Protein AF-0000000082892633 (afdb_homodimer)

Solvent-accessible surface area (backbone atoms only — not comparable to full-atom values): 46760 Å² total; per-residue (Å²): 131,84,71,72,66,74,72,75,67,52,73,63,55,49,44,65,62,42,49,64,57,49,26,70,73,66,34,64,90,32,49,44,73,52,63,76,63,26,49,70,52,7,43,31,64,27,89,57,82,66,24,58,33,66,31,32,35,52,44,72,45,65,66,47,47,20,52,52,35,28,52,26,49,80,65,59,38,33,33,32,63,33,52,68,48,69,44,58,23,29,53,50,31,24,78,82,36,27,35,32,39,39,33,49,67,29,50,46,77,73,44,78,38,76,68,58,33,31,36,31,32,20,20,29,28,24,46,62,57,48,39,61,74,38,51,90,72,52,40,34,68,69,67,41,68,80,62,78,36,10,48,38,46,34,32,20,24,16,23,23,40,56,32,25,70,58,68,33,32,35,74,71,30,52,61,23,33,35,29,31,31,43,76,23,51,71,31,23,43,57,8,78,78,27,57,33,73,48,56,6,61,46,60,43,46,44,54,41,51,31,15,36,53,31,29,56,32,44,61,53,28,34,30,32,49,40,40,47,52,62,72,26,55,25,31,34,39,33,32,18,90,38,59,50,37,47,50,52,25,50,46,53,47,53,56,52,61,57,73,45,32,28,40,34,37,31,33,30,59,32,38,44,28,17,43,54,44,37,59,73,67,67,50,86,49,70,78,66,77,67,27,26,29,41,42,36,32,31,54,21,72,35,69,66,54,22,50,50,53,51,52,54,46,47,53,48,29,46,75,35,58,34,40,78,70,44,70,35,67,45,68,68,56,32,51,22,69,43,39,45,69,74,34,39,67,61,17,48,29,62,76,37,80,88,35,42,79,43,72,51,47,28,8,23,29,46,74,46,41,42,61,52,53,53,52,48,53,51,49,34,62,73,72,65,52,63,63,30,38,43,24,42,48,71,43,18,23,38,32,43,42,28,46,30,42,83,87,37,63,67,49,45,47,52,52,51,53,49,51,51,52,51,32,52,54,26,41,72,66,19,20,27,62,14,31,35,64,26,23,17,54,71,44,31,83,48,45,45,75,47,22,32,72,60,29,36,50,50,53,50,48,52,40,44,68,50,22,72,74,54,22,36,26,58,57,31,50,56,65,86,71,134,132,82,71,71,67,76,71,74,65,51,72,65,55,50,43,65,61,42,48,64,57,49,26,70,72,66,35,63,90,32,49,43,72,53,64,77,64,27,50,71,51,6,41,32,64,27,90,56,82,66,23,57,32,66,32,31,34,52,43,71,45,66,67,48,47,19,52,54,36,29,52,25,49,78,66,60,39,34,34,33,62,33,53,67,48,68,46,58,23,30,52,49,31,25,78,79,34,27,35,32,38,39,34,49,67,30,51,48,79,74,46,79,38,77,68,58,32,32,36,32,32,19,19,29,29,24,47,62,57,49,39,62,75,39,52,88,71,51,40,33,68,69,67,41,67,81,63,77,33,12,48,38,46,35,32,20,24,16,22,23,41,57,34,25,70,57,67,32,33,33,73,69,28,53,61,23,34,33,29,30,32,42,76,23,50,70,31,22,43,57,8,77,79,27,57,34,74,46,58,5,58,47,58,41,45,42,51,42,51,30,15,36,52,33,30,55,34,45,62,53,28,34,29,32,48,40,40,46,52,65,73,25,54,22,31,34,38,33,31,17,90,37,58,52,37,48,49,51,24,50,46,52,46,52,55,51,60,57,74,44,32,28,40,33,36,31,33,29,62,32,39,44,29,17,43,53,43,38,59,73,67,66,50,86,48,71,77,69,76,66,27,25,28,41,41,35,31,32,55,22,72,35,67,67,55,23,49,50,53,51,52,54,46,47,53,48,30,45,73,36,57,34,40,79,69,45,70,37,68,46,68,68,55,33,50,21,69,43,39,46,68,76,34,40,67,61,17,48,28,63,76,38,79,90,33,42,78,43,72,49,48,28,9,23,29,46,73,47,40,43,60,52,52,51,52,48,54,52,49,34,61,73,71,64,54,64,63,30,37,43,22,42,49,70,45,18,24,37,33,43,43,26,46,32,42,82,88,37,63,66,50,44,49,51,53,52,54,49,50,52,52,50,31,52,54,28,42,73,66,18,21,27,63,13,32,33,64,24,22,16,54,71,43,31,84,49,45,44,74,47,21,33,72,56,30,36,49,50,53,50,49,51,41,44,67,51,22,72,73,54,21,37,28,57,58,32,51,56,65,85,71,133

Sequence (964 aa):
MYFSVLKAASAAQRIATAVPKLEGILGAAKVKTATGIREQYSHDESHHEPHTPDLVVLPESTEEVSAIVKYCNENKLPVIPFGTGTGIEGGATPFRGGIVIDLKGLDQVLELDAEDFDVWVQPGVTRTALNERIRDTGLFFSVDPGADASVCGMVATGASGTTSVRYGTMKNNTKNLEVVLPNGEILHTKGPGRHPWKTSAGYNLTELFVGQEGTLGIITAACVQLHPRPQHVSAAVCGFPDVRAAIDAVVALRQCALPLARIEFLDDEQIKACNAYNKARGANVVEHAELPTLFLEFHGASKLEVEEQATTTEEVCTGNEGSSFQWSTDRHEIEALWGARHAAYYATLNQRKGAQGFSTDVCVPISKLPEVITATKEDLKATGIYGTIVGHVGEGNFHTLMPVFEHDEKDVKIAWDFSDRLVKRALAVGGTCTGEHGIGLGKRKYLELEYGPVGFEILKLLKRTFDPNNIMNPGKVIDLGEMYFSVLKAASAAQRIATAVPKLEGILGAAKVKTATGIREQYSHDESHHEPHTPDLVVLPESTEEVSAIVKYCNENKLPVIPFGTGTGIEGGATPFRGGIVIDLKGLDQVLELDAEDFDVWVQPGVTRTALNERIRDTGLFFSVDPGADASVCGMVATGASGTTSVRYGTMKNNTKNLEVVLPNGEILHTKGPGRHPWKTSAGYNLTELFVGQEGTLGIITAACVQLHPRPQHVSAAVCGFPDVRAAIDAVVALRQCALPLARIEFLDDEQIKACNAYNKARGANVVEHAELPTLFLEFHGASKLEVEEQATTTEEVCTGNEGSSFQWSTDRHEIEALWGARHAAYYATLNQRKGAQGFSTDVCVPISKLPEVITATKEDLKATGIYGTIVGHVGEGNFHTLMPVFEHDEKDVKIAWDFSDRLVKRALAVGGTCTGEHGIGLGKRKYLELEYGPVGFEILKLLKRTFDPNNIMNPGKVIDLGE

InterPro domains:
  IPR004113 FAD-binding oxidoreductase/transferase, type 4, C-terminal [PF02913] (229-477)
  IPR006094 FAD linked oxidase, N-terminal [PF01565] (53-189)
  IPR016164 FAD-linked oxidase-like, C-terminal [SSF55103] (233-479)
  IPR016166 FAD-binding domain, PCMH-type [PS51387] (49-229)
  IPR016169 FAD-binding, type PCMH, subdomain 2 [G3DSA:3.30.465.10] (26-245)
  IPR016171 Vanillyl-alcohol oxidase, C-terminal subdomain 2 [G3DSA:1.10.45.10] (438-478)
  IPR036318 FAD-binding, type PCMH-like superfamily [SSF56176] (13-230)

pLDDT: mean 94.38, std 9.82, range [24.95, 98.94]

Foldseek 3Di:
DCPVPPPQPPLVRVLVVLQVVLCVLANNVFKDQDQVVQQVQQAAQALDDGDGARIEGEHQDLLSVLSSLQVCQVSLFFEAEDEPRHFHQGLRHLPVHGYYYYQLNQFDFDDDDLVQQKTKTFQNHWQVNVCVVCVVSQKHDQFPQPDRTGLQQLQQQQFGDFQCLQQNTQLQWFFWFWWQFSNSDTDIQVDPPDGDNDDPPDDRRSSVNGQNSQLQTHTGMTMTGIGGDFPFKKKKKWFAAAPVLLLQLLVVLVVVVASWRGKKKWALLLLVLLQVVCVVVVHLADRDHSGTMIMTMHGHNDPVSNVVSLVVSVVSSVVSRIDDMDMDRDPVVSCRHCVSVSCSQVSQQVVPPPFDKDKFKWFAQSNCLRVLVVVLVVLCVVLVFDWIKMARSNRRMIMIIGGFHSVDPVRVVSSLVSLVVSQVSRLVRPIHRHDGSHCFQRNLVCVCVNLPPVRLVVVVVSSCVRRVSSSGSANTNDHPDD/DPPVPPPQPDLVRVLVVLQVVLCVLANNVFKDQDQVVQQVQQAAQALDDGDGARIEGEHQDLLSVLSSLQVCQVSLFFEAEDEPRHFHQGLRHLPVHGYYYYQLNQFDFDDDDLVQQKTKTFQNHWQVNVCVVCVVSQKHDQFPQPDRTGLQQLQQQQFGDFQCLQQNTQLQWFFWFWWQFSNSDTDIQVDPPDGDNDDPPDDRRSSVNGQNSQLQTHTGMTMTGIGGDFPFKKKKKWFAAAPVLLLQLLVVLVVVVASWRGKKKWALLLLVLLQVVCVVVVHLADRDHSGTMIMTMHGHNDPVSNVVSLVVSVVSSVVSRIDDMDMDRDPVVSCRHCVSVSCSQVSQQVVPPPFDKDKFKWFAQSNCLRVLVVVLVVLCVVLVFDWIKMARSNRRMIMIIGGFHSVDPSRVVSSLVSLVVSQVSRLVRPIHRHDGSHCFQRNLVCVCVNLPDVRLVVVVVSSCVRRVSSSGSANTNDHPDD

Radius of gyration: 28.51 Å; Cα contacts (8 Å, |Δi|>4): 2348; chains: 2; bounding box: 78×82×70 Å

Organism: Panagrellus redivivus (NCBI:txid6233)

Structure (mmCIF, N/CA/C/O backbone):
data_AF-0000000082892633-model_v1
#
loop_
_entity.id
_entity.type
_entity.pdbx_description
1 polymer 'D-lactate dehydrogenase (cytochrome)'
#
loop_
_atom_site.group_PDB
_atom_site.id
_atom_site.type_symbol
_atom_site.label_atom_id
_atom_site.label_alt_id
_atom_site.label_comp_id
_atom_site.label_asym_id
_atom_site.label_entity_id
_atom_site.label_seq_id
_atom_site.pdbx_PDB_ins_code
_atom_site.Cartn_x
_atom_site.Cartn_y
_atom_site.Cartn_z
_atom_site.occupancy
_atom_site.B_iso_or_equiv
_atom_site.auth_seq_id
_atom_site.auth_comp_id
_atom_site.auth_asym_id
_atom_site.auth_atom_id
_atom_site.pdbx_PDB_model_num
ATOM 1 N N . MET A 1 1 ? -44.562 -21.594 10.938 1 26.42 1 MET A N 1
ATOM 2 C CA . MET A 1 1 ? -44.469 -22.875 10.25 1 26.42 1 MET A CA 1
ATOM 3 C C . MET A 1 1 ? -44.312 -22.672 8.742 1 26.42 1 MET A C 1
ATOM 5 O O . MET A 1 1 ? -43.719 -23.531 8.062 1 26.42 1 MET A O 1
ATOM 9 N N . TYR A 1 2 ? -45.125 -21.859 8.133 1 26.22 2 TYR A N 1
ATOM 10 C CA . TYR A 1 2 ? -45.188 -21.734 6.676 1 26.22 2 TYR A CA 1
ATOM 11 C C . TYR A 1 2 ? -43.906 -21.078 6.152 1 26.22 2 TYR A C 1
ATOM 13 O O . TYR A 1 2 ? -43.812 -19.844 6.121 1 26.22 2 TYR A O 1
ATOM 21 N N . PHE A 1 3 ? -42.75 -21.562 6.652 1 26.84 3 PHE A N 1
ATOM 22 C CA . PHE A 1 3 ? -41.5 -21.094 6.039 1 26.84 3 PHE A CA 1
ATOM 23 C C . PHE A 1 3 ? -41.531 -21.328 4.535 1 26.84 3 PHE A C 1
ATOM 25 O O . PHE A 1 3 ? -41.406 -22.469 4.078 1 26.84 3 PHE A O 1
ATOM 32 N N . SER A 1 4 ? -42.594 -20.688 3.904 1 29.8 4 SER A N 1
ATOM 33 C CA . SER A 1 4 ? -42.656 -20.859 2.455 1 29.8 4 SER A CA 1
ATOM 34 C C . SER A 1 4 ? -41.25 -20.812 1.856 1 29.8 4 SER A C 1
ATOM 36 O O . SER A 1 4 ? -40.531 -19.812 2.018 1 29.8 4 SER A O 1
ATOM 38 N N . VAL A 1 5 ? -40.562 -21.875 1.846 1 31.19 5 VAL A N 1
ATOM 39 C CA . VAL A 1 5 ? -39.344 -22.109 1.062 1 31.19 5 VAL A CA 1
ATOM 40 C C . VAL A 1 5 ? -39.562 -21.641 -0.373 1 31.19 5 VAL A C 1
ATOM 42 O O . VAL A 1 5 ? -40.375 -22.203 -1.108 1 31.19 5 VAL A O 1
ATOM 45 N N . LEU A 1 6 ? -39.75 -20.359 -0.626 1 34.19 6 LEU A N 1
ATOM 46 C CA . LEU A 1 6 ? -39.625 -19.984 -2.031 1 34.19 6 LEU A CA 1
ATOM 47 C C . LEU A 1 6 ? -38.656 -20.922 -2.75 1 34.19 6 LEU A C 1
ATOM 49 O O . LEU A 1 6 ? -37.469 -21 -2.396 1 34.19 6 LEU A O 1
ATOM 53 N N . LYS A 1 7 ? -39.156 -21.891 -3.109 1 42.47 7 LYS A N 1
ATOM 54 C CA . LYS A 1 7 ? -38.469 -22.938 -3.885 1 42.47 7 LYS A CA 1
ATOM 55 C C . LYS A 1 7 ? -37.562 -22.328 -4.953 1 42.47 7 LYS A C 1
ATOM 57 O O . LYS A 1 7 ? -38.031 -21.594 -5.82 1 42.47 7 LYS A O 1
ATOM 62 N N . ALA A 1 8 ? -36.188 -22.047 -4.688 1 46.81 8 ALA A N 1
ATOM 63 C CA . ALA A 1 8 ? -35.125 -21.625 -5.598 1 46.81 8 ALA A CA 1
ATOM 64 C C . ALA A 1 8 ? -35.312 -22.203 -6.992 1 46.81 8 ALA A C 1
ATOM 66 O O . ALA A 1 8 ? -35.5 -23.406 -7.145 1 46.81 8 ALA A O 1
ATOM 67 N N . ALA A 1 9 ? -35.844 -21.547 -8.016 1 51.88 9 ALA A N 1
ATOM 68 C CA . ALA A 1 9 ? -35.906 -22.016 -9.398 1 51.88 9 ALA A CA 1
ATOM 69 C C . ALA A 1 9 ? -34.656 -22.828 -9.742 1 51.88 9 ALA A C 1
ATOM 71 O O . ALA A 1 9 ? -33.562 -22.5 -9.305 1 51.88 9 ALA A O 1
ATOM 72 N N . SER A 1 10 ? -34.812 -24.094 -10.305 1 58.06 10 SER A N 1
ATOM 73 C CA . SER A 1 10 ? -33.688 -24.906 -10.789 1 58.06 10 SER A CA 1
ATOM 74 C C . SER A 1 10 ? -32.75 -24.078 -11.672 1 58.06 10 SER A C 1
ATOM 76 O O . SER A 1 10 ? -33.125 -23.016 -12.156 1 58.06 10 SER A O 1
ATOM 78 N N . ALA A 1 11 ? -31.422 -24.344 -11.672 1 61.72 11 ALA A N 1
ATOM 79 C CA . ALA A 1 11 ? -30.469 -23.703 -12.57 1 61.72 11 ALA A CA 1
ATOM 80 C C . ALA A 1 11 ? -31.062 -23.531 -13.969 1 61.72 11 ALA A C 1
ATOM 82 O O . ALA A 1 11 ? -30.906 -22.484 -14.602 1 61.72 11 ALA A O 1
ATOM 83 N N . ALA A 1 12 ? -31.844 -24.516 -14.312 1 65.19 12 ALA A N 1
ATOM 84 C CA . ALA A 1 12 ? -32.438 -24.516 -15.656 1 65.19 12 ALA A CA 1
ATOM 85 C C . ALA A 1 12 ? -33.469 -23.406 -15.797 1 65.19 12 ALA A C 1
ATOM 87 O O . ALA A 1 12 ? -33.531 -22.719 -16.812 1 65.19 12 ALA A O 1
ATOM 88 N N . GLN A 1 13 ? -34.312 -23.328 -14.859 1 69 13 GLN A N 1
ATOM 89 C CA . GLN A 1 13 ? -35.344 -22.297 -14.898 1 69 13 GLN A CA 1
ATOM 90 C C . GLN A 1 13 ? -34.719 -20.906 -14.836 1 69 13 GLN A C 1
ATOM 92 O O . GLN A 1 13 ? -35.156 -20 -15.555 1 69 13 GLN A O 1
ATOM 97 N N . ARG A 1 14 ? -33.688 -20.797 -14.008 1 66.81 14 ARG A N 1
ATOM 98 C CA . ARG A 1 14 ? -32.969 -19.531 -13.891 1 66.81 14 ARG A CA 1
ATOM 99 C C . ARG A 1 14 ? -32.375 -19.109 -15.219 1 66.81 14 ARG A C 1
ATOM 101 O O . ARG A 1 14 ? -32.469 -17.953 -15.625 1 66.81 14 ARG A O 1
ATOM 108 N N . ILE A 1 15 ? -31.875 -20.125 -15.883 1 73.19 15 ILE A N 1
ATOM 109 C CA . ILE A 1 15 ? -31.219 -19.922 -17.172 1 73.19 15 ILE A CA 1
ATOM 110 C C . ILE A 1 15 ? -32.25 -19.531 -18.219 1 73.19 15 ILE A C 1
ATOM 112 O O . ILE A 1 15 ? -32.031 -18.594 -18.984 1 73.19 15 ILE A O 1
ATOM 116 N N . ALA A 1 16 ? -33.312 -20.234 -18.219 1 81.5 16 ALA A N 1
ATOM 117 C CA . ALA A 1 16 ? -34.344 -20 -19.234 1 81.5 16 ALA A CA 1
ATOM 118 C C . ALA A 1 16 ? -34.875 -18.562 -19.156 1 81.5 16 ALA A C 1
ATOM 120 O O . ALA A 1 16 ? -35.125 -17.938 -20.188 1 81.5 16 ALA A O 1
ATOM 121 N N . THR A 1 17 ? -34.938 -18.062 -18.016 1 87.69 17 THR A N 1
ATOM 122 C CA . THR A 1 17 ? -35.469 -16.703 -17.844 1 87.69 17 THR A CA 1
ATOM 123 C C . THR A 1 17 ? -34.344 -15.672 -18.047 1 87.69 17 THR A C 1
ATOM 125 O O . THR A 1 17 ? -34.625 -14.555 -18.5 1 87.69 17 THR A O 1
ATOM 128 N N . ALA A 1 18 ? -33.219 -16.047 -17.844 1 93.62 18 ALA A N 1
ATOM 129 C CA . ALA A 1 18 ? -32.094 -15.109 -17.875 1 93.62 18 ALA A CA 1
ATOM 130 C C . ALA A 1 18 ? -31.656 -14.828 -19.297 1 93.62 18 ALA A C 1
ATOM 132 O O . ALA A 1 18 ? -31.266 -13.703 -19.625 1 93.62 18 ALA A O 1
ATOM 133 N N . VAL A 1 19 ? -31.797 -15.758 -20.219 1 95.75 19 VAL A N 1
ATOM 134 C CA . VAL A 1 19 ? -31.219 -15.688 -21.547 1 95.75 19 VAL A CA 1
ATOM 135 C C . VAL A 1 19 ? -31.844 -14.539 -22.328 1 95.75 19 VAL A C 1
ATOM 137 O O . VAL A 1 19 ? -31.156 -13.648 -22.828 1 95.75 19 VAL A O 1
ATOM 140 N N . PRO A 1 20 ? -33.188 -14.43 -22.406 1 95.69 20 PRO A N 1
ATOM 141 C CA . PRO A 1 20 ? -33.781 -13.328 -23.172 1 95.69 20 PRO A CA 1
ATOM 142 C C . PRO A 1 20 ? -33.406 -11.961 -22.609 1 95.69 20 PRO A C 1
ATOM 144 O O . PRO A 1 20 ? -33.188 -11.016 -23.375 1 95.69 20 PRO A O 1
ATOM 147 N N . LYS A 1 21 ? -33.344 -11.844 -21.328 1 96.12 21 LYS A N 1
ATOM 148 C CA . LYS A 1 21 ? -33 -10.578 -20.703 1 96.12 21 LYS A CA 1
ATOM 149 C C . LYS A 1 21 ? -31.578 -10.18 -21 1 96.12 21 LYS A C 1
ATOM 151 O O . LYS A 1 21 ? -31.297 -9.031 -21.344 1 96.12 21 LYS A O 1
ATOM 156 N N . LEU A 1 22 ? -30.719 -11.125 -20.906 1 97.94 22 LEU A N 1
ATOM 157 C CA . LEU A 1 22 ? -29.297 -10.859 -21.141 1 97.94 22 LEU A CA 1
ATOM 158 C C . LEU A 1 22 ? -29.047 -10.594 -22.625 1 97.94 22 LEU A C 1
ATOM 160 O O . LEU A 1 22 ? -28.172 -9.789 -22.969 1 97.94 22 LEU A O 1
ATOM 164 N N . GLU A 1 23 ? -29.797 -11.305 -23.484 1 97.69 23 GLU A N 1
ATOM 165 C CA . GLU A 1 23 ? -29.703 -11.008 -24.922 1 97.69 23 GLU A CA 1
ATOM 166 C C . GLU A 1 23 ? -30.203 -9.594 -25.219 1 97.69 23 GLU A C 1
ATOM 168 O O . GLU A 1 23 ? -29.688 -8.945 -26.141 1 97.69 23 GLU A O 1
ATOM 173 N N . GLY A 1 24 ? -31.141 -9.117 -24.469 1 97.5 24 GLY A N 1
ATOM 174 C CA . GLY A 1 24 ? -31.594 -7.742 -24.594 1 97.5 24 GLY A CA 1
ATOM 175 C C . GLY A 1 24 ? -30.547 -6.719 -24.219 1 97.5 24 GLY A C 1
ATOM 176 O O . GLY A 1 24 ? -30.484 -5.645 -24.812 1 97.5 24 GLY A O 1
ATOM 177 N N . ILE A 1 25 ? -29.703 -7.086 -23.281 1 97.19 25 ILE A N 1
ATOM 178 C CA . ILE A 1 25 ? -28.641 -6.199 -22.797 1 97.19 25 ILE A CA 1
ATOM 179 C C . ILE A 1 25 ? -27.469 -6.25 -23.766 1 97.19 25 ILE A C 1
ATOM 181 O O . ILE A 1 25 ? -26.891 -5.211 -24.125 1 97.19 25 ILE A O 1
ATOM 185 N N . LEU A 1 26 ? -27.078 -7.445 -24.312 1 97.88 26 LEU A N 1
ATOM 186 C CA . LEU A 1 26 ? -25.781 -7.645 -24.953 1 97.88 26 LEU A CA 1
ATOM 187 C C . LEU A 1 26 ? -25.938 -7.93 -26.438 1 97.88 26 LEU A C 1
ATOM 189 O O . LEU A 1 26 ? -25 -7.754 -27.203 1 97.88 26 LEU A O 1
ATOM 193 N N . GLY A 1 27 ? -27.062 -8.453 -26.875 1 97.12 27 GLY A N 1
ATOM 194 C CA . GLY A 1 27 ? -27.219 -9.117 -28.156 1 97.12 27 GLY A CA 1
ATOM 195 C C . GLY A 1 27 ? -27.031 -10.625 -28.078 1 97.12 27 GLY A C 1
ATOM 196 O O . GLY A 1 27 ? -26.219 -11.102 -27.281 1 97.12 27 GLY A O 1
ATOM 197 N N . ALA A 1 28 ? -27.672 -11.383 -28.906 1 96.5 28 ALA A N 1
ATOM 198 C CA . ALA A 1 28 ? -27.719 -12.844 -28.859 1 96.5 28 ALA A CA 1
ATOM 199 C C . ALA A 1 28 ? -26.312 -13.438 -29.016 1 96.5 28 ALA A C 1
ATOM 201 O O . ALA A 1 28 ? -25.984 -14.445 -28.375 1 96.5 28 ALA A O 1
ATOM 202 N N . ALA A 1 29 ? -25.516 -12.812 -29.781 1 96.75 29 ALA A N 1
ATOM 203 C CA . ALA A 1 29 ? -24.203 -13.352 -30.109 1 96.75 29 ALA A CA 1
ATOM 204 C C . ALA A 1 29 ? -23.297 -13.344 -28.875 1 96.75 29 ALA A C 1
ATOM 206 O O . ALA A 1 29 ? -22.297 -14.078 -28.828 1 96.75 29 ALA A O 1
ATOM 207 N N . LYS A 1 30 ? -23.641 -12.602 -27.906 1 98 30 LYS A N 1
ATOM 208 C CA . LYS A 1 30 ? -22.781 -12.406 -26.75 1 98 30 LYS A CA 1
ATOM 209 C C . LYS A 1 30 ? -23.281 -13.195 -25.547 1 98 30 LYS A C 1
ATOM 211 O O . LYS A 1 30 ? -22.734 -13.078 -24.453 1 98 30 LYS A O 1
ATOM 216 N N . VAL A 1 31 ? -24.312 -13.891 -25.703 1 98 31 VAL A N 1
ATOM 217 C CA . VAL A 1 31 ? -24.844 -14.812 -24.703 1 98 31 VAL A CA 1
ATOM 218 C C . VAL A 1 31 ? -24.594 -16.25 -25.156 1 98 31 VAL A C 1
ATOM 220 O O . VAL A 1 31 ? -25.172 -16.719 -26.125 1 98 31 VAL A O 1
ATOM 223 N N . LYS A 1 32 ? -23.734 -16.938 -24.469 1 97.19 32 LYS A N 1
ATOM 224 C CA . LYS A 1 32 ? -23.312 -18.281 -24.875 1 97.19 32 LYS A CA 1
ATOM 225 C C . LYS A 1 32 ? -24 -19.344 -24.047 1 97.19 32 LYS A C 1
ATOM 227 O O . LYS A 1 32 ? -23.781 -19.453 -22.828 1 97.19 32 LYS A O 1
ATOM 232 N N . THR A 1 33 ? -24.75 -20.203 -24.672 1 94.31 33 THR A N 1
ATOM 233 C CA . THR A 1 33 ? -25.531 -21.25 -24 1 94.31 33 THR A CA 1
ATOM 234 C C . THR A 1 33 ? -24.984 -22.625 -24.328 1 94.31 33 THR A C 1
ATOM 236 O O . THR A 1 33 ? -25.312 -23.609 -23.656 1 94.31 33 THR A O 1
ATOM 239 N N . ALA A 1 34 ? -24.141 -22.703 -25.375 1 95.38 34 ALA A N 1
ATOM 240 C CA . ALA A 1 34 ? -23.641 -24 -25.844 1 95.38 34 ALA A CA 1
ATOM 241 C C . ALA A 1 34 ? -22.734 -24.641 -24.797 1 95.38 34 ALA A C 1
ATOM 243 O O . ALA A 1 34 ? -21.859 -23.969 -24.25 1 95.38 34 ALA A O 1
ATOM 244 N N . THR A 1 35 ? -22.891 -25.859 -24.578 1 94.38 35 THR A N 1
ATOM 245 C CA . THR A 1 35 ? -22.156 -26.594 -23.547 1 94.38 35 THR A CA 1
ATOM 246 C C . THR A 1 35 ? -20.656 -26.531 -23.812 1 94.38 35 THR A C 1
ATOM 248 O O . THR A 1 35 ? -19.859 -26.359 -22.891 1 94.38 35 THR A O 1
ATOM 251 N N . GLY A 1 36 ? -20.281 -26.703 -25.078 1 95.44 36 GLY A N 1
ATOM 252 C CA . GLY A 1 36 ? -18.875 -26.688 -25.438 1 95.44 36 GLY A CA 1
ATOM 253 C C . GLY A 1 36 ? -18.172 -25.391 -25.031 1 95.44 36 GLY A C 1
ATOM 254 O O . GLY A 1 36 ? -17.047 -25.406 -24.531 1 95.44 36 GLY A O 1
ATOM 255 N N . ILE A 1 37 ? -18.875 -24.312 -25.25 1 96.19 37 ILE A N 1
ATOM 256 C CA . ILE A 1 37 ? -18.312 -23 -24.891 1 96.19 37 ILE A CA 1
ATOM 257 C C . ILE A 1 37 ? -18.297 -22.844 -23.375 1 96.19 37 ILE A C 1
ATOM 259 O O . ILE A 1 37 ? -17.297 -22.422 -22.797 1 96.19 37 ILE A O 1
ATOM 263 N N . ARG A 1 38 ? -19.391 -23.188 -22.734 1 96.44 38 ARG A N 1
ATOM 264 C CA . ARG A 1 38 ? -19.516 -23.047 -21.281 1 96.44 38 ARG A CA 1
ATOM 265 C C . ARG A 1 38 ? -18.438 -23.844 -20.562 1 96.44 38 ARG A C 1
ATOM 267 O O . ARG A 1 38 ? -17.891 -23.406 -19.547 1 96.44 38 ARG A O 1
ATOM 274 N N . GLU A 1 39 ? -18.016 -24.969 -21.047 1 96.75 39 GLU A N 1
ATOM 275 C CA . GLU A 1 39 ? -17.031 -25.844 -20.438 1 96.75 39 GLU A CA 1
ATOM 276 C C . GLU A 1 39 ? -15.633 -25.219 -20.438 1 96.75 39 GLU A C 1
ATOM 278 O O . GLU A 1 39 ? -14.812 -25.516 -19.578 1 96.75 39 GLU A O 1
ATOM 283 N N . GLN A 1 40 ? -15.391 -24.344 -21.391 1 96.69 40 GLN A N 1
ATOM 284 C CA . GLN A 1 40 ? -14.109 -23.656 -21.453 1 96.69 40 GLN A CA 1
ATOM 285 C C . GLN A 1 40 ? -13.914 -22.719 -20.266 1 96.69 40 GLN A C 1
ATOM 287 O O . GLN A 1 40 ? -12.789 -22.359 -19.938 1 96.69 40 GLN A O 1
ATOM 292 N N . TYR A 1 41 ? -15.031 -22.391 -19.609 1 97.69 41 TYR A N 1
ATOM 293 C CA . TYR A 1 41 ? -15 -21.469 -18.484 1 97.69 41 TYR A CA 1
ATOM 294 C C . TYR A 1 41 ? -15.227 -22.203 -17.156 1 97.69 41 TYR A C 1
ATOM 296 O O . TYR A 1 41 ? -15.516 -21.594 -16.141 1 97.69 41 TYR A O 1
ATOM 304 N N . SER A 1 42 ? -15.047 -23.547 -17.172 1 97.19 42 SER A N 1
ATOM 305 C CA . SER A 1 42 ? -15.414 -24.375 -16.031 1 97.19 42 SER A CA 1
ATOM 306 C C . SER A 1 42 ? -14.273 -24.453 -15.016 1 97.19 42 SER A C 1
ATOM 308 O O . SER A 1 42 ? -14.453 -24.984 -13.914 1 97.19 42 SER A O 1
ATOM 310 N N . HIS A 1 43 ? -13.133 -23.891 -15.391 1 94.88 43 HIS A N 1
ATOM 311 C CA . HIS A 1 43 ? -11.945 -24.062 -14.562 1 94.88 43 HIS A CA 1
ATOM 312 C C . HIS A 1 43 ? -10.906 -22.984 -14.859 1 94.88 43 HIS A C 1
ATOM 314 O O . HIS A 1 43 ? -10.992 -22.312 -15.891 1 94.88 43 HIS A O 1
ATOM 320 N N . ASP A 1 44 ? -10.055 -22.75 -13.906 1 95.19 44 ASP A N 1
ATOM 321 C CA . ASP A 1 44 ? -8.789 -22.062 -14.156 1 95.19 44 ASP A CA 1
ATOM 322 C C . ASP A 1 44 ? -7.633 -23.062 -14.227 1 95.19 44 ASP A C 1
ATOM 324 O O . ASP A 1 44 ? -7.828 -24.219 -14.578 1 95.19 44 ASP A O 1
ATOM 328 N N . GLU A 1 45 ? -6.391 -22.672 -13.938 1 92.25 45 GLU A N 1
ATOM 329 C CA . GLU A 1 45 ? -5.242 -23.547 -14.094 1 92.25 45 GLU A CA 1
ATOM 330 C C . GLU A 1 45 ? -4.984 -24.359 -12.82 1 92.25 45 GLU A C 1
ATOM 332 O O . GLU A 1 45 ? -3.914 -24.953 -12.656 1 92.25 45 GLU A O 1
ATOM 337 N N . SER A 1 46 ? -5.965 -24.375 -11.938 1 91 46 SER A N 1
ATOM 338 C CA . SER A 1 46 ? -5.816 -25.094 -10.672 1 91 46 SER A CA 1
ATOM 339 C C . SER A 1 46 ? -6.184 -26.562 -10.812 1 91 46 SER A C 1
ATOM 341 O O . SER A 1 46 ? -6.586 -27 -11.891 1 91 46 SER A O 1
ATOM 343 N N . HIS A 1 47 ? -5.988 -27.281 -9.672 1 89.75 47 HIS A N 1
ATOM 344 C CA . HIS A 1 47 ? -6.297 -28.703 -9.625 1 89.75 47 HIS A CA 1
ATOM 345 C C . HIS A 1 47 ? -7.699 -28.953 -9.07 1 89.75 47 HIS A C 1
ATOM 347 O O . HIS A 1 47 ? -8.055 -30.078 -8.758 1 89.75 47 HIS A O 1
ATOM 353 N N . HIS A 1 48 ? -8.43 -27.906 -9.023 1 91.12 48 HIS A N 1
ATOM 354 C CA . HIS A 1 48 ? -9.781 -28.062 -8.508 1 91.12 48 HIS A CA 1
ATOM 355 C C . HIS A 1 48 ? -10.711 -28.641 -9.578 1 91.12 48 HIS A C 1
ATOM 357 O O . HIS A 1 48 ? -10.492 -28.422 -10.773 1 91.12 48 HIS A O 1
ATOM 363 N N . GLU A 1 49 ? -11.711 -29.312 -9.117 1 92.31 49 GLU A N 1
ATOM 364 C CA . GLU A 1 49 ? -12.695 -29.906 -10.023 1 92.31 49 GLU A CA 1
ATOM 365 C C . GLU A 1 49 ? -13.398 -28.844 -10.852 1 92.31 49 GLU A C 1
ATOM 367 O O . GLU A 1 49 ? -13.859 -27.828 -10.312 1 92.31 49 GLU A O 1
ATOM 372 N N . PRO A 1 50 ? -13.406 -29.062 -12.125 1 95.5 50 PRO A N 1
ATOM 373 C CA . PRO A 1 50 ? -14.141 -28.109 -12.969 1 95.5 50 PRO A CA 1
ATOM 374 C C . PRO A 1 50 ? -15.648 -28.125 -12.703 1 95.5 50 PRO A C 1
ATOM 376 O O . PRO A 1 50 ? -16.203 -29.156 -12.312 1 95.5 50 PRO A O 1
ATOM 379 N N . HIS A 1 51 ? -16.281 -27 -12.859 1 96.44 51 HIS A N 1
ATOM 380 C CA . HIS A 1 51 ? -17.734 -26.828 -12.789 1 96.44 51 HIS A CA 1
ATOM 381 C C . HIS A 1 51 ? -18.234 -25.938 -13.922 1 96.44 51 HIS A C 1
ATOM 383 O O . HIS A 1 51 ? -17.828 -24.781 -14.031 1 96.44 51 HIS A O 1
ATOM 389 N N . THR A 1 52 ? -19.109 -26.5 -14.742 1 95.81 52 THR A N 1
ATOM 390 C CA . THR A 1 52 ? -19.594 -25.75 -15.898 1 95.81 52 THR A CA 1
ATOM 391 C C . THR A 1 52 ? -20.578 -24.672 -15.461 1 95.81 52 THR A C 1
ATOM 393 O O . THR A 1 52 ? -21.516 -24.938 -14.695 1 95.81 52 THR A O 1
ATOM 396 N N . PRO A 1 53 ? -20.406 -23.438 -15.867 1 96.12 53 PRO A N 1
ATOM 397 C CA . PRO A 1 53 ? -21.375 -22.391 -15.547 1 96.12 53 PRO A CA 1
ATOM 398 C C . PRO A 1 53 ? -22.703 -22.578 -16.266 1 96.12 53 PRO A C 1
ATOM 400 O O . PRO A 1 53 ? -22.781 -23.344 -17.234 1 96.12 53 PRO A O 1
ATOM 403 N N . ASP A 1 54 ? -23.703 -21.859 -15.797 1 94.69 54 ASP A N 1
ATOM 404 C CA . ASP A 1 54 ? -25.016 -21.906 -16.438 1 94.69 54 ASP A CA 1
ATOM 405 C C . ASP A 1 54 ? -25.016 -21.125 -17.75 1 94.69 54 ASP A C 1
ATOM 407 O O . ASP A 1 54 ? -25.703 -21.5 -18.703 1 94.69 54 ASP A O 1
ATOM 411 N N . LEU A 1 55 ? -24.328 -20.062 -17.75 1 96.12 55 LEU A N 1
ATOM 412 C CA . LEU A 1 55 ? -24.234 -19.172 -18.906 1 96.12 55 LEU A CA 1
ATOM 413 C C . LEU A 1 55 ? -22.875 -18.469 -18.938 1 96.12 55 LEU A C 1
ATOM 415 O O . LEU A 1 55 ? -22.25 -18.266 -17.906 1 96.12 55 LEU A O 1
ATOM 419 N N . VAL A 1 56 ? -22.453 -18.141 -20.125 1 98 56 VAL A N 1
ATOM 420 C CA . VAL A 1 56 ? -21.312 -17.266 -20.328 1 98 56 VAL A CA 1
ATOM 421 C C . VAL A 1 56 ? -21.734 -16.031 -21.125 1 98 56 VAL A C 1
ATOM 423 O O . VAL A 1 56 ? -22.422 -16.156 -22.141 1 98 56 VAL A O 1
ATOM 426 N N . VAL A 1 57 ? -21.422 -14.898 -20.656 1 98.62 57 VAL A N 1
ATOM 427 C CA . VAL A 1 57 ? -21.75 -13.672 -21.359 1 98.62 57 VAL A CA 1
ATOM 428 C C . VAL A 1 57 ? -20.469 -12.898 -21.672 1 98.62 57 VAL A C 1
ATOM 430 O O . VAL A 1 57 ? -19.5 -12.977 -20.938 1 98.62 57 VAL A O 1
ATOM 433 N N . LEU A 1 58 ? -20.438 -12.125 -22.797 1 98.62 58 LEU A N 1
ATOM 434 C CA . LEU A 1 58 ? -19.266 -11.43 -23.312 1 98.62 58 LEU A CA 1
ATOM 435 C C . LEU A 1 58 ? -19.547 -9.938 -23.453 1 98.62 58 LEU A C 1
ATOM 437 O O . LEU A 1 58 ? -19.656 -9.43 -24.578 1 98.62 58 LEU A O 1
ATOM 441 N N . PRO A 1 59 ? -19.578 -9.211 -22.312 1 98.69 59 PRO A N 1
ATOM 442 C CA . PRO A 1 59 ? -19.797 -7.77 -22.438 1 98.69 59 PRO A CA 1
ATOM 443 C C . PRO A 1 59 ? -18.641 -7.043 -23.125 1 98.69 59 PRO A C 1
ATOM 445 O O . PRO A 1 59 ? -17.531 -7.566 -23.172 1 98.69 59 PRO A O 1
ATOM 448 N N . GLU A 1 60 ? -18.938 -5.809 -23.609 1 97.44 60 GLU A N 1
ATOM 449 C CA . GLU A 1 60 ? -17.922 -5.027 -24.328 1 97.44 60 GLU A CA 1
ATOM 450 C C . GLU A 1 60 ? -17.781 -3.635 -23.719 1 97.44 60 GLU A C 1
ATOM 452 O O . GLU A 1 60 ? -17.047 -2.797 -24.25 1 97.44 60 GLU A O 1
ATOM 457 N N . SER A 1 61 ? -18.5 -3.4 -22.656 1 98.31 61 SER A N 1
ATOM 458 C CA . SER A 1 61 ? -18.375 -2.119 -21.969 1 98.31 61 SER A CA 1
ATOM 459 C C . SER A 1 61 ? -18.688 -2.26 -20.484 1 98.31 61 SER A C 1
ATOM 461 O O . SER A 1 61 ? -19.297 -3.242 -20.062 1 98.31 61 SER A O 1
ATOM 463 N N . THR A 1 62 ? -18.188 -1.271 -19.75 1 98.69 62 THR A N 1
ATOM 464 C CA . THR A 1 62 ? -18.484 -1.228 -18.312 1 98.69 62 THR A CA 1
ATOM 465 C C . THR A 1 62 ? -19.984 -1.131 -18.078 1 98.69 62 THR A C 1
ATOM 467 O O . THR A 1 62 ? -20.5 -1.747 -17.141 1 98.69 62 THR A O 1
ATOM 470 N N . GLU A 1 63 ? -20.688 -0.37 -18.875 1 98.69 63 GLU A N 1
ATOM 471 C CA . GLU A 1 63 ? -22.141 -0.203 -18.75 1 98.69 63 GLU A CA 1
ATOM 472 C C . GLU A 1 63 ? -22.859 -1.533 -18.922 1 98.69 63 GLU A C 1
ATOM 474 O O . GLU A 1 63 ? -23.844 -1.811 -18.234 1 98.69 63 GLU A O 1
ATOM 479 N N . GLU A 1 64 ? -22.391 -2.328 -19.891 1 98.81 64 GLU A N 1
ATOM 480 C CA . GLU A 1 64 ? -22.969 -3.65 -20.078 1 98.81 64 GLU A CA 1
ATOM 481 C C . GLU A 1 64 ? -22.734 -4.547 -18.875 1 98.81 64 GLU A C 1
ATOM 483 O O . GLU A 1 64 ? -23.625 -5.262 -18.422 1 98.81 64 GLU A O 1
ATOM 488 N N . VAL A 1 65 ? -21.484 -4.512 -18.328 1 98.94 65 VAL A N 1
ATOM 489 C CA . VAL A 1 65 ? -21.188 -5.273 -17.125 1 98.94 65 VAL A CA 1
ATOM 490 C C . VAL A 1 65 ? -22.141 -4.848 -15.992 1 98.94 65 VAL A C 1
ATOM 492 O O . VAL A 1 65 ? -22.703 -5.691 -15.297 1 98.94 65 VAL A O 1
ATOM 495 N N . SER A 1 66 ? -22.25 -3.545 -15.844 1 98.88 66 SER A N 1
ATOM 496 C CA . SER A 1 66 ? -23.125 -2.98 -14.82 1 98.88 66 SER A CA 1
ATOM 497 C C . SER A 1 66 ? -24.562 -3.496 -14.977 1 98.88 66 SER A C 1
ATOM 499 O O . SER A 1 66 ? -25.172 -3.932 -14.008 1 98.88 66 SER A O 1
ATOM 501 N N . ALA A 1 67 ? -25.078 -3.5 -16.172 1 98.81 67 ALA A N 1
ATOM 502 C CA . ALA A 1 67 ? -26.453 -3.936 -16.453 1 98.81 67 ALA A CA 1
ATOM 503 C C . ALA A 1 67 ? -26.625 -5.418 -16.141 1 98.81 67 ALA A C 1
ATOM 505 O O . ALA A 1 67 ? -27.641 -5.824 -15.562 1 98.81 67 ALA A O 1
ATOM 506 N N . ILE A 1 68 ? -25.688 -6.223 -16.531 1 98.62 68 ILE A N 1
ATOM 507 C CA . ILE A 1 68 ? -25.734 -7.66 -16.266 1 98.62 68 ILE A CA 1
ATOM 508 C C . ILE A 1 68 ? -25.766 -7.91 -14.766 1 98.62 68 ILE A C 1
ATOM 510 O O . ILE A 1 68 ? -26.594 -8.672 -14.273 1 98.62 68 ILE A O 1
ATOM 514 N N . VAL A 1 69 ? -24.844 -7.25 -14.023 1 98.75 69 VAL A N 1
ATOM 515 C CA . VAL A 1 69 ? -24.719 -7.465 -12.586 1 98.75 69 VAL A CA 1
ATOM 516 C C . VAL A 1 69 ? -25.984 -7.023 -11.883 1 98.75 69 VAL A C 1
ATOM 518 O O . VAL A 1 69 ? -26.469 -7.699 -10.961 1 98.75 69 VAL A O 1
ATOM 521 N N . LYS A 1 70 ? -26.516 -5.895 -12.273 1 98.38 70 LYS A N 1
ATOM 522 C CA . LYS A 1 70 ? -27.781 -5.418 -11.703 1 98.38 70 LYS A CA 1
ATOM 523 C C . LYS A 1 70 ? -28.875 -6.461 -11.859 1 98.38 70 LYS A C 1
ATOM 525 O O . LYS A 1 70 ? -29.594 -6.762 -10.906 1 98.38 70 LYS A O 1
ATOM 530 N N . TYR A 1 71 ? -29.047 -6.992 -13.062 1 97.25 71 TYR A N 1
ATOM 531 C CA . TYR A 1 71 ? -30.031 -8.031 -13.32 1 97.25 71 TYR A CA 1
ATOM 532 C C . TYR A 1 71 ? -29.797 -9.242 -12.43 1 97.25 71 TYR A C 1
ATOM 534 O O . TYR A 1 71 ? -30.734 -9.773 -11.828 1 97.25 71 TYR A O 1
ATOM 542 N N . CYS A 1 72 ? -28.516 -9.672 -12.406 1 97.06 72 CYS A N 1
ATOM 543 C CA . CYS A 1 72 ? -28.188 -10.852 -11.609 1 97.06 72 CYS A CA 1
ATOM 544 C C . CYS A 1 72 ? -28.5 -10.617 -10.133 1 97.06 72 CYS A C 1
ATOM 546 O O . CYS A 1 72 ? -28.969 -11.523 -9.445 1 97.06 72 CYS A O 1
ATOM 548 N N . ASN A 1 73 ? -28.188 -9.438 -9.625 1 97.44 73 ASN A N 1
ATOM 549 C CA . ASN A 1 73 ? -28.484 -9.109 -8.234 1 97.44 73 ASN A CA 1
ATOM 550 C C . ASN A 1 73 ? -29.984 -9.172 -7.953 1 97.44 73 ASN A C 1
ATOM 552 O O . ASN A 1 73 ? -30.406 -9.75 -6.945 1 97.44 73 ASN A O 1
ATOM 556 N N . GLU A 1 74 ? -30.781 -8.594 -8.828 1 95.69 74 GLU A N 1
ATOM 557 C CA . GLU A 1 74 ? -32.219 -8.578 -8.68 1 95.69 74 GLU A CA 1
ATOM 558 C C . GLU A 1 74 ? -32.812 -9.992 -8.688 1 95.69 74 GLU A C 1
ATOM 560 O O . GLU A 1 74 ? -33.844 -10.25 -8.086 1 95.69 74 GLU A O 1
ATOM 565 N N . ASN A 1 75 ? -32.125 -10.898 -9.328 1 94.31 75 ASN A N 1
ATOM 566 C CA . ASN A 1 75 ? -32.625 -12.258 -9.484 1 94.31 75 ASN A CA 1
ATOM 567 C C . ASN A 1 75 ? -31.781 -13.258 -8.688 1 94.31 75 ASN A C 1
ATOM 569 O O . ASN A 1 75 ? -31.938 -14.469 -8.852 1 94.31 75 ASN A O 1
ATOM 573 N N . LYS A 1 76 ? -30.797 -12.766 -7.914 1 93.75 76 LYS A N 1
ATOM 574 C CA . LYS A 1 76 ? -29.969 -13.562 -7.027 1 93.75 76 LYS A CA 1
ATOM 575 C C . LYS A 1 76 ? -29.219 -14.648 -7.797 1 93.75 76 LYS A C 1
ATOM 577 O O . LYS A 1 76 ? -29.219 -15.812 -7.391 1 93.75 76 LYS A O 1
ATOM 582 N N . LEU A 1 77 ? -28.703 -14.312 -8.984 1 94.88 77 LEU A N 1
ATOM 583 C CA . LEU A 1 77 ? -27.891 -15.211 -9.797 1 94.88 77 LEU A CA 1
ATOM 584 C C . LEU A 1 77 ? -26.406 -14.992 -9.539 1 94.88 77 LEU A C 1
ATOM 586 O O . LEU A 1 77 ? -25.906 -13.867 -9.625 1 94.88 77 LEU A O 1
ATOM 590 N N . PRO A 1 78 ? -25.719 -16.062 -9.227 1 95.94 78 PRO A N 1
ATOM 591 C CA . PRO A 1 78 ? -24.266 -15.914 -9.023 1 95.94 78 PRO A CA 1
ATOM 592 C C . PRO A 1 78 ? -23.547 -15.391 -10.266 1 95.94 78 PRO A C 1
ATOM 594 O O . PRO A 1 78 ? -23.891 -15.766 -11.391 1 95.94 78 PRO A O 1
ATOM 597 N N . VAL A 1 79 ? -22.609 -14.562 -9.984 1 97.56 79 VAL A N 1
ATOM 598 C CA . VAL A 1 79 ? -21.781 -13.984 -11.047 1 97.56 79 VAL A CA 1
ATOM 599 C C . VAL A 1 79 ? -20.312 -14.312 -10.797 1 97.56 79 VAL A C 1
ATOM 601 O O . VAL A 1 79 ? -19.828 -14.164 -9.672 1 97.56 79 VAL A O 1
ATOM 604 N N . ILE A 1 80 ? -19.609 -14.789 -11.82 1 98.44 80 ILE A N 1
ATOM 605 C CA . ILE A 1 80 ? -18.188 -15.102 -11.734 1 98.44 80 ILE A CA 1
ATOM 606 C C . ILE A 1 80 ? -17.422 -14.328 -12.805 1 98.44 80 ILE A C 1
ATOM 608 O O . ILE A 1 80 ? -17.531 -14.641 -13.992 1 98.44 80 ILE A O 1
ATOM 612 N N . PRO A 1 81 ? -16.656 -13.289 -12.375 1 98.62 81 PRO A N 1
ATOM 613 C CA . PRO A 1 81 ? -15.805 -12.625 -13.359 1 98.62 81 PRO A CA 1
ATOM 614 C C . PRO A 1 81 ? -14.664 -13.516 -13.844 1 98.62 81 PRO A C 1
ATOM 616 O O . PRO A 1 81 ? -14.086 -14.266 -13.055 1 98.62 81 PRO A O 1
ATOM 619 N N . PHE A 1 82 ? -14.398 -13.461 -15.125 1 98.62 82 PHE A N 1
ATOM 620 C CA . PHE A 1 82 ? -13.359 -14.273 -15.75 1 98.62 82 PHE A CA 1
ATOM 621 C C . PHE A 1 82 ? -12.422 -13.414 -16.594 1 98.62 82 PHE A C 1
ATOM 623 O O . PHE A 1 82 ? -12.859 -12.758 -17.531 1 98.62 82 PHE A O 1
ATOM 630 N N . GLY A 1 83 ? -11.195 -13.32 -16.172 1 96.62 83 GLY A N 1
ATOM 631 C CA . GLY A 1 83 ? -10.164 -12.68 -16.984 1 96.62 83 GLY A CA 1
ATOM 632 C C . GLY A 1 83 ? -9.5 -13.625 -17.953 1 96.62 83 GLY A C 1
ATOM 633 O O . GLY A 1 83 ? -10.141 -14.117 -18.891 1 96.62 83 GLY A O 1
ATOM 634 N N . THR A 1 84 ? -8.203 -14.055 -17.625 1 96.81 84 THR A N 1
ATOM 635 C CA . THR A 1 84 ? -7.488 -14.945 -18.531 1 96.81 84 THR A CA 1
ATOM 636 C C . THR A 1 84 ? -7.445 -16.375 -17.984 1 96.81 84 THR A C 1
ATOM 638 O O . THR A 1 84 ? -6.91 -17.281 -18.625 1 96.81 84 THR A O 1
ATOM 641 N N . GLY A 1 85 ? -7.988 -16.578 -16.844 1 96.12 85 GLY A N 1
ATOM 642 C CA . GLY A 1 85 ? -8.133 -17.906 -16.281 1 96.12 85 GLY A CA 1
ATOM 643 C C . GLY A 1 85 ? -6.805 -18.531 -15.875 1 96.12 85 GLY A C 1
ATOM 644 O O . GLY A 1 85 ? -6.645 -19.75 -15.922 1 96.12 85 GLY A O 1
ATOM 645 N N . THR A 1 86 ? -5.859 -17.734 -15.43 1 95.12 86 THR A N 1
ATOM 646 C CA . THR A 1 86 ? -4.52 -18.234 -15.148 1 95.12 86 THR A CA 1
ATOM 647 C C . THR A 1 86 ? -4.363 -18.547 -13.664 1 95.12 86 THR A C 1
ATOM 649 O O . THR A 1 86 ? -3.293 -18.969 -13.219 1 95.12 86 THR A O 1
ATOM 652 N N . GLY A 1 87 ? -5.426 -18.328 -1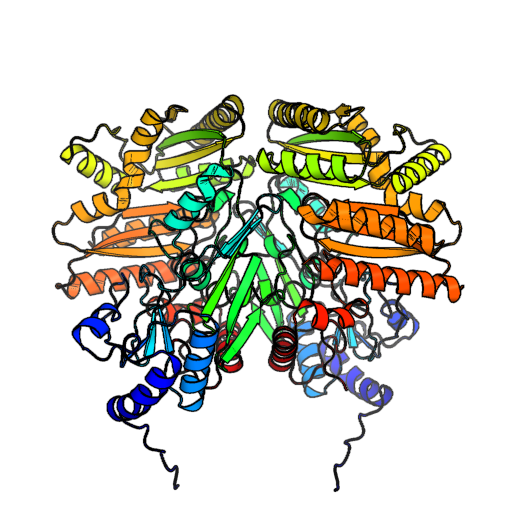2.836 1 95.44 87 GLY A N 1
ATOM 653 C CA . GLY A 1 87 ? -5.34 -18.609 -11.406 1 95.44 87 GLY A CA 1
ATOM 654 C C . GLY A 1 87 ? -5.109 -20.062 -11.094 1 95.44 87 GLY A C 1
ATOM 655 O O . GLY A 1 87 ? -5.469 -20.953 -11.883 1 95.44 87 GLY A O 1
ATOM 656 N N . ILE A 1 88 ? -4.535 -20.359 -9.859 1 94.69 88 ILE A N 1
ATOM 657 C CA . ILE A 1 88 ? -4.203 -21.734 -9.539 1 94.69 88 ILE A CA 1
ATOM 658 C C . ILE A 1 88 ? -4.879 -22.141 -8.234 1 94.69 88 ILE A C 1
ATOM 660 O O . ILE A 1 88 ? -4.473 -23.109 -7.594 1 94.69 88 ILE A O 1
ATOM 664 N N . GLU A 1 89 ? -5.879 -21.375 -7.82 1 96.88 89 GLU A N 1
ATOM 665 C CA . GLU A 1 89 ? -6.539 -21.688 -6.559 1 96.88 89 GLU A CA 1
ATOM 666 C C . GLU A 1 89 ? -8.039 -21.859 -6.75 1 96.88 89 GLU A C 1
ATOM 668 O O . GLU A 1 89 ? -8.797 -21.875 -5.777 1 96.88 89 GLU A O 1
ATOM 673 N N . GLY A 1 90 ? -8.484 -21.906 -7.992 1 96.81 90 GLY A N 1
ATOM 674 C CA . GLY A 1 90 ? -9.891 -22.141 -8.273 1 96.81 90 GLY A CA 1
ATOM 675 C C . GLY A 1 90 ? -10.734 -20.875 -8.141 1 96.81 90 GLY A C 1
ATOM 676 O O . GLY A 1 90 ? -11.953 -20.953 -7.992 1 96.81 90 GLY A O 1
ATOM 677 N N . GLY A 1 91 ? -10.117 -19.719 -8.203 1 97 91 GLY A N 1
ATOM 678 C CA . GLY A 1 91 ? -10.828 -18.469 -8.016 1 97 91 GLY A CA 1
ATOM 679 C C . GLY A 1 91 ? -11.836 -18.188 -9.109 1 97 91 GLY A C 1
ATOM 680 O O . GLY A 1 91 ? -12.859 -17.547 -8.867 1 97 91 GLY A O 1
ATOM 681 N N . ALA A 1 92 ? -11.586 -18.672 -10.289 1 97.12 92 ALA A N 1
ATOM 682 C CA . ALA A 1 92 ? -12.461 -18.375 -11.422 1 97.12 92 ALA A CA 1
ATOM 683 C C . ALA A 1 92 ? -13.406 -19.531 -11.711 1 97.12 92 ALA A C 1
ATOM 685 O O . ALA A 1 92 ? -14.188 -19.5 -12.664 1 97.12 92 ALA A O 1
ATOM 686 N N . THR A 1 93 ? -13.336 -20.625 -10.914 1 96.88 93 THR A N 1
ATOM 687 C CA . THR A 1 93 ? -14.18 -21.797 -11.117 1 96.88 93 THR A CA 1
ATOM 688 C C . THR A 1 93 ? -15.602 -21.531 -10.617 1 96.88 93 THR A C 1
ATOM 690 O O . THR A 1 93 ? -15.797 -21.203 -9.453 1 96.88 93 THR A O 1
ATOM 693 N N . PRO A 1 94 ? -16.609 -21.703 -11.484 1 96 94 PRO A N 1
ATOM 694 C CA . PRO A 1 94 ? -18 -21.469 -11.062 1 96 94 PRO A CA 1
ATOM 695 C C . PRO A 1 94 ? -18.578 -22.625 -10.273 1 96 94 PRO A C 1
ATOM 697 O O . PRO A 1 94 ? -19.578 -23.219 -10.703 1 96 94 PRO A O 1
ATOM 700 N N . PHE A 1 95 ? -18.109 -22.812 -9.125 1 90.44 95 PHE A N 1
ATOM 701 C CA . PHE A 1 95 ? -18.422 -24.031 -8.391 1 90.44 95 PHE A CA 1
ATOM 702 C C . PHE A 1 95 ? -19.891 -24.047 -7.969 1 90.44 95 PHE A C 1
ATOM 704 O O . PHE A 1 95 ? -20.453 -25.125 -7.766 1 90.44 95 PHE A O 1
ATOM 711 N N . ARG A 1 96 ? -20.625 -22.922 -7.922 1 89.31 96 ARG A N 1
ATOM 712 C CA . ARG A 1 96 ? -22.047 -22.859 -7.609 1 89.31 96 ARG A CA 1
ATOM 713 C C . ARG A 1 96 ? -22.875 -22.562 -8.859 1 89.31 96 ARG A C 1
ATOM 715 O O . ARG A 1 96 ? -24.031 -22.156 -8.758 1 89.31 96 ARG A O 1
ATOM 722 N N . GLY A 1 97 ? -22.234 -22.734 -9.969 1 91.94 97 GLY A N 1
ATOM 723 C CA . GLY A 1 97 ? -22.875 -22.344 -11.211 1 91.94 97 GLY A CA 1
ATOM 724 C C . GLY A 1 97 ? -22.969 -20.828 -11.391 1 91.94 97 GLY A C 1
ATOM 725 O O . GLY A 1 97 ? -22.062 -20.109 -10.961 1 91.94 97 GLY A O 1
ATOM 726 N N . GLY A 1 98 ? -24 -20.453 -12.156 1 94.69 98 GLY A N 1
ATOM 727 C CA . GLY A 1 98 ? -24.203 -19.031 -12.359 1 94.69 98 GLY A CA 1
ATOM 728 C C . GLY A 1 98 ? -23.719 -18.547 -13.719 1 94.69 98 GLY A C 1
ATOM 729 O O . GLY A 1 98 ? -23.656 -19.328 -14.672 1 94.69 98 GLY A O 1
ATOM 730 N N . ILE A 1 99 ? -23.562 -17.266 -13.758 1 97.12 99 ILE A N 1
ATOM 731 C CA . ILE A 1 99 ? -23.203 -16.609 -15.008 1 97.12 99 ILE A CA 1
ATOM 732 C C . ILE A 1 99 ? -21.75 -16.172 -14.969 1 97.12 99 ILE A C 1
ATOM 734 O O . ILE A 1 99 ? -21.344 -15.406 -14.086 1 97.12 99 ILE A O 1
ATOM 738 N N . VAL A 1 100 ? -20.953 -16.719 -15.891 1 98.5 100 VAL A N 1
ATOM 739 C CA . VAL A 1 100 ? -19.578 -16.25 -16.047 1 98.5 100 VAL A CA 1
ATOM 740 C C . VAL A 1 100 ? -19.562 -15.016 -16.953 1 98.5 100 VAL A C 1
ATOM 742 O O . VAL A 1 100 ? -20.141 -15.023 -18.047 1 98.5 100 VAL A O 1
ATOM 745 N N . ILE A 1 101 ? -19 -14 -16.469 1 98.81 101 ILE A N 1
ATOM 746 C CA . ILE A 1 101 ? -18.781 -12.797 -17.25 1 98.81 101 ILE A CA 1
ATOM 747 C C . ILE A 1 101 ? -17.344 -12.766 -17.781 1 98.81 101 ILE A C 1
ATOM 749 O O . ILE A 1 101 ? -16.406 -12.516 -17.016 1 98.81 101 ILE A O 1
ATOM 753 N N . ASP A 1 102 ? -17.188 -13.07 -19.078 1 98.75 102 ASP A N 1
ATOM 754 C CA . ASP A 1 102 ? -15.891 -13.016 -19.734 1 98.75 102 ASP A CA 1
ATOM 755 C C . ASP A 1 102 ? -15.484 -11.578 -20.031 1 98.75 102 ASP A C 1
ATOM 757 O O . ASP A 1 102 ? -16.094 -10.906 -20.859 1 98.75 102 ASP A O 1
ATOM 761 N N . LEU A 1 103 ? -14.406 -11.141 -19.438 1 98.69 103 LEU A N 1
ATOM 762 C CA . LEU A 1 103 ? -14.039 -9.727 -19.516 1 98.69 103 LEU A CA 1
ATOM 763 C C . LEU A 1 103 ? -12.961 -9.5 -20.562 1 98.69 103 LEU A C 1
ATOM 765 O O . LEU A 1 103 ? -12.492 -8.375 -20.734 1 98.69 103 LEU A O 1
ATOM 769 N N . LYS A 1 104 ? -12.539 -10.453 -21.328 1 97.88 104 LYS A N 1
ATOM 770 C CA . LYS A 1 104 ? -11.422 -10.391 -22.266 1 97.88 104 LYS A CA 1
ATOM 771 C C . LYS A 1 104 ? -11.695 -9.383 -23.391 1 97.88 104 LYS A C 1
ATOM 773 O O . LYS A 1 104 ? -10.758 -8.805 -23.953 1 97.88 104 LYS A O 1
ATOM 778 N N . GLY A 1 105 ? -12.961 -9.195 -23.641 1 97.19 105 GLY A N 1
ATOM 779 C CA . GLY A 1 105 ? -13.328 -8.289 -24.734 1 97.19 105 GLY A CA 1
ATOM 780 C C . GLY A 1 105 ? -13.086 -6.832 -24.391 1 97.19 105 GLY A C 1
ATOM 781 O O . GLY A 1 105 ? -13.055 -5.984 -25.297 1 97.19 105 GLY A O 1
ATOM 782 N N . LEU A 1 106 ? -13.008 -6.484 -23.125 1 98.31 106 LEU A N 1
ATOM 783 C CA . LEU A 1 106 ? -12.609 -5.156 -22.672 1 98.31 106 LEU A CA 1
ATOM 784 C C . LEU A 1 106 ? -11.086 -5.043 -22.609 1 98.31 106 LEU A C 1
ATOM 786 O O . LEU A 1 106 ? -10.492 -5.16 -21.547 1 98.31 106 LEU A O 1
ATOM 790 N N . ASP A 1 107 ? -10.422 -4.738 -23.75 1 97.94 107 ASP A N 1
ATOM 791 C CA . ASP A 1 107 ? -8.977 -4.949 -23.828 1 97.94 107 ASP A CA 1
ATOM 792 C C . ASP A 1 107 ? -8.266 -3.684 -24.297 1 97.94 107 ASP A C 1
ATOM 794 O O . ASP A 1 107 ? -7.262 -3.756 -25 1 97.94 107 ASP A O 1
ATOM 798 N N . GLN A 1 108 ? -8.75 -2.533 -23.906 1 98.25 108 GLN A N 1
ATOM 799 C CA . GLN A 1 108 ? -8.125 -1.288 -24.344 1 98.25 108 GLN A CA 1
ATOM 800 C C . GLN A 1 108 ? -7.23 -0.706 -23.25 1 98.25 108 GLN A C 1
ATOM 802 O O . GLN A 1 108 ? -7.543 -0.812 -22.062 1 98.25 108 GLN A O 1
ATOM 807 N N . VAL A 1 109 ? -6.098 -0.154 -23.688 1 98.12 109 VAL A N 1
ATOM 808 C CA . VAL A 1 109 ? -5.379 0.825 -22.875 1 98.12 109 VAL A CA 1
ATOM 809 C C . VAL A 1 109 ? -6.074 2.182 -22.969 1 98.12 109 VAL A C 1
ATOM 811 O O . VAL A 1 109 ? -6.109 2.797 -24.031 1 98.12 109 VAL A O 1
ATOM 814 N N . LEU A 1 110 ? -6.648 2.631 -21.938 1 97.81 110 LEU A N 1
ATOM 815 C CA . LEU A 1 110 ? -7.562 3.768 -21.953 1 97.81 110 LEU A CA 1
ATOM 816 C C . LEU A 1 110 ? -6.789 5.082 -21.953 1 97.81 110 LEU A C 1
ATOM 818 O O . LEU A 1 110 ? -7.137 6.016 -22.672 1 97.81 110 LEU A O 1
ATOM 822 N N . GLU A 1 111 ? -5.852 5.258 -21.047 1 97.31 111 GLU A N 1
ATOM 823 C CA . GLU A 1 111 ? -5.094 6.492 -20.875 1 97.31 111 GLU A CA 1
ATOM 824 C C . GLU A 1 111 ? -3.688 6.207 -20.359 1 97.31 111 GLU A C 1
ATOM 826 O O . GLU A 1 111 ? -3.523 5.59 -19.297 1 97.31 111 GLU A O 1
ATOM 831 N N . LEU A 1 112 ? -2.686 6.609 -21.109 1 97.81 112 LEU A N 1
ATOM 832 C CA . LEU A 1 112 ? -1.285 6.527 -20.703 1 97.81 112 LEU A CA 1
ATOM 833 C C . LEU A 1 112 ? -0.744 7.906 -20.344 1 97.81 112 LEU A C 1
ATOM 835 O O . LEU A 1 112 ? -0.75 8.82 -21.156 1 97.81 112 LEU A O 1
ATOM 839 N N . ASP A 1 113 ? -0.403 8.062 -19.109 1 97.31 113 ASP A N 1
ATOM 840 C CA . ASP A 1 113 ? 0.244 9.289 -18.641 1 97.31 113 ASP A CA 1
ATOM 841 C C . ASP A 1 113 ? 1.705 9.031 -18.281 1 97.31 113 ASP A C 1
ATOM 843 O O . ASP A 1 113 ? 2.037 8.859 -17.109 1 97.31 113 ASP A O 1
ATOM 847 N N . ALA A 1 114 ? 2.586 9.211 -19.234 1 97.06 114 ALA A N 1
ATOM 848 C CA . ALA A 1 114 ? 3.994 8.867 -19.062 1 97.06 114 ALA A CA 1
ATOM 849 C C . ALA A 1 114 ? 4.66 9.781 -18.031 1 97.06 114 ALA A C 1
ATOM 851 O O . ALA A 1 114 ? 5.52 9.336 -17.266 1 97.06 114 ALA A O 1
ATOM 852 N N . GLU A 1 115 ? 4.254 11.023 -17.984 1 96.88 115 GLU A N 1
ATOM 853 C CA . GLU A 1 115 ? 4.875 11.977 -17.062 1 96.88 115 GLU A CA 1
ATOM 854 C C . GLU A 1 115 ? 4.418 11.727 -15.625 1 96.88 115 GLU A C 1
ATOM 856 O O . GLU A 1 115 ? 5.066 12.188 -14.68 1 96.88 115 GLU A O 1
ATOM 861 N N . ASP A 1 116 ? 3.291 11.086 -15.516 1 98 116 ASP A N 1
ATOM 862 C CA . ASP A 1 116 ? 2.785 10.766 -14.18 1 98 116 ASP A CA 1
ATOM 863 C C . ASP A 1 116 ? 3.053 9.297 -13.836 1 98 116 ASP A C 1
ATOM 865 O O . ASP A 1 116 ? 2.637 8.82 -12.781 1 98 116 ASP A O 1
ATOM 869 N N . PHE A 1 117 ? 3.641 8.531 -14.758 1 97.81 117 PHE A N 1
ATOM 870 C CA . PHE A 1 117 ? 4.102 7.156 -14.57 1 97.81 117 PHE A CA 1
ATOM 871 C C . PHE A 1 117 ? 2.932 6.23 -14.266 1 97.81 117 PHE A C 1
ATOM 873 O O . PHE A 1 117 ? 3.004 5.418 -13.336 1 97.81 117 PHE A O 1
ATOM 880 N N . ASP A 1 118 ? 1.839 6.355 -14.977 1 98.38 118 ASP A N 1
ATOM 881 C CA . ASP A 1 118 ? 0.726 5.434 -14.773 1 98.38 118 ASP A CA 1
ATOM 882 C C . ASP A 1 118 ? -0.095 5.27 -16.047 1 98.38 118 ASP A C 1
ATOM 884 O O . ASP A 1 118 ? 0.122 5.984 -17.031 1 98.38 118 ASP A O 1
ATOM 888 N N . VAL A 1 119 ? -0.935 4.258 -16.047 1 98.69 119 VAL A N 1
ATOM 889 C CA . VAL A 1 119 ? -1.745 3.926 -17.219 1 98.69 119 VAL A CA 1
ATOM 890 C C . VAL A 1 119 ? -3.072 3.318 -16.766 1 98.69 119 VAL A C 1
ATOM 892 O O . VAL A 1 119 ? -3.121 2.562 -15.789 1 98.69 119 VAL A O 1
ATOM 895 N N . TRP A 1 120 ? -4.16 3.705 -17.391 1 98.69 120 TRP A N 1
ATOM 896 C CA . TRP A 1 120 ? -5.465 3.078 -17.219 1 98.69 120 TRP A CA 1
ATOM 897 C C . TRP A 1 120 ? -5.672 1.957 -18.234 1 98.69 120 TRP A C 1
ATOM 899 O O . TRP A 1 120 ? -5.484 2.158 -19.438 1 98.69 120 TRP A O 1
ATOM 909 N N . VAL A 1 121 ? -6.078 0.78 -17.719 1 98.81 121 VAL A N 1
ATOM 910 C CA . VAL A 1 121 ? -6.273 -0.349 -18.625 1 98.81 121 VAL A CA 1
ATOM 911 C C . VAL A 1 121 ? -7.598 -1.041 -18.312 1 98.81 121 VAL A C 1
ATOM 913 O O . VAL A 1 121 ? -8.047 -1.039 -17.156 1 98.81 121 VAL A O 1
ATOM 916 N N . GLN A 1 122 ? -8.172 -1.609 -19.312 1 98.81 122 GLN A N 1
ATOM 917 C CA . GLN A 1 122 ? -9.359 -2.443 -19.156 1 98.81 122 GLN A CA 1
ATOM 918 C C . GLN A 1 122 ? -8.977 -3.881 -18.812 1 98.81 122 GLN A C 1
ATOM 920 O O . GLN A 1 122 ? -7.805 -4.246 -18.859 1 98.81 122 GLN A O 1
ATOM 925 N N . PRO A 1 123 ? -9.961 -4.703 -18.328 1 98.56 123 PRO A N 1
ATOM 926 C CA . PRO A 1 123 ? -9.656 -5.992 -17.703 1 98.56 123 PRO A CA 1
ATOM 927 C C . PRO A 1 123 ? -9.164 -7.035 -18.703 1 98.56 123 PRO A C 1
ATOM 929 O O . PRO A 1 123 ? -8.594 -8.055 -18.312 1 98.56 123 PRO A O 1
ATOM 932 N N . GLY A 1 124 ? -9.289 -6.852 -20 1 98.38 124 GLY A N 1
ATOM 933 C CA . GLY A 1 124 ? -8.812 -7.809 -20.984 1 98.38 124 GLY A CA 1
ATOM 934 C C . GLY A 1 124 ? -7.352 -7.617 -21.344 1 98.38 124 GLY A C 1
ATOM 935 O O . GLY A 1 124 ? -6.758 -8.453 -22.031 1 98.38 124 GLY A O 1
ATOM 936 N N . VAL A 1 125 ? -6.727 -6.547 -20.922 1 98.75 125 VAL A N 1
ATOM 937 C CA . VAL A 1 125 ? -5.328 -6.258 -21.203 1 98.75 125 VAL A CA 1
ATOM 938 C C . VAL A 1 125 ? -4.43 -7.148 -20.359 1 98.75 125 VAL A C 1
ATOM 940 O O . VAL A 1 125 ? -4.523 -7.137 -19.125 1 98.75 125 VAL A O 1
ATOM 943 N N . THR A 1 126 ? -3.547 -7.918 -20.984 1 98.56 126 THR A N 1
ATOM 944 C CA . THR A 1 126 ? -2.629 -8.797 -20.266 1 98.56 126 THR A CA 1
ATOM 945 C C . THR A 1 126 ? -1.325 -8.07 -19.953 1 98.56 126 THR A C 1
ATOM 947 O O . THR A 1 126 ? -1.06 -6.996 -20.484 1 98.56 126 THR A O 1
ATOM 950 N N . ARG A 1 127 ? -0.611 -8.648 -19.062 1 97.81 127 ARG A N 1
ATOM 951 C CA . ARG A 1 127 ? 0.676 -8.094 -18.656 1 97.81 127 ARG A CA 1
ATOM 952 C C . ARG A 1 127 ? 1.583 -7.879 -19.859 1 97.81 127 ARG A C 1
ATOM 954 O O . ARG A 1 127 ? 2.121 -6.785 -20.047 1 97.81 127 ARG A O 1
ATOM 961 N N . THR A 1 128 ? 1.751 -8.867 -20.703 1 97.88 128 THR A N 1
ATOM 962 C CA . THR A 1 128 ? 2.656 -8.797 -21.844 1 97.88 128 THR A CA 1
ATOM 963 C C . THR A 1 128 ? 2.145 -7.801 -22.891 1 97.88 128 THR A C 1
ATOM 965 O O . THR A 1 128 ? 2.924 -7.031 -23.453 1 97.88 128 THR A O 1
ATOM 968 N N . ALA A 1 129 ? 0.837 -7.809 -23.109 1 98.38 129 ALA A N 1
ATOM 969 C CA . ALA A 1 129 ? 0.248 -6.871 -24.062 1 98.38 129 ALA A CA 1
ATOM 970 C C . ALA A 1 129 ? 0.458 -5.426 -23.609 1 98.38 129 ALA A C 1
ATOM 972 O O . ALA A 1 129 ? 0.76 -4.555 -24.438 1 98.38 129 ALA A O 1
ATOM 973 N N . LEU A 1 130 ? 0.263 -5.191 -22.344 1 98.69 130 LEU A N 1
ATOM 974 C CA . LEU A 1 130 ? 0.474 -3.85 -21.828 1 98.69 130 LEU A CA 1
ATOM 975 C C . LEU A 1 130 ? 1.905 -3.387 -22.078 1 98.69 130 LEU A C 1
ATOM 977 O O . LEU A 1 130 ? 2.125 -2.309 -22.625 1 98.69 130 LEU A O 1
ATOM 981 N N . ASN A 1 131 ? 2.875 -4.172 -21.734 1 98.19 131 ASN A N 1
ATOM 982 C CA . ASN A 1 131 ? 4.273 -3.781 -21.875 1 98.19 131 ASN A CA 1
ATOM 983 C C . ASN A 1 131 ? 4.676 -3.619 -23.328 1 98.19 131 ASN A C 1
ATOM 985 O O . ASN A 1 131 ? 5.527 -2.793 -23.656 1 98.19 131 ASN A O 1
ATOM 989 N N . GLU A 1 132 ? 4.09 -4.398 -24.156 1 98 132 GLU A N 1
ATOM 990 C CA . GLU A 1 132 ? 4.324 -4.211 -25.594 1 98 132 GLU A CA 1
ATOM 991 C C . GLU A 1 132 ? 3.789 -2.863 -26.062 1 98 132 GLU A C 1
ATOM 993 O O . GLU A 1 132 ? 4.461 -2.152 -26.812 1 98 132 GLU A O 1
ATOM 998 N N . ARG A 1 133 ? 2.648 -2.502 -25.609 1 97.56 133 ARG A N 1
ATOM 999 C CA . ARG A 1 133 ? 1.979 -1.282 -26.047 1 97.56 133 ARG A CA 1
ATOM 1000 C C . ARG A 1 133 ? 2.713 -0.043 -25.547 1 97.56 133 ARG A C 1
ATOM 1002 O O . ARG A 1 133 ? 2.66 1.015 -26.172 1 97.56 133 ARG A O 1
ATOM 1009 N N . ILE A 1 134 ? 3.418 -0.173 -24.391 1 97.62 134 ILE A N 1
ATOM 1010 C CA . ILE A 1 134 ? 4.027 1.026 -23.828 1 97.62 134 ILE A CA 1
ATOM 1011 C C . ILE A 1 134 ? 5.543 0.971 -24.016 1 97.62 134 ILE A C 1
ATOM 1013 O O . ILE A 1 134 ? 6.281 1.714 -23.359 1 97.62 134 ILE A O 1
ATOM 1017 N N . ARG A 1 135 ? 6.031 0.157 -24.844 1 95.5 135 ARG A N 1
ATOM 1018 C CA . ARG A 1 135 ? 7.449 -0.151 -25 1 95.5 135 ARG A CA 1
ATOM 1019 C C . ARG A 1 135 ? 8.242 1.097 -25.375 1 95.5 135 ARG A C 1
ATOM 1021 O O . ARG A 1 135 ? 9.383 1.266 -24.938 1 95.5 135 ARG A O 1
ATOM 1028 N N . ASP A 1 136 ? 7.695 2.053 -26.109 1 95.5 136 ASP A N 1
ATOM 1029 C CA . ASP A 1 136 ? 8.406 3.205 -26.641 1 95.5 136 ASP A CA 1
ATOM 1030 C C . ASP A 1 136 ? 8.453 4.348 -25.641 1 95.5 136 ASP A C 1
ATOM 1032 O O . ASP A 1 136 ? 9.086 5.375 -25.875 1 95.5 136 ASP A O 1
ATOM 1036 N N . THR A 1 137 ? 7.859 4.168 -24.438 1 95.5 137 THR A N 1
ATOM 1037 C CA . THR A 1 137 ? 7.77 5.246 -23.469 1 95.5 137 THR A CA 1
ATOM 1038 C C . THR A 1 137 ? 8.977 5.234 -22.531 1 95.5 137 THR A C 1
ATOM 1040 O O . THR A 1 137 ? 9.203 6.191 -21.797 1 95.5 137 THR A O 1
ATOM 1043 N N . GLY A 1 138 ? 9.742 4.188 -22.516 1 95.25 138 GLY A N 1
ATOM 1044 C CA . GLY A 1 138 ? 10.812 4.027 -21.547 1 95.25 138 GLY A CA 1
ATOM 1045 C C . GLY A 1 138 ? 10.32 3.551 -20.188 1 95.25 138 GLY A C 1
ATOM 1046 O O . GLY A 1 138 ? 11.102 3.436 -19.25 1 95.25 138 GLY A O 1
ATOM 1047 N N . LEU A 1 139 ? 9.023 3.279 -20.094 1 97.75 139 LEU A N 1
ATOM 1048 C CA . LEU A 1 139 ? 8.414 2.779 -18.859 1 97.75 139 LEU A CA 1
ATOM 1049 C C . LEU A 1 139 ? 8.023 1.314 -19.016 1 97.75 139 LEU A C 1
ATOM 1051 O O . LEU A 1 139 ? 8.023 0.775 -20.125 1 97.75 139 LEU A O 1
ATOM 1055 N N . PHE A 1 140 ? 7.797 0.67 -17.922 1 97.69 140 PHE A N 1
ATOM 1056 C CA . PHE A 1 140 ? 7.277 -0.692 -17.953 1 97.69 140 PHE A CA 1
ATOM 1057 C C . PHE A 1 140 ? 6.43 -0.986 -16.719 1 97.69 140 PHE A C 1
ATOM 1059 O O . PHE A 1 140 ? 6.547 -0.304 -15.703 1 97.69 140 PHE A O 1
ATOM 1066 N N . PHE A 1 141 ? 5.441 -1.866 -16.953 1 98.44 141 PHE A N 1
ATOM 1067 C CA . PHE A 1 141 ? 4.707 -2.471 -15.852 1 98.44 141 PHE A CA 1
ATOM 1068 C C . PHE A 1 141 ? 5.48 -3.645 -15.266 1 98.44 141 PHE A C 1
ATOM 1070 O O . PHE A 1 141 ? 5.77 -4.617 -15.969 1 98.44 141 PHE A O 1
ATOM 1077 N N . SER A 1 142 ? 5.727 -3.635 -13.906 1 97.56 142 SER A N 1
ATOM 1078 C CA . SER A 1 142 ? 6.82 -4.434 -13.359 1 97.56 142 SER A CA 1
ATOM 1079 C C . SER A 1 142 ? 6.309 -5.754 -12.789 1 97.56 142 SER A C 1
ATOM 1081 O O . SER A 1 142 ? 7.074 -6.703 -12.625 1 97.56 142 SER A O 1
ATOM 1083 N N . VAL A 1 143 ? 5.02 -5.863 -12.391 1 97.5 143 VAL A N 1
ATOM 1084 C CA . VAL A 1 143 ? 4.531 -7.051 -11.703 1 97.5 143 VAL A CA 1
ATOM 1085 C C . VAL A 1 143 ? 4.469 -8.227 -12.672 1 97.5 143 VAL A C 1
ATOM 1087 O O . VAL A 1 143 ? 3.82 -8.141 -13.719 1 97.5 143 VAL A O 1
ATOM 1090 N N . ASP A 1 144 ? 5.145 -9.305 -12.297 1 93.06 144 ASP A N 1
ATOM 1091 C CA . ASP A 1 144 ? 5.223 -10.477 -13.164 1 93.06 144 ASP A CA 1
ATOM 1092 C C . ASP A 1 144 ? 4.938 -11.758 -12.391 1 93.06 144 ASP A C 1
ATOM 1094 O O . ASP A 1 144 ? 5.848 -12.359 -11.82 1 93.06 144 ASP A O 1
ATOM 1098 N N . PRO A 1 145 ? 3.76 -12.203 -12.461 1 91.56 145 PRO A N 1
ATOM 1099 C CA . PRO A 1 145 ? 3.424 -13.438 -11.75 1 91.56 145 PRO A CA 1
ATOM 1100 C C . PRO A 1 145 ? 3.879 -14.688 -12.5 1 91.56 145 PRO A C 1
ATOM 1102 O O . PRO A 1 145 ? 3.631 -15.812 -12.055 1 91.56 145 PRO A O 1
ATOM 1105 N N . GLY A 1 146 ? 4.57 -14.594 -13.672 1 87.94 146 GLY A N 1
ATOM 1106 C CA . GLY A 1 146 ? 4.988 -15.727 -14.477 1 87.94 146 GLY A CA 1
ATOM 1107 C C . GLY A 1 146 ? 4.023 -16.047 -15.602 1 87.94 146 GLY A C 1
ATOM 1108 O O . GLY A 1 146 ? 4.441 -16.25 -16.75 1 87.94 146 GLY A O 1
ATOM 1109 N N . ALA A 1 147 ? 2.777 -16.062 -15.312 1 90.5 147 ALA A N 1
ATOM 1110 C CA . ALA A 1 147 ? 1.753 -16.25 -16.344 1 90.5 147 ALA A CA 1
ATOM 1111 C C . ALA A 1 147 ? 1.427 -14.922 -17.016 1 90.5 147 ALA A C 1
ATOM 1113 O O . ALA A 1 147 ? 1.604 -13.852 -16.438 1 90.5 147 ALA A O 1
ATOM 1114 N N . ASP A 1 148 ? 0.981 -14.992 -18.25 1 95.88 148 ASP A N 1
ATOM 1115 C CA . ASP A 1 148 ? 0.488 -13.789 -18.906 1 95.88 148 ASP A CA 1
ATOM 1116 C C . ASP A 1 148 ? -0.953 -13.492 -18.5 1 95.88 148 ASP A C 1
ATOM 1118 O O . ASP A 1 148 ? -1.855 -13.5 -19.328 1 95.88 148 ASP A O 1
ATOM 1122 N N . ALA A 1 149 ? -1.158 -13.141 -17.25 1 97.56 149 ALA A N 1
ATOM 1123 C CA . ALA A 1 149 ? -2.451 -12.828 -16.656 1 97.56 149 ALA A CA 1
ATOM 1124 C C . ALA A 1 149 ? -2.924 -11.438 -17.062 1 97.56 149 ALA A C 1
ATOM 1126 O O . ALA A 1 149 ? -2.123 -10.609 -17.5 1 97.56 149 ALA A O 1
ATOM 1127 N N . SER A 1 150 ? -4.223 -11.227 -17.062 1 98.25 150 SER A N 1
ATOM 1128 C CA . SER A 1 150 ? -4.738 -9.875 -17.266 1 98.25 150 SER A CA 1
ATOM 1129 C C . SER A 1 150 ? -4.391 -8.977 -16.078 1 98.25 150 SER A C 1
ATOM 1131 O O . SER A 1 150 ? -4.348 -9.438 -14.93 1 98.25 150 SER A O 1
ATOM 1133 N N . VAL A 1 151 ? -4.148 -7.711 -16.359 1 98.75 151 VAL A N 1
ATOM 1134 C CA . VAL A 1 151 ? -3.729 -6.766 -15.336 1 98.75 151 VAL A CA 1
ATOM 1135 C C . VAL A 1 151 ? -4.797 -6.676 -14.25 1 98.75 151 VAL A C 1
ATOM 1137 O O . VAL A 1 151 ? -4.488 -6.754 -13.055 1 98.75 151 VAL A O 1
ATOM 1140 N N . CYS A 1 152 ? -6.082 -6.559 -14.602 1 98.81 152 CYS A N 1
ATOM 1141 C CA . CYS A 1 152 ? -7.152 -6.453 -13.617 1 98.81 152 CYS A CA 1
ATOM 1142 C C . CYS A 1 152 ? -7.316 -7.762 -12.852 1 98.81 152 CYS A C 1
ATOM 1144 O O . CYS A 1 152 ? -7.676 -7.754 -11.672 1 98.81 152 CYS A O 1
ATOM 1146 N N . GLY A 1 153 ? -7.059 -8.906 -13.531 1 98.5 153 GLY A N 1
ATOM 1147 C CA . GLY A 1 153 ? -7.027 -10.172 -12.812 1 98.5 153 GLY A CA 1
ATOM 1148 C C . GLY A 1 153 ? -5.938 -10.227 -11.766 1 98.5 153 GLY A C 1
ATOM 1149 O O . GLY A 1 153 ? -6.148 -10.758 -10.672 1 98.5 153 GLY A O 1
ATOM 1150 N N . MET A 1 154 ? -4.781 -9.68 -12.117 1 98.69 154 MET A N 1
ATOM 1151 C CA . MET A 1 154 ? -3.676 -9.602 -11.172 1 98.69 154 MET A CA 1
ATOM 1152 C C . MET A 1 154 ? -4.051 -8.75 -9.961 1 98.69 154 MET A C 1
ATOM 1154 O O . MET A 1 154 ? -3.688 -9.07 -8.828 1 98.69 154 MET A O 1
ATOM 1158 N N . VAL A 1 155 ? -4.777 -7.629 -10.203 1 98.75 155 VAL A N 1
ATOM 1159 C CA . VAL A 1 155 ? -5.25 -6.801 -9.094 1 98.75 155 VAL A CA 1
ATOM 1160 C C . VAL A 1 155 ? -6.215 -7.605 -8.227 1 98.75 155 VAL A C 1
ATOM 1162 O O . VAL A 1 155 ? -6.07 -7.641 -7 1 98.75 155 VAL A O 1
ATOM 1165 N N . ALA A 1 156 ? -7.129 -8.32 -8.828 1 98.44 156 ALA A N 1
ATOM 1166 C CA . ALA A 1 156 ? -8.18 -9.047 -8.109 1 98.44 156 ALA A CA 1
ATOM 1167 C C . ALA A 1 156 ? -7.586 -10.148 -7.242 1 98.44 156 ALA A C 1
ATOM 1169 O O . ALA A 1 156 ? -8.133 -10.484 -6.191 1 98.44 156 ALA A O 1
ATOM 1170 N N . THR A 1 157 ? -6.457 -10.68 -7.629 1 97.94 157 THR A N 1
ATOM 1171 C CA . THR A 1 157 ? -5.859 -11.789 -6.891 1 97.94 157 THR A CA 1
ATOM 1172 C C . THR A 1 157 ? -4.789 -11.281 -5.926 1 97.94 157 THR A C 1
ATOM 1174 O O . THR A 1 157 ? -4.312 -12.031 -5.074 1 97.94 157 THR A O 1
ATOM 1177 N N . GLY A 1 158 ? -4.453 -9.992 -6.023 1 97.94 158 GLY A N 1
ATOM 1178 C CA . GLY A 1 158 ? -3.32 -9.508 -5.246 1 97.94 158 GLY A CA 1
ATOM 1179 C C . GLY A 1 158 ? -2.006 -10.141 -5.66 1 97.94 158 GLY A C 1
ATOM 1180 O O . GLY A 1 158 ? -1.22 -10.562 -4.812 1 97.94 158 GLY A O 1
ATOM 1181 N N . ALA A 1 159 ? -1.753 -10.18 -6.918 1 98.06 159 ALA A N 1
ATOM 1182 C CA . ALA A 1 159 ? -0.602 -10.875 -7.484 1 98.06 159 ALA A CA 1
ATOM 1183 C C . ALA A 1 159 ? 0.697 -10.141 -7.164 1 98.06 159 ALA A C 1
ATOM 1185 O O . ALA A 1 159 ? 0.678 -8.969 -6.781 1 98.06 159 ALA A O 1
ATOM 1186 N N . SER A 1 160 ? 1.704 -10.883 -7.219 1 97.25 160 SER A N 1
ATOM 1187 C CA . SER A 1 160 ? 3.07 -10.383 -7.156 1 97.25 160 SER A CA 1
ATOM 1188 C C . SER A 1 160 ? 3.994 -11.164 -8.086 1 97.25 160 SER A C 1
ATOM 1190 O O . SER A 1 160 ? 3.547 -11.719 -9.086 1 97.25 160 SER A O 1
ATOM 1192 N N . GLY A 1 161 ? 5.293 -11.195 -7.809 1 93.69 161 GLY A N 1
ATOM 1193 C CA . GLY A 1 161 ? 6.242 -11.883 -8.672 1 93.69 161 GLY A CA 1
ATOM 1194 C C . GLY A 1 161 ? 7.688 -11.633 -8.281 1 93.69 161 GLY A C 1
ATOM 1195 O O . GLY A 1 161 ? 7.977 -11.258 -7.145 1 93.69 161 GLY A O 1
ATOM 1196 N N . THR A 1 162 ? 8.562 -11.875 -9.203 1 94.38 162 THR A N 1
ATOM 1197 C CA . THR A 1 162 ? 9.992 -11.953 -8.906 1 94.38 162 THR A CA 1
ATOM 1198 C C . THR A 1 162 ? 10.578 -10.562 -8.68 1 94.38 162 THR A C 1
ATOM 1200 O O . THR A 1 162 ? 11.641 -10.43 -8.07 1 94.38 162 THR A O 1
ATOM 1203 N N . THR A 1 163 ? 9.883 -9.555 -9.141 1 95.81 163 THR A N 1
ATOM 1204 C CA . THR A 1 163 ? 10.469 -8.227 -9.039 1 95.81 163 THR A CA 1
ATOM 1205 C C . THR A 1 163 ? 9.836 -7.441 -7.891 1 95.81 163 THR A C 1
ATOM 1207 O O . THR A 1 163 ? 10.109 -6.254 -7.715 1 95.81 163 THR A O 1
ATOM 1210 N N . SER A 1 164 ? 8.992 -8.109 -7.105 1 96.19 164 SER A N 1
ATOM 1211 C CA . SER A 1 164 ? 8.227 -7.406 -6.086 1 96.19 164 SER A CA 1
ATOM 1212 C C . SER A 1 164 ? 9.133 -6.84 -5 1 96.19 164 SER A C 1
ATOM 1214 O O . SER A 1 164 ? 8.781 -5.867 -4.332 1 96.19 164 SER A O 1
ATOM 1216 N N . VAL A 1 165 ? 10.328 -7.402 -4.855 1 95.81 165 VAL A N 1
ATOM 1217 C CA . VAL A 1 165 ? 11.242 -6.93 -3.818 1 95.81 165 VAL A CA 1
ATOM 1218 C C . VAL A 1 165 ? 11.609 -5.473 -4.086 1 95.81 165 VAL A C 1
ATOM 1220 O O . VAL A 1 165 ? 11.766 -4.684 -3.148 1 95.81 165 VAL A O 1
ATOM 1223 N N . ARG A 1 166 ? 11.688 -5.117 -5.324 1 95.31 166 ARG A N 1
ATOM 1224 C CA . ARG A 1 166 ? 12.086 -3.758 -5.68 1 95.31 166 ARG A CA 1
ATOM 1225 C C . ARG A 1 166 ? 10.875 -2.912 -6.055 1 95.31 166 ARG A C 1
ATOM 1227 O O . ARG A 1 166 ? 10.781 -1.747 -5.66 1 95.31 166 ARG A O 1
ATOM 1234 N N . TYR A 1 167 ? 9.922 -3.49 -6.801 1 96.5 167 TYR A N 1
ATOM 1235 C CA . TYR A 1 167 ? 8.898 -2.68 -7.449 1 96.5 167 TYR A CA 1
ATOM 1236 C C . TYR A 1 167 ? 7.543 -2.877 -6.777 1 96.5 167 TYR A C 1
ATOM 1238 O O . TYR A 1 167 ? 6.559 -2.24 -7.156 1 96.5 167 TYR A O 1
ATOM 1246 N N . GLY A 1 168 ? 7.469 -3.764 -5.801 1 96.5 168 GLY A N 1
ATOM 1247 C CA . GLY A 1 168 ? 6.23 -3.977 -5.066 1 96.5 168 GLY A CA 1
ATOM 1248 C C . GLY A 1 168 ? 5.293 -4.953 -5.75 1 96.5 168 GLY A C 1
ATOM 1249 O O . GLY A 1 168 ? 5.59 -5.449 -6.84 1 96.5 168 GLY A O 1
ATOM 1250 N N . THR A 1 169 ? 4.238 -5.305 -5.066 1 98.12 169 THR A N 1
ATOM 1251 C CA . THR A 1 169 ? 3.174 -6.18 -5.547 1 98.12 169 THR A CA 1
ATOM 1252 C C . THR A 1 169 ? 2.068 -5.371 -6.219 1 98.12 169 THR A C 1
ATOM 1254 O O . THR A 1 169 ? 2.203 -4.16 -6.398 1 98.12 169 THR A O 1
ATOM 1257 N N . MET A 1 170 ? 1 -6.043 -6.625 1 98.44 170 MET A N 1
ATOM 1258 C CA . MET A 1 170 ? -0.14 -5.316 -7.18 1 98.44 170 MET A CA 1
ATOM 1259 C C . MET A 1 170 ? -0.701 -4.328 -6.164 1 98.44 170 MET A C 1
ATOM 1261 O O . MET A 1 170 ? -1.183 -3.256 -6.531 1 98.44 170 MET A O 1
ATOM 1265 N N . LYS A 1 171 ? -0.613 -4.656 -4.891 1 97.25 171 LYS A N 1
ATOM 1266 C CA . LYS A 1 171 ? -1.067 -3.74 -3.848 1 97.25 171 LYS A CA 1
ATOM 1267 C C . LYS A 1 171 ? -0.354 -2.395 -3.949 1 97.25 171 LYS A C 1
ATOM 1269 O O . LYS A 1 171 ? -0.977 -1.344 -3.785 1 97.25 171 LYS A O 1
ATOM 1274 N N . ASN A 1 172 ? 0.902 -2.395 -4.266 1 96.56 172 ASN A N 1
ATOM 1275 C CA . ASN A 1 172 ? 1.728 -1.191 -4.324 1 96.56 172 ASN A CA 1
ATOM 1276 C C . ASN A 1 172 ? 1.588 -0.481 -5.668 1 96.56 172 ASN A C 1
ATOM 1278 O O . ASN A 1 172 ? 1.874 0.712 -5.777 1 96.56 172 ASN A O 1
ATOM 1282 N N . ASN A 1 173 ? 1.152 -1.262 -6.668 1 98.25 173 ASN A N 1
ATOM 1283 C CA . ASN A 1 173 ? 1.209 -0.718 -8.023 1 98.25 173 ASN A CA 1
ATOM 1284 C C . ASN A 1 173 ? -0.185 -0.406 -8.562 1 98.25 173 ASN A C 1
ATOM 1286 O O . ASN A 1 173 ? -0.359 -0.192 -9.758 1 98.25 173 ASN A O 1
ATOM 1290 N N . THR A 1 174 ? -1.21 -0.437 -7.738 1 98.5 174 THR A N 1
ATOM 1291 C CA . THR A 1 174 ? -2.566 -0.062 -8.117 1 98.5 174 THR A CA 1
ATOM 1292 C C . THR A 1 174 ? -2.939 1.296 -7.531 1 98.5 174 THR A C 1
ATOM 1294 O O . THR A 1 174 ? -2.926 1.475 -6.312 1 98.5 174 THR A O 1
ATOM 1297 N N . LYS A 1 175 ? -3.299 2.225 -8.383 1 98.12 175 LYS A N 1
ATOM 1298 C CA . LYS A 1 175 ? -3.553 3.59 -7.934 1 98.12 175 LYS A CA 1
ATOM 1299 C C . LYS A 1 175 ? -5.047 3.846 -7.766 1 98.12 175 LYS A C 1
ATOM 1301 O O . LYS A 1 175 ? -5.457 4.621 -6.895 1 98.12 175 LYS A O 1
ATOM 1306 N N . ASN A 1 176 ? -5.84 3.338 -8.609 1 98.69 176 ASN A N 1
ATOM 1307 C CA . ASN A 1 176 ? -7.285 3.537 -8.648 1 98.69 176 ASN A CA 1
ATOM 1308 C C . ASN A 1 176 ? -7.98 2.436 -9.445 1 98.69 176 ASN A C 1
ATOM 1310 O O . ASN A 1 176 ? -7.344 1.743 -10.242 1 98.69 176 ASN A O 1
ATOM 1314 N N . LEU A 1 177 ? -9.219 2.213 -9.141 1 98.88 177 LEU A N 1
ATOM 1315 C CA . LEU A 1 177 ? -9.977 1.174 -9.828 1 98.88 177 LEU A CA 1
ATOM 1316 C C . LEU A 1 177 ? -11.367 1.675 -10.195 1 98.88 177 LEU A C 1
ATOM 1318 O O . LEU A 1 177 ? -11.969 2.465 -9.461 1 98.88 177 LEU A O 1
ATOM 1322 N N . GLU A 1 178 ? -11.812 1.277 -11.328 1 98.88 178 GLU A N 1
ATOM 1323 C CA . GLU A 1 178 ? -13.234 1.255 -11.656 1 98.88 178 GLU A CA 1
ATOM 1324 C C . GLU A 1 178 ? -13.852 -0.108 -11.359 1 98.88 178 GLU A C 1
ATOM 1326 O O . GLU A 1 178 ? -13.359 -1.135 -11.836 1 98.88 178 GLU A O 1
ATOM 1331 N N . VAL A 1 179 ? -14.852 -0.129 -10.539 1 98.94 179 VAL A N 1
ATOM 1332 C CA . VAL A 1 179 ? -15.414 -1.39 -10.07 1 98.94 179 VAL A CA 1
ATOM 1333 C C . VAL A 1 179 ? -16.938 -1.36 -10.219 1 98.94 179 VAL A C 1
ATOM 1335 O O . VAL A 1 179 ? -17.594 -0.416 -9.773 1 98.94 179 VAL A O 1
ATOM 1338 N N . VAL A 1 180 ? -17.516 -2.34 -10.875 1 98.94 180 VAL A N 1
ATOM 1339 C CA . VAL A 1 180 ? -18.953 -2.541 -10.836 1 98.94 180 VAL A CA 1
ATOM 1340 C C . VAL A 1 180 ? -19.344 -3.283 -9.562 1 98.94 180 VAL A C 1
ATOM 1342 O O . VAL A 1 180 ? -18.953 -4.438 -9.367 1 98.94 180 VAL A O 1
ATOM 1345 N N . LEU A 1 181 ? -20.047 -2.635 -8.711 1 98.88 181 LEU A N 1
ATOM 1346 C CA . LEU A 1 181 ? -20.5 -3.197 -7.441 1 98.88 181 LEU A CA 1
ATOM 1347 C C . LEU A 1 181 ? -21.656 -4.168 -7.656 1 98.88 181 LEU A C 1
ATOM 1349 O O . LEU A 1 181 ? -22.281 -4.168 -8.719 1 98.88 181 LEU A O 1
ATOM 1353 N N . PRO A 1 182 ? -21.938 -4.992 -6.676 1 98.56 182 PRO A N 1
ATOM 1354 C CA . PRO A 1 182 ? -22.984 -6.012 -6.832 1 98.56 182 PRO A CA 1
ATOM 1355 C C . PRO A 1 182 ? -24.344 -5.414 -7.172 1 98.56 182 PRO A C 1
ATOM 1357 O O . PRO A 1 182 ? -25.188 -6.086 -7.785 1 98.56 182 PRO A O 1
ATOM 1360 N N . ASN A 1 183 ? -24.594 -4.184 -6.836 1 98.44 183 ASN A N 1
ATOM 1361 C CA . ASN A 1 183 ? -25.875 -3.553 -7.133 1 98.44 183 ASN A CA 1
ATOM 1362 C C . ASN A 1 183 ? -25.875 -2.895 -8.508 1 98.44 183 ASN A C 1
ATOM 1364 O O . ASN A 1 183 ? -26.844 -2.242 -8.898 1 98.44 183 ASN A O 1
ATOM 1368 N N . GLY A 1 184 ? -24.781 -2.971 -9.172 1 98.75 184 GLY A N 1
ATOM 1369 C CA . GLY A 1 184 ? -24.688 -2.445 -10.531 1 98.75 184 GLY A CA 1
ATOM 1370 C C . GLY A 1 184 ? -24.047 -1.066 -10.594 1 98.75 184 GLY A C 1
ATOM 1371 O O . GLY A 1 184 ? -23.688 -0.594 -11.672 1 98.75 184 GLY A O 1
ATOM 1372 N N . GLU A 1 185 ? -23.891 -0.394 -9.5 1 98.75 185 GLU A N 1
ATOM 1373 C CA . GLU A 1 185 ? -23.266 0.923 -9.492 1 98.75 185 GLU A CA 1
ATOM 1374 C C . GLU A 1 185 ? -21.781 0.828 -9.852 1 98.75 185 GLU A C 1
ATOM 1376 O O . GLU A 1 185 ? -21.125 -0.188 -9.578 1 98.75 185 GLU A O 1
ATOM 1381 N N . ILE A 1 186 ? -21.281 1.86 -10.477 1 98.88 186 ILE A N 1
ATOM 1382 C CA . ILE A 1 186 ? -19.875 1.921 -10.875 1 98.88 186 ILE A CA 1
ATOM 1383 C C . ILE A 1 186 ? -19.109 2.793 -9.891 1 98.88 186 ILE A C 1
ATOM 1385 O O . ILE A 1 186 ? -19.375 3.988 -9.758 1 98.88 186 ILE A O 1
ATOM 1389 N N . LEU A 1 187 ? -18.172 2.207 -9.211 1 98.81 187 LEU A N 1
ATOM 1390 C CA . LEU A 1 187 ? -17.344 2.859 -8.203 1 98.81 187 LEU A CA 1
ATOM 1391 C C . LEU A 1 187 ? -15.961 3.17 -8.773 1 98.81 187 LEU A C 1
ATOM 1393 O O . LEU A 1 187 ? -15.344 2.322 -9.422 1 98.81 187 LEU A O 1
ATOM 1397 N N . HIS A 1 188 ? -15.547 4.379 -8.648 1 98.75 188 HIS A N 1
ATOM 1398 C CA . HIS A 1 188 ? -14.125 4.699 -8.703 1 98.75 188 HIS A CA 1
ATOM 1399 C C . HIS A 1 188 ? -13.531 4.828 -7.309 1 98.75 188 HIS A C 1
ATOM 1401 O O . HIS A 1 188 ? -13.914 5.723 -6.547 1 98.75 188 HIS A O 1
ATOM 1407 N N . THR A 1 189 ? -12.586 4.004 -7.012 1 98.56 189 THR A N 1
ATOM 1408 C CA . THR A 1 189 ? -12.203 3.773 -5.625 1 98.56 189 THR A CA 1
ATOM 1409 C C . THR A 1 189 ? -11.508 5 -5.043 1 98.56 189 THR A C 1
ATOM 1411 O O . THR A 1 189 ? -11.477 5.184 -3.824 1 98.56 189 THR A O 1
ATOM 1414 N N . LYS A 1 190 ? -10.883 5.863 -5.84 1 97.75 190 LYS A N 1
ATOM 1415 C CA . LYS A 1 190 ? -10.305 7.125 -5.379 1 97.75 190 LYS A CA 1
ATOM 1416 C C . LYS A 1 190 ? -11.039 8.32 -5.988 1 97.75 190 LYS A C 1
ATOM 1418 O O . LYS A 1 190 ? -10.641 9.469 -5.793 1 97.75 190 LYS A O 1
ATOM 1423 N N . GLY A 1 191 ? -12.086 8.023 -6.746 1 97.75 191 GLY A N 1
ATOM 1424 C CA . GLY A 1 191 ? -12.789 9.039 -7.516 1 97.75 191 GLY A CA 1
ATOM 1425 C C . GLY A 1 191 ? -12.484 8.977 -9 1 97.75 191 GLY A C 1
ATOM 1426 O O . GLY A 1 191 ? -11.438 8.469 -9.406 1 97.75 191 GLY A O 1
ATOM 1427 N N . PRO A 1 192 ? -13.414 9.445 -9.812 1 97 192 PRO A N 1
ATOM 1428 C CA . PRO A 1 192 ? -13.234 9.367 -11.266 1 97 192 PRO A CA 1
ATOM 1429 C C . PRO A 1 192 ? -12.047 10.18 -11.758 1 97 192 PRO A C 1
ATOM 1431 O O . PRO A 1 192 ? -11.93 11.367 -11.445 1 97 192 PRO A O 1
ATOM 1434 N N . GLY A 1 193 ? -11.219 9.531 -12.484 1 94.69 193 GLY A N 1
ATOM 1435 C CA . GLY A 1 193 ? -10.109 10.203 -13.141 1 94.69 193 GLY A CA 1
ATOM 1436 C C . GLY A 1 193 ? -8.984 10.57 -12.195 1 94.69 193 GLY A C 1
ATOM 1437 O O . GLY A 1 193 ? -8.039 11.258 -12.578 1 94.69 193 GLY A O 1
ATOM 1438 N N . ARG A 1 194 ? -9.047 10.117 -11.016 1 97.31 194 ARG A N 1
ATOM 1439 C CA . ARG A 1 194 ? -8.062 10.539 -10.023 1 97.31 194 ARG A CA 1
ATOM 1440 C C . ARG A 1 194 ? -6.895 9.562 -9.961 1 97.31 194 ARG A C 1
ATOM 1442 O O . ARG A 1 194 ? -7.094 8.344 -9.961 1 97.31 194 ARG A O 1
ATOM 1449 N N . HIS A 1 195 ? -5.672 10.133 -9.922 1 97.19 195 HIS A N 1
ATOM 1450 C CA . HIS A 1 195 ? -4.508 9.258 -9.836 1 97.19 195 HIS A CA 1
ATOM 1451 C C . HIS A 1 195 ? -3.332 9.969 -9.18 1 97.19 195 HIS A C 1
ATOM 1453 O O . HIS A 1 195 ? -2.219 9.953 -9.703 1 97.19 195 HIS A O 1
ATOM 1459 N N . PRO A 1 196 ? -3.617 10.648 -8.008 1 96.81 196 PRO A N 1
ATOM 1460 C CA . PRO A 1 196 ? -2.482 11.203 -7.273 1 96.81 196 PRO A CA 1
ATOM 1461 C C . PRO A 1 196 ? -1.527 10.133 -6.754 1 96.81 196 PRO A C 1
ATOM 1463 O O . PRO A 1 196 ? -1.938 8.992 -6.527 1 96.81 196 PRO A O 1
ATOM 1466 N N . TRP A 1 197 ? -0.262 10.492 -6.566 1 95.25 197 TRP A N 1
ATOM 1467 C CA . TRP A 1 197 ? 0.722 9.547 -6.051 1 95.25 197 TRP A CA 1
ATOM 1468 C C . TRP A 1 197 ? 0.423 9.188 -4.602 1 95.25 197 TRP A C 1
ATOM 1470 O O . TRP A 1 197 ? 0.64 8.047 -4.18 1 95.25 197 TRP A O 1
ATOM 1480 N N . LYS A 1 198 ? -0.016 10.102 -3.838 1 95.31 198 LYS A N 1
ATOM 1481 C CA . LYS A 1 198 ? -0.393 9.836 -2.453 1 95.31 198 LYS A CA 1
ATOM 1482 C C . LYS A 1 198 ? -1.644 10.617 -2.064 1 95.31 198 LYS A C 1
ATOM 1484 O O . LYS A 1 198 ? -1.983 11.617 -2.705 1 95.31 198 LYS A O 1
ATOM 1489 N N . THR A 1 199 ? -2.334 10.148 -1.152 1 97.62 199 THR A N 1
ATOM 1490 C CA . THR A 1 199 ? -3.551 10.742 -0.606 1 97.62 199 THR A CA 1
ATOM 1491 C C . THR A 1 199 ? -3.779 10.281 0.831 1 97.62 199 THR A C 1
ATOM 1493 O O . THR A 1 199 ? -3.393 9.172 1.201 1 97.62 199 THR A O 1
ATOM 1496 N N . SER A 1 200 ? -4.242 11.156 1.636 1 97.62 200 SER A N 1
ATOM 1497 C CA . SER A 1 200 ? -4.715 10.797 2.969 1 97.62 200 SER A CA 1
ATOM 1498 C C . SER A 1 200 ? -6.195 11.133 3.137 1 97.62 200 SER A C 1
ATOM 1500 O O . SER A 1 200 ? -6.648 11.438 4.242 1 97.62 200 SER A O 1
ATOM 1502 N N . ALA A 1 201 ? -6.922 11.094 1.974 1 97.62 201 ALA A N 1
ATOM 1503 C CA . ALA A 1 201 ? -8.328 11.477 1.943 1 97.62 201 ALA A CA 1
ATOM 1504 C C . ALA A 1 201 ? -9.234 10.281 2.201 1 97.62 201 ALA A C 1
ATOM 1506 O O . ALA A 1 201 ? -9.273 9.344 1.401 1 97.62 201 ALA A O 1
ATOM 1507 N N . GLY A 1 202 ? -9.953 10.273 3.273 1 96.44 202 GLY A N 1
ATOM 1508 C CA . GLY A 1 202 ? -10.992 9.281 3.508 1 96.44 202 GLY A CA 1
ATOM 1509 C C . GLY A 1 202 ? -10.445 7.879 3.703 1 96.44 202 GLY A C 1
ATOM 1510 O O . GLY A 1 202 ? -9.305 7.707 4.145 1 96.44 202 GLY A O 1
ATOM 1511 N N . TYR A 1 203 ? -11.32 6.852 3.549 1 97.75 203 TYR A N 1
ATOM 1512 C CA . TYR A 1 203 ? -10.922 5.457 3.707 1 97.75 203 TYR A CA 1
ATOM 1513 C C . TYR A 1 203 ? -10.289 4.922 2.426 1 97.75 203 TYR A C 1
ATOM 1515 O O . TYR A 1 203 ? -10.656 5.344 1.325 1 97.75 203 TYR A O 1
ATOM 1523 N N . ASN A 1 204 ? -9.375 4.059 2.576 1 96.69 204 ASN A N 1
ATOM 1524 C CA . ASN A 1 204 ? -8.695 3.467 1.429 1 96.69 204 ASN A CA 1
ATOM 1525 C C . ASN A 1 204 ? -9.555 2.393 0.764 1 96.69 204 ASN A C 1
ATOM 1527 O O . ASN A 1 204 ? -9.516 1.228 1.164 1 96.69 204 ASN A O 1
ATOM 1531 N N . LEU A 1 205 ? -10.219 2.75 -0.278 1 98.06 205 LEU A N 1
ATOM 1532 C CA . LEU A 1 205 ? -11.102 1.812 -0.959 1 98.06 205 LEU A CA 1
ATOM 1533 C C . LEU A 1 205 ? -10.336 0.966 -1.965 1 98.06 205 LEU A C 1
ATOM 1535 O O . LEU A 1 205 ? -10.68 -0.193 -2.203 1 98.06 205 LEU A O 1
ATOM 1539 N N . THR A 1 206 ? -9.312 1.529 -2.562 1 98.31 206 THR A N 1
ATOM 1540 C CA . THR A 1 206 ? -8.594 0.838 -3.629 1 98.31 206 THR A CA 1
ATOM 1541 C C . THR A 1 206 ? -8.055 -0.501 -3.139 1 98.31 206 THR A C 1
ATOM 1543 O O . THR A 1 206 ? -8.328 -1.544 -3.736 1 98.31 206 THR A O 1
ATOM 1546 N N . GLU A 1 207 ? -7.379 -0.489 -2.02 1 97.12 207 GLU A N 1
ATOM 1547 C CA . GLU A 1 207 ? -6.73 -1.701 -1.529 1 97.12 207 GLU A CA 1
ATOM 1548 C C . GLU A 1 207 ? -7.758 -2.719 -1.042 1 97.12 207 GLU A C 1
ATOM 1550 O O . GLU A 1 207 ? -7.461 -3.914 -0.957 1 97.12 207 GLU A O 1
ATOM 1555 N N . LEU A 1 208 ? -8.906 -2.225 -0.687 1 97.69 208 LEU A N 1
ATOM 1556 C CA . LEU A 1 208 ? -9.977 -3.139 -0.302 1 97.69 208 LEU A CA 1
ATOM 1557 C C . LEU A 1 208 ? -10.336 -4.066 -1.456 1 97.69 208 LEU A C 1
ATOM 1559 O O . LEU A 1 208 ? -10.742 -5.207 -1.235 1 97.69 208 LEU A O 1
ATOM 1563 N N . PHE A 1 209 ? -10.156 -3.598 -2.678 1 98.38 209 PHE A N 1
ATOM 1564 C CA . PHE A 1 209 ? -10.547 -4.383 -3.842 1 98.38 209 PHE A CA 1
ATOM 1565 C C . PHE A 1 209 ? -9.352 -5.133 -4.418 1 98.38 209 PHE A C 1
ATOM 1567 O O . PHE A 1 209 ? -9.508 -5.969 -5.309 1 98.38 209 PHE A O 1
ATOM 1574 N N . VAL A 1 210 ? -8.164 -4.855 -3.947 1 98.38 210 VAL A N 1
ATOM 1575 C CA . VAL A 1 210 ? -6.996 -5.656 -4.312 1 98.38 210 VAL A CA 1
ATOM 1576 C C . VAL A 1 210 ? -7.016 -6.977 -3.547 1 98.38 210 VAL A C 1
ATOM 1578 O O . VAL A 1 210 ? -7.016 -6.988 -2.314 1 98.38 210 VAL A O 1
ATOM 1581 N N . GLY A 1 211 ? -7.109 -8.062 -4.219 1 97.81 211 GLY A N 1
ATOM 1582 C CA . GLY A 1 211 ? -7.117 -9.375 -3.58 1 97.81 211 GLY A CA 1
ATOM 1583 C C . GLY A 1 211 ? -8.516 -9.906 -3.33 1 97.81 211 GLY A C 1
ATOM 1584 O O . GLY A 1 211 ? -8.68 -11.008 -2.797 1 97.81 211 GLY A O 1
ATOM 1585 N N . GLN A 1 212 ? -9.555 -9.234 -3.807 1 98.38 212 GLN A N 1
ATOM 1586 C CA . GLN A 1 212 ? -10.93 -9.578 -3.457 1 98.38 212 GLN A CA 1
ATOM 1587 C C . GLN A 1 212 ? -11.453 -10.711 -4.34 1 98.38 212 GLN A C 1
ATOM 1589 O O . GLN A 1 212 ? -12.484 -11.32 -4.031 1 98.38 212 GLN A O 1
ATOM 1594 N N . GLU A 1 213 ? -10.805 -11.016 -5.473 1 98.31 213 GLU A N 1
ATOM 1595 C CA . GLU A 1 213 ? -11.047 -12.141 -6.367 1 98.31 213 GLU A CA 1
ATOM 1596 C C . GLU A 1 213 ? -12.484 -12.141 -6.879 1 98.31 213 GLU A C 1
ATOM 1598 O O . GLU A 1 213 ? -13.117 -13.195 -6.965 1 98.31 213 GLU A O 1
ATOM 1603 N N . GLY A 1 214 ? -13.039 -10.945 -7.105 1 98.25 214 GLY A N 1
ATOM 1604 C CA . GLY A 1 214 ? -14.367 -10.836 -7.695 1 98.25 214 GLY A CA 1
ATOM 1605 C C . GLY A 1 214 ? -15.484 -11.031 -6.691 1 98.25 214 GLY A C 1
ATOM 1606 O O . GLY A 1 214 ? -16.641 -11.172 -7.07 1 98.25 214 GLY A O 1
ATOM 1607 N N . THR A 1 215 ? -15.18 -11.062 -5.438 1 98.56 215 THR A N 1
ATOM 1608 C CA . THR A 1 215 ? -16.172 -11.383 -4.41 1 98.56 215 THR A CA 1
ATOM 1609 C C . THR A 1 215 ? -16.828 -10.102 -3.883 1 98.56 215 THR A C 1
ATOM 1611 O O . THR A 1 215 ? -17.859 -10.164 -3.203 1 98.56 215 THR A O 1
ATOM 1614 N N . LEU A 1 216 ? -16.219 -8.914 -4.188 1 98.62 216 LEU A N 1
ATOM 1615 C CA . LEU A 1 216 ? -16.797 -7.652 -3.734 1 98.62 216 LEU A CA 1
ATOM 1616 C C . LEU A 1 216 ? -17.297 -6.836 -4.918 1 98.62 216 LEU A C 1
ATOM 1618 O O . LEU A 1 216 ? -18.078 -5.898 -4.742 1 98.62 216 LEU A O 1
ATOM 1622 N N . GLY A 1 217 ? -16.891 -7.109 -6.074 1 98.75 217 GLY A N 1
ATOM 1623 C CA . GLY A 1 217 ? -17.234 -6.422 -7.305 1 98.75 217 GLY A CA 1
ATOM 1624 C C . GLY A 1 217 ? -16.375 -6.824 -8.484 1 98.75 217 GLY A C 1
ATOM 1625 O O . GLY A 1 217 ? -15.469 -7.641 -8.344 1 98.75 217 GLY A O 1
ATOM 1626 N N . ILE A 1 218 ? -16.672 -6.293 -9.672 1 98.94 218 ILE A N 1
ATOM 1627 C CA . ILE A 1 218 ? -15.938 -6.605 -10.891 1 98.94 218 ILE A CA 1
ATOM 1628 C C . ILE A 1 218 ? -15.094 -5.398 -11.305 1 98.94 218 ILE A C 1
ATOM 1630 O O . ILE A 1 218 ? -15.633 -4.32 -11.562 1 98.94 218 ILE A O 1
ATOM 1634 N N . ILE A 1 219 ? -13.789 -5.578 -11.367 1 98.94 219 ILE A N 1
ATOM 1635 C CA . ILE A 1 219 ? -12.906 -4.508 -11.812 1 98.94 219 ILE A CA 1
ATOM 1636 C C . ILE A 1 219 ? -13.008 -4.355 -13.328 1 98.94 219 ILE A C 1
ATOM 1638 O O . ILE A 1 219 ? -12.695 -5.285 -14.07 1 98.94 219 ILE A O 1
ATOM 1642 N N . THR A 1 220 ? -13.445 -3.195 -13.75 1 98.94 220 THR A N 1
ATOM 1643 C CA . THR A 1 220 ? -13.633 -2.98 -15.18 1 98.94 220 THR A CA 1
ATOM 1644 C C . THR A 1 220 ? -12.562 -2.041 -15.734 1 98.94 220 THR A C 1
ATOM 1646 O O . THR A 1 220 ? -12.445 -1.876 -16.953 1 98.94 220 THR A O 1
ATOM 1649 N N . ALA A 1 221 ? -11.797 -1.45 -14.875 1 98.88 221 ALA A N 1
ATOM 1650 C CA . ALA A 1 221 ? -10.594 -0.708 -15.25 1 98.88 221 ALA A CA 1
ATOM 1651 C C . ALA A 1 221 ? -9.664 -0.533 -14.047 1 98.88 221 ALA A C 1
ATOM 1653 O O . ALA A 1 221 ? -10.117 -0.478 -12.906 1 98.88 221 ALA A O 1
ATOM 1654 N N . ALA A 1 222 ? -8.406 -0.449 -14.336 1 98.88 222 ALA A N 1
ATOM 1655 C CA . ALA A 1 222 ? -7.406 -0.226 -13.289 1 98.88 222 ALA A CA 1
ATOM 1656 C C . ALA A 1 222 ? -6.387 0.823 -13.727 1 98.88 222 ALA A C 1
ATOM 1658 O O . ALA A 1 222 ? -5.938 0.824 -14.875 1 98.88 222 ALA A O 1
ATOM 1659 N N . CYS A 1 223 ? -6.133 1.755 -12.883 1 98.81 223 CYS A N 1
ATOM 1660 C CA . CYS A 1 223 ? -4.965 2.617 -13.016 1 98.81 223 CYS A CA 1
ATOM 1661 C C . CYS A 1 223 ? -3.764 2.027 -12.281 1 98.81 223 CYS A C 1
ATOM 1663 O O . CYS A 1 223 ? -3.791 1.874 -11.062 1 98.81 223 CYS A O 1
ATOM 1665 N N . VAL A 1 224 ? -2.697 1.696 -13.023 1 98.75 224 VAL A N 1
ATOM 1666 C CA . VAL A 1 224 ? -1.564 1.035 -12.383 1 98.75 224 VAL A CA 1
ATOM 1667 C C . VAL A 1 224 ? -0.3 1.868 -12.586 1 98.75 224 VAL A C 1
ATOM 1669 O O . VAL A 1 224 ? -0.197 2.633 -13.547 1 98.75 224 VAL A O 1
ATOM 1672 N N . GLN A 1 225 ? 0.59 1.742 -11.703 1 98.31 225 GLN A N 1
ATOM 1673 C CA . GLN A 1 225 ? 1.868 2.447 -11.688 1 98.31 225 GLN A CA 1
ATOM 1674 C C . GLN A 1 225 ? 2.852 1.829 -12.672 1 98.31 225 GLN A C 1
ATOM 1676 O O . GLN A 1 225 ? 2.938 0.605 -12.789 1 98.31 225 GLN A O 1
ATOM 1681 N N . LEU A 1 226 ? 3.506 2.68 -13.406 1 98.44 226 LEU A N 1
ATOM 1682 C CA . LEU A 1 226 ? 4.613 2.287 -14.273 1 98.44 226 LEU A CA 1
ATOM 1683 C C . LEU A 1 226 ? 5.949 2.721 -13.68 1 98.44 226 LEU A C 1
ATOM 1685 O O . LEU A 1 226 ? 5.996 3.629 -12.844 1 98.44 226 LEU A O 1
ATOM 1689 N N . HIS A 1 227 ? 6.98 2.037 -14.039 1 97.44 227 HIS A N 1
ATOM 1690 C CA . HIS A 1 227 ? 8.336 2.344 -13.602 1 97.44 227 HIS A CA 1
ATOM 1691 C C . HIS A 1 227 ? 9.266 2.588 -14.789 1 97.44 227 HIS A C 1
ATOM 1693 O O . HIS A 1 227 ? 9.016 2.086 -15.883 1 97.44 227 HIS A O 1
ATOM 1699 N N . PRO A 1 228 ? 10.281 3.402 -14.547 1 96.06 228 PRO A N 1
ATOM 1700 C CA . PRO A 1 228 ? 11.273 3.516 -15.617 1 96.06 228 PRO A CA 1
ATOM 1701 C C . PRO A 1 228 ? 11.961 2.188 -15.93 1 96.06 228 PRO A C 1
ATOM 1703 O O . PRO A 1 228 ? 12.336 1.449 -15.016 1 96.06 228 PRO A O 1
ATOM 1706 N N . ARG A 1 229 ? 12.109 1.907 -17.188 1 95.19 229 ARG A N 1
ATOM 1707 C CA . ARG A 1 229 ? 12.867 0.722 -17.578 1 95.19 229 ARG A CA 1
ATOM 1708 C C . ARG A 1 229 ? 14.336 0.866 -17.203 1 95.19 229 ARG A C 1
ATOM 1710 O O . ARG A 1 229 ? 14.945 1.91 -17.453 1 95.19 229 ARG A O 1
ATOM 1717 N N . PRO A 1 230 ? 14.859 -0.149 -16.562 1 92.31 230 PRO A N 1
ATOM 1718 C CA . PRO A 1 230 ? 16.297 -0.049 -16.266 1 92.31 230 PRO A CA 1
ATOM 1719 C C . PRO A 1 230 ? 17.141 0.026 -17.547 1 92.31 230 PRO A C 1
ATOM 1721 O O . PRO A 1 230 ? 16.938 -0.754 -18.469 1 92.31 230 PRO A O 1
ATOM 1724 N N . GLN A 1 231 ? 18.062 0.885 -17.547 1 90 231 GLN A N 1
ATOM 1725 C CA . GLN A 1 231 ? 18.938 1.043 -18.703 1 90 231 GLN A CA 1
ATOM 1726 C C . GLN A 1 231 ? 20 -0.053 -18.734 1 90 231 GLN A C 1
ATOM 1728 O O . GLN A 1 231 ? 20.453 -0.445 -19.812 1 90 231 GLN A O 1
ATOM 1733 N N . HIS A 1 232 ? 20.422 -0.521 -17.578 1 92.75 232 HIS A N 1
ATOM 1734 C CA . HIS A 1 232 ? 21.406 -1.586 -17.453 1 92.75 232 HIS A CA 1
ATOM 1735 C C . HIS A 1 232 ? 20.969 -2.645 -16.453 1 92.75 232 HIS A C 1
ATOM 1737 O O . HIS A 1 232 ? 20.312 -2.324 -15.453 1 92.75 232 HIS A O 1
ATOM 1743 N N . VAL A 1 233 ? 21.297 -3.855 -16.766 1 95 233 VAL A N 1
ATOM 1744 C CA . VAL A 1 233 ? 20.953 -4.992 -15.914 1 95 233 VAL A CA 1
ATOM 1745 C C . VAL A 1 233 ? 22.188 -5.867 -15.688 1 95 233 VAL A C 1
ATOM 1747 O O . VAL A 1 233 ? 23.016 -6.008 -16.578 1 95 233 VAL A O 1
ATOM 1750 N N . SER A 1 234 ? 22.406 -6.324 -14.547 1 96.06 234 SER A N 1
ATOM 1751 C CA . SER A 1 234 ? 23.344 -7.398 -14.234 1 96.06 234 SER A CA 1
ATOM 1752 C C . SER A 1 234 ? 22.672 -8.484 -13.398 1 96.06 234 SER A C 1
ATOM 1754 O O . SER A 1 234 ? 21.625 -8.266 -12.805 1 96.06 234 SER A O 1
ATOM 1756 N N . ALA A 1 235 ? 23.172 -9.68 -13.461 1 96.62 235 ALA A N 1
ATOM 1757 C CA . ALA A 1 235 ? 22.641 -10.82 -12.727 1 96.62 235 ALA A CA 1
ATOM 1758 C C . ALA A 1 235 ? 23.766 -11.641 -12.102 1 96.62 235 ALA A C 1
ATOM 1760 O O . ALA A 1 235 ? 24.906 -11.602 -12.57 1 96.62 235 ALA A O 1
ATOM 1761 N N . ALA A 1 236 ? 23.469 -12.281 -11.055 1 97.19 236 ALA A N 1
ATOM 1762 C CA . ALA A 1 236 ? 24.453 -13.094 -10.336 1 97.19 236 ALA A CA 1
ATOM 1763 C C . ALA A 1 236 ? 23.828 -14.391 -9.828 1 97.19 236 ALA A C 1
ATOM 1765 O O . ALA A 1 236 ? 22.609 -14.477 -9.664 1 97.19 236 ALA A O 1
ATOM 1766 N N . VAL A 1 237 ? 24.656 -15.359 -9.672 1 97.38 237 VAL A N 1
ATOM 1767 C CA . VAL A 1 237 ? 24.281 -16.641 -9.062 1 97.38 237 VAL A CA 1
ATOM 1768 C C . VAL A 1 237 ? 25.297 -17.016 -7.992 1 97.38 237 VAL A C 1
ATOM 1770 O O . VAL A 1 237 ? 26.5 -16.797 -8.172 1 97.38 237 VAL A O 1
ATOM 1773 N N . CYS A 1 238 ? 24.828 -17.5 -6.93 1 98 238 CYS A N 1
ATOM 1774 C CA . CYS A 1 238 ? 25.688 -17.891 -5.824 1 98 238 CYS A CA 1
ATOM 1775 C C . CYS A 1 238 ? 25.141 -19.109 -5.094 1 98 238 CYS A C 1
ATOM 1777 O O . CYS A 1 238 ? 23.969 -19.125 -4.703 1 98 238 CYS A O 1
ATOM 1779 N N . GLY A 1 239 ? 25.984 -20.141 -4.914 1 98 239 GLY A N 1
ATOM 1780 C CA . GLY A 1 239 ? 25.625 -21.312 -4.125 1 98 239 GLY A CA 1
ATOM 1781 C C . GLY A 1 239 ? 26.016 -21.188 -2.662 1 98 239 GLY A C 1
ATOM 1782 O O . GLY A 1 239 ? 26.953 -20.469 -2.324 1 98 239 GLY A O 1
ATOM 1783 N N . PHE A 1 240 ? 25.281 -21.906 -1.791 1 98.62 240 PHE A N 1
ATOM 1784 C CA . PHE A 1 240 ? 25.516 -21.875 -0.353 1 98.62 240 PHE A CA 1
ATOM 1785 C C . PHE A 1 240 ? 25.516 -23.281 0.223 1 98.62 240 PHE A C 1
ATOM 1787 O O . PHE A 1 240 ? 24.891 -24.188 -0.329 1 98.62 240 PHE A O 1
ATOM 1794 N N . PRO A 1 241 ? 26.203 -23.5 1.387 1 98.19 241 PRO A N 1
ATOM 1795 C CA . PRO A 1 241 ? 26.266 -24.859 1.95 1 98.19 241 PRO A CA 1
ATOM 1796 C C . PRO A 1 241 ? 24.922 -25.344 2.48 1 98.19 241 PRO A C 1
ATOM 1798 O O . PRO A 1 241 ? 24.688 -26.547 2.549 1 98.19 241 PRO A O 1
ATOM 1801 N N . ASP A 1 242 ? 24.078 -24.438 2.932 1 97.81 242 ASP A N 1
ATOM 1802 C CA . ASP A 1 242 ? 22.75 -24.797 3.418 1 97.81 242 ASP A CA 1
ATOM 1803 C C . ASP A 1 242 ? 21.781 -23.625 3.287 1 97.81 242 ASP A C 1
ATOM 1805 O O . ASP A 1 242 ? 22.156 -22.531 2.836 1 97.81 242 ASP A O 1
ATOM 1809 N N . VAL A 1 243 ? 20.516 -23.906 3.594 1 98.19 243 VAL A N 1
ATOM 1810 C CA . VAL A 1 243 ? 19.453 -22.922 3.447 1 98.19 243 VAL A CA 1
ATOM 1811 C C . VAL A 1 243 ? 19.719 -21.734 4.367 1 98.19 243 VAL A C 1
ATOM 1813 O O . VAL A 1 243 ? 19.531 -20.578 3.969 1 98.19 243 VAL A O 1
ATOM 1816 N N . ARG A 1 244 ? 20.141 -21.953 5.57 1 98.19 244 ARG A N 1
ATOM 1817 C CA . ARG A 1 244 ? 20.391 -20.891 6.547 1 98.19 244 ARG A CA 1
ATOM 1818 C C . ARG A 1 244 ? 21.406 -19.891 6.027 1 98.19 244 ARG A C 1
ATOM 1820 O O . ARG A 1 244 ? 21.203 -18.688 6.094 1 98.19 244 ARG A O 1
ATOM 1827 N N . ALA A 1 245 ? 22.484 -20.391 5.496 1 98.5 245 ALA A N 1
ATOM 1828 C CA . ALA A 1 245 ? 23.531 -19.531 4.969 1 98.5 245 ALA A CA 1
ATOM 1829 C C . ALA A 1 245 ? 23 -18.641 3.842 1 98.5 245 ALA A C 1
ATOM 1831 O O . ALA A 1 245 ? 23.328 -17.469 3.762 1 98.5 245 ALA A O 1
ATOM 1832 N N . ALA A 1 246 ? 22.234 -19.203 2.947 1 98.44 246 ALA A N 1
ATOM 1833 C CA . ALA A 1 246 ? 21.641 -18.453 1.844 1 98.44 246 ALA A CA 1
ATOM 1834 C C . ALA A 1 246 ? 20.766 -17.328 2.363 1 98.44 246 ALA A C 1
ATOM 1836 O O . ALA A 1 246 ? 20.859 -16.188 1.89 1 98.44 246 ALA A O 1
ATOM 1837 N N . ILE A 1 247 ? 19.906 -17.609 3.377 1 98.12 247 ILE A N 1
ATOM 1838 C CA . ILE A 1 247 ? 18.953 -16.625 3.879 1 98.12 247 ILE A CA 1
ATOM 1839 C C . ILE A 1 247 ? 19.688 -15.562 4.691 1 98.12 247 ILE A C 1
ATOM 1841 O O . ILE A 1 247 ? 19.328 -14.383 4.648 1 98.12 247 ILE A O 1
ATOM 1845 N N . ASP A 1 248 ? 20.719 -15.977 5.43 1 98.06 248 ASP A N 1
ATOM 1846 C CA . ASP A 1 248 ? 21.547 -14.992 6.121 1 98.06 248 ASP A CA 1
ATOM 1847 C C . ASP A 1 248 ? 22.125 -13.984 5.137 1 98.06 248 ASP A C 1
ATOM 1849 O O . ASP A 1 248 ? 22.219 -12.789 5.438 1 98.06 248 ASP A O 1
ATOM 1853 N N . ALA A 1 249 ? 22.547 -14.461 3.98 1 98.12 249 ALA A N 1
ATOM 1854 C CA . ALA A 1 249 ? 23.031 -13.57 2.936 1 98.12 249 ALA A CA 1
ATOM 1855 C C . ALA A 1 249 ? 21.938 -12.617 2.463 1 98.12 249 ALA A C 1
ATOM 1857 O O . ALA A 1 249 ? 22.203 -11.438 2.221 1 98.12 249 ALA A O 1
ATOM 1858 N N . VAL A 1 250 ? 20.766 -13.141 2.314 1 97.81 250 VAL A N 1
ATOM 1859 C CA . VAL A 1 250 ? 19.641 -12.32 1.882 1 97.81 250 VAL A CA 1
ATOM 1860 C C . VAL A 1 250 ? 19.406 -11.188 2.883 1 97.81 250 VAL A C 1
ATOM 1862 O O . VAL A 1 250 ? 19.25 -10.031 2.492 1 97.81 250 VAL A O 1
ATOM 1865 N N . VAL A 1 251 ? 19.359 -11.484 4.191 1 96.81 251 VAL A N 1
ATOM 1866 C CA . VAL A 1 251 ? 19.156 -10.492 5.246 1 96.81 251 VAL A CA 1
ATOM 1867 C C . VAL A 1 251 ? 20.266 -9.445 5.188 1 96.81 251 VAL A C 1
ATOM 1869 O O . VAL A 1 251 ? 20 -8.242 5.242 1 96.81 251 VAL A O 1
ATOM 1872 N N . ALA A 1 252 ? 21.469 -9.922 5.016 1 96.25 252 ALA A N 1
ATOM 1873 C CA . ALA A 1 252 ? 22.609 -9.016 4.961 1 96.25 252 ALA A CA 1
ATOM 1874 C C . ALA A 1 252 ? 22.531 -8.102 3.746 1 96.25 252 ALA A C 1
ATOM 1876 O O . ALA A 1 252 ? 22.828 -6.906 3.84 1 96.25 252 ALA A O 1
ATOM 1877 N N . LEU A 1 253 ? 22.188 -8.633 2.639 1 95.69 253 LEU A N 1
ATOM 1878 C CA . LEU A 1 253 ? 22.062 -7.84 1.419 1 95.69 253 LEU A CA 1
ATOM 1879 C C . LEU A 1 253 ? 21 -6.754 1.583 1 95.69 253 LEU A C 1
ATOM 1881 O O . LEU A 1 253 ? 21.219 -5.609 1.174 1 95.69 253 LEU A O 1
ATOM 1885 N N . ARG A 1 254 ? 19.891 -7.09 2.135 1 93.81 254 ARG A N 1
ATOM 1886 C CA . ARG A 1 254 ? 18.812 -6.125 2.348 1 93.81 254 ARG A CA 1
ATOM 1887 C C . ARG A 1 254 ? 19.234 -5.047 3.338 1 93.81 254 ARG A C 1
ATOM 1889 O O . ARG A 1 254 ? 18.875 -3.881 3.189 1 93.81 254 ARG A O 1
ATOM 1896 N N . GLN A 1 255 ? 20.047 -5.398 4.297 1 92.06 255 GLN A N 1
ATOM 1897 C CA . GLN A 1 255 ? 20.516 -4.453 5.297 1 92.06 255 GLN A CA 1
ATOM 1898 C C . GLN A 1 255 ? 21.469 -3.434 4.684 1 92.06 255 GLN A C 1
ATOM 1900 O O . GLN A 1 255 ? 21.625 -2.328 5.203 1 92.06 255 GLN A O 1
ATOM 1905 N N . CYS A 1 256 ? 22.062 -3.795 3.549 1 89.44 256 CYS A N 1
ATOM 1906 C CA . CYS A 1 256 ? 22.969 -2.895 2.857 1 89.44 256 CYS A CA 1
ATOM 1907 C C . CYS A 1 256 ? 22.203 -1.903 1.987 1 89.44 256 CYS A C 1
ATOM 1909 O O . CYS A 1 256 ? 22.812 -1.021 1.371 1 89.44 256 CYS A O 1
ATOM 1911 N N . ALA A 1 257 ? 20.906 -1.959 1.946 1 85.31 257 ALA A N 1
ATOM 1912 C CA . ALA A 1 257 ? 20.016 -1.079 1.189 1 85.31 257 ALA A CA 1
ATOM 1913 C C . ALA A 1 257 ? 20.328 -1.137 -0.303 1 85.31 257 ALA A C 1
ATOM 1915 O O . ALA A 1 257 ? 20.234 -0.125 -1.001 1 85.31 257 ALA A O 1
ATOM 1916 N N . LEU A 1 258 ? 20.844 -2.285 -0.785 1 85.5 258 LEU A N 1
ATOM 1917 C CA . LEU A 1 258 ? 21 -2.459 -2.225 1 85.5 258 LEU A CA 1
ATOM 1918 C C . LEU A 1 258 ? 19.656 -2.566 -2.91 1 85.5 258 LEU A C 1
ATOM 1920 O O . LEU A 1 258 ? 18.734 -3.195 -2.383 1 85.5 258 LEU A O 1
ATOM 1924 N N . PRO A 1 259 ? 19.516 -1.856 -4.016 1 86.75 259 PRO A N 1
ATOM 1925 C CA . PRO A 1 259 ? 18.234 -1.926 -4.727 1 86.75 259 PRO A CA 1
ATOM 1926 C C . PRO A 1 259 ? 18.109 -3.186 -5.582 1 86.75 259 PRO A C 1
ATOM 1928 O O . PRO A 1 259 ? 17.984 -3.096 -6.805 1 86.75 259 PRO A O 1
ATOM 1931 N N . LEU A 1 260 ? 18.031 -4.348 -4.965 1 92.81 260 LEU A N 1
ATOM 1932 C CA . LEU A 1 260 ? 17.953 -5.629 -5.656 1 92.81 260 LEU A CA 1
ATOM 1933 C C . LEU A 1 260 ? 16.625 -5.766 -6.406 1 92.81 260 LEU A C 1
ATOM 1935 O O . LEU A 1 260 ? 15.555 -5.594 -5.82 1 92.81 260 LEU A O 1
ATOM 1939 N N . ALA A 1 261 ? 16.75 -6.102 -7.703 1 95.81 261 ALA A N 1
ATOM 1940 C CA . ALA A 1 261 ? 15.562 -6.258 -8.523 1 95.81 261 ALA A CA 1
ATOM 1941 C C . ALA A 1 261 ? 14.898 -7.613 -8.289 1 95.81 261 ALA A C 1
ATOM 1943 O O . ALA A 1 261 ? 13.672 -7.73 -8.344 1 95.81 261 ALA A O 1
ATOM 1944 N N . ARG A 1 262 ? 15.734 -8.656 -8.086 1 97.31 262 ARG A N 1
ATOM 1945 C CA . ARG A 1 262 ? 15.258 -10.008 -7.824 1 97.31 262 ARG A CA 1
ATOM 1946 C C . ARG A 1 262 ? 16.172 -10.727 -6.832 1 97.31 262 ARG A C 1
ATOM 1948 O O . ARG A 1 262 ? 17.391 -10.555 -6.863 1 97.31 262 ARG A O 1
ATOM 1955 N N . ILE A 1 263 ? 15.609 -11.438 -5.949 1 97.94 263 ILE A N 1
ATOM 1956 C CA . ILE A 1 263 ? 16.281 -12.367 -5.055 1 97.94 263 ILE A CA 1
ATOM 1957 C C . ILE A 1 263 ? 15.57 -13.719 -5.07 1 97.94 263 ILE A C 1
ATOM 1959 O O . ILE A 1 263 ? 14.703 -13.977 -4.227 1 97.94 263 ILE A O 1
ATOM 1963 N N . GLU A 1 264 ? 16 -14.586 -5.926 1 98.12 264 GLU A N 1
ATOM 1964 C CA . GLU A 1 264 ? 15.367 -15.883 -6.137 1 98.12 264 GLU A CA 1
ATOM 1965 C C . GLU A 1 264 ? 16.172 -17 -5.48 1 98.12 264 GLU A C 1
ATOM 1967 O O . GLU A 1 264 ? 17.406 -16.984 -5.5 1 98.12 264 GLU A O 1
ATOM 1972 N N . PHE A 1 265 ? 15.477 -17.938 -4.887 1 98.38 265 PHE A N 1
ATOM 1973 C CA . PHE A 1 265 ? 16.078 -19.078 -4.211 1 98.38 265 PHE A CA 1
ATOM 1974 C C . PHE A 1 265 ? 15.648 -20.391 -4.875 1 98.38 265 PHE A C 1
ATOM 1976 O O . PHE A 1 265 ? 14.477 -20.562 -5.219 1 98.38 265 PHE A O 1
ATOM 1983 N N . LEU A 1 266 ? 16.531 -21.219 -5.16 1 98.38 266 LEU A N 1
ATOM 1984 C CA . LEU A 1 266 ? 16.297 -22.609 -5.512 1 98.38 266 LEU A CA 1
ATOM 1985 C C . LEU A 1 266 ? 16.984 -23.547 -4.523 1 98.38 266 LEU A C 1
ATOM 1987 O O . LEU A 1 266 ? 18.172 -23.375 -4.223 1 98.38 266 LEU A O 1
ATOM 1991 N N . ASP A 1 267 ? 16.25 -24.5 -3.986 1 98.31 267 ASP A N 1
ATOM 1992 C CA . ASP A 1 267 ? 16.938 -25.469 -3.129 1 98.31 267 ASP A CA 1
ATOM 1993 C C . ASP A 1 267 ? 17.766 -26.453 -3.955 1 98.31 267 ASP A C 1
ATOM 1995 O O . ASP A 1 267 ? 17.781 -26.375 -5.188 1 98.31 267 ASP A O 1
ATOM 1999 N N . ASP A 1 268 ? 18.547 -27.312 -3.281 1 97.81 268 ASP A N 1
ATOM 2000 C CA . ASP A 1 268 ? 19.453 -28.25 -3.926 1 97.81 268 ASP A CA 1
ATOM 2001 C C . ASP A 1 268 ? 18.688 -29.172 -4.875 1 97.81 268 ASP A C 1
ATOM 2003 O O . ASP A 1 268 ? 19.156 -29.453 -5.984 1 97.81 268 ASP A O 1
ATOM 2007 N N . GLU A 1 269 ? 17.516 -29.625 -4.5 1 97.75 269 GLU A N 1
ATOM 2008 C CA . GLU A 1 269 ? 16.719 -30.516 -5.336 1 97.75 269 GLU A CA 1
ATOM 2009 C C . GLU A 1 269 ? 16.266 -29.828 -6.613 1 97.75 269 GLU A C 1
ATOM 2011 O O . GLU A 1 269 ? 16.234 -30.438 -7.68 1 97.75 269 GLU A O 1
ATOM 2016 N N . GLN A 1 270 ? 15.859 -28.578 -6.484 1 98.06 270 GLN A N 1
ATOM 2017 C CA . GLN A 1 270 ? 15.469 -27.797 -7.664 1 98.06 270 GLN A CA 1
ATOM 2018 C C . GLN A 1 270 ? 16.641 -27.641 -8.625 1 98.06 270 GLN A C 1
ATOM 2020 O O . GLN A 1 270 ? 16.484 -27.766 -9.844 1 98.06 270 GLN A O 1
ATOM 2025 N N . ILE A 1 271 ? 17.812 -27.344 -8.07 1 96.69 271 ILE A N 1
ATOM 2026 C CA . ILE A 1 271 ? 19 -27.188 -8.906 1 96.69 271 ILE A CA 1
ATOM 2027 C C . ILE A 1 271 ? 19.312 -28.5 -9.625 1 96.69 271 ILE A C 1
ATOM 2029 O O . ILE A 1 271 ? 19.609 -28.5 -10.82 1 96.69 271 ILE A O 1
ATOM 2033 N N . LYS A 1 272 ? 19.219 -29.562 -8.898 1 96.69 272 LYS A N 1
ATOM 2034 C CA . LYS A 1 272 ? 19.438 -30.875 -9.477 1 96.69 272 LYS A CA 1
ATOM 2035 C C . LYS A 1 272 ? 18.484 -31.141 -10.641 1 96.69 272 LYS A C 1
ATOM 2037 O O . LYS A 1 272 ? 18.906 -31.594 -11.703 1 96.69 272 LYS A O 1
ATOM 2042 N N . ALA A 1 273 ? 17.25 -30.828 -10.422 1 96.81 273 ALA A N 1
ATOM 2043 C CA . ALA A 1 273 ? 16.25 -31.016 -11.469 1 96.81 273 ALA A CA 1
ATOM 2044 C C . ALA A 1 273 ? 16.562 -30.141 -12.68 1 96.81 273 ALA A C 1
ATOM 2046 O O . ALA A 1 273 ? 16.438 -30.578 -13.82 1 96.81 273 ALA A O 1
ATOM 2047 N N . CYS A 1 274 ? 16.953 -28.906 -12.453 1 95.56 274 CYS A N 1
ATOM 2048 C CA . CYS A 1 274 ? 17.25 -27.969 -13.523 1 95.56 274 CYS A CA 1
ATOM 2049 C C . CYS A 1 274 ? 18.469 -28.438 -14.32 1 95.56 274 CYS A C 1
ATOM 2051 O O . CYS A 1 274 ? 18.484 -28.359 -15.547 1 95.56 274 CYS A O 1
ATOM 2053 N N . ASN A 1 275 ? 19.484 -28.875 -13.602 1 94.44 275 ASN A N 1
ATOM 2054 C CA . ASN A 1 275 ? 20.672 -29.406 -14.266 1 94.44 275 ASN A CA 1
ATOM 2055 C C . ASN A 1 275 ? 20.328 -30.562 -15.203 1 94.44 275 ASN A C 1
ATOM 2057 O O . ASN A 1 275 ? 20.766 -30.578 -16.344 1 94.44 275 ASN A O 1
ATOM 2061 N N . ALA A 1 276 ? 19.594 -31.438 -14.695 1 93.75 276 ALA A N 1
ATOM 2062 C CA . ALA A 1 276 ? 19.203 -32.625 -15.469 1 93.75 276 ALA A CA 1
ATOM 2063 C C . ALA A 1 276 ? 18.375 -32.219 -16.688 1 93.75 276 ALA A C 1
ATOM 2065 O O . ALA A 1 276 ? 18.578 -32.719 -17.781 1 93.75 276 ALA A O 1
ATOM 2066 N N . TYR A 1 277 ? 17.438 -31.328 -16.438 1 93.62 277 TYR A N 1
ATOM 2067 C CA . TYR A 1 277 ? 16.547 -30.875 -17.484 1 93.62 277 TYR A CA 1
ATOM 2068 C C . TYR A 1 277 ? 17.312 -30.156 -18.594 1 93.62 277 TYR A C 1
ATOM 2070 O O . TYR A 1 277 ? 17.094 -30.422 -19.781 1 93.62 277 TYR A O 1
ATOM 2078 N N . ASN A 1 278 ? 18.188 -29.297 -18.219 1 90 278 ASN A N 1
ATOM 2079 C CA . ASN A 1 278 ? 18.969 -28.516 -19.172 1 90 278 ASN A CA 1
ATOM 2080 C C . ASN A 1 278 ? 19.938 -29.406 -19.953 1 90 278 ASN A C 1
ATOM 2082 O O . ASN A 1 278 ? 20.188 -29.188 -21.141 1 90 278 ASN A O 1
ATOM 2086 N N . LYS A 1 279 ? 20.5 -30.328 -19.312 1 87.75 279 LYS A N 1
ATOM 2087 C CA . LYS A 1 279 ? 21.391 -31.281 -19.969 1 87.75 279 LYS A CA 1
ATOM 2088 C C . LYS A 1 279 ? 20.641 -32.094 -21.031 1 87.75 279 LYS A C 1
ATOM 2090 O O . LYS A 1 279 ? 21.156 -32.281 -22.141 1 87.75 279 LYS A O 1
ATOM 2095 N N . ALA A 1 280 ? 19.578 -32.469 -20.75 1 87.38 280 ALA A N 1
ATOM 2096 C CA . ALA A 1 280 ? 18.781 -33.281 -21.672 1 87.38 280 ALA A CA 1
ATOM 2097 C C . ALA A 1 280 ? 18.359 -32.469 -22.891 1 87.38 280 ALA A C 1
ATOM 2099 O O . ALA A 1 280 ? 18.203 -33 -23.984 1 87.38 280 ALA A O 1
ATOM 2100 N N . ARG A 1 281 ? 18.203 -31.188 -22.797 1 86.56 281 ARG A N 1
ATOM 2101 C CA . ARG A 1 281 ? 17.734 -30.344 -23.875 1 86.56 281 ARG A CA 1
ATOM 2102 C C . ARG A 1 281 ? 18.906 -29.734 -24.656 1 86.56 281 ARG A C 1
ATOM 2104 O O . ARG A 1 281 ? 18.703 -29.078 -25.672 1 86.56 281 ARG A O 1
ATOM 2111 N N . GLY A 1 282 ? 20.094 -30.031 -24.25 1 76.56 282 GLY A N 1
ATOM 2112 C CA . GLY A 1 282 ? 21.25 -29.469 -24.906 1 76.56 282 GLY A CA 1
ATOM 2113 C C . GLY A 1 282 ? 21.328 -27.953 -24.781 1 76.56 282 GLY A C 1
ATOM 2114 O O . GLY A 1 282 ? 21.844 -27.281 -25.672 1 76.56 282 GLY A O 1
ATOM 2115 N N . ALA A 1 283 ? 20.797 -27.484 -23.766 1 71.19 283 ALA A N 1
ATOM 2116 C CA . ALA A 1 283 ? 20.781 -26.047 -23.578 1 71.19 283 ALA A CA 1
ATOM 2117 C C . ALA A 1 283 ? 22.172 -25.531 -23.203 1 71.19 283 ALA A C 1
ATOM 2119 O O . ALA A 1 283 ? 22.953 -26.25 -22.578 1 71.19 283 ALA A O 1
ATOM 2120 N N . ASN A 1 284 ? 22.594 -24.453 -23.75 1 70.56 284 ASN A N 1
ATOM 2121 C CA . ASN A 1 284 ? 23.828 -23.766 -23.375 1 70.56 284 ASN A CA 1
ATOM 2122 C C . ASN A 1 284 ? 23.688 -23.078 -22.016 1 70.56 284 ASN A C 1
ATOM 2124 O O . ASN A 1 284 ? 23.734 -21.844 -21.922 1 70.56 284 ASN A O 1
ATOM 2128 N N . VAL A 1 285 ? 23.422 -23.953 -21.078 1 73.25 285 VAL A N 1
ATOM 2129 C CA . VAL A 1 285 ? 23.234 -23.406 -19.734 1 73.25 285 VAL A CA 1
ATOM 2130 C C . VAL A 1 285 ? 24.328 -23.906 -18.812 1 73.25 285 VAL A C 1
ATOM 2132 O O . VAL A 1 285 ? 24.891 -24.984 -19.031 1 73.25 285 VAL A O 1
ATOM 2135 N N . VAL A 1 286 ? 24.672 -23.109 -17.891 1 77.44 286 VAL A N 1
ATOM 2136 C CA . VAL A 1 286 ? 25.703 -23.406 -16.906 1 77.44 286 VAL A CA 1
ATOM 2137 C C . VAL A 1 286 ? 25.188 -24.438 -15.914 1 77.44 286 VAL A C 1
ATOM 2139 O O . VAL A 1 286 ? 24.062 -24.344 -15.43 1 77.44 286 VAL A O 1
ATOM 2142 N N . GLU A 1 287 ? 25.938 -25.484 -15.82 1 85.44 287 GLU A N 1
ATOM 2143 C CA . GLU A 1 287 ? 25.641 -26.406 -14.734 1 85.44 287 GLU A CA 1
ATOM 2144 C C . GLU A 1 287 ? 26.062 -25.828 -13.383 1 85.44 287 GLU A C 1
ATOM 2146 O O . GLU A 1 287 ? 27.156 -25.312 -13.242 1 85.44 287 GLU A O 1
ATOM 2151 N N . HIS A 1 288 ? 25.125 -25.875 -12.453 1 90.81 288 HIS A N 1
ATOM 2152 C CA . HIS A 1 288 ? 25.375 -25.344 -11.125 1 90.81 288 HIS A CA 1
ATOM 2153 C C . HIS A 1 288 ? 25.656 -26.453 -10.117 1 90.81 288 HIS A C 1
ATOM 2155 O O . HIS A 1 288 ? 25.188 -27.578 -10.297 1 90.81 288 HIS A O 1
ATOM 2161 N N . ALA A 1 289 ? 26.469 -26.109 -9.125 1 94.5 289 ALA A N 1
ATOM 2162 C CA . ALA A 1 289 ? 26.578 -27.031 -7.996 1 94.5 289 ALA A CA 1
ATOM 2163 C C . ALA A 1 289 ? 25.203 -27.266 -7.363 1 94.5 289 ALA A C 1
ATOM 2165 O O . ALA A 1 289 ? 24.406 -26.344 -7.234 1 94.5 289 ALA A O 1
ATOM 2166 N N . GLU A 1 290 ? 24.938 -28.5 -7.035 1 96.62 290 GLU A N 1
ATOM 2167 C CA . GLU A 1 290 ? 23.641 -28.844 -6.492 1 96.62 290 GLU A CA 1
ATOM 2168 C C . GLU A 1 290 ? 23.531 -28.453 -5.023 1 96.62 290 GLU A C 1
ATOM 2170 O O . GLU A 1 290 ? 23.422 -29.312 -4.145 1 96.62 290 GLU A O 1
ATOM 2175 N N . LEU A 1 291 ? 23.438 -27.188 -4.75 1 97.5 291 LEU A N 1
ATOM 2176 C CA . LEU A 1 291 ? 23.359 -26.516 -3.463 1 97.5 291 LEU A CA 1
ATOM 2177 C C . LEU A 1 291 ? 22.219 -25.5 -3.449 1 97.5 291 LEU A C 1
ATOM 2179 O O . LEU A 1 291 ? 21.75 -25.062 -4.508 1 97.5 291 LEU A O 1
ATOM 2183 N N . PRO A 1 292 ? 21.703 -25.266 -2.184 1 98.19 292 PRO A N 1
ATOM 2184 C CA . PRO A 1 292 ? 20.859 -24.062 -2.156 1 98.19 292 PRO A CA 1
ATOM 2185 C C . PRO A 1 292 ? 21.5 -22.875 -2.871 1 98.19 292 PRO A C 1
ATOM 2187 O O . PRO A 1 292 ? 22.672 -22.578 -2.652 1 98.19 292 PRO A O 1
ATOM 2190 N N . THR A 1 293 ? 20.766 -22.25 -3.777 1 98.25 293 THR A N 1
ATOM 2191 C CA . THR A 1 293 ? 21.359 -21.266 -4.672 1 98.25 293 THR A CA 1
ATOM 2192 C C . THR A 1 293 ? 20.5 -20.016 -4.766 1 98.25 293 THR A C 1
ATOM 2194 O O . THR A 1 293 ? 19.266 -20.109 -4.832 1 98.25 293 THR A O 1
ATOM 2197 N N . LEU A 1 294 ? 21.141 -18.844 -4.691 1 98.44 294 LEU A N 1
ATOM 2198 C CA . LEU A 1 294 ? 20.469 -17.578 -4.926 1 98.44 294 LEU A CA 1
ATOM 2199 C C . LEU A 1 294 ? 20.734 -17.078 -6.348 1 98.44 294 LEU A C 1
ATOM 2201 O O . LEU A 1 294 ? 21.859 -17.172 -6.844 1 98.44 294 LEU A O 1
ATOM 2205 N N . PHE A 1 295 ? 19.734 -16.719 -7.027 1 97.75 295 PHE A N 1
ATOM 2206 C CA . PHE A 1 295 ? 19.781 -15.984 -8.281 1 97.75 295 PHE A CA 1
ATOM 2207 C C . PHE A 1 295 ? 19.406 -14.523 -8.07 1 97.75 295 PHE A C 1
ATOM 2209 O O . PHE A 1 295 ? 18.297 -14.219 -7.625 1 97.75 295 PHE A O 1
ATOM 2216 N N . LEU A 1 296 ? 20.312 -13.609 -8.383 1 97.88 296 LEU A N 1
ATOM 2217 C CA . LEU A 1 296 ? 20.141 -12.195 -8.102 1 97.88 296 LEU A CA 1
ATOM 2218 C C . LEU A 1 296 ? 20.156 -11.375 -9.391 1 97.88 296 LEU A C 1
ATOM 2220 O O . LEU A 1 296 ? 20.891 -11.711 -10.328 1 97.88 296 LEU A O 1
ATOM 2224 N N . GLU A 1 297 ? 19.344 -10.383 -9.438 1 97.19 297 GLU A N 1
ATOM 2225 C CA . GLU A 1 297 ? 19.344 -9.461 -10.562 1 97.19 297 GLU A CA 1
ATOM 2226 C C . GLU A 1 297 ? 19.406 -8.008 -10.086 1 97.19 297 GLU A C 1
ATOM 2228 O O . GLU A 1 297 ? 18.797 -7.66 -9.07 1 97.19 297 GLU A O 1
ATOM 2233 N N . PHE A 1 298 ? 20.141 -7.184 -10.82 1 95.56 298 PHE A N 1
ATOM 2234 C CA . PHE A 1 298 ? 20.375 -5.785 -10.484 1 95.56 298 PHE A CA 1
ATOM 2235 C C . PHE A 1 298 ? 19.969 -4.875 -11.633 1 95.56 298 PHE A C 1
ATOM 2237 O O . PHE A 1 298 ? 20.234 -5.172 -12.797 1 95.56 298 PHE A O 1
ATOM 2244 N N . HIS A 1 299 ? 19.219 -3.822 -11.258 1 94.19 299 HIS A N 1
ATOM 2245 C CA . HIS A 1 299 ? 18.812 -2.783 -12.195 1 94.19 299 HIS A CA 1
ATOM 2246 C C . HIS A 1 299 ? 19.516 -1.465 -11.898 1 94.19 299 HIS A C 1
ATOM 2248 O O . HIS A 1 299 ? 19.734 -1.12 -10.734 1 94.19 299 HIS A O 1
ATOM 2254 N N . GLY A 1 300 ? 19.922 -0.71 -12.93 1 89 300 GLY A N 1
ATOM 2255 C CA . GLY A 1 300 ? 20.578 0.574 -12.719 1 89 300 GLY A CA 1
ATOM 2256 C C . GLY A 1 300 ? 20.516 1.475 -13.938 1 89 300 GLY A C 1
ATOM 2257 O O . GLY A 1 300 ? 20.078 1.051 -15.016 1 89 300 GLY A O 1
ATOM 2258 N N . ALA A 1 301 ? 20.922 2.738 -13.688 1 84.12 301 ALA A N 1
ATOM 2259 C CA . ALA A 1 301 ? 20.922 3.754 -14.734 1 84.12 301 ALA A CA 1
ATOM 2260 C C . ALA A 1 301 ? 22.203 3.703 -15.555 1 84.12 301 ALA A C 1
ATOM 2262 O O . ALA A 1 301 ? 22.266 4.234 -16.672 1 84.12 301 ALA A O 1
ATOM 2263 N N . SER A 1 302 ? 23.25 3.025 -15.016 1 85.12 302 SER A N 1
ATOM 2264 C CA . SER A 1 302 ? 24.531 2.934 -15.703 1 85.12 302 SER A CA 1
ATOM 2265 C C . SER A 1 302 ? 25.172 1.56 -15.508 1 85.12 302 SER A C 1
ATOM 2267 O O . SER A 1 302 ? 24.812 0.836 -14.57 1 85.12 302 SER A O 1
ATOM 2269 N N . LYS A 1 303 ? 26.078 1.296 -16.391 1 90.31 303 LYS A N 1
ATOM 2270 C CA . LYS A 1 303 ? 26.812 0.043 -16.281 1 90.31 303 LYS A CA 1
ATOM 2271 C C . LYS A 1 303 ? 27.609 -0.01 -14.977 1 90.31 303 LYS A C 1
ATOM 2273 O O . LYS A 1 303 ? 27.672 -1.05 -14.32 1 90.31 303 LYS A O 1
ATOM 2278 N N . LEU A 1 304 ? 28.156 1.085 -14.625 1 87.94 304 LEU A N 1
ATOM 2279 C CA . LEU A 1 304 ? 28.953 1.169 -13.406 1 87.94 304 LEU A CA 1
ATOM 2280 C C . LEU A 1 304 ? 28.109 0.859 -12.18 1 87.94 304 LEU A C 1
ATOM 2282 O O . LEU A 1 304 ? 28.562 0.172 -11.258 1 87.94 304 LEU A O 1
ATOM 2286 N N . GLU A 1 305 ? 26.938 1.341 -12.133 1 86.81 305 GLU A N 1
ATOM 2287 C CA . GLU A 1 305 ? 26.047 1.137 -10.992 1 86.81 305 GLU A CA 1
ATOM 2288 C C . GLU A 1 305 ? 25.75 -0.345 -10.789 1 86.81 305 GLU A C 1
ATOM 2290 O O . GLU A 1 305 ? 25.844 -0.85 -9.664 1 86.81 305 GLU A O 1
ATOM 2295 N N . VAL A 1 306 ? 25.422 -1.057 -11.836 1 92.81 306 VAL A N 1
ATOM 2296 C CA . VAL A 1 306 ? 25.016 -2.453 -11.688 1 92.81 306 VAL A CA 1
ATOM 2297 C C . VAL A 1 306 ? 26.25 -3.312 -11.398 1 92.81 306 VAL A C 1
ATOM 2299 O O . VAL A 1 306 ? 26.156 -4.336 -10.727 1 92.81 306 VAL A O 1
ATOM 2302 N N . GLU A 1 307 ? 27.422 -2.902 -11.875 1 92.88 307 GLU A N 1
ATOM 2303 C CA . GLU A 1 307 ? 28.672 -3.594 -11.539 1 92.88 307 GLU A CA 1
ATOM 2304 C C . GLU A 1 307 ? 29 -3.443 -10.062 1 92.88 307 GLU A C 1
ATOM 2306 O O . GLU A 1 307 ? 29.422 -4.406 -9.414 1 92.88 307 GLU A O 1
ATOM 2311 N N . GLU A 1 308 ? 28.828 -2.289 -9.586 1 89.69 308 GLU A N 1
ATOM 2312 C CA . GLU A 1 308 ? 29.078 -2.045 -8.172 1 89.69 308 GLU A CA 1
ATOM 2313 C C . GLU A 1 308 ? 28.141 -2.852 -7.289 1 89.69 308 GLU A C 1
ATOM 2315 O O . GLU A 1 308 ? 28.531 -3.373 -6.25 1 89.69 308 GLU A O 1
ATOM 2320 N N . GLN A 1 309 ? 26.875 -2.895 -7.668 1 91.81 309 GLN A N 1
ATOM 2321 C CA . GLN A 1 309 ? 25.906 -3.705 -6.934 1 91.81 309 GLN A CA 1
ATOM 2322 C C . GLN A 1 309 ? 26.344 -5.168 -6.891 1 91.81 309 GLN A C 1
ATOM 2324 O O . GLN A 1 309 ? 26.297 -5.805 -5.836 1 91.81 309 GLN A O 1
ATOM 2329 N N . ALA A 1 310 ? 26.797 -5.68 -8.023 1 94.94 310 ALA A N 1
ATOM 2330 C CA . ALA A 1 310 ? 27.219 -7.074 -8.117 1 94.94 310 ALA A CA 1
ATOM 2331 C C . ALA A 1 310 ? 28.453 -7.328 -7.246 1 94.94 310 ALA A C 1
ATOM 2333 O O . ALA A 1 310 ? 28.531 -8.352 -6.559 1 94.94 310 ALA A O 1
ATOM 2334 N N . THR A 1 311 ? 29.344 -6.418 -7.27 1 93.88 311 THR A N 1
ATOM 2335 C CA . THR A 1 311 ? 30.578 -6.562 -6.508 1 93.88 311 THR A CA 1
ATOM 2336 C C . THR A 1 311 ? 30.297 -6.535 -5.008 1 93.88 311 THR A C 1
ATOM 2338 O O . THR A 1 311 ? 30.828 -7.352 -4.254 1 93.88 311 THR A O 1
ATOM 2341 N N . THR A 1 312 ? 29.5 -5.609 -4.609 1 92.5 312 THR A N 1
ATOM 2342 C CA . THR A 1 312 ? 29.094 -5.551 -3.207 1 92.5 312 THR A CA 1
ATOM 2343 C C . THR A 1 312 ? 28.375 -6.832 -2.793 1 92.5 312 THR A C 1
ATOM 2345 O O . THR A 1 312 ? 28.609 -7.355 -1.701 1 92.5 312 THR A O 1
ATOM 2348 N N . THR A 1 313 ? 27.562 -7.324 -3.645 1 96.31 313 THR A N 1
ATOM 2349 C CA . THR A 1 313 ? 26.812 -8.555 -3.381 1 96.31 313 THR A CA 1
ATOM 2350 C C . THR A 1 313 ? 27.766 -9.734 -3.236 1 96.31 313 THR A C 1
ATOM 2352 O O . THR A 1 313 ? 27.562 -10.602 -2.377 1 96.31 313 THR A O 1
ATOM 2355 N N . GLU A 1 314 ? 28.75 -9.766 -4.086 1 97.25 314 GLU A N 1
ATOM 2356 C CA . GLU A 1 314 ? 29.75 -10.836 -3.99 1 97.25 314 GLU A CA 1
ATOM 2357 C C . GLU A 1 314 ? 30.406 -10.859 -2.617 1 97.25 314 GLU A C 1
ATOM 2359 O O . GLU A 1 314 ? 30.578 -11.922 -2.018 1 97.25 314 GLU A O 1
ATOM 2364 N N . GLU A 1 315 ? 30.75 -9.703 -2.17 1 96.06 315 GLU A N 1
ATOM 2365 C CA . GLU A 1 315 ? 31.391 -9.594 -0.862 1 96.06 315 GLU A CA 1
ATOM 2366 C C . GLU A 1 315 ? 30.453 -10.086 0.247 1 96.06 315 GLU A C 1
ATOM 2368 O O . GLU A 1 315 ? 30.891 -10.836 1.132 1 96.06 315 GLU A O 1
ATOM 2373 N N . VAL A 1 316 ? 29.234 -9.688 0.181 1 96.19 316 VAL A N 1
ATOM 2374 C CA . VAL A 1 316 ? 28.25 -10.055 1.196 1 96.19 316 VAL A CA 1
ATOM 2375 C C . VAL A 1 316 ? 28.016 -11.562 1.151 1 96.19 316 VAL A C 1
ATOM 2377 O O . VAL A 1 316 ? 27.969 -12.219 2.193 1 96.19 316 VAL A O 1
ATOM 2380 N N . CYS A 1 317 ? 27.844 -12.117 -0.047 1 97.81 317 CYS A N 1
ATOM 2381 C CA . CYS A 1 317 ? 27.594 -13.547 -0.196 1 97.81 317 CYS A CA 1
ATOM 2382 C C . CYS A 1 317 ? 28.766 -14.367 0.304 1 97.81 317 CYS A C 1
ATOM 2384 O O . CYS A 1 317 ? 28.594 -15.352 1.021 1 97.81 317 CYS A O 1
ATOM 2386 N N . THR A 1 318 ? 29.953 -13.93 -0.087 1 97.5 318 THR A N 1
ATOM 2387 C CA . THR A 1 318 ? 31.156 -14.625 0.353 1 97.5 318 THR A CA 1
ATOM 2388 C C . THR A 1 318 ? 31.281 -14.578 1.873 1 97.5 318 THR A C 1
ATOM 2390 O O . THR A 1 318 ? 31.656 -15.57 2.5 1 97.5 318 THR A O 1
ATOM 2393 N N . GLY A 1 319 ? 30.922 -13.508 2.439 1 97.25 319 GLY A N 1
ATOM 2394 C CA . GLY A 1 319 ? 30.953 -13.352 3.885 1 97.25 319 GLY A CA 1
ATOM 2395 C C . GLY A 1 319 ? 29.938 -14.211 4.602 1 97.25 319 GLY A C 1
ATOM 2396 O O . GLY A 1 319 ? 30.047 -14.438 5.812 1 97.25 319 GLY A O 1
ATOM 2397 N N . ASN A 1 320 ? 28.984 -14.68 3.879 1 97.62 320 ASN A N 1
ATOM 2398 C CA . ASN A 1 320 ? 27.953 -15.562 4.426 1 97.62 320 ASN A CA 1
ATOM 2399 C C . ASN A 1 320 ? 28.078 -16.969 3.867 1 97.62 320 ASN A C 1
ATOM 2401 O O . ASN A 1 320 ? 27.062 -17.641 3.607 1 97.62 320 ASN A O 1
ATOM 2405 N N . GLU A 1 321 ? 29.281 -17.297 3.502 1 97.44 321 GLU A N 1
ATOM 2406 C CA . GLU A 1 321 ? 29.656 -18.672 3.129 1 97.44 321 GLU A CA 1
ATOM 2407 C C . GLU A 1 321 ? 29.219 -19 1.708 1 97.44 321 GLU A C 1
ATOM 2409 O O . GLU A 1 321 ? 29.094 -20.172 1.343 1 97.44 321 GLU A O 1
ATOM 2414 N N . GLY A 1 322 ? 28.922 -17.984 0.968 1 97.12 322 GLY A N 1
ATOM 2415 C CA . GLY A 1 322 ? 28.625 -18.219 -0.439 1 97.12 322 GLY A CA 1
ATOM 2416 C C . GLY A 1 322 ? 29.828 -18.719 -1.222 1 97.12 322 GLY A C 1
ATOM 2417 O O . GLY A 1 322 ? 30.969 -18.391 -0.891 1 97.12 322 GLY A O 1
ATOM 2418 N N . SER A 1 323 ? 29.484 -19.531 -2.205 1 94.88 323 SER A N 1
ATOM 2419 C CA . SER A 1 323 ? 30.547 -20.062 -3.053 1 94.88 323 SER A CA 1
ATOM 2420 C C . SER A 1 323 ? 30.172 -19.953 -4.531 1 94.88 323 SER A C 1
ATOM 2422 O O . SER A 1 323 ? 29 -19.859 -4.879 1 94.88 323 SER A O 1
ATOM 2424 N N . SER A 1 324 ? 31.188 -19.828 -5.395 1 91.19 324 SER A N 1
ATOM 2425 C CA . SER A 1 324 ? 31.047 -19.828 -6.844 1 91.19 324 SER A CA 1
ATOM 2426 C C . SER A 1 324 ? 30.172 -18.672 -7.316 1 91.19 324 SER A C 1
ATOM 2428 O O . SER A 1 324 ? 29.234 -18.875 -8.102 1 91.19 324 SER A O 1
ATOM 2430 N N . PHE A 1 325 ? 30.422 -17.594 -6.715 1 95.31 325 PHE A N 1
ATOM 2431 C CA . PHE A 1 325 ?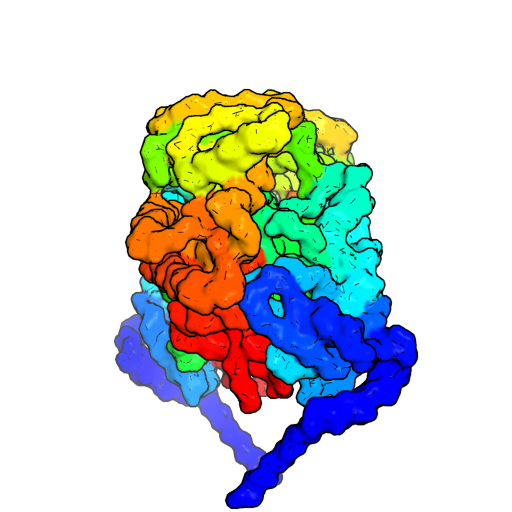 29.688 -16.391 -7.141 1 95.31 325 PHE A CA 1
ATOM 2432 C C . PHE A 1 325 ? 30.047 -16.031 -8.57 1 95.31 325 PHE A C 1
ATOM 2434 O O . PHE A 1 325 ? 31.234 -15.875 -8.906 1 95.31 325 PHE A O 1
ATOM 2441 N N . GLN A 1 326 ? 29.078 -15.992 -9.406 1 95.12 326 GLN A N 1
ATOM 2442 C CA . GLN A 1 326 ? 29.234 -15.586 -10.797 1 95.12 326 GLN A CA 1
ATOM 2443 C C . GLN A 1 326 ? 28.281 -14.453 -11.148 1 95.12 326 GLN A C 1
ATOM 2445 O O . GLN A 1 326 ? 27.125 -14.461 -10.719 1 95.12 326 GLN A O 1
ATOM 2450 N N . TRP A 1 327 ? 28.766 -13.461 -11.82 1 94.44 327 TRP A N 1
ATOM 2451 C CA . TRP A 1 327 ? 27.859 -12.406 -12.281 1 94.44 327 TRP A CA 1
ATOM 2452 C C . TRP A 1 327 ? 28.281 -11.898 -13.656 1 94.44 327 TRP A C 1
ATOM 2454 O O . TRP A 1 327 ? 29.406 -12.156 -14.102 1 94.44 327 TRP A O 1
ATOM 2464 N N . SER A 1 328 ? 27.375 -11.32 -14.375 1 94.19 328 SER A N 1
ATOM 2465 C CA . SER A 1 328 ? 27.656 -10.758 -15.688 1 94.19 328 SER A CA 1
ATOM 2466 C C . SER A 1 328 ? 26.734 -9.578 -16 1 94.19 328 SER A C 1
ATOM 2468 O O . SER A 1 328 ? 25.672 -9.453 -15.406 1 94.19 328 SER A O 1
ATOM 2470 N N . THR A 1 329 ? 27.188 -8.664 -16.828 1 93.44 329 THR A N 1
ATOM 2471 C CA . THR A 1 329 ? 26.375 -7.59 -17.391 1 93.44 329 THR A CA 1
ATOM 2472 C C . THR A 1 329 ? 25.984 -7.906 -18.844 1 93.44 329 THR A C 1
ATOM 2474 O O . THR A 1 329 ? 25.219 -7.168 -19.453 1 93.44 329 THR A O 1
ATOM 2477 N N . ASP A 1 330 ? 26.547 -9.047 -19.312 1 92.88 330 ASP A N 1
ATOM 2478 C CA . ASP A 1 330 ? 26.25 -9.453 -20.688 1 92.88 330 ASP A CA 1
ATOM 2479 C C . ASP A 1 330 ? 24.922 -10.203 -20.766 1 92.88 330 ASP A C 1
ATOM 2481 O O . ASP A 1 330 ? 24.703 -11.156 -20.016 1 92.88 330 ASP A O 1
ATOM 2485 N N . ARG A 1 331 ? 24.203 -9.812 -21.719 1 89.69 331 ARG A N 1
ATOM 2486 C CA . ARG A 1 331 ? 22.828 -10.32 -21.828 1 89.69 331 ARG A CA 1
ATOM 2487 C C . ARG A 1 331 ? 22.828 -11.836 -22.031 1 89.69 331 ARG A C 1
ATOM 2489 O O . ARG A 1 331 ? 22.016 -12.547 -21.422 1 89.69 331 ARG A O 1
ATOM 2496 N N . HIS A 1 332 ? 23.625 -12.359 -22.859 1 90.88 332 HIS A N 1
ATOM 2497 C CA . HIS A 1 332 ? 23.672 -13.789 -23.141 1 90.88 332 HIS A CA 1
ATOM 2498 C C . HIS A 1 332 ? 24.141 -14.57 -21.922 1 90.88 332 HIS A C 1
ATOM 2500 O O . HIS A 1 332 ? 23.609 -15.648 -21.625 1 90.88 332 HIS A O 1
ATOM 2506 N N . GLU A 1 333 ? 25.109 -14.008 -21.266 1 91.38 333 GLU A N 1
ATOM 2507 C CA . GLU A 1 333 ? 25.609 -14.664 -20.062 1 91.38 333 GLU A CA 1
ATOM 2508 C C . GLU A 1 333 ? 24.562 -14.656 -18.953 1 91.38 333 GLU A C 1
ATOM 2510 O O . GLU A 1 333 ? 24.438 -15.633 -18.203 1 91.38 333 GLU A O 1
ATOM 2515 N N . ILE A 1 334 ? 23.875 -13.562 -18.859 1 91.81 334 ILE A N 1
ATOM 2516 C CA . ILE A 1 334 ? 22.812 -13.469 -17.891 1 91.81 334 ILE A CA 1
ATOM 2517 C C . ILE A 1 334 ? 21.766 -14.555 -18.156 1 91.81 334 ILE A C 1
ATOM 2519 O O . ILE A 1 334 ? 21.328 -15.242 -17.219 1 91.81 334 ILE A O 1
ATOM 2523 N N . GLU A 1 335 ? 21.375 -14.672 -19.359 1 89.19 335 GLU A N 1
ATOM 2524 C CA . GLU A 1 335 ? 20.391 -15.688 -19.734 1 89.19 335 GLU A CA 1
ATOM 2525 C C . GLU A 1 335 ? 20.875 -17.094 -19.391 1 89.19 335 GLU A C 1
ATOM 2527 O O . GLU A 1 335 ? 20.094 -17.938 -18.953 1 89.19 335 GLU A O 1
ATOM 2532 N N . ALA A 1 336 ? 22.094 -17.297 -19.625 1 88.31 336 ALA A N 1
ATOM 2533 C CA . ALA A 1 336 ? 22.688 -18.594 -19.312 1 88.31 336 ALA A CA 1
ATOM 2534 C C . ALA A 1 336 ? 22.688 -18.844 -17.812 1 88.31 336 ALA A C 1
ATOM 2536 O O . ALA A 1 336 ? 22.359 -19.953 -17.359 1 88.31 336 ALA A O 1
ATOM 2537 N N . LEU A 1 337 ? 23.094 -17.859 -17.125 1 86 337 LEU A N 1
ATOM 2538 C CA . LEU A 1 337 ? 23.156 -17.953 -15.664 1 86 337 LEU A CA 1
ATOM 2539 C C . LEU A 1 337 ? 21.766 -18.203 -15.07 1 86 337 LEU A C 1
ATOM 2541 O O . LEU A 1 337 ? 21.625 -18.984 -14.125 1 86 337 LEU A O 1
ATOM 2545 N N . TRP A 1 338 ? 20.75 -17.625 -15.68 1 89.38 338 TRP A N 1
ATOM 2546 C CA . TRP A 1 338 ? 19.406 -17.641 -15.133 1 89.38 338 TRP A CA 1
ATOM 2547 C C . TRP A 1 338 ? 18.578 -18.766 -15.758 1 89.38 338 TRP A C 1
ATOM 2549 O O . TRP A 1 338 ? 17.406 -18.953 -15.422 1 89.38 338 TRP A O 1
ATOM 2559 N N . GLY A 1 339 ? 19.188 -19.453 -16.703 1 85.19 339 GLY A N 1
ATOM 2560 C CA . GLY A 1 339 ? 18.5 -20.531 -17.391 1 85.19 339 GLY A CA 1
ATOM 2561 C C . GLY A 1 339 ? 17.859 -21.531 -16.453 1 85.19 339 GLY A C 1
ATOM 2562 O O . GLY A 1 339 ? 16.734 -21.969 -16.688 1 85.19 339 GLY A O 1
ATOM 2563 N N . ALA A 1 340 ? 18.625 -21.906 -15.406 1 84.75 340 ALA A N 1
ATOM 2564 C CA . ALA A 1 340 ? 18.094 -22.859 -14.422 1 84.75 340 ALA A CA 1
ATOM 2565 C C . ALA A 1 340 ? 16.812 -22.328 -13.789 1 84.75 340 ALA A C 1
ATOM 2567 O O . ALA A 1 340 ? 15.828 -23.047 -13.68 1 84.75 340 ALA A O 1
ATOM 2568 N N . ARG A 1 341 ? 16.875 -21.094 -13.344 1 88.94 341 ARG A N 1
ATOM 2569 C CA . ARG A 1 341 ? 15.711 -20.5 -12.695 1 88.94 341 ARG A CA 1
ATOM 2570 C C . ARG A 1 341 ? 14.531 -20.422 -13.664 1 88.94 341 ARG A C 1
ATOM 2572 O O . ARG A 1 341 ? 13.391 -20.656 -13.273 1 88.94 341 ARG A O 1
ATOM 2579 N N . HIS A 1 342 ? 14.719 -20.109 -14.875 1 85.19 342 HIS A N 1
ATOM 2580 C CA . HIS A 1 342 ? 13.656 -19.984 -15.859 1 85.19 342 HIS A CA 1
ATOM 2581 C C . HIS A 1 342 ? 13.023 -21.328 -16.172 1 85.19 342 HIS A C 1
ATOM 2583 O O . HIS A 1 342 ? 11.836 -21.406 -16.516 1 85.19 342 HIS A O 1
ATOM 2589 N N . ALA A 1 343 ? 13.711 -22.359 -15.906 1 88.56 343 ALA A N 1
ATOM 2590 C CA . ALA A 1 343 ? 13.25 -23.703 -16.25 1 88.56 343 ALA A CA 1
ATOM 2591 C C . ALA A 1 343 ? 12.688 -24.406 -15.016 1 88.56 343 ALA A C 1
ATOM 2593 O O . ALA A 1 343 ? 12.281 -25.562 -15.094 1 88.56 343 ALA A O 1
ATOM 2594 N N . ALA A 1 344 ? 12.625 -23.766 -13.922 1 93.31 344 ALA A N 1
ATOM 2595 C CA . ALA A 1 344 ? 12.391 -24.406 -12.633 1 93.31 344 ALA A CA 1
ATOM 2596 C C . ALA A 1 344 ? 11.133 -25.25 -12.664 1 93.31 344 ALA A C 1
ATOM 2598 O O . ALA A 1 344 ? 11.156 -26.438 -12.289 1 93.31 344 ALA A O 1
ATOM 2599 N N . TYR A 1 345 ? 10.078 -24.734 -13.156 1 92.12 345 TYR A N 1
ATOM 2600 C CA . TYR A 1 345 ? 8.805 -25.453 -13.164 1 92.12 345 TYR A CA 1
ATOM 2601 C C . TYR A 1 345 ? 8.875 -26.688 -14.039 1 92.12 345 TYR A C 1
ATOM 2603 O O . TYR A 1 345 ? 8.586 -27.797 -13.586 1 92.12 345 TYR A O 1
ATOM 2611 N N . TYR A 1 346 ? 9.328 -26.531 -15.219 1 92.81 346 TYR A N 1
ATOM 2612 C CA . TYR A 1 346 ? 9.367 -27.625 -16.172 1 92.81 346 TYR A CA 1
ATOM 2613 C C . TYR A 1 346 ? 10.398 -28.672 -15.773 1 92.81 346 TYR A C 1
ATOM 2615 O O . TYR A 1 346 ? 10.195 -29.875 -15.984 1 92.81 346 TYR A O 1
ATOM 2623 N N . ALA A 1 347 ? 11.492 -28.172 -15.266 1 95.5 347 ALA A N 1
ATOM 2624 C CA . ALA A 1 347 ? 12.516 -29.078 -14.773 1 95.5 347 ALA A CA 1
ATOM 2625 C C . ALA A 1 347 ? 11.969 -30 -13.68 1 95.5 347 ALA A C 1
ATOM 2627 O O . ALA A 1 347 ? 12.258 -31.188 -13.656 1 95.5 347 ALA A O 1
ATOM 2628 N N . THR A 1 348 ? 11.18 -29.406 -12.789 1 96.94 348 THR A N 1
ATOM 2629 C CA . THR A 1 348 ? 10.57 -30.203 -11.727 1 96.94 348 THR A CA 1
ATOM 2630 C C . THR A 1 348 ? 9.594 -31.219 -12.305 1 96.94 348 THR A C 1
ATOM 2632 O O . THR A 1 348 ? 9.617 -32.406 -11.922 1 96.94 348 THR A O 1
ATOM 2635 N N . LEU A 1 349 ? 8.789 -30.828 -13.219 1 95 349 LEU A N 1
ATOM 2636 C CA . LEU A 1 349 ? 7.793 -31.719 -13.82 1 95 349 LEU A CA 1
ATOM 2637 C C . LEU A 1 349 ? 8.461 -32.875 -14.57 1 95 349 LEU A C 1
ATOM 2639 O O . LEU A 1 349 ? 7.945 -34 -14.586 1 95 349 LEU A O 1
ATOM 2643 N N . ASN A 1 350 ? 9.555 -32.562 -15.117 1 94.75 350 ASN A N 1
ATOM 2644 C CA . ASN A 1 350 ? 10.273 -33.562 -15.922 1 94.75 350 ASN A CA 1
ATOM 2645 C C . ASN A 1 350 ? 10.836 -34.688 -15.062 1 94.75 350 ASN A C 1
ATOM 2647 O O . ASN A 1 350 ? 11.273 -35.719 -15.578 1 94.75 350 ASN A O 1
ATOM 2651 N N . GLN A 1 351 ? 10.812 -34.562 -13.805 1 95.12 351 GLN A N 1
ATOM 2652 C CA . GLN A 1 351 ? 11.312 -35.594 -12.914 1 95.12 351 GLN A CA 1
ATOM 2653 C C . GLN A 1 351 ? 10.312 -36.75 -12.797 1 95.12 351 GLN A C 1
ATOM 2655 O O . GLN A 1 351 ? 10.664 -37.844 -12.328 1 95.12 351 GLN A O 1
ATOM 2660 N N . ARG A 1 352 ? 9.078 -36.5 -13.133 1 94.69 352 ARG A N 1
ATOM 2661 C CA . ARG A 1 352 ? 8.023 -37.531 -13.188 1 94.69 352 ARG A CA 1
ATOM 2662 C C . ARG A 1 352 ? 7.195 -37.375 -14.461 1 94.69 352 ARG A C 1
ATOM 2664 O O . ARG A 1 352 ? 6.152 -36.719 -14.461 1 94.69 352 ARG A O 1
ATOM 2671 N N . LYS A 1 353 ? 7.598 -38.094 -15.438 1 91.75 353 LYS A N 1
ATOM 2672 C CA . LYS A 1 353 ? 6.984 -37.938 -16.75 1 91.75 353 LYS A CA 1
ATOM 2673 C C . LYS A 1 353 ? 5.496 -38.281 -16.703 1 91.75 353 LYS A C 1
ATOM 2675 O O . LYS A 1 353 ? 5.105 -39.281 -16.141 1 91.75 353 LYS A O 1
ATOM 2680 N N . GLY A 1 354 ? 4.723 -37.406 -17.312 1 91.94 354 GLY A N 1
ATOM 2681 C CA . GLY A 1 354 ? 3.287 -37.625 -17.359 1 91.94 354 GLY A CA 1
ATOM 2682 C C . GLY A 1 354 ? 2.549 -36.969 -16.203 1 91.94 354 GLY A C 1
ATOM 2683 O O . GLY A 1 354 ? 1.322 -36.844 -16.234 1 91.94 354 GLY A O 1
ATOM 2684 N N . ALA A 1 355 ? 3.279 -36.562 -15.219 1 94.44 355 ALA A N 1
ATOM 2685 C CA . ALA A 1 355 ? 2.672 -35.875 -14.07 1 94.44 355 ALA A CA 1
ATOM 2686 C C . ALA A 1 355 ? 2.289 -34.438 -14.406 1 94.44 355 ALA A C 1
ATOM 2688 O O . ALA A 1 355 ? 2.766 -33.875 -15.391 1 94.44 355 ALA A O 1
ATOM 2689 N N . GLN A 1 356 ? 1.372 -33.938 -13.656 1 93.31 356 GLN A N 1
ATOM 2690 C CA . GLN A 1 356 ? 1.011 -32.531 -13.711 1 93.31 356 GLN A CA 1
ATOM 2691 C C . GLN A 1 356 ? 1.575 -31.75 -12.516 1 93.31 356 GLN A C 1
ATOM 2693 O O . GLN A 1 356 ? 1.773 -32.344 -11.445 1 93.31 356 GLN A O 1
ATOM 2698 N N . GLY A 1 357 ? 1.814 -30.516 -12.812 1 93.94 357 GLY A N 1
ATOM 2699 C CA . GLY A 1 357 ? 2.424 -29.719 -11.766 1 93.94 357 GLY A CA 1
ATOM 2700 C C . GLY A 1 357 ? 1.434 -29.266 -10.711 1 93.94 357 GLY A C 1
ATOM 2701 O O . GLY A 1 357 ? 0.385 -28.703 -11.031 1 93.94 357 GLY A O 1
ATOM 2702 N N . PHE A 1 358 ? 1.692 -29.625 -9.484 1 95 358 PHE A N 1
ATOM 2703 C CA . PHE A 1 358 ? 1.039 -29.078 -8.297 1 95 358 PHE A CA 1
ATOM 2704 C C . PHE A 1 358 ? 1.923 -28.047 -7.625 1 95 358 PHE A C 1
ATOM 2706 O O . PHE A 1 358 ? 3.029 -28.344 -7.18 1 95 358 PHE A O 1
ATOM 2713 N N . SER A 1 359 ? 1.481 -26.797 -7.672 1 94.94 359 SER A N 1
ATOM 2714 C CA . SER A 1 359 ? 2.25 -25.703 -7.074 1 94.94 359 SER A CA 1
ATOM 2715 C C . SER A 1 359 ? 1.492 -25.062 -5.914 1 94.94 359 SER A C 1
ATOM 2717 O O . SER A 1 359 ? 0.276 -24.875 -5.988 1 94.94 359 SER A O 1
ATOM 2719 N N . THR A 1 360 ? 2.123 -24.812 -4.82 1 96.44 360 THR A N 1
ATOM 2720 C CA . THR A 1 360 ? 1.602 -24.062 -3.688 1 96.44 360 THR A CA 1
ATOM 2721 C C . THR A 1 360 ? 2.648 -23.078 -3.16 1 96.44 360 THR A C 1
ATOM 2723 O O . THR A 1 360 ? 3.82 -23.156 -3.541 1 96.44 360 THR A O 1
ATOM 2726 N N . ASP A 1 361 ? 2.164 -22.125 -2.461 1 97.5 361 ASP A N 1
ATOM 2727 C CA . ASP A 1 361 ? 3.105 -21.141 -1.935 1 97.5 361 ASP A CA 1
ATOM 2728 C C . ASP A 1 361 ? 2.691 -20.672 -0.542 1 97.5 361 ASP A C 1
ATOM 2730 O O . ASP A 1 361 ? 1.547 -20.875 -0.129 1 97.5 361 ASP A O 1
ATOM 2734 N N . VAL A 1 362 ? 3.617 -20.188 0.217 1 98.75 362 VAL A N 1
ATOM 2735 C CA . VAL A 1 362 ? 3.432 -19.484 1.484 1 98.75 362 VAL A CA 1
ATOM 2736 C C . VAL A 1 362 ? 4.402 -18.312 1.573 1 98.75 362 VAL A C 1
ATOM 2738 O O . VAL A 1 362 ? 5.309 -18.188 0.746 1 98.75 362 VAL A O 1
ATOM 2741 N N . CYS A 1 363 ? 4.172 -17.469 2.441 1 98.81 363 CYS A N 1
ATOM 2742 C CA . CYS A 1 363 ? 5.098 -16.391 2.76 1 98.81 363 CYS A CA 1
ATOM 2743 C C . CYS A 1 363 ? 5.293 -16.266 4.266 1 98.81 363 CYS A C 1
ATOM 2745 O O . CYS A 1 363 ? 4.32 -16.266 5.023 1 98.81 363 CYS A O 1
ATOM 2747 N N . VAL A 1 364 ? 6.527 -16.25 4.691 1 98.69 364 VAL A N 1
ATOM 2748 C CA . VAL A 1 364 ? 6.863 -16.156 6.105 1 98.69 364 VAL A CA 1
ATOM 2749 C C . VAL A 1 364 ? 7.84 -15 6.332 1 98.69 364 VAL A C 1
ATOM 2751 O O . VAL A 1 364 ? 8.43 -14.477 5.383 1 98.69 364 VAL A O 1
ATOM 2754 N N . PRO A 1 365 ? 7.918 -14.461 7.602 1 98.38 365 PRO A N 1
ATOM 2755 C CA . PRO A 1 365 ? 9.016 -13.523 7.852 1 98.38 365 PRO A CA 1
ATOM 2756 C C . PRO A 1 365 ? 10.367 -14.07 7.402 1 98.38 365 PRO A C 1
ATOM 2758 O O . PRO A 1 365 ? 10.641 -15.266 7.555 1 98.38 365 PRO A O 1
ATOM 2761 N N . ILE A 1 366 ? 11.219 -13.234 6.863 1 98.12 366 ILE A N 1
ATOM 2762 C CA . ILE A 1 366 ? 12.477 -13.664 6.273 1 98.12 366 ILE A CA 1
ATOM 2763 C C . ILE A 1 366 ? 13.289 -14.453 7.301 1 98.12 366 ILE A C 1
ATOM 2765 O O . ILE A 1 366 ? 13.875 -15.492 6.977 1 98.12 366 ILE A O 1
ATOM 2769 N N . SER A 1 367 ? 13.242 -14.008 8.555 1 97.5 367 SER A N 1
ATOM 2770 C CA . SER A 1 367 ? 14.016 -14.633 9.625 1 97.5 367 SER A CA 1
ATOM 2771 C C . SER A 1 367 ? 13.539 -16.062 9.883 1 97.5 367 SER A C 1
ATOM 2773 O O . SER A 1 367 ? 14.258 -16.859 10.5 1 97.5 367 SER A O 1
ATOM 2775 N N . LYS A 1 368 ? 12.359 -16.422 9.398 1 98.56 368 LYS A N 1
ATOM 2776 C CA . LYS A 1 368 ? 11.781 -17.734 9.656 1 98.56 368 LYS A CA 1
ATOM 2777 C C . LYS A 1 368 ? 11.938 -18.641 8.445 1 98.56 368 LYS A C 1
ATOM 2779 O O . LYS A 1 368 ? 11.633 -19.844 8.516 1 98.56 368 LYS A O 1
ATOM 2784 N N . LEU A 1 369 ? 12.477 -18.156 7.328 1 98.56 369 LEU A N 1
ATOM 2785 C CA . LEU A 1 369 ? 12.625 -18.922 6.09 1 98.56 369 LEU A CA 1
ATOM 2786 C C . LEU A 1 369 ? 13.477 -20.172 6.316 1 98.56 369 LEU A C 1
ATOM 2788 O O . LEU A 1 369 ? 13.102 -21.266 5.902 1 98.56 369 LEU A O 1
ATOM 2792 N N . PRO A 1 370 ? 14.703 -20.047 7.004 1 98.25 370 PRO A N 1
ATOM 2793 C CA . PRO A 1 370 ? 15.523 -21.234 7.172 1 98.25 370 PRO A CA 1
ATOM 2794 C C . PRO A 1 370 ? 14.789 -22.359 7.898 1 98.25 370 PRO A C 1
ATOM 2796 O O . PRO A 1 370 ? 14.82 -23.516 7.457 1 98.25 370 PRO A O 1
ATOM 2799 N N . GLU A 1 371 ? 14.062 -22 8.898 1 98.38 371 GLU A N 1
ATOM 2800 C CA . GLU A 1 371 ? 13.32 -22.984 9.688 1 98.38 371 GLU A CA 1
ATOM 2801 C C . GLU A 1 371 ? 12.211 -23.625 8.867 1 98.38 371 GLU A C 1
ATOM 2803 O O . GLU A 1 371 ? 12.102 -24.859 8.812 1 98.38 371 GLU A O 1
ATOM 2808 N N . VAL A 1 372 ? 11.438 -22.859 8.172 1 98.75 372 VAL A N 1
ATOM 2809 C CA . VAL A 1 372 ? 10.258 -23.344 7.469 1 98.75 372 VAL A CA 1
ATOM 2810 C C . VAL A 1 372 ? 10.68 -24.141 6.234 1 98.75 372 VAL A C 1
ATOM 2812 O O . VAL A 1 372 ? 10.125 -25.203 5.949 1 98.75 372 VAL A O 1
ATOM 2815 N N . ILE A 1 373 ? 11.68 -23.641 5.48 1 98.75 373 ILE A N 1
ATOM 2816 C CA . ILE A 1 373 ? 12.141 -24.344 4.281 1 98.75 373 ILE A CA 1
ATOM 2817 C C . ILE A 1 373 ? 12.75 -25.688 4.664 1 98.75 373 ILE A C 1
ATOM 2819 O O . ILE A 1 373 ? 12.484 -26.703 4.02 1 98.75 373 ILE A O 1
ATOM 2823 N N . THR A 1 374 ? 13.586 -25.734 5.75 1 98.44 374 THR A N 1
ATOM 2824 C CA . THR A 1 374 ? 14.211 -26.984 6.188 1 98.44 374 THR A CA 1
ATOM 2825 C C . THR A 1 374 ? 13.148 -27.984 6.613 1 98.44 374 THR A C 1
ATOM 2827 O O . THR A 1 374 ? 13.203 -29.156 6.215 1 98.44 374 THR A O 1
ATOM 2830 N N . ALA A 1 375 ? 12.188 -27.516 7.406 1 98.62 375 ALA A N 1
ATOM 2831 C CA . ALA A 1 375 ? 11.109 -28.391 7.832 1 98.62 375 ALA A CA 1
ATOM 2832 C C . ALA A 1 375 ? 10.297 -28.891 6.637 1 98.62 375 ALA A C 1
ATOM 2834 O O . ALA A 1 375 ? 9.812 -30.031 6.633 1 98.62 375 ALA A O 1
ATOM 2835 N N . THR A 1 376 ? 10.094 -28.062 5.676 1 98.69 376 THR A N 1
ATOM 2836 C CA . THR A 1 376 ? 9.359 -28.422 4.465 1 98.69 376 THR A CA 1
ATOM 2837 C C . THR A 1 376 ? 10.094 -29.516 3.703 1 98.69 376 THR A C 1
ATOM 2839 O O . THR A 1 376 ? 9.469 -30.484 3.258 1 98.69 376 THR A O 1
ATOM 2842 N N . LYS A 1 377 ? 11.383 -29.391 3.553 1 98.31 377 LYS A N 1
ATOM 2843 C CA . LYS A 1 377 ? 12.188 -30.406 2.875 1 98.31 377 LYS A CA 1
ATOM 2844 C C . LYS A 1 377 ? 12.117 -31.75 3.607 1 98.31 377 LYS A C 1
ATOM 2846 O O . LYS A 1 377 ? 12.008 -32.781 2.977 1 98.31 377 LYS A O 1
ATOM 2851 N N . GLU A 1 378 ? 12.188 -31.656 4.922 1 98.31 378 GLU A N 1
ATOM 2852 C CA . GLU A 1 378 ? 12.062 -32.875 5.719 1 98.31 378 GLU A CA 1
ATOM 2853 C C . GLU A 1 378 ? 10.695 -33.531 5.523 1 98.31 378 GLU A C 1
ATOM 2855 O O . GLU A 1 378 ? 10.594 -34.75 5.465 1 98.31 378 GLU A O 1
ATOM 2860 N N . ASP A 1 379 ? 9.688 -32.719 5.43 1 98.44 379 ASP A N 1
ATOM 2861 C CA . ASP A 1 379 ? 8.328 -33.219 5.219 1 98.44 379 ASP A CA 1
ATOM 2862 C C . ASP A 1 379 ? 8.195 -33.875 3.85 1 98.44 379 ASP A C 1
ATOM 2864 O O . ASP A 1 379 ? 7.562 -34.938 3.725 1 98.44 379 ASP A O 1
ATOM 2868 N N . LEU A 1 380 ? 8.773 -33.281 2.811 1 97.81 380 LEU A N 1
ATOM 2869 C CA . LEU A 1 380 ? 8.789 -33.906 1.486 1 97.81 380 LEU A CA 1
ATOM 2870 C C . LEU A 1 380 ? 9.445 -35.281 1.528 1 97.81 380 LEU A C 1
ATOM 2872 O O . LEU A 1 380 ? 8.898 -36.25 0.986 1 97.81 380 LEU A O 1
ATOM 2876 N N . LYS A 1 381 ? 10.547 -35.344 2.227 1 97 381 LYS A N 1
ATOM 2877 C CA . LYS A 1 381 ? 11.266 -36.625 2.354 1 97 381 LYS A CA 1
ATOM 2878 C C . LYS A 1 381 ? 10.422 -37.656 3.098 1 97 381 LYS A C 1
ATOM 2880 O O . LYS A 1 381 ? 10.352 -38.812 2.688 1 97 381 LYS A O 1
ATOM 2885 N N . ALA A 1 382 ? 9.789 -37.219 4.121 1 97.5 382 ALA A N 1
ATOM 2886 C CA . ALA A 1 382 ? 9.016 -38.125 4.973 1 97.5 382 ALA A CA 1
ATOM 2887 C C . ALA A 1 382 ? 7.809 -38.656 4.227 1 97.5 382 ALA A C 1
ATOM 2889 O O . ALA A 1 382 ? 7.414 -39.812 4.441 1 97.5 382 ALA A O 1
ATOM 2890 N N . THR A 1 383 ? 7.18 -37.906 3.365 1 95.5 383 THR A N 1
ATOM 2891 C CA . THR A 1 383 ? 5.977 -38.312 2.65 1 95.5 383 THR A CA 1
ATOM 2892 C C . THR A 1 383 ? 6.328 -39.156 1.421 1 95.5 383 THR A C 1
ATOM 2894 O O . THR A 1 383 ? 5.5 -39.906 0.917 1 95.5 383 THR A O 1
ATOM 2897 N N . GLY A 1 384 ? 7.547 -38.938 0.889 1 94.12 384 GLY A N 1
ATOM 2898 C CA . GLY A 1 384 ? 8 -39.656 -0.292 1 94.12 384 GLY A CA 1
ATOM 2899 C C . GLY A 1 384 ? 7.617 -38.969 -1.59 1 94.12 384 GLY A C 1
ATOM 2900 O O . GLY A 1 384 ? 8.023 -39.406 -2.67 1 94.12 384 GLY A O 1
ATOM 2901 N N . ILE A 1 385 ? 6.82 -37.969 -1.5 1 93.69 385 ILE A N 1
ATOM 2902 C CA . ILE A 1 385 ? 6.48 -37.25 -2.723 1 93.69 385 ILE A CA 1
ATOM 2903 C C . ILE A 1 385 ? 7.676 -36.406 -3.182 1 93.69 385 ILE A C 1
ATOM 2905 O O . ILE A 1 385 ? 8.391 -35.812 -2.357 1 93.69 385 ILE A O 1
ATOM 2909 N N . TYR A 1 386 ? 7.969 -36.469 -4.473 1 96.69 386 TYR A N 1
ATOM 2910 C CA . TYR A 1 386 ? 9.016 -35.625 -5.008 1 96.69 386 TYR A CA 1
ATOM 2911 C C . TYR A 1 386 ? 8.562 -34.156 -5.055 1 96.69 386 TYR A C 1
ATOM 2913 O O . TYR A 1 386 ? 7.43 -33.875 -5.441 1 96.69 386 TYR A O 1
ATOM 2921 N N . GLY A 1 387 ? 9.422 -33.312 -4.633 1 97.75 387 GLY A N 1
ATOM 2922 C CA . GLY A 1 387 ? 9.133 -31.875 -4.684 1 97.75 387 GLY A CA 1
ATOM 2923 C C . GLY A 1 387 ? 10.375 -31.016 -4.621 1 97.75 387 GLY A C 1
ATOM 2924 O O . GLY A 1 387 ? 11.414 -31.453 -4.125 1 97.75 387 GLY A O 1
ATOM 2925 N N . THR A 1 388 ? 10.273 -29.844 -5.227 1 98.38 388 THR A N 1
ATOM 2926 C CA . THR A 1 388 ? 11.344 -28.844 -5.223 1 98.38 388 THR A CA 1
ATOM 2927 C C . THR A 1 388 ? 10.844 -27.516 -4.672 1 98.38 388 THR A C 1
ATOM 2929 O O . THR A 1 388 ? 9.633 -27.312 -4.535 1 98.38 388 THR A O 1
ATOM 2932 N N . ILE A 1 389 ? 11.773 -26.672 -4.258 1 98.56 389 ILE A N 1
ATOM 2933 C CA . ILE A 1 389 ? 11.43 -25.375 -3.674 1 98.56 389 ILE A CA 1
ATOM 2934 C C . ILE A 1 389 ? 12.07 -24.266 -4.492 1 98.56 389 ILE A C 1
ATOM 2936 O O . ILE A 1 389 ? 13.258 -24.312 -4.809 1 98.56 389 ILE A O 1
ATOM 2940 N N . VAL A 1 390 ? 11.305 -23.328 -4.906 1 97.81 390 VAL A N 1
ATOM 2941 C CA . VAL A 1 390 ? 11.711 -22.078 -5.535 1 97.81 390 VAL A CA 1
ATOM 2942 C C . VAL A 1 390 ? 11.047 -20.906 -4.82 1 97.81 390 VAL A C 1
ATOM 2944 O O . VAL A 1 390 ? 9.898 -21 -4.379 1 97.81 390 VAL A O 1
ATOM 2947 N N . GLY A 1 391 ? 11.797 -19.797 -4.652 1 97 391 GLY A N 1
ATOM 2948 C CA . GLY A 1 391 ? 11.148 -18.75 -3.881 1 97 391 GLY A CA 1
ATOM 2949 C C . GLY A 1 391 ? 11.664 -17.359 -4.211 1 97 391 GLY A C 1
ATOM 2950 O O . GLY A 1 391 ? 12.805 -17.203 -4.648 1 97 391 GLY A O 1
ATOM 2951 N N . HIS A 1 392 ? 10.773 -16.359 -4.094 1 97.56 392 HIS A N 1
ATOM 2952 C CA . HIS A 1 392 ? 11.125 -14.953 -3.963 1 97.56 392 HIS A CA 1
ATOM 2953 C C . HIS A 1 392 ? 11.508 -14.609 -2.525 1 97.56 392 HIS A C 1
ATOM 2955 O O . HIS A 1 392 ? 10.742 -13.945 -1.817 1 97.56 392 HIS A O 1
ATOM 2961 N N . VAL A 1 393 ? 12.734 -14.914 -2.107 1 98 393 VAL A N 1
ATOM 2962 C CA . VAL A 1 393 ? 13.047 -15 -0.686 1 98 393 VAL A CA 1
ATOM 2963 C C . VAL A 1 393 ? 13.398 -13.609 -0.151 1 98 393 VAL A C 1
ATOM 2965 O O . VAL A 1 393 ? 13.523 -13.422 1.061 1 98 393 VAL A O 1
ATOM 2968 N N . GLY A 1 394 ? 13.531 -12.633 -1.094 1 96.88 394 GLY A N 1
ATOM 2969 C CA . GLY A 1 394 ? 13.703 -11.266 -0.632 1 96.88 394 GLY A CA 1
ATOM 2970 C C . GLY A 1 394 ? 12.539 -10.766 0.202 1 96.88 394 GLY A C 1
ATOM 2971 O O . GLY A 1 394 ? 12.688 -9.828 0.987 1 96.88 394 GLY A O 1
ATOM 2972 N N . GLU A 1 395 ? 11.391 -11.414 0.051 1 96.69 395 GLU A N 1
ATOM 2973 C CA . GLU A 1 395 ? 10.195 -11 0.782 1 96.69 395 GLU A CA 1
ATOM 2974 C C . GLU A 1 395 ? 9.625 -12.156 1.6 1 96.69 395 GLU A C 1
ATOM 2976 O O . GLU A 1 395 ? 8.508 -12.07 2.113 1 96.69 395 GLU A O 1
ATOM 2981 N N . GLY A 1 396 ? 10.289 -13.258 1.62 1 98.19 396 GLY A N 1
ATOM 2982 C CA . GLY A 1 396 ? 9.883 -14.367 2.471 1 98.19 396 GLY A CA 1
ATOM 2983 C C . GLY A 1 396 ? 8.914 -15.312 1.792 1 98.19 396 GLY A C 1
ATOM 2984 O O . GLY A 1 396 ? 8.352 -16.203 2.438 1 98.19 396 GLY A O 1
ATOM 2985 N N . ASN A 1 397 ? 8.758 -15.203 0.492 1 98.56 397 ASN A N 1
ATOM 2986 C CA . ASN A 1 397 ? 7.812 -16 -0.275 1 98.56 397 ASN A CA 1
ATOM 2987 C C . ASN A 1 397 ? 8.5 -17.188 -0.963 1 98.56 397 ASN A C 1
ATOM 2989 O O . ASN A 1 397 ? 9.57 -17.031 -1.545 1 98.56 397 ASN A O 1
ATOM 2993 N N . PHE A 1 398 ? 7.91 -18.391 -0.833 1 98.56 398 PHE A N 1
ATOM 2994 C CA . PHE A 1 398 ? 8.453 -19.5 -1.609 1 98.56 398 PHE A CA 1
ATOM 2995 C C . PHE A 1 398 ? 7.352 -20.453 -2.031 1 98.56 398 PHE A C 1
ATOM 2997 O O . PHE A 1 398 ? 6.258 -20.438 -1.465 1 98.56 398 PHE A O 1
ATOM 3004 N N . HIS A 1 399 ? 7.645 -21.188 -3.061 1 98 399 HIS A N 1
ATOM 3005 C CA . HIS A 1 399 ? 6.773 -22.203 -3.652 1 98 399 HIS A CA 1
ATOM 3006 C C . HIS A 1 399 ? 7.344 -23.609 -3.459 1 98 399 HIS A C 1
ATOM 3008 O O . HIS A 1 399 ? 8.562 -23.781 -3.43 1 98 399 HIS A O 1
ATOM 3014 N N . THR A 1 400 ? 6.492 -24.516 -3.342 1 98.38 400 THR A N 1
ATOM 3015 C CA . THR A 1 400 ? 6.824 -25.922 -3.518 1 98.38 400 THR A CA 1
ATOM 3016 C C . THR A 1 400 ? 6.148 -26.484 -4.762 1 98.38 400 THR A C 1
ATOM 3018 O O . THR A 1 400 ? 4.938 -26.328 -4.941 1 98.38 400 THR A O 1
ATOM 3021 N N . LEU A 1 401 ? 6.941 -27.016 -5.605 1 97.75 401 LEU A N 1
ATOM 3022 C CA . LEU A 1 401 ? 6.477 -27.625 -6.848 1 97.75 401 LEU A CA 1
ATOM 3023 C C . LEU A 1 401 ? 6.516 -29.141 -6.754 1 97.75 401 LEU A C 1
ATOM 3025 O O . LEU A 1 401 ? 7.551 -29.719 -6.426 1 97.75 401 LEU A O 1
ATOM 3029 N N . MET A 1 402 ? 5.395 -29.797 -7.047 1 97.62 402 MET A N 1
ATOM 3030 C CA . MET A 1 402 ? 5.297 -31.266 -6.969 1 97.62 402 MET A CA 1
ATOM 3031 C C . MET A 1 402 ? 4.664 -31.828 -8.234 1 97.62 402 MET A C 1
ATOM 3033 O O . MET A 1 402 ? 3.537 -31.469 -8.586 1 97.62 402 MET A O 1
ATOM 3037 N N . PRO A 1 403 ? 5.398 -32.625 -8.961 1 97.25 403 PRO A N 1
ATOM 3038 C CA . PRO A 1 403 ? 4.734 -33.406 -10.031 1 97.25 403 PRO A CA 1
ATOM 3039 C C . PRO A 1 403 ? 3.789 -34.469 -9.492 1 97.25 403 PRO A C 1
ATOM 3041 O O . PRO A 1 403 ? 4.227 -35.375 -8.797 1 97.25 403 PRO A O 1
ATOM 3044 N N . VAL A 1 404 ? 2.537 -34.375 -9.859 1 96.38 404 VAL A N 1
ATOM 3045 C CA . VAL A 1 404 ? 1.514 -35.25 -9.297 1 96.38 404 VAL A CA 1
ATOM 3046 C C . VAL A 1 404 ? 0.733 -35.938 -10.422 1 96.38 404 VAL A C 1
ATOM 3048 O O . VAL A 1 404 ? 0.357 -35.281 -11.398 1 96.38 404 VAL A O 1
ATOM 3051 N N . PHE A 1 405 ? 0.563 -37.219 -10.273 1 95.12 405 PHE A N 1
ATOM 3052 C CA . PHE A 1 405 ? -0.334 -37.906 -11.188 1 95.12 405 PHE A CA 1
ATOM 3053 C C . PHE A 1 405 ? -1.788 -37.719 -10.773 1 95.12 405 PHE A C 1
ATOM 3055 O O . PHE A 1 405 ? -2.25 -38.344 -9.805 1 95.12 405 PHE A O 1
ATOM 3062 N N . GLU A 1 406 ? -2.506 -37.031 -11.562 1 90.94 406 GLU A N 1
ATOM 3063 C CA . GLU A 1 406 ? -3.857 -36.594 -11.227 1 90.94 406 GLU A CA 1
ATOM 3064 C C . GLU A 1 406 ? -4.816 -37.781 -11.148 1 90.94 406 GLU A C 1
ATOM 3066 O O . GLU A 1 406 ? -5.816 -37.719 -10.43 1 90.94 406 GLU A O 1
ATOM 3071 N N . HIS A 1 407 ? -4.539 -38.844 -11.844 1 91.44 407 HIS A N 1
ATOM 3072 C CA . HIS A 1 407 ? -5.41 -40 -11.867 1 91.44 407 HIS A CA 1
ATOM 3073 C C . HIS A 1 407 ? -5.141 -40.906 -10.672 1 91.44 407 HIS A C 1
ATOM 3075 O O . HIS A 1 407 ? -5.922 -41.812 -10.398 1 91.44 407 HIS A O 1
ATOM 3081 N N . ASP A 1 408 ? -4.035 -40.656 -10.039 1 93.81 408 ASP A N 1
ATOM 3082 C CA . ASP A 1 408 ? -3.691 -41.406 -8.844 1 93.81 408 ASP A CA 1
ATOM 3083 C C . ASP A 1 408 ? -4.188 -40.688 -7.582 1 93.81 408 ASP A C 1
ATOM 3085 O O . ASP A 1 408 ? -3.535 -39.781 -7.078 1 93.81 408 ASP A O 1
ATOM 3089 N N . GLU A 1 409 ? -5.184 -41.219 -7 1 94.06 409 GLU A N 1
ATOM 3090 C CA . GLU A 1 409 ? -5.836 -40.594 -5.844 1 94.06 409 GLU A CA 1
ATOM 3091 C C . GLU A 1 409 ? -4.871 -40.5 -4.664 1 94.06 409 GLU A C 1
ATOM 3093 O O . GLU A 1 409 ? -4.945 -39.531 -3.881 1 94.06 409 GLU A O 1
ATOM 3098 N N . LYS A 1 410 ? -4.113 -41.5 -4.512 1 94.5 410 LYS A N 1
ATOM 3099 C CA . LYS A 1 410 ? -3.148 -41.469 -3.416 1 94.5 410 LYS A CA 1
ATOM 3100 C C . LYS A 1 410 ? -2.143 -40.344 -3.582 1 94.5 410 LYS A C 1
ATOM 3102 O O . LYS A 1 410 ? -1.823 -39.656 -2.617 1 94.5 410 LYS A O 1
ATOM 3107 N N . ASP A 1 411 ? -1.652 -40.219 -4.828 1 94.38 411 ASP A N 1
ATOM 3108 C CA . ASP A 1 411 ? -0.707 -39.156 -5.141 1 94.38 411 ASP A CA 1
ATOM 3109 C C . ASP A 1 411 ? -1.321 -37.781 -4.879 1 94.38 411 ASP A C 1
ATOM 3111 O O . ASP A 1 411 ? -0.683 -36.906 -4.281 1 94.38 411 ASP A O 1
ATOM 3115 N N . VAL A 1 412 ? -2.494 -37.656 -5.27 1 94.88 412 VAL A N 1
ATOM 3116 C CA . VAL A 1 412 ? -3.219 -36.375 -5.113 1 94.88 412 VAL A CA 1
ATOM 3117 C C . VAL A 1 412 ? -3.438 -36.094 -3.629 1 94.88 412 VAL A C 1
ATOM 3119 O O . VAL A 1 412 ? -3.23 -34.969 -3.172 1 94.88 412 VAL A O 1
ATOM 3122 N N . LYS A 1 413 ? -3.816 -37.031 -2.891 1 96.5 413 LYS A N 1
ATOM 3123 C CA . LYS A 1 413 ? -4.055 -36.875 -1.46 1 96.5 413 LYS A CA 1
ATOM 3124 C C . LYS A 1 413 ? -2.771 -36.469 -0.732 1 96.5 413 LYS A C 1
ATOM 3126 O O . LYS A 1 413 ? -2.795 -35.625 0.153 1 96.5 413 LYS A O 1
ATOM 3131 N N . ILE A 1 414 ? -1.669 -37.125 -1.038 1 97.06 414 ILE A N 1
ATOM 3132 C CA . ILE A 1 414 ? -0.389 -36.844 -0.407 1 97.06 414 ILE A CA 1
ATOM 3133 C C . ILE A 1 414 ? -0.012 -35.375 -0.677 1 97.06 414 ILE A C 1
ATOM 3135 O O . ILE A 1 414 ? 0.451 -34.688 0.223 1 97.06 414 ILE A O 1
ATOM 3139 N N . ALA A 1 415 ? -0.211 -34.938 -1.927 1 96.81 415 ALA A N 1
ATOM 3140 C CA . ALA A 1 415 ? 0.119 -33.562 -2.301 1 96.81 415 ALA A CA 1
ATOM 3141 C C . ALA A 1 415 ? -0.715 -32.562 -1.507 1 96.81 415 ALA A C 1
ATOM 3143 O O . ALA A 1 415 ? -0.183 -31.594 -0.978 1 96.81 415 ALA A O 1
ATOM 3144 N N . TRP A 1 416 ? -1.972 -32.812 -1.378 1 96.62 416 TRP A N 1
ATOM 3145 C CA . TRP A 1 416 ? -2.863 -31.922 -0.658 1 96.62 416 TRP A CA 1
ATOM 3146 C C . TRP A 1 416 ? -2.551 -31.922 0.835 1 96.62 416 TRP A C 1
ATOM 3148 O O . TRP A 1 416 ? -2.59 -30.875 1.484 1 96.62 416 TRP A O 1
ATOM 3158 N N . ASP A 1 417 ? -2.328 -33.094 1.41 1 98 417 ASP A N 1
ATOM 3159 C CA . ASP A 1 417 ? -1.957 -33.188 2.818 1 98 417 ASP A CA 1
ATOM 3160 C C . ASP A 1 417 ? -0.662 -32.406 3.094 1 98 417 ASP A C 1
ATOM 3162 O O . ASP A 1 417 ? -0.539 -31.734 4.113 1 98 417 ASP A O 1
ATOM 3166 N N . PHE A 1 418 ? 0.307 -32.625 2.191 1 98 418 PHE A N 1
ATOM 3167 C CA . PHE A 1 418 ? 1.559 -31.875 2.305 1 98 418 PHE A CA 1
ATOM 3168 C C . PHE A 1 418 ? 1.304 -30.375 2.285 1 98 418 PHE A C 1
ATOM 3170 O O . PHE A 1 418 ? 1.824 -29.641 3.127 1 98 418 PHE A O 1
ATOM 3177 N N . SER A 1 419 ? 0.543 -29.938 1.304 1 97.75 419 SER A N 1
ATOM 3178 C CA . SER A 1 419 ? 0.219 -28.516 1.185 1 97.75 419 SER A CA 1
ATOM 3179 C C . SER A 1 419 ? -0.426 -27.984 2.461 1 97.75 419 SER A C 1
ATOM 3181 O O . SER A 1 419 ? -0.113 -26.891 2.908 1 97.75 419 SER A O 1
ATOM 3183 N N . ASP A 1 420 ? -1.304 -28.734 3.018 1 98.38 420 ASP A N 1
ATOM 3184 C CA . ASP A 1 420 ? -1.974 -28.375 4.262 1 98.38 420 ASP A CA 1
ATOM 3185 C C . ASP A 1 420 ? -0.965 -28.172 5.387 1 98.38 420 ASP A C 1
ATOM 3187 O O . ASP A 1 420 ? -1.023 -27.172 6.109 1 98.38 420 ASP A O 1
ATOM 3191 N N . ARG A 1 421 ? -0.042 -29.094 5.559 1 98.62 421 ARG A N 1
ATOM 3192 C CA . ARG A 1 421 ? 0.974 -28.984 6.602 1 98.62 421 ARG A CA 1
ATOM 3193 C C . ARG A 1 421 ? 1.894 -27.797 6.359 1 98.62 421 ARG A C 1
ATOM 3195 O O . ARG A 1 421 ? 2.287 -27.109 7.305 1 98.62 421 ARG A O 1
ATOM 3202 N N . LEU A 1 422 ? 2.221 -27.562 5.102 1 98.69 422 LEU A N 1
ATOM 3203 C CA . LEU A 1 422 ? 3.072 -26.438 4.762 1 98.69 422 LEU A CA 1
ATOM 3204 C C . LEU A 1 422 ? 2.412 -25.125 5.164 1 98.69 422 LEU A C 1
ATOM 3206 O O . LEU A 1 422 ? 3.051 -24.266 5.777 1 98.69 422 LEU A O 1
ATOM 3210 N N . VAL A 1 423 ? 1.162 -24.938 4.816 1 98.75 423 VAL A N 1
ATOM 3211 C CA . VAL A 1 423 ? 0.427 -23.719 5.129 1 98.75 423 VAL A CA 1
ATOM 3212 C C . VAL A 1 423 ? 0.359 -23.531 6.641 1 98.75 423 VAL A C 1
ATOM 3214 O O . VAL A 1 423 ? 0.626 -22.438 7.148 1 98.75 423 VAL A O 1
ATOM 3217 N N . LYS A 1 424 ? 0.039 -24.578 7.363 1 98.75 424 LYS A N 1
ATOM 3218 C CA . LYS A 1 424 ? -0.053 -24.484 8.812 1 98.75 424 LYS A CA 1
ATOM 3219 C C . LYS A 1 424 ? 1.299 -24.156 9.438 1 98.75 424 LYS A C 1
ATOM 3221 O O . LYS A 1 424 ? 1.368 -23.406 10.414 1 98.75 424 LYS A O 1
ATOM 3226 N N . ARG A 1 425 ? 2.371 -24.688 8.859 1 98.62 425 ARG A N 1
ATOM 3227 C CA . ARG A 1 425 ? 3.723 -24.359 9.305 1 98.62 425 ARG A CA 1
ATOM 3228 C C . ARG A 1 425 ? 4.016 -22.875 9.125 1 98.62 425 ARG A C 1
ATOM 3230 O O . ARG A 1 425 ? 4.59 -22.234 10.008 1 98.62 425 ARG A O 1
ATOM 3237 N N . ALA A 1 426 ? 3.645 -22.328 7.973 1 98.75 426 ALA A N 1
ATOM 3238 C CA . ALA A 1 426 ? 3.865 -20.922 7.695 1 98.75 426 ALA A CA 1
ATOM 3239 C C . ALA A 1 426 ? 3.062 -20.047 8.648 1 98.75 426 ALA A C 1
ATOM 3241 O O . ALA A 1 426 ? 3.582 -19.062 9.18 1 98.75 426 ALA A O 1
ATOM 3242 N N . LEU A 1 427 ? 1.814 -20.391 8.867 1 98.62 427 LEU A N 1
ATOM 3243 C CA . LEU A 1 427 ? 0.95 -19.625 9.758 1 98.62 427 LEU A CA 1
ATOM 3244 C C . LEU A 1 427 ? 1.466 -19.672 11.195 1 98.62 427 LEU A C 1
ATOM 3246 O O . LEU A 1 427 ? 1.381 -18.672 11.922 1 98.62 427 LEU A O 1
ATOM 3250 N N . ALA A 1 428 ? 2.033 -20.75 11.602 1 98.44 428 ALA A N 1
ATOM 3251 C CA . ALA A 1 428 ? 2.51 -20.953 12.961 1 98.44 428 ALA A CA 1
ATOM 3252 C C . ALA A 1 428 ? 3.664 -20.016 13.289 1 98.44 428 ALA A C 1
ATOM 3254 O O . ALA A 1 428 ? 3.916 -19.703 14.453 1 98.44 428 ALA A O 1
ATOM 3255 N N . VAL A 1 429 ? 4.324 -19.516 12.266 1 98.25 429 VAL A N 1
ATOM 3256 C CA . VAL A 1 429 ? 5.488 -18.672 12.531 1 98.25 429 VAL A CA 1
ATOM 3257 C C . VAL A 1 429 ? 5.172 -17.234 12.148 1 98.25 429 VAL A C 1
ATOM 3259 O O . VAL A 1 429 ? 6.082 -16.438 11.914 1 98.25 429 VAL A O 1
ATOM 3262 N N . GLY A 1 430 ? 3.932 -16.891 12 1 97.81 430 GLY A N 1
ATOM 3263 C CA . GLY A 1 430 ? 3.533 -15.516 11.766 1 97.81 430 GLY A CA 1
ATOM 3264 C C . GLY A 1 430 ? 3.494 -15.148 10.297 1 97.81 430 GLY A C 1
ATOM 3265 O O . GLY A 1 430 ? 3.584 -13.969 9.945 1 97.81 430 GLY A O 1
ATOM 3266 N N . GLY A 1 431 ? 3.408 -16.141 9.391 1 98.56 431 GLY A N 1
ATOM 3267 C CA . GLY A 1 431 ? 3.332 -15.914 7.957 1 98.56 431 GLY A CA 1
ATOM 3268 C C . GLY A 1 431 ? 1.909 -15.891 7.434 1 98.56 431 GLY A C 1
ATOM 3269 O O . GLY A 1 431 ? 0.985 -15.484 8.141 1 98.56 431 GLY A O 1
ATOM 3270 N N . THR A 1 432 ? 1.789 -16.172 6.18 1 98.81 432 THR A N 1
ATOM 3271 C CA . THR A 1 432 ? 0.508 -16.188 5.48 1 98.81 432 THR A CA 1
ATOM 3272 C C . THR A 1 432 ? 0.385 -17.438 4.617 1 98.81 432 THR A C 1
ATOM 3274 O O . THR A 1 432 ? 1.394 -18 4.188 1 98.81 432 THR A O 1
ATOM 3277 N N . CYS A 1 433 ? -0.835 -17.812 4.352 1 98.75 433 CYS A N 1
ATOM 3278 C CA . CYS A 1 433 ? -1.121 -19.031 3.596 1 98.75 433 CYS A CA 1
ATOM 3279 C C . CYS A 1 433 ? -0.834 -18.828 2.113 1 98.75 433 CYS A C 1
ATOM 3281 O O . CYS A 1 433 ? -0.745 -19.797 1.355 1 98.75 433 CYS A O 1
ATOM 3283 N N . THR A 1 434 ? -0.664 -17.609 1.704 1 98.56 434 THR A N 1
ATOM 3284 C CA . THR A 1 434 ? -0.414 -17.297 0.299 1 98.56 434 THR A CA 1
ATOM 3285 C C . THR A 1 434 ? 0.315 -15.969 0.153 1 98.56 434 THR A C 1
ATOM 3287 O O . THR A 1 434 ? -0.083 -14.969 0.754 1 98.56 434 THR A O 1
ATOM 3290 N N . GLY A 1 435 ? 1.329 -16 -0.626 1 97.75 435 GLY A N 1
ATOM 3291 C CA . GLY A 1 435 ? 2.07 -14.773 -0.885 1 97.75 435 GLY A CA 1
ATOM 3292 C C . GLY A 1 435 ? 1.638 -14.078 -2.16 1 97.75 435 GLY A C 1
ATOM 3293 O O . GLY A 1 435 ? 1.871 -12.875 -2.324 1 97.75 435 GLY A O 1
ATOM 3294 N N . GLU A 1 436 ? 0.958 -14.836 -3.094 1 96.25 436 GLU A N 1
ATOM 3295 C CA . GLU A 1 436 ? 0.759 -14.141 -4.363 1 96.25 436 GLU A CA 1
ATOM 3296 C C . GLU A 1 436 ? -0.357 -14.797 -5.176 1 96.25 436 GLU A C 1
ATOM 3298 O O . GLU A 1 436 ? -0.826 -14.227 -6.164 1 96.25 436 GLU A O 1
ATOM 3303 N N . HIS A 1 437 ? -0.922 -15.953 -4.805 1 95.75 437 HIS A N 1
ATOM 3304 C CA . HIS A 1 437 ? -1.83 -16.688 -5.68 1 95.75 437 HIS A CA 1
ATOM 3305 C C . HIS A 1 437 ? -3.281 -16.5 -5.25 1 95.75 437 HIS A C 1
ATOM 3307 O O . HIS A 1 437 ? -4.188 -17.094 -5.84 1 95.75 437 HIS A O 1
ATOM 3313 N N . GLY A 1 438 ? -3.475 -15.742 -4.223 1 97.38 438 GLY A N 1
ATOM 3314 C CA . GLY A 1 438 ? -4.832 -15.57 -3.736 1 97.38 438 GLY A CA 1
ATOM 3315 C C . GLY A 1 438 ? -5.348 -16.766 -2.953 1 97.38 438 GLY A C 1
ATOM 3316 O O . GLY A 1 438 ? -4.574 -17.641 -2.578 1 97.38 438 GLY A O 1
ATOM 3317 N N . ILE A 1 439 ? -6.594 -16.797 -2.666 1 98.25 439 ILE A N 1
ATOM 3318 C CA . ILE A 1 439 ? -7.223 -17.781 -1.801 1 98.25 439 ILE A CA 1
ATOM 3319 C C . ILE A 1 439 ? -8.062 -18.75 -2.641 1 98.25 439 ILE A C 1
ATOM 3321 O O . ILE A 1 439 ? -7.887 -19.969 -2.57 1 98.25 439 ILE A O 1
ATOM 3325 N N . GLY A 1 440 ? -8.93 -18.125 -3.498 1 97.19 440 GLY A N 1
ATOM 3326 C CA . GLY A 1 440 ? -9.844 -18.938 -4.293 1 97.19 440 GLY A CA 1
ATOM 3327 C C . GLY A 1 440 ? -10.641 -19.922 -3.467 1 97.19 440 GLY A C 1
ATOM 3328 O O . GLY A 1 440 ? -11.203 -19.562 -2.43 1 97.19 440 GLY A O 1
ATOM 3329 N N . LEU A 1 441 ? -10.828 -21.109 -4.012 1 95.94 441 LEU A N 1
ATOM 3330 C CA . LEU A 1 441 ? -11.438 -22.234 -3.314 1 95.94 441 LEU A CA 1
ATOM 3331 C C . LEU A 1 441 ? -10.422 -22.938 -2.422 1 95.94 441 LEU A C 1
ATOM 3333 O O . LEU A 1 441 ? -10.766 -23.406 -1.332 1 95.94 441 LEU A O 1
ATOM 3337 N N . GLY A 1 442 ? -9.273 -22.969 -2.84 1 94.5 442 GLY A N 1
ATOM 3338 C CA . GLY A 1 442 ? -8.266 -23.891 -2.33 1 94.5 442 GLY A CA 1
ATOM 3339 C C . GLY A 1 442 ? -7.77 -23.516 -0.943 1 94.5 442 GLY A C 1
ATOM 3340 O O . GLY A 1 442 ? -7.418 -24.391 -0.151 1 94.5 442 GLY A O 1
ATOM 3341 N N . LYS A 1 443 ? -7.715 -22.234 -0.636 1 97.56 443 LYS A N 1
ATOM 3342 C CA . LYS A 1 443 ? -7.062 -21.859 0.613 1 97.56 443 LYS A CA 1
ATOM 3343 C C . LYS A 1 443 ? -8.031 -21.125 1.538 1 97.56 443 LYS A C 1
ATOM 3345 O O . LYS A 1 443 ? -7.617 -20.547 2.547 1 97.56 443 LYS A O 1
ATOM 3350 N N . ARG A 1 444 ? -9.305 -21.141 1.262 1 96.56 444 ARG A N 1
ATOM 3351 C CA . ARG A 1 444 ? -10.312 -20.438 2.055 1 96.56 444 ARG A CA 1
ATOM 3352 C C . ARG A 1 444 ? -10.336 -20.953 3.49 1 96.56 444 ARG A C 1
ATOM 3354 O O . ARG A 1 444 ? -10.57 -20.188 4.426 1 96.56 444 ARG A O 1
ATOM 3361 N N . LYS A 1 445 ? -10.086 -22.203 3.699 1 96.75 445 LYS A N 1
ATOM 3362 C CA . LYS A 1 445 ? -10.195 -22.844 5.004 1 96.75 445 LYS A CA 1
ATOM 3363 C C . LYS A 1 445 ? -9.141 -22.312 5.969 1 96.75 445 LYS A C 1
ATOM 3365 O O . LYS A 1 445 ? -9.234 -22.516 7.18 1 96.75 445 LYS A O 1
ATOM 3370 N N . TYR A 1 446 ? -8.094 -21.688 5.457 1 98.31 446 TYR A N 1
ATOM 3371 C CA . TYR A 1 446 ? -6.992 -21.25 6.305 1 98.31 446 TYR A CA 1
ATOM 3372 C C . TYR A 1 446 ? -7.23 -19.844 6.84 1 98.31 446 TYR A C 1
ATOM 3374 O O . TYR A 1 446 ? -6.539 -19.391 7.758 1 98.31 446 TYR A O 1
ATOM 3382 N N . LEU A 1 447 ? -8.195 -19.094 6.285 1 98.31 447 LEU A N 1
ATOM 3383 C CA . LEU A 1 447 ? -8.352 -17.672 6.586 1 98.31 447 LEU A CA 1
ATOM 3384 C C . LEU A 1 447 ? -8.711 -17.453 8.055 1 98.31 447 LEU A C 1
ATOM 3386 O O . LEU A 1 447 ? -8.25 -16.5 8.68 1 98.31 447 LEU A O 1
ATOM 3390 N N . GLU A 1 448 ? -9.578 -18.297 8.57 1 98.06 448 GLU A N 1
ATOM 3391 C CA . GLU A 1 448 ? -9.922 -18.141 9.984 1 98.06 448 GLU A CA 1
ATOM 3392 C C . GLU A 1 448 ? -8.703 -18.344 10.875 1 98.06 448 GLU A C 1
ATOM 3394 O O . GLU A 1 448 ? -8.516 -17.641 11.867 1 98.06 448 GLU A O 1
ATOM 3399 N N . LEU A 1 449 ? -7.949 -19.391 10.531 1 98.12 449 LEU A N 1
ATOM 3400 C CA . LEU A 1 449 ? -6.719 -19.625 11.273 1 98.12 449 LEU A CA 1
ATOM 3401 C C . LEU A 1 449 ? -5.773 -18.438 11.164 1 98.12 449 LEU A C 1
ATOM 3403 O O . LEU A 1 449 ? -5.102 -18.078 12.133 1 98.12 449 LEU A O 1
ATOM 3407 N N . GLU A 1 450 ? -5.66 -17.828 10.008 1 98.56 450 GLU A N 1
ATOM 3408 C CA . GLU A 1 450 ? -4.734 -16.734 9.742 1 98.56 450 GLU A CA 1
ATOM 3409 C C . GLU A 1 450 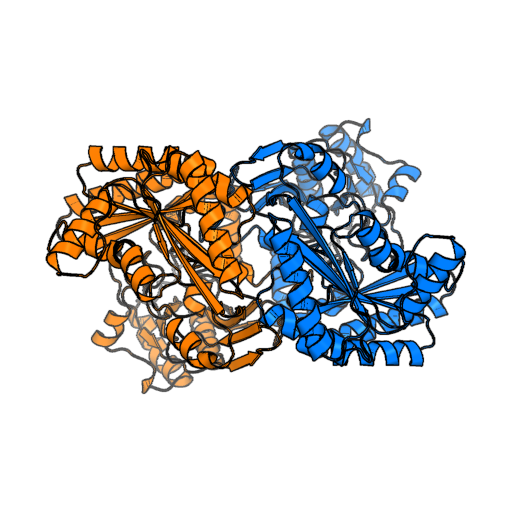? -5.199 -15.445 10.414 1 98.56 450 GLU A C 1
ATOM 3411 O O . GLU A 1 450 ? -4.422 -14.773 11.094 1 98.56 450 GLU A O 1
ATOM 3416 N N . TYR A 1 451 ? -6.461 -15.086 10.352 1 98.38 451 TYR A N 1
ATOM 3417 C CA . TYR A 1 451 ? -6.957 -13.789 10.789 1 98.38 451 TYR A CA 1
ATOM 3418 C C . TYR A 1 451 ? -7.445 -13.844 12.227 1 98.38 451 TYR A C 1
ATOM 3420 O O . TYR A 1 451 ? -7.637 -12.805 12.867 1 98.38 451 TYR A O 1
ATOM 3428 N N . GLY A 1 452 ? -7.691 -15.047 12.797 1 97.94 452 GLY A N 1
ATOM 3429 C CA . GLY A 1 452 ? -8.391 -15.164 14.062 1 97.94 452 GLY A CA 1
ATOM 3430 C C . GLY A 1 452 ? -9.891 -14.945 13.945 1 97.94 452 GLY A C 1
ATOM 3431 O O . GLY A 1 452 ? -10.375 -14.516 12.891 1 97.94 452 GLY A O 1
ATOM 3432 N N . PRO A 1 453 ? -10.609 -15.258 14.977 1 97.88 453 PRO A N 1
ATOM 3433 C CA . PRO A 1 453 ? -12.07 -15.203 14.906 1 97.88 453 PRO A CA 1
ATOM 3434 C C . PRO A 1 453 ? -12.594 -13.797 14.617 1 97.88 453 PRO A C 1
ATOM 3436 O O . PRO A 1 453 ? -13.5 -13.625 13.797 1 97.88 453 PRO A O 1
ATOM 3439 N N . VAL A 1 454 ? -12.039 -12.789 15.234 1 98.56 454 VAL A N 1
ATOM 3440 C CA . VAL A 1 454 ? -12.516 -11.422 15.055 1 98.56 454 VAL A CA 1
ATOM 3441 C C . VAL A 1 454 ? -12.242 -10.961 13.625 1 98.56 454 VAL A C 1
ATOM 3443 O O . VAL A 1 454 ? -13.133 -10.438 12.953 1 98.56 454 VAL A O 1
ATOM 3446 N N . GLY A 1 455 ? -10.961 -11.211 13.188 1 98.5 455 GLY A N 1
ATOM 3447 C CA . GLY A 1 455 ? -10.609 -10.828 11.828 1 98.5 455 GLY A CA 1
ATOM 3448 C C . GLY A 1 455 ? -11.438 -11.539 10.773 1 98.5 455 GLY A C 1
ATOM 3449 O O . GLY A 1 455 ? -11.875 -10.922 9.805 1 98.5 455 GLY A O 1
ATOM 3450 N N . PHE A 1 456 ? -11.633 -12.797 11 1 98.31 456 PHE A N 1
ATOM 3451 C CA . PHE A 1 456 ? -12.414 -13.586 10.047 1 98.31 456 PHE A CA 1
ATOM 3452 C C . PHE A 1 456 ? -13.852 -13.086 9.984 1 98.31 456 PHE A C 1
ATOM 3454 O O . PHE A 1 456 ? -14.445 -13.016 8.906 1 98.31 456 PHE A O 1
ATOM 3461 N N . GLU A 1 457 ? -14.445 -12.711 11.062 1 98.19 457 GLU A N 1
ATOM 3462 C CA . GLU A 1 457 ? -15.797 -12.172 11.086 1 98.19 457 GLU A CA 1
ATOM 3463 C C . GLU A 1 457 ? -15.867 -10.828 10.359 1 98.19 457 GLU A C 1
ATOM 3465 O O . GLU A 1 457 ? -16.891 -10.508 9.727 1 98.19 457 GLU A O 1
ATOM 3470 N N . ILE A 1 458 ? -14.82 -10.047 10.461 1 98.44 458 ILE A N 1
ATOM 3471 C CA . ILE A 1 458 ? -14.797 -8.766 9.766 1 98.44 458 ILE A CA 1
ATOM 3472 C C . ILE A 1 458 ? -14.758 -9 8.258 1 98.44 458 ILE A C 1
ATOM 3474 O O . ILE A 1 458 ? -15.398 -8.273 7.488 1 98.44 458 ILE A O 1
ATOM 3478 N N . LEU A 1 459 ? -13.969 -10.023 7.816 1 98.44 459 LEU A N 1
ATOM 3479 C CA . LEU A 1 459 ? -13.984 -10.367 6.398 1 98.44 459 LEU A CA 1
ATOM 3480 C C . LEU A 1 459 ? -15.391 -10.719 5.941 1 98.44 459 LEU A C 1
ATOM 3482 O O . LEU A 1 459 ? -15.859 -10.234 4.906 1 98.44 459 LEU A O 1
ATOM 3486 N N . LYS A 1 460 ? -16.078 -11.516 6.719 1 98.31 460 LYS A N 1
ATOM 3487 C CA . LYS A 1 460 ? -17.453 -11.891 6.398 1 98.31 460 LYS A CA 1
ATOM 3488 C C . LYS A 1 460 ? -18.359 -10.664 6.383 1 98.31 460 LYS A C 1
ATOM 3490 O O . LYS A 1 460 ? -19.219 -10.539 5.512 1 98.31 460 LYS A O 1
ATOM 3495 N N . LEU A 1 461 ? -18.156 -9.836 7.363 1 98.12 461 LEU A N 1
ATOM 3496 C CA . LEU A 1 461 ? -18.953 -8.617 7.473 1 98.12 461 LEU A CA 1
ATOM 3497 C C . LEU A 1 461 ? -18.828 -7.77 6.215 1 98.12 461 LEU A C 1
ATOM 3499 O O . LEU A 1 461 ? -19.812 -7.25 5.703 1 98.12 461 LEU A O 1
ATOM 3503 N N . LEU A 1 462 ? -17.609 -7.613 5.738 1 98.31 462 LEU A N 1
ATOM 3504 C CA . LEU A 1 462 ? -17.391 -6.824 4.531 1 98.31 462 LEU A CA 1
ATOM 3505 C C . LEU A 1 462 ? -18.047 -7.473 3.322 1 98.31 462 LEU A C 1
ATOM 3507 O O . LEU A 1 462 ? -18.656 -6.785 2.502 1 98.31 462 LEU A O 1
ATOM 3511 N N . LYS A 1 463 ? -17.922 -8.805 3.221 1 98.56 463 LYS A N 1
ATOM 3512 C CA . LYS A 1 463 ? -18.594 -9.523 2.137 1 98.56 463 LYS A CA 1
ATOM 3513 C C . LYS A 1 463 ? -20.094 -9.289 2.168 1 98.56 463 LYS A C 1
ATOM 3515 O O . LYS A 1 463 ? -20.703 -8.969 1.144 1 98.56 463 LYS A O 1
ATOM 3520 N N . ARG A 1 464 ? -20.703 -9.359 3.312 1 97.94 464 ARG A N 1
ATOM 3521 C CA . ARG A 1 464 ? -22.141 -9.164 3.463 1 97.94 464 ARG A CA 1
ATOM 3522 C C . ARG A 1 464 ? -22.531 -7.719 3.148 1 97.94 464 ARG A C 1
ATOM 3524 O O . ARG A 1 464 ? -23.609 -7.469 2.607 1 97.94 464 ARG A O 1
ATOM 3531 N N . THR A 1 465 ? -21.672 -6.852 3.518 1 97.75 465 THR A N 1
ATOM 3532 C CA . THR A 1 465 ? -21.938 -5.434 3.332 1 97.75 465 THR A CA 1
ATOM 3533 C C . THR A 1 465 ? -21.953 -5.074 1.85 1 97.75 465 THR A C 1
ATOM 3535 O O . THR A 1 465 ? -22.891 -4.422 1.374 1 97.75 465 THR A O 1
ATOM 3538 N N . PHE A 1 466 ? -21 -5.512 1.086 1 98.12 466 PHE A N 1
ATOM 3539 C CA . PHE A 1 466 ? -20.875 -5.156 -0.323 1 98.12 466 PHE A CA 1
ATOM 3540 C C . PHE A 1 466 ? -21.812 -6.008 -1.178 1 98.12 466 PHE A C 1
ATOM 3542 O O . PHE A 1 466 ? -22.281 -5.555 -2.219 1 98.12 466 PHE A O 1
ATOM 3549 N N . ASP A 1 467 ? -22.031 -7.195 -0.752 1 98.12 467 ASP A N 1
ATOM 3550 C CA . ASP A 1 467 ? -22.781 -8.164 -1.544 1 98.12 467 ASP A CA 1
ATOM 3551 C C . ASP A 1 467 ? -23.844 -8.867 -0.697 1 98.12 467 ASP A C 1
ATOM 3553 O O . ASP A 1 467 ? -23.766 -10.078 -0.479 1 98.12 467 ASP A O 1
ATOM 3557 N N . PRO A 1 468 ? -24.828 -8.148 -0.313 1 97.38 468 PRO A N 1
ATOM 3558 C CA . PRO A 1 468 ? -25.828 -8.695 0.603 1 97.38 468 PRO A CA 1
ATOM 3559 C C . PRO A 1 468 ? -26.547 -9.922 0.031 1 97.38 468 PRO A C 1
ATOM 3561 O O . PRO A 1 468 ? -27 -10.789 0.787 1 97.38 468 PRO A O 1
ATOM 3564 N N . ASN A 1 469 ? -26.672 -10.031 -1.257 1 96.94 469 ASN A N 1
ATOM 3565 C CA . ASN A 1 469 ? -27.344 -11.18 -1.869 1 96.94 469 ASN A CA 1
ATOM 3566 C C . ASN A 1 469 ? -26.344 -12.289 -2.201 1 96.94 469 ASN A C 1
ATOM 3568 O O . ASN A 1 469 ? -26.734 -13.32 -2.766 1 96.94 469 ASN A O 1
ATOM 3572 N N . ASN A 1 470 ? -25.031 -12.117 -1.929 1 97.31 470 ASN A N 1
ATOM 3573 C CA . ASN A 1 470 ? -23.969 -13.102 -2.1 1 97.31 470 ASN A CA 1
ATOM 3574 C C . ASN A 1 470 ? -23.891 -13.609 -3.535 1 97.31 470 ASN A C 1
ATOM 3576 O O . ASN A 1 470 ? -23.781 -14.812 -3.766 1 97.31 470 ASN A O 1
ATOM 3580 N N . ILE A 1 471 ? -24.062 -12.734 -4.488 1 96.88 471 ILE A N 1
ATOM 3581 C CA . ILE A 1 471 ? -24.062 -13.164 -5.883 1 96.88 471 ILE A CA 1
ATOM 3582 C C . ILE A 1 471 ? -22.656 -13.102 -6.453 1 96.88 471 ILE A C 1
ATOM 3584 O O . ILE A 1 471 ? -22.344 -13.766 -7.445 1 96.88 471 ILE A O 1
ATOM 3588 N N . MET A 1 472 ? -21.766 -12.328 -5.855 1 98.31 472 MET A N 1
ATOM 3589 C CA . MET A 1 472 ? -20.438 -12.078 -6.43 1 98.31 472 MET A CA 1
ATOM 3590 C C . MET A 1 472 ? -19.484 -13.219 -6.105 1 98.31 472 MET A C 1
ATOM 3592 O O . MET A 1 472 ? -19.016 -13.336 -4.973 1 98.31 472 MET A O 1
ATOM 3596 N N . ASN A 1 473 ? -19.203 -14.031 -7.055 1 98.12 473 ASN A N 1
ATOM 3597 C CA . ASN A 1 473 ? -18.281 -15.156 -6.945 1 98.12 473 ASN A CA 1
ATOM 3598 C C . ASN A 1 473 ? -18.453 -15.906 -5.629 1 98.12 473 ASN A C 1
ATOM 3600 O O . ASN A 1 473 ? -17.5 -16.109 -4.891 1 98.12 473 ASN A O 1
ATOM 3604 N N . PRO A 1 474 ? -19.656 -16.359 -5.395 1 96.88 474 PRO A N 1
ATOM 3605 C CA . PRO A 1 474 ? -19.953 -16.938 -4.082 1 96.88 474 PRO A CA 1
ATOM 3606 C C . PRO A 1 474 ? -19.141 -18.188 -3.789 1 96.88 474 PRO A C 1
ATOM 3608 O O . PRO A 1 474 ? -18.906 -19 -4.691 1 96.88 474 PRO A O 1
ATOM 3611 N N . GLY A 1 475 ? -18.719 -18.281 -2.557 1 95.44 475 GLY A N 1
ATOM 3612 C CA . GLY A 1 475 ? -17.969 -19.438 -2.105 1 95.44 475 GLY A CA 1
ATOM 3613 C C . GLY A 1 475 ? -16.469 -19.281 -2.248 1 95.44 475 GLY A C 1
ATOM 3614 O O . GLY A 1 475 ? -15.695 -20.125 -1.788 1 95.44 475 GLY A O 1
ATOM 3615 N N . LYS A 1 476 ? -16.031 -18.25 -2.889 1 97.31 476 LYS A N 1
ATOM 3616 C CA . LYS A 1 476 ? -14.602 -17.953 -3.031 1 97.31 476 LYS A CA 1
ATOM 3617 C C . LYS A 1 476 ? -14.141 -16.953 -1.974 1 97.31 476 LYS A C 1
ATOM 3619 O O . LYS A 1 476 ? -14.867 -16.016 -1.641 1 97.31 476 LYS A O 1
ATOM 3624 N N . VAL A 1 477 ? -12.914 -17.078 -1.396 1 97.44 477 VAL A N 1
ATOM 3625 C CA . VAL A 1 477 ? -12.312 -16.25 -0.349 1 97.44 477 VAL A CA 1
ATOM 3626 C C . VAL A 1 477 ? -13.117 -16.391 0.941 1 97.44 477 VAL A C 1
ATOM 3628 O O . VAL A 1 477 ? -12.68 -17.047 1.888 1 97.44 477 VAL A O 1
ATOM 3631 N N . ILE A 1 478 ? -14.367 -15.938 0.898 1 96.06 478 ILE A N 1
ATOM 3632 C CA . ILE A 1 478 ? -15.289 -16.062 2.021 1 96.06 478 ILE A CA 1
ATOM 3633 C C . ILE A 1 478 ? -16.516 -16.875 1.602 1 96.06 478 ILE A C 1
ATOM 3635 O O . ILE A 1 478 ? -17.172 -16.547 0.613 1 96.06 478 ILE A O 1
ATOM 3639 N N . ASP A 1 479 ? -16.812 -17.891 2.332 1 94.25 479 ASP A N 1
ATOM 3640 C CA . ASP A 1 479 ? -18.016 -18.672 2.117 1 94.25 479 ASP A CA 1
ATOM 3641 C C . ASP A 1 479 ? -19.078 -18.328 3.152 1 94.25 479 ASP A C 1
ATOM 3643 O O . ASP A 1 479 ? -18.953 -18.672 4.328 1 94.25 479 ASP A O 1
ATOM 3647 N N . LEU A 1 480 ? -20.109 -17.625 2.719 1 92.62 480 LEU A N 1
ATOM 3648 C CA . LEU A 1 480 ? -21.188 -17.234 3.609 1 92.62 480 LEU A CA 1
ATOM 3649 C C . LEU A 1 480 ? -22.281 -18.312 3.654 1 92.62 480 LEU A C 1
ATOM 3651 O O . LEU A 1 480 ? -23.266 -18.156 4.371 1 92.62 480 LEU A O 1
ATOM 3655 N N . GLY A 1 481 ? -22.016 -19.391 3.023 1 82.19 481 GLY A N 1
ATOM 3656 C CA . GLY A 1 481 ? -23.016 -20.438 2.973 1 82.19 481 GLY A CA 1
ATOM 3657 C C . GLY A 1 481 ? -24.125 -20.172 1.963 1 82.19 481 GLY A C 1
ATOM 3658 O O . GLY A 1 481 ? -24.094 -19.141 1.275 1 82.19 481 GLY A O 1
ATOM 3659 N N . GLU A 1 482 ? -25.031 -21.172 1.754 1 68.38 482 GLU A N 1
ATOM 3660 C CA . GLU A 1 482 ? -26.141 -21.062 0.815 1 68.38 482 GLU A CA 1
ATOM 3661 C C . GLU A 1 482 ? -27.25 -20.172 1.375 1 68.38 482 GLU A C 1
ATOM 3663 O O . GLU A 1 482 ? -27.438 -20.094 2.592 1 68.38 482 GLU A O 1
ATOM 3668 N N . MET B 1 1 ? -47.062 8.375 15.914 1 25.89 1 MET B N 1
ATOM 3669 C CA . MET B 1 1 ? -46.875 9.766 16.328 1 25.89 1 MET B CA 1
ATOM 3670 C C . MET B 1 1 ? -45.906 9.859 17.484 1 25.89 1 MET B C 1
ATOM 3672 O O . MET B 1 1 ? -45.344 10.93 17.75 1 25.89 1 MET B O 1
ATOM 3676 N N . TYR B 1 2 ? -46.031 8.969 18.469 1 24.95 2 TYR B N 1
ATOM 3677 C CA . TYR B 1 2 ? -45.281 9.031 19.703 1 24.95 2 TYR B CA 1
ATOM 3678 C C . TYR B 1 2 ? -43.812 8.727 19.438 1 24.95 2 TYR B C 1
ATOM 3680 O O . TYR B 1 2 ? -43.375 7.562 19.438 1 24.95 2 TYR B O 1
ATOM 3688 N N . PHE B 1 3 ? -43.25 9.297 18.344 1 26.91 3 PHE B N 1
ATOM 3689 C CA . PHE B 1 3 ? -41.812 9.148 18.203 1 26.91 3 PHE B CA 1
ATOM 3690 C C . PHE B 1 3 ? -41.094 9.625 19.453 1 26.91 3 PHE B C 1
ATOM 3692 O O . PHE B 1 3 ? -41.031 10.828 19.719 1 26.91 3 PHE B O 1
ATOM 3699 N N . SER B 1 4 ? -41.438 8.93 20.594 1 29.2 4 SER B N 1
ATOM 3700 C CA . SER B 1 4 ? -40.719 9.289 21.812 1 29.2 4 SER B CA 1
ATOM 3701 C C . SER B 1 4 ? -39.25 9.562 21.547 1 29.2 4 SER B C 1
ATOM 3703 O O . SER B 1 4 ? -38.531 8.695 21.031 1 29.2 4 SER B O 1
ATOM 3705 N N . VAL B 1 5 ? -38.906 10.734 21.156 1 31.22 5 VAL B N 1
ATOM 3706 C CA . VAL B 1 5 ? -37.531 11.273 21.141 1 31.22 5 VAL B CA 1
ATOM 3707 C C . VAL B 1 5 ? -36.812 10.922 22.438 1 31.22 5 VAL B C 1
ATOM 3709 O O . VAL B 1 5 ? -37.219 11.375 23.516 1 31.22 5 VAL B O 1
ATOM 3712 N N . LEU B 1 6 ? -36.562 9.703 22.688 1 35.56 6 LEU B N 1
ATOM 3713 C CA . LEU B 1 6 ? -35.625 9.484 23.797 1 35.56 6 LEU B CA 1
ATOM 3714 C C . LEU B 1 6 ? -34.656 10.641 23.938 1 35.56 6 LEU B C 1
ATOM 3716 O O . LEU B 1 6 ? -33.906 10.93 23 1 35.56 6 LEU B O 1
ATOM 3720 N N . LYS B 1 7 ? -35.062 11.617 24.594 1 40.34 7 LYS B N 1
ATOM 3721 C CA . LYS B 1 7 ? -34.312 12.789 24.984 1 40.34 7 LYS B CA 1
ATOM 3722 C C . LYS B 1 7 ? -32.875 12.406 25.328 1 40.34 7 LYS B C 1
ATOM 3724 O O . LYS B 1 7 ? -32.625 11.609 26.25 1 40.34 7 LYS B O 1
ATOM 3729 N N . ALA B 1 8 ? -31.844 12.469 24.5 1 46.88 8 ALA B N 1
ATOM 3730 C CA . ALA B 1 8 ? -30.406 12.336 24.734 1 46.88 8 ALA B CA 1
ATOM 3731 C C . ALA B 1 8 ? -30 12.961 26.062 1 46.88 8 ALA B C 1
ATOM 3733 O O . ALA B 1 8 ? -30.344 14.109 26.344 1 46.88 8 ALA B O 1
ATOM 3734 N N . ALA B 1 9 ? -29.875 12.125 27.188 1 52.91 9 ALA B N 1
ATOM 3735 C CA . ALA B 1 9 ? -29.312 12.664 28.422 1 52.91 9 ALA B CA 1
ATOM 3736 C C . ALA B 1 9 ? -28.344 13.805 28.125 1 52.91 9 ALA B C 1
ATOM 3738 O O . ALA B 1 9 ? -27.625 13.773 27.125 1 52.91 9 ALA B O 1
ATOM 3739 N N . SER B 1 10 ? -28.547 14.992 28.766 1 59.03 10 SER B N 1
ATOM 3740 C CA . SER B 1 10 ? -27.609 16.094 28.672 1 59.03 10 SER B CA 1
ATOM 3741 C C . SER B 1 10 ? -26.172 15.617 28.859 1 59.03 10 SER B C 1
ATOM 3743 O O . SER B 1 10 ? -25.938 14.531 29.375 1 59.03 10 SER B O 1
ATOM 3745 N N . ALA B 1 11 ? -25.203 16.172 28.203 1 62.12 11 ALA B N 1
ATOM 3746 C CA . ALA B 1 11 ? -23.781 15.875 28.406 1 62.12 11 ALA B CA 1
ATOM 3747 C C . ALA B 1 11 ? -23.484 15.664 29.891 1 62.12 11 ALA B C 1
ATOM 3749 O O . ALA B 1 11 ? -22.75 14.75 30.266 1 62.12 11 ALA B O 1
ATOM 3750 N N . ALA B 1 12 ? -24.188 16.438 30.688 1 64.88 12 ALA B N 1
ATOM 3751 C CA . ALA B 1 12 ? -23.969 16.391 32.125 1 64.88 12 ALA B CA 1
ATOM 3752 C C . ALA B 1 12 ? -24.453 15.07 32.719 1 64.88 12 ALA B C 1
ATOM 3754 O O . ALA B 1 12 ? -23.766 14.461 33.562 1 64.88 12 ALA B O 1
ATOM 3755 N N . GLN B 1 13 ? -25.594 14.695 32.344 1 70.38 13 GLN B N 1
ATOM 3756 C CA . GLN B 1 13 ? -26.141 13.438 32.844 1 70.38 13 GLN B CA 1
ATOM 3757 C C . GLN B 1 13 ? -25.328 12.242 32.344 1 70.38 13 GLN B C 1
ATOM 3759 O O . GLN B 1 13 ? -25.062 11.305 33.094 1 70.38 13 GLN B O 1
ATOM 3764 N N . ARG B 1 14 ? -24.859 12.367 31.078 1 68.31 14 ARG B N 1
ATOM 3765 C CA . ARG B 1 14 ? -24.031 11.312 30.516 1 68.31 14 ARG B CA 1
ATOM 3766 C C . ARG B 1 14 ? -22.719 11.164 31.281 1 68.31 14 ARG B C 1
ATOM 3768 O O . ARG B 1 14 ? -22.297 10.047 31.594 1 68.31 14 ARG B O 1
ATOM 3775 N N . ILE B 1 15 ? -22.234 12.289 31.672 1 73.25 15 ILE B N 1
ATOM 3776 C CA . ILE B 1 15 ? -20.969 12.344 32.406 1 73.25 15 ILE B CA 1
ATOM 3777 C C . ILE B 1 15 ? -21.156 11.773 33.812 1 73.25 15 ILE B C 1
ATOM 3779 O O . ILE B 1 15 ? -20.344 10.961 34.25 1 73.25 15 ILE B O 1
ATOM 3783 N N . ALA B 1 16 ? -22.234 12.164 34.438 1 81.44 16 ALA B N 1
ATOM 3784 C CA . ALA B 1 16 ? -22.484 11.742 35.812 1 81.44 16 ALA B CA 1
ATOM 3785 C C . ALA B 1 16 ? -22.594 10.227 35.906 1 81.44 16 ALA B C 1
ATOM 3787 O O . ALA B 1 16 ? -22.125 9.617 36.875 1 81.44 16 ALA B O 1
ATOM 3788 N N . THR B 1 17 ? -23.109 9.641 34.906 1 87.62 17 THR B N 1
ATOM 3789 C CA . THR B 1 17 ? -23.281 8.195 34.938 1 87.62 17 THR B CA 1
ATOM 3790 C C . THR B 1 17 ? -22.016 7.484 34.438 1 87.62 17 THR B C 1
ATOM 3792 O O . THR B 1 17 ? -21.719 6.371 34.875 1 87.62 17 THR B O 1
ATOM 3795 N N . ALA B 1 18 ? -21.297 8.117 33.688 1 93.62 18 ALA B N 1
ATOM 3796 C CA . ALA B 1 18 ? -20.156 7.484 33.062 1 93.62 18 ALA B CA 1
ATOM 3797 C C . ALA B 1 18 ? -18.953 7.426 34 1 93.62 18 ALA B C 1
ATOM 3799 O O . ALA B 1 18 ? -18.188 6.461 34 1 93.62 18 ALA B O 1
ATOM 3800 N N . VAL B 1 19 ? -18.812 8.359 34.906 1 95.75 19 VAL B N 1
ATOM 3801 C CA . VAL B 1 19 ? -17.609 8.539 35.719 1 95.75 19 VAL B CA 1
ATOM 3802 C C . VAL B 1 19 ? -17.422 7.324 36.625 1 95.75 19 VAL B C 1
ATOM 3804 O O . VAL B 1 19 ? -16.359 6.684 36.594 1 95.75 19 VAL B O 1
ATOM 3807 N N . PRO B 1 20 ? -18.438 6.891 37.406 1 95.75 20 PRO B N 1
ATOM 3808 C CA . PRO B 1 20 ? -18.219 5.738 38.281 1 95.75 20 PRO B CA 1
ATOM 3809 C C . PRO B 1 20 ? -17.875 4.465 37.5 1 95.75 20 PRO B C 1
ATOM 3811 O O . PRO B 1 20 ? -17.062 3.662 37.969 1 95.75 20 PRO B O 1
ATOM 3814 N N . LYS B 1 21 ? -18.484 4.273 36.406 1 96.12 21 LYS B N 1
ATOM 3815 C CA . LYS B 1 21 ? -18.219 3.086 35.594 1 96.12 21 LYS B CA 1
ATOM 3816 C C . LYS B 1 21 ? -16.797 3.092 35.031 1 96.12 21 LYS B C 1
ATOM 3818 O O . LYS B 1 21 ? -16.094 2.074 35.094 1 96.12 21 LYS B O 1
ATOM 3823 N N . LEU B 1 22 ? -16.406 4.203 34.562 1 97.94 22 LEU B N 1
ATOM 3824 C CA . LEU B 1 22 ? -15.062 4.316 34 1 97.94 22 LEU B CA 1
ATOM 3825 C C . LEU B 1 22 ? -14 4.238 35.062 1 97.94 22 LEU B C 1
ATOM 3827 O O . LEU B 1 22 ? -12.914 3.703 34.844 1 97.94 22 LEU B O 1
ATOM 3831 N N . GLU B 1 23 ? -14.32 4.809 36.25 1 97.69 23 GLU B N 1
ATOM 3832 C CA . GLU B 1 23 ? -13.414 4.656 37.406 1 97.69 23 GLU B CA 1
ATOM 3833 C C . GLU B 1 23 ? -13.289 3.191 37.812 1 97.69 23 GLU B C 1
ATOM 3835 O O . GLU B 1 23 ? -12.227 2.756 38.25 1 97.69 23 GLU B O 1
ATOM 3840 N N . GLY B 1 24 ? -14.32 2.422 37.625 1 97.5 24 GLY B N 1
ATOM 3841 C CA . GLY B 1 24 ? -14.281 0.99 37.875 1 97.5 24 GLY B CA 1
ATOM 3842 C C . GLY B 1 24 ? -13.367 0.244 36.938 1 97.5 24 GLY B C 1
ATOM 3843 O O . GLY B 1 24 ? -12.719 -0.73 37.312 1 97.5 24 GLY B O 1
ATOM 3844 N N . ILE B 1 25 ? -13.289 0.746 35.719 1 97.25 25 ILE B N 1
ATOM 3845 C CA . ILE B 1 25 ? -12.461 0.123 34.688 1 97.25 25 ILE B CA 1
ATOM 3846 C C . ILE B 1 25 ? -11 0.545 34.875 1 97.25 25 ILE B C 1
ATOM 3848 O O . ILE B 1 25 ? -10.094 -0.285 34.781 1 97.25 25 ILE B O 1
ATOM 3852 N N . LEU B 1 26 ? -10.711 1.838 35.219 1 97.88 26 LEU B N 1
ATOM 3853 C CA . LEU B 1 26 ? -9.375 2.41 35.062 1 97.88 26 LEU B CA 1
ATOM 3854 C C . LEU B 1 26 ? -8.773 2.762 36.438 1 97.88 26 LEU B C 1
ATOM 3856 O O . LEU B 1 26 ? -7.555 2.896 36.562 1 97.88 26 LEU B O 1
ATOM 3860 N N . GLY B 1 27 ? -9.578 2.998 37.438 1 97.12 27 GLY B N 1
ATOM 3861 C CA . GLY B 1 27 ? -9.188 3.701 38.656 1 97.12 27 GLY B CA 1
ATOM 3862 C C . GLY B 1 27 ? -9.461 5.195 38.594 1 97.12 27 GLY B C 1
ATOM 3863 O O . GLY B 1 27 ? -9.367 5.801 37.531 1 97.12 27 GLY B O 1
ATOM 3864 N N . ALA B 1 28 ? -9.727 5.824 39.688 1 96.5 28 ALA B N 1
ATOM 3865 C CA . ALA B 1 28 ? -10.156 7.219 39.781 1 96.5 28 ALA B CA 1
ATOM 3866 C C . ALA B 1 28 ? -9.102 8.156 39.219 1 96.5 28 ALA B C 1
ATOM 3868 O O . ALA B 1 28 ? -9.438 9.156 38.562 1 96.5 28 ALA B O 1
ATOM 3869 N N . ALA B 1 29 ? -7.887 7.809 39.406 1 96.75 29 ALA B N 1
ATOM 3870 C CA . ALA B 1 29 ? -6.785 8.688 39 1 96.75 29 ALA B CA 1
ATOM 3871 C C . ALA B 1 29 ? -6.707 8.82 37.469 1 96.75 29 ALA B C 1
ATOM 3873 O O . ALA B 1 29 ? -6.113 9.773 36.969 1 96.75 29 ALA B O 1
ATOM 3874 N N . LYS B 1 30 ? -7.32 7.945 36.781 1 98 30 LYS B N 1
ATOM 3875 C CA . LYS B 1 30 ? -7.191 7.891 35.344 1 98 30 LYS B CA 1
ATOM 3876 C C . LYS B 1 30 ? -8.445 8.43 34.656 1 98 30 LYS B C 1
ATOM 3878 O O . LYS B 1 30 ? -8.562 8.375 33.438 1 98 30 LYS B O 1
ATOM 3883 N N . VAL B 1 31 ? -9.367 8.852 35.375 1 98 31 VAL B N 1
ATOM 3884 C CA . VAL B 1 31 ? -10.562 9.531 34.906 1 98 31 VAL B CA 1
ATOM 3885 C C . VAL B 1 31 ? -10.484 11.016 35.25 1 98 31 VAL B C 1
ATOM 3887 O O . VAL B 1 31 ? -10.555 11.391 36.438 1 98 31 VAL B O 1
ATOM 3890 N N . LYS B 1 32 ? -10.336 11.844 34.25 1 97.19 32 LYS B N 1
ATOM 3891 C CA . LYS B 1 32 ? -10.109 13.273 34.469 1 97.19 32 LYS B CA 1
ATOM 3892 C C . LYS B 1 32 ? -11.383 14.07 34.219 1 97.19 32 LYS B C 1
ATOM 3894 O O . LYS B 1 32 ? -11.883 14.133 33.094 1 97.19 32 LYS B O 1
ATOM 3899 N N . THR B 1 33 ? -11.883 14.766 35.219 1 94.25 33 THR B N 1
ATOM 3900 C CA . THR B 1 33 ? -13.125 15.516 35.156 1 94.25 33 THR B CA 1
ATOM 3901 C C . THR B 1 33 ? -12.867 17.016 35.25 1 94.25 33 THR B C 1
ATOM 3903 O O . THR B 1 33 ? -13.734 17.828 34.938 1 94.25 33 THR B O 1
ATOM 3906 N N . ALA B 1 34 ? -11.641 17.375 35.688 1 95.25 34 ALA B N 1
ATOM 3907 C CA . ALA B 1 34 ? -11.32 18.797 35.906 1 95.25 34 ALA B CA 1
ATOM 3908 C C . ALA B 1 34 ? -11.305 19.562 34.594 1 95.25 34 ALA B C 1
ATOM 3910 O O . ALA B 1 34 ? -10.719 19.094 33.594 1 95.25 34 ALA B O 1
ATOM 3911 N N . THR B 1 35 ? -11.859 20.672 34.562 1 94.31 35 THR B N 1
ATOM 3912 C CA . THR B 1 35 ? -12 21.484 33.375 1 94.31 35 THR B CA 1
ATOM 3913 C C . THR B 1 35 ? -10.633 21.828 32.781 1 94.31 35 THR B C 1
ATOM 3915 O O . THR B 1 35 ? -10.453 21.797 31.562 1 94.31 35 THR B O 1
ATOM 3918 N N . GLY B 1 36 ? -9.688 22.203 33.656 1 95.38 36 GLY B N 1
ATOM 3919 C CA . GLY B 1 36 ? -8.352 22.562 33.188 1 95.38 36 GLY B CA 1
ATOM 3920 C C . GLY B 1 36 ? -7.691 21.453 32.406 1 95.38 36 GLY B C 1
ATOM 3921 O O . GLY B 1 36 ? -7.051 21.719 31.391 1 95.38 36 GLY B O 1
ATOM 3922 N N . ILE B 1 37 ? -7.867 20.25 32.875 1 96.12 37 ILE B N 1
ATOM 3923 C CA . ILE B 1 37 ? -7.277 19.109 32.156 1 96.12 37 ILE B CA 1
ATOM 3924 C C . ILE B 1 37 ? -8.047 18.844 30.875 1 96.12 37 ILE B C 1
ATOM 3926 O O . ILE B 1 37 ? -7.438 18.641 29.828 1 96.12 37 ILE B O 1
ATOM 3930 N N . ARG B 1 38 ? -9.359 18.844 30.938 1 96.38 38 ARG B N 1
ATOM 3931 C CA . ARG B 1 38 ? -10.195 18.578 29.781 1 96.38 38 ARG B CA 1
ATOM 3932 C C . ARG B 1 38 ? -9.906 19.562 28.656 1 96.38 38 ARG B C 1
ATOM 3934 O O . ARG B 1 38 ? -9.906 19.188 27.484 1 96.38 38 ARG B O 1
ATOM 3941 N N . GLU B 1 39 ? -9.594 20.781 28.922 1 96.69 39 GLU B N 1
ATOM 3942 C CA . GLU B 1 39 ? -9.352 21.844 27.938 1 96.69 39 GLU B CA 1
ATOM 3943 C C . GLU B 1 39 ? -8.07 21.578 27.156 1 96.69 39 GLU B C 1
ATOM 3945 O O . GLU B 1 39 ? -7.938 22.016 26.016 1 96.69 39 GLU B O 1
ATOM 3950 N N . GLN B 1 40 ? -7.145 20.859 27.75 1 96.69 40 GLN B N 1
ATOM 3951 C CA . GLN B 1 40 ? -5.895 20.531 27.062 1 96.69 40 GLN B CA 1
ATOM 3952 C C . GLN B 1 40 ? -6.145 19.594 25.891 1 96.69 40 GLN B C 1
ATOM 3954 O O . GLN B 1 40 ? -5.312 19.5 24.984 1 96.69 40 GLN B O 1
ATOM 3959 N N . TYR B 1 41 ? -7.312 18.953 25.922 1 97.62 41 TYR B N 1
ATOM 3960 C CA . TYR B 1 41 ? -7.656 17.984 24.875 1 97.62 41 TYR B CA 1
ATOM 3961 C C . TYR B 1 41 ? -8.734 18.531 23.953 1 97.62 41 TYR B C 1
ATOM 3963 O O . TYR B 1 41 ? -9.359 17.781 23.203 1 97.62 41 TYR B O 1
ATOM 3971 N N . SER B 1 42 ? -8.938 19.875 23.969 1 97.19 42 SER B N 1
ATOM 3972 C CA . SER B 1 42 ? -10.055 20.5 23.266 1 97.19 42 SER B CA 1
ATOM 3973 C C . SER B 1 42 ? -9.703 20.781 21.812 1 97.19 42 SER B C 1
ATOM 3975 O O . SER B 1 42 ? -10.57 21.156 21.016 1 97.19 42 SER B O 1
ATOM 3977 N N . HIS B 1 43 ? -8.438 20.562 21.453 1 94.81 43 HIS B N 1
ATOM 3978 C CA . HIS B 1 43 ? -7.973 20.969 20.141 1 94.81 43 HIS B CA 1
ATOM 3979 C C . 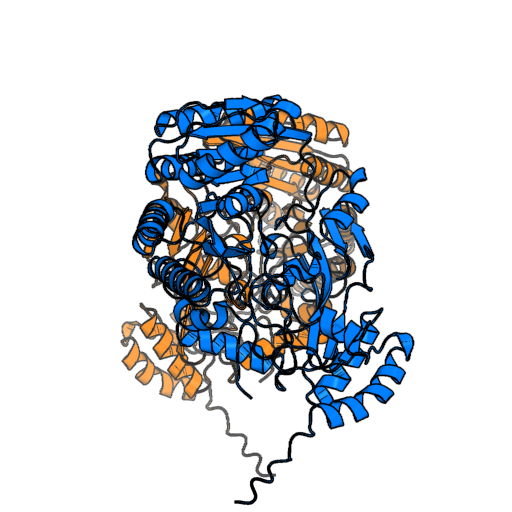HIS B 1 43 ? -6.703 20.203 19.75 1 94.81 43 HIS B C 1
ATOM 3981 O O . HIS B 1 43 ? -6.047 19.609 20.609 1 94.81 43 HIS B O 1
ATOM 3987 N N . ASP B 1 44 ? -6.461 20.125 18.484 1 95.12 44 ASP B N 1
ATOM 3988 C CA . ASP B 1 44 ? -5.133 19.797 17.953 1 95.12 44 ASP B CA 1
ATOM 3989 C C . ASP B 1 44 ? -4.414 21.062 17.469 1 95.12 44 ASP B C 1
ATOM 3991 O O . ASP B 1 44 ? -4.691 22.156 17.953 1 95.12 44 ASP B O 1
ATOM 3995 N N . GLU B 1 45 ? -3.475 20.984 16.531 1 92.31 45 GLU B N 1
ATOM 3996 C CA . GLU B 1 45 ? -2.688 22.141 16.125 1 92.31 45 GLU B CA 1
ATOM 3997 C C . GLU B 1 45 ? -3.357 22.875 14.977 1 92.31 45 GLU B C 1
ATOM 3999 O O . GLU B 1 45 ? -2.732 23.719 14.32 1 92.31 45 GLU B O 1
ATOM 4004 N N . SER B 1 46 ? -4.625 22.594 14.75 1 90.88 46 SER B N 1
ATOM 4005 C CA . SER B 1 46 ? -5.359 23.219 13.656 1 90.88 46 SER B CA 1
ATOM 4006 C C . SER B 1 46 ? -5.949 24.562 14.086 1 90.88 46 SER B C 1
ATOM 4008 O O . SER B 1 46 ? -5.812 24.953 15.242 1 90.88 46 SER B O 1
ATOM 4010 N N . HIS B 1 47 ? -6.594 25.219 13.078 1 89.69 47 HIS B N 1
ATOM 4011 C CA . HIS B 1 47 ? -7.23 26.516 13.312 1 89.69 47 HIS B CA 1
ATOM 4012 C C . HIS B 1 47 ? -8.719 26.344 13.617 1 89.69 47 HIS B C 1
ATOM 4014 O O . HIS B 1 47 ? -9.461 27.328 13.633 1 89.69 47 HIS B O 1
ATOM 4020 N N . HIS B 1 48 ? -9.062 25.141 13.891 1 91 48 HIS B N 1
ATOM 4021 C CA . HIS B 1 48 ? -10.469 24.906 14.195 1 91 48 HIS B CA 1
ATOM 4022 C C . HIS B 1 48 ? -10.797 25.312 15.625 1 91 48 HIS B C 1
ATOM 4024 O O . HIS B 1 48 ? -9.922 25.266 16.5 1 91 48 HIS B O 1
ATOM 4030 N N . GLU B 1 49 ? -12.023 25.672 15.82 1 92.25 49 GLU B N 1
ATOM 4031 C CA . GLU B 1 49 ? -12.484 26.078 17.141 1 92.25 49 GLU B CA 1
ATOM 4032 C C . GLU B 1 49 ? -12.344 24.922 18.141 1 92.25 49 GLU B C 1
ATOM 4034 O O . GLU B 1 49 ? -12.742 23.797 17.859 1 92.25 49 GLU B O 1
ATOM 4039 N N . PRO B 1 50 ? -11.719 25.219 19.25 1 95.38 50 PRO B N 1
ATOM 4040 C CA . PRO B 1 50 ? -11.617 24.188 20.281 1 95.38 50 PRO B CA 1
ATOM 4041 C C . PRO B 1 50 ? -12.977 23.797 20.844 1 95.38 50 PRO B C 1
ATOM 4043 O O . PRO B 1 50 ? -13.891 24.609 20.891 1 95.38 50 PRO B O 1
ATOM 4046 N N . HIS B 1 51 ? -13.117 22.562 21.25 1 96.38 51 HIS B N 1
ATOM 4047 C CA . HIS B 1 51 ? -14.273 22.031 21.953 1 96.38 51 HIS B CA 1
ATOM 4048 C C . HIS B 1 51 ? -13.852 21.125 23.109 1 96.38 51 HIS B C 1
ATOM 4050 O O . HIS B 1 51 ? -13.156 20.125 22.906 1 96.38 51 HIS B O 1
ATOM 4056 N N . THR B 1 52 ? -14.266 21.516 24.328 1 95.62 52 THR B N 1
ATOM 4057 C CA . THR B 1 52 ? -13.852 20.766 25.5 1 95.62 52 THR B CA 1
ATOM 4058 C C . THR B 1 52 ? -14.602 19.438 25.578 1 95.62 52 THR B C 1
ATOM 4060 O O . THR B 1 52 ? -15.828 19.391 25.453 1 95.62 52 THR B O 1
ATOM 4063 N N . PRO B 1 53 ? -13.914 18.328 25.734 1 96.12 53 PRO B N 1
ATOM 4064 C CA . PRO B 1 53 ? -14.594 17.031 25.906 1 96.12 53 PRO B CA 1
ATOM 4065 C C . PRO B 1 53 ? -15.32 16.938 27.234 1 96.12 53 PRO B C 1
ATOM 4067 O O . PRO B 1 53 ? -15.062 17.719 28.156 1 96.12 53 PRO B O 1
ATOM 4070 N N . ASP B 1 54 ? -16.203 15.953 27.328 1 94.56 54 ASP B N 1
ATOM 4071 C CA . ASP B 1 54 ? -16.938 15.703 28.578 1 94.56 54 ASP B CA 1
ATOM 4072 C C . ASP B 1 54 ? -16.016 15.062 29.625 1 94.56 54 ASP B C 1
ATOM 4074 O O . ASP B 1 54 ? -16.156 15.328 30.812 1 94.56 54 ASP B O 1
ATOM 4078 N N . LEU B 1 55 ? -15.203 14.203 29.172 1 96.12 55 LEU B N 1
ATOM 4079 C CA . LEU B 1 55 ? -14.281 13.461 30.031 1 96.12 55 LEU B CA 1
ATOM 4080 C C . LEU B 1 55 ? -13 13.117 29.281 1 96.12 55 LEU B C 1
ATOM 4082 O O . LEU B 1 55 ? -13 13 28.062 1 96.12 55 LEU B O 1
ATOM 4086 N N . VAL B 1 56 ? -11.945 13 30.016 1 98 56 VAL B N 1
ATOM 4087 C CA . VAL B 1 56 ? -10.695 12.461 29.516 1 98 56 VAL B CA 1
ATOM 4088 C C . VAL B 1 56 ? -10.289 11.234 30.312 1 98 56 VAL B C 1
ATOM 4090 O O . VAL B 1 56 ? -10.328 11.258 31.547 1 98 56 VAL B O 1
ATOM 4093 N N . VAL B 1 57 ? -10.008 10.18 29.656 1 98.62 57 VAL B N 1
ATOM 4094 C CA . VAL B 1 57 ? -9.578 8.969 30.344 1 98.62 57 VAL B CA 1
ATOM 4095 C C . VAL B 1 57 ? -8.188 8.57 29.875 1 98.62 57 VAL B C 1
ATOM 4097 O O . VAL B 1 57 ? -7.816 8.836 28.719 1 98.62 57 VAL B O 1
ATOM 4100 N N . LEU B 1 58 ? -7.371 7.91 30.734 1 98.62 58 LEU B N 1
ATOM 4101 C CA . LEU B 1 58 ? -5.973 7.574 30.484 1 98.62 58 LEU B CA 1
ATOM 4102 C C . LEU B 1 58 ? -5.734 6.074 30.641 1 98.62 58 LEU B C 1
ATOM 4104 O O . LEU B 1 58 ? -5.09 5.645 31.609 1 98.62 58 LEU B O 1
ATOM 4108 N N . PRO B 1 59 ? -6.176 5.281 29.641 1 98.69 59 PRO B N 1
ATOM 4109 C CA . PRO B 1 59 ? -5.926 3.844 29.75 1 98.69 59 PRO B CA 1
ATOM 4110 C C . PRO B 1 59 ? -4.445 3.492 29.641 1 98.69 59 PRO B C 1
ATOM 4112 O O . PRO B 1 59 ? -3.654 4.281 29.125 1 98.69 59 PRO B O 1
ATOM 4115 N N . GLU B 1 60 ? -4.109 2.264 30.125 1 97.5 60 GLU B N 1
ATOM 4116 C CA . GLU B 1 60 ? -2.719 1.824 30.125 1 97.5 60 GLU B CA 1
ATOM 4117 C C . GLU B 1 60 ? -2.568 0.473 29.438 1 97.5 60 GLU B C 1
ATOM 4119 O O . GLU B 1 60 ? -1.48 -0.108 29.422 1 97.5 60 GLU B O 1
ATOM 4124 N N . SER B 1 61 ? -3.65 -0.015 28.906 1 98.31 61 SER B N 1
ATOM 4125 C CA . SER B 1 61 ? -3.598 -1.272 28.172 1 98.31 61 SER B CA 1
ATOM 4126 C C . SER B 1 61 ? -4.68 -1.328 27.094 1 98.31 61 SER B C 1
ATOM 4128 O O . SER B 1 61 ? -5.648 -0.567 27.141 1 98.31 61 SER B O 1
ATOM 4130 N N . THR B 1 62 ? -4.434 -2.213 26.141 1 98.69 62 THR B N 1
ATOM 4131 C CA . THR B 1 62 ? -5.422 -2.434 25.094 1 98.69 62 THR B CA 1
ATOM 4132 C C . THR B 1 62 ? -6.738 -2.928 25.672 1 98.69 62 THR B C 1
ATOM 4134 O O . THR B 1 62 ? -7.816 -2.535 25.219 1 98.69 62 THR B O 1
ATOM 4137 N N . GLU B 1 63 ? -6.688 -3.777 26.672 1 98.69 63 GLU B N 1
ATOM 4138 C CA . GLU B 1 63 ? -7.875 -4.316 27.328 1 98.69 63 GLU B CA 1
ATOM 4139 C C . GLU B 1 63 ? -8.703 -3.205 27.969 1 98.69 63 GLU B C 1
ATOM 4141 O O . GLU B 1 63 ? -9.93 -3.238 27.938 1 98.69 63 GLU B O 1
ATOM 4146 N N . GLU B 1 64 ? -7.992 -2.25 28.578 1 98.81 64 GLU B N 1
ATOM 4147 C CA . GLU B 1 64 ? -8.695 -1.111 29.172 1 98.81 64 GLU B CA 1
ATOM 4148 C C . GLU B 1 64 ? -9.375 -0.272 28.078 1 98.81 64 GLU B C 1
ATOM 4150 O O . GLU B 1 64 ? -10.516 0.154 28.25 1 98.81 64 GLU B O 1
ATOM 4155 N N . VAL B 1 65 ? -8.664 -0.029 26.969 1 98.94 65 VAL B N 1
ATOM 4156 C CA . VAL B 1 65 ? -9.266 0.692 25.844 1 98.94 65 VAL B CA 1
ATOM 4157 C C . VAL B 1 65 ? -10.516 -0.043 25.375 1 98.94 65 VAL B C 1
ATOM 4159 O O . VAL B 1 65 ? -11.562 0.575 25.156 1 98.94 65 VAL B O 1
ATOM 4162 N N . SER B 1 66 ? -10.367 -1.344 25.203 1 98.88 66 SER B N 1
ATOM 4163 C CA . SER B 1 66 ? -11.477 -2.188 24.781 1 98.88 66 SER B CA 1
ATOM 4164 C C . SER B 1 66 ? -12.672 -2.043 25.719 1 98.88 66 SER B C 1
ATOM 4166 O O . SER B 1 66 ? -13.805 -1.854 25.266 1 98.88 66 SER B O 1
ATOM 4168 N N . ALA B 1 67 ? -12.461 -2.086 27 1 98.81 67 ALA B N 1
ATOM 4169 C CA . ALA B 1 67 ? -13.523 -1.993 27.984 1 98.81 67 ALA B CA 1
ATOM 4170 C C . ALA B 1 67 ? -14.219 -0.632 27.938 1 98.81 67 ALA B C 1
ATOM 4172 O O . ALA B 1 67 ? -15.438 -0.545 28.031 1 98.81 67 ALA B O 1
ATOM 4173 N N . ILE B 1 68 ? -13.445 0.42 27.828 1 98.62 68 ILE B N 1
ATOM 4174 C CA . ILE B 1 68 ? -13.984 1.773 27.75 1 98.62 68 ILE B CA 1
ATOM 4175 C C . ILE B 1 68 ? -14.875 1.896 26.516 1 98.62 68 ILE B C 1
ATOM 4177 O O . ILE B 1 68 ? -16.016 2.381 26.609 1 98.62 68 ILE B O 1
ATOM 4181 N N . VAL B 1 69 ? -14.375 1.438 25.344 1 98.75 69 VAL B N 1
ATOM 4182 C CA . VAL B 1 69 ? -15.094 1.568 24.078 1 98.75 69 VAL B CA 1
ATOM 4183 C C . VAL B 1 69 ? -16.391 0.763 24.141 1 98.75 69 VAL B C 1
ATOM 4185 O O . VAL B 1 69 ? -17.438 1.222 23.672 1 98.75 69 VAL B O 1
ATOM 4188 N N . LYS B 1 70 ? -16.312 -0.429 24.672 1 98.38 70 LYS B N 1
ATOM 4189 C CA . LYS B 1 70 ? -17.5 -1.253 24.828 1 98.38 70 LYS B CA 1
ATOM 4190 C C . LYS B 1 70 ? -18.578 -0.521 25.625 1 98.38 70 LYS B C 1
ATOM 4192 O O . LYS B 1 70 ? -19.75 -0.485 25.234 1 98.38 70 LYS B O 1
ATOM 4197 N N . TYR B 1 71 ? -18.203 0.047 26.766 1 97.25 71 TYR B N 1
ATOM 4198 C CA . TYR B 1 71 ? -19.125 0.813 27.594 1 97.25 71 TYR B CA 1
ATOM 4199 C C . TYR B 1 71 ? -19.7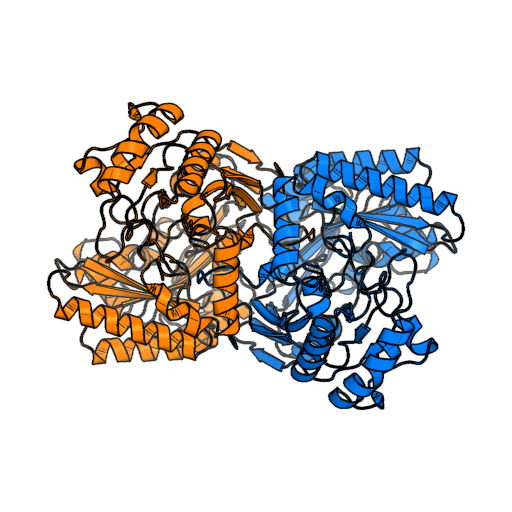34 1.976 26.797 1 97.25 71 TYR B C 1
ATOM 4201 O O . TYR B 1 71 ? -20.938 2.201 26.844 1 97.25 71 TYR B O 1
ATOM 4209 N N . CYS B 1 72 ? -18.812 2.713 26.125 1 97.06 72 CYS B N 1
ATOM 4210 C CA . CYS B 1 72 ? -19.281 3.873 25.375 1 97.06 72 CYS B CA 1
ATOM 4211 C C . CYS B 1 72 ? -20.25 3.461 24.281 1 97.06 72 CYS B C 1
ATOM 4213 O O . CYS B 1 72 ? -21.234 4.164 24.016 1 97.06 72 CYS B O 1
ATOM 4215 N N . ASN B 1 73 ? -19.984 2.361 23.594 1 97.44 73 ASN B N 1
ATOM 4216 C CA . ASN B 1 73 ? -20.875 1.867 22.562 1 97.44 73 ASN B CA 1
ATOM 4217 C C . ASN B 1 73 ? -22.25 1.524 23.125 1 97.44 73 ASN B C 1
ATOM 4219 O O . ASN B 1 73 ? -23.281 1.892 22.562 1 97.44 73 ASN B O 1
ATOM 4223 N N . GLU B 1 74 ? -22.281 0.828 24.25 1 95.69 74 GLU B N 1
ATOM 4224 C CA . GLU B 1 74 ? -23.516 0.428 24.891 1 95.69 74 GLU B CA 1
ATOM 4225 C C . GLU B 1 74 ? -24.344 1.646 25.312 1 95.69 74 GLU B C 1
ATOM 4227 O O . GLU B 1 74 ? -25.562 1.579 25.391 1 95.69 74 GLU B O 1
ATOM 4232 N N . ASN B 1 75 ? -23.672 2.742 25.547 1 94.25 75 ASN B N 1
ATOM 4233 C CA . ASN B 1 75 ? -24.344 3.936 26.062 1 94.25 75 ASN B CA 1
ATOM 4234 C C . ASN B 1 75 ? -24.359 5.055 25.016 1 94.25 75 ASN B C 1
ATOM 4236 O O . ASN B 1 75 ? -24.703 6.191 25.328 1 94.25 75 ASN B O 1
ATOM 4240 N N . LYS B 1 76 ? -23.844 4.758 23.812 1 93.69 76 LYS B N 1
ATOM 4241 C CA . LYS B 1 76 ? -23.859 5.676 22.672 1 93.69 76 LYS B CA 1
ATOM 4242 C C . LYS B 1 76 ? -23.125 6.973 23.016 1 93.69 76 LYS B C 1
ATOM 4244 O O . LYS B 1 76 ? -23.641 8.062 22.75 1 93.69 76 LYS B O 1
ATOM 4249 N N . LEU B 1 77 ? -21.984 6.875 23.688 1 94.81 77 LEU B N 1
ATOM 4250 C CA . LEU B 1 77 ? -21.125 8.008 24.016 1 94.81 77 LEU B CA 1
ATOM 4251 C C . LEU B 1 77 ? -20 8.164 22.984 1 94.81 77 LEU B C 1
ATOM 4253 O O . LEU B 1 77 ? -19.281 7.207 22.719 1 94.81 77 LEU B O 1
ATOM 4257 N N . PRO B 1 78 ? -19.891 9.352 22.438 1 95.88 78 PRO B N 1
ATOM 4258 C CA . PRO B 1 78 ? -18.797 9.562 21.484 1 95.88 78 PRO B CA 1
ATOM 4259 C C . PRO B 1 78 ? -17.422 9.328 22.109 1 95.88 78 PRO B C 1
ATOM 4261 O O . PRO B 1 78 ? -17.188 9.688 23.266 1 95.88 78 PRO B O 1
ATOM 4264 N N . VAL B 1 79 ? -16.594 8.75 21.312 1 97.5 79 VAL B N 1
ATOM 4265 C CA . VAL B 1 79 ? -15.219 8.484 21.719 1 97.5 79 VAL B CA 1
ATOM 4266 C C . VAL B 1 79 ? -14.25 9.148 20.734 1 97.5 79 VAL B C 1
ATOM 4268 O O . VAL B 1 79 ? -14.414 9.047 19.516 1 97.5 79 VAL B O 1
ATOM 4271 N N . ILE B 1 80 ? -13.25 9.859 21.266 1 98.38 80 ILE B N 1
ATOM 4272 C CA . ILE B 1 80 ? -12.234 10.516 20.453 1 98.38 80 ILE B CA 1
ATOM 4273 C C . ILE B 1 80 ? -10.852 10.039 20.875 1 98.38 80 ILE B C 1
ATOM 4275 O O . ILE B 1 80 ? -10.367 10.406 21.953 1 98.38 80 ILE B O 1
ATOM 4279 N N . PRO B 1 81 ? -10.195 9.203 20.031 1 98.62 81 PRO B N 1
ATOM 4280 C CA . PRO B 1 81 ? -8.805 8.859 20.344 1 98.62 81 PRO B CA 1
ATOM 4281 C C . PRO B 1 81 ? -7.855 10.047 20.203 1 98.62 81 PRO B C 1
ATOM 4283 O O . PRO B 1 81 ? -8 10.852 19.297 1 98.62 81 PRO B O 1
ATOM 4286 N N . PHE B 1 82 ? -6.945 10.148 21.141 1 98.62 82 PHE B N 1
ATOM 4287 C CA . PHE B 1 82 ? -5.988 11.25 21.172 1 98.62 82 PHE B CA 1
ATOM 4288 C C . PHE B 1 82 ? -4.566 10.727 21.312 1 98.62 82 PHE B C 1
ATOM 4290 O O . PHE B 1 82 ? -4.234 10.062 22.297 1 98.62 82 PHE B O 1
ATOM 4297 N N . GLY B 1 83 ? -3.773 10.914 20.281 1 96.62 83 GLY B N 1
ATOM 4298 C CA . GLY B 1 83 ? -2.35 10.633 20.359 1 96.62 83 GLY B CA 1
ATOM 4299 C C . GLY B 1 83 ? -1.538 11.789 20.906 1 96.62 83 GLY B C 1
ATOM 4300 O O . GLY B 1 83 ? -1.708 12.188 22.062 1 96.62 83 GLY B O 1
ATOM 4301 N N . THR B 1 84 ? -0.766 12.492 19.969 1 96.75 84 THR B N 1
ATOM 4302 C CA . THR B 1 84 ? 0.063 13.602 20.422 1 96.75 84 THR B CA 1
ATOM 4303 C C . THR B 1 84 ? -0.565 14.938 20.031 1 96.75 84 THR B C 1
ATOM 4305 O O . THR B 1 84 ? -0.022 16 20.344 1 96.75 84 THR B O 1
ATOM 4308 N N . GLY B 1 85 ? -1.667 14.914 19.375 1 96.12 85 GLY B N 1
ATOM 4309 C CA . GLY B 1 85 ? -2.422 16.125 19.094 1 96.12 85 GLY B CA 1
ATOM 4310 C C . GLY B 1 85 ? -1.731 17.031 18.078 1 96.12 85 GLY B C 1
ATOM 4311 O O . GLY B 1 85 ? -1.889 18.25 18.125 1 96.12 85 GLY B O 1
ATOM 4312 N N . THR B 1 86 ? -0.99 16.453 17.141 1 95.12 86 THR B N 1
ATOM 4313 C CA . THR B 1 86 ? -0.191 17.266 16.234 1 95.12 86 THR B CA 1
ATOM 4314 C C . THR B 1 86 ? -0.937 17.5 14.914 1 95.12 86 THR B C 1
ATOM 4316 O O . THR B 1 86 ? -0.419 18.141 14.008 1 95.12 86 THR B O 1
ATOM 4319 N N . GLY B 1 87 ? -2.182 16.953 14.773 1 95.44 87 GLY B N 1
ATOM 4320 C CA . GLY B 1 87 ? -2.943 17.125 13.547 1 95.44 87 GLY B CA 1
ATOM 4321 C C . GLY B 1 87 ? -3.305 18.578 13.266 1 95.44 87 GLY B C 1
ATOM 4322 O O . GLY B 1 87 ? -3.377 19.391 14.188 1 95.44 87 GLY B O 1
ATOM 4323 N N . ILE B 1 88 ? -3.578 18.906 11.953 1 94.69 88 ILE B N 1
ATOM 4324 C CA . ILE B 1 88 ? -3.83 20.297 11.609 1 94.69 88 ILE B CA 1
ATOM 4325 C C . ILE B 1 88 ? -5.172 20.422 10.898 1 94.69 88 ILE B C 1
ATOM 4327 O O . ILE B 1 88 ? -5.43 21.422 10.211 1 94.69 88 ILE B O 1
ATOM 4331 N N . GLU B 1 89 ? -6.012 19.391 11.016 1 96.88 89 GLU B N 1
ATOM 4332 C CA . GLU B 1 89 ? -7.301 19.438 10.336 1 96.88 89 GLU B CA 1
ATOM 4333 C C . GLU B 1 89 ? -8.453 19.25 11.312 1 96.88 89 GLU B C 1
ATOM 4335 O O . GLU B 1 89 ? -9.594 19 10.906 1 96.88 89 GLU B O 1
ATOM 4340 N N . GLY B 1 90 ? -8.164 19.281 12.602 1 96.81 90 GLY B N 1
ATOM 4341 C CA . GLY B 1 90 ? -9.203 19.156 13.609 1 96.81 90 GLY B CA 1
ATOM 4342 C C . GLY B 1 90 ? -9.633 17.719 13.852 1 96.81 90 GLY B C 1
ATOM 4343 O O . GLY B 1 90 ? -10.719 17.469 14.383 1 96.81 90 GLY B O 1
ATOM 4344 N N . GLY B 1 91 ? -8.812 16.766 13.492 1 97 91 GLY B N 1
ATOM 4345 C CA . GLY B 1 91 ? -9.156 15.359 13.617 1 97 91 GLY B CA 1
ATOM 4346 C C . GLY B 1 91 ? -9.32 14.914 15.055 1 97 91 GLY B C 1
ATOM 4347 O O . GLY B 1 91 ? -10.109 14.016 15.352 1 97 91 GLY B O 1
ATOM 4348 N N . ALA B 1 92 ? -8.602 15.523 15.961 1 97.06 92 ALA B N 1
ATOM 4349 C CA . ALA B 1 92 ? -8.625 15.102 17.359 1 97.06 92 ALA B CA 1
ATOM 4350 C C . ALA B 1 92 ? -9.523 16.016 18.188 1 97.06 92 ALA B C 1
ATOM 4352 O O . ALA B 1 92 ? -9.633 15.844 19.406 1 97.06 92 ALA B O 1
ATOM 4353 N N . THR B 1 93 ? -10.164 17.016 17.578 1 96.88 93 THR B N 1
ATOM 4354 C CA . THR B 1 93 ? -11.031 17.953 18.297 1 96.88 93 THR B CA 1
ATOM 4355 C C . THR B 1 93 ? -12.375 17.297 18.609 1 96.88 93 THR B C 1
ATOM 4357 O O . THR B 1 93 ? -13.078 16.828 17.719 1 96.88 93 THR B O 1
ATOM 4360 N N . PRO B 1 94 ? -12.773 17.25 19.891 1 95.94 94 PRO B N 1
ATOM 4361 C CA . PRO B 1 94 ? -14.047 16.641 20.266 1 95.94 94 PRO B CA 1
ATOM 4362 C C . PRO B 1 94 ? -15.242 17.547 20 1 95.94 94 PRO B C 1
ATOM 4364 O O . PRO B 1 94 ? -15.969 17.906 20.922 1 95.94 94 PRO B O 1
ATOM 4367 N N . PHE B 1 95 ? -15.516 17.75 18.781 1 90.25 95 PHE B N 1
ATOM 4368 C CA . PHE B 1 95 ? -16.469 18.781 18.406 1 90.25 95 PHE B CA 1
ATOM 4369 C C . PHE B 1 95 ? -17.875 18.422 18.844 1 90.25 95 PHE B C 1
ATOM 4371 O O . PHE B 1 95 ? -18.719 19.297 19.062 1 90.25 95 PHE B O 1
ATOM 4378 N N . ARG B 1 96 ? -18.219 17.141 19.125 1 89.12 96 ARG B N 1
ATOM 4379 C CA . ARG B 1 96 ? -19.531 16.703 19.625 1 89.12 96 ARG B CA 1
ATOM 4380 C C . ARG B 1 96 ? -19.438 16.297 21.094 1 89.12 96 ARG B C 1
ATOM 4382 O O . ARG B 1 96 ? -20.312 15.602 21.609 1 89.12 96 ARG B O 1
ATOM 4389 N N . GLY B 1 97 ? -18.375 16.734 21.703 1 91.81 97 GLY B N 1
ATOM 4390 C CA . GLY B 1 97 ? -18.125 16.281 23.062 1 91.81 97 GLY B CA 1
ATOM 4391 C C . GLY B 1 97 ? -17.734 14.812 23.141 1 91.81 97 GLY B C 1
ATOM 4392 O O . GLY B 1 97 ? -17.062 14.305 22.25 1 91.81 97 GLY B O 1
ATOM 4393 N N . GLY B 1 98 ? -18.047 14.242 24.312 1 94.69 98 GLY B N 1
ATOM 4394 C CA . GLY B 1 98 ? -17.734 12.836 24.5 1 94.69 98 GLY B CA 1
ATOM 4395 C C . GLY B 1 98 ? -16.5 12.594 25.344 1 94.69 98 GLY B C 1
ATOM 4396 O O . GLY B 1 98 ? -16.141 13.43 26.172 1 94.69 98 GLY B O 1
ATOM 4397 N N . ILE B 1 99 ? -16.031 11.406 25.203 1 97.06 99 ILE B N 1
ATOM 4398 C CA . ILE B 1 99 ? -14.898 10.953 26.016 1 97.06 99 ILE B CA 1
ATOM 4399 C C . ILE B 1 99 ? -13.641 10.898 25.156 1 97.06 99 ILE B C 1
ATOM 4401 O O . ILE B 1 99 ? -13.594 10.203 24.141 1 97.06 99 ILE B O 1
ATOM 4405 N N . VAL B 1 100 ? -12.648 11.703 25.562 1 98.5 100 VAL B N 1
ATOM 4406 C CA . VAL B 1 100 ? -11.336 11.602 24.922 1 98.5 100 VAL B CA 1
ATOM 4407 C C . VAL B 1 100 ? -10.523 10.484 25.578 1 98.5 100 VAL B C 1
ATOM 4409 O O . VAL B 1 100 ? -10.422 10.43 26.797 1 98.5 100 VAL B O 1
ATOM 4412 N N . ILE B 1 101 ? -10.07 9.617 24.781 1 98.81 101 ILE B N 1
ATOM 4413 C CA . ILE B 1 101 ? -9.172 8.57 25.234 1 98.81 101 ILE B CA 1
ATOM 4414 C C . ILE B 1 101 ? -7.727 8.945 24.906 1 98.81 101 ILE B C 1
ATOM 4416 O O . ILE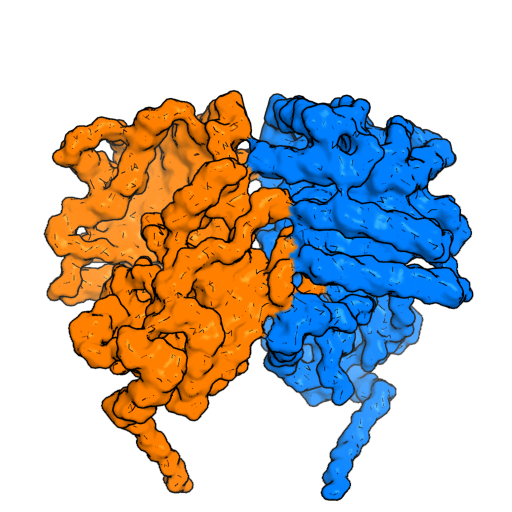 B 1 101 ? -7.312 8.883 23.75 1 98.81 101 ILE B O 1
ATOM 4420 N N . ASP B 1 102 ? -6.984 9.359 25.938 1 98.75 102 ASP B N 1
ATOM 4421 C CA . ASP B 1 102 ? -5.57 9.695 25.797 1 98.75 102 ASP B CA 1
ATOM 4422 C C . ASP B 1 102 ? -4.719 8.43 25.719 1 98.75 102 ASP B C 1
ATOM 4424 O O . ASP B 1 102 ? -4.602 7.688 26.703 1 98.75 102 ASP B O 1
ATOM 4428 N N . LEU B 1 103 ? -4.059 8.242 24.594 1 98.69 103 LEU B N 1
ATOM 4429 C CA . LEU B 1 103 ? -3.365 6.977 24.359 1 98.69 103 LEU B CA 1
ATOM 4430 C C . LEU B 1 103 ? -1.875 7.109 24.656 1 98.69 103 LEU B C 1
ATOM 4432 O O . LEU B 1 103 ? -1.113 6.16 24.469 1 98.69 103 LEU B O 1
ATOM 4436 N N . LYS B 1 104 ? -1.363 8.188 25.141 1 97.88 104 LYS B N 1
ATOM 4437 C CA . LYS B 1 104 ? 0.056 8.484 25.328 1 97.88 104 LYS B CA 1
ATOM 4438 C C . LYS B 1 104 ? 0.688 7.531 26.328 1 97.88 104 LYS B C 1
ATOM 4440 O O . LYS B 1 104 ? 1.888 7.258 26.266 1 97.88 104 LYS B O 1
ATOM 4445 N N . GLY B 1 105 ? -0.152 7.051 27.219 1 97.12 105 GLY B N 1
ATOM 4446 C CA . GLY B 1 105 ? 0.365 6.172 28.25 1 97.12 105 GLY B CA 1
ATOM 4447 C C . GLY B 1 105 ? 0.753 4.801 27.734 1 97.12 105 GLY B C 1
ATOM 4448 O O . GLY B 1 105 ? 1.478 4.062 28.406 1 97.12 105 GLY B O 1
ATOM 4449 N N . LEU B 1 106 ? 0.227 4.387 26.609 1 98.31 106 LEU B N 1
ATOM 4450 C CA . LEU B 1 106 ? 0.649 3.176 25.906 1 98.31 106 LEU B CA 1
ATOM 4451 C C . LEU B 1 106 ? 1.87 3.449 25.031 1 98.31 106 LEU B C 1
ATOM 4453 O O . LEU B 1 106 ? 1.742 3.643 23.828 1 98.31 106 LEU B O 1
ATOM 4457 N N . ASP B 1 107 ? 3.084 3.402 25.609 1 97.94 107 ASP B N 1
ATOM 4458 C CA . ASP B 1 107 ? 4.238 3.979 24.922 1 97.94 107 ASP B CA 1
ATOM 4459 C C . ASP B 1 107 ? 5.383 2.975 24.828 1 97.94 107 ASP B C 1
ATOM 4461 O O . ASP B 1 107 ? 6.555 3.354 24.906 1 97.94 107 ASP B O 1
ATOM 4465 N N . GLN B 1 108 ? 5.078 1.716 24.672 1 98.19 108 GLN B N 1
ATOM 4466 C CA . GLN B 1 108 ? 6.129 0.707 24.609 1 98.19 108 GLN B CA 1
ATOM 4467 C C . GLN B 1 108 ? 6.414 0.294 23.156 1 98.19 108 GLN B C 1
ATOM 4469 O O . GLN B 1 108 ? 5.5 0.231 22.344 1 98.19 108 GLN B O 1
ATOM 4474 N N . VAL B 1 109 ? 7.691 0.072 22.875 1 98.06 109 VAL B N 1
ATOM 4475 C CA . VAL B 1 109 ? 8.086 -0.75 21.734 1 98.06 109 VAL B CA 1
ATOM 4476 C C . VAL B 1 109 ? 7.926 -2.229 22.078 1 98.06 109 VAL B C 1
ATOM 4478 O O . VAL B 1 109 ? 8.625 -2.748 22.953 1 98.06 109 VAL B O 1
ATOM 4481 N N . LEU B 1 110 ? 7.016 -2.877 21.484 1 97.81 110 LEU B N 1
ATOM 4482 C CA . LEU B 1 110 ? 6.578 -4.207 21.906 1 97.81 110 LEU B CA 1
ATOM 4483 C C . LEU B 1 110 ? 7.531 -5.277 21.391 1 97.81 110 LEU B C 1
ATOM 4485 O O . LEU B 1 110 ? 7.875 -6.215 22.109 1 97.81 110 LEU B O 1
ATOM 4489 N N . GLU B 1 111 ? 7.859 -5.27 20.125 1 97.31 111 GLU B N 1
ATOM 4490 C CA . GLU B 1 111 ? 8.695 -6.277 19.469 1 97.31 111 GLU B CA 1
ATOM 4491 C C . GLU B 1 111 ? 9.469 -5.684 18.297 1 97.31 111 GLU B C 1
ATOM 4493 O O . GLU B 1 111 ? 8.875 -5.133 17.375 1 97.31 111 GLU B O 1
ATOM 4498 N N . LEU B 1 112 ? 10.781 -5.762 18.375 1 97.81 112 LEU B N 1
ATOM 4499 C CA . LEU B 1 112 ? 11.672 -5.355 17.281 1 97.81 112 LEU B CA 1
ATOM 4500 C C . LEU B 1 112 ? 12.258 -6.57 16.578 1 97.81 112 LEU B C 1
ATOM 4502 O O . LEU B 1 112 ? 12.938 -7.391 17.203 1 97.81 112 LEU B O 1
ATOM 4506 N N . ASP B 1 113 ? 11.914 -6.727 15.359 1 97.31 113 ASP B N 1
ATOM 4507 C CA . ASP B 1 113 ? 12.484 -7.777 14.523 1 97.31 113 ASP B CA 1
ATOM 4508 C C . ASP B 1 113 ? 13.406 -7.188 13.453 1 97.31 113 ASP B C 1
ATOM 4510 O O . ASP B 1 113 ? 13 -7.027 12.297 1 97.31 113 ASP B O 1
ATOM 4514 N N . ALA B 1 114 ? 14.672 -7.07 13.766 1 97.12 114 ALA B N 1
ATOM 4515 C CA . ALA B 1 114 ? 15.625 -6.391 12.891 1 97.12 114 ALA B CA 1
ATOM 4516 C C . ALA B 1 114 ? 15.844 -7.18 11.602 1 97.12 114 ALA B C 1
ATOM 4518 O O . ALA B 1 114 ? 16.016 -6.594 10.531 1 97.12 114 ALA B O 1
ATOM 4519 N N . GLU B 1 115 ? 15.805 -8.492 11.68 1 96.94 115 GLU B N 1
ATOM 4520 C CA . GLU B 1 115 ? 16.047 -9.32 10.5 1 96.94 115 GLU B CA 1
ATOM 4521 C C . GLU B 1 115 ? 14.852 -9.312 9.555 1 96.94 115 GLU B C 1
ATOM 4523 O O . GLU B 1 115 ? 14.984 -9.664 8.383 1 96.94 115 GLU B O 1
ATOM 4528 N N . ASP B 1 116 ? 13.727 -8.984 10.117 1 98 116 ASP B N 1
ATOM 4529 C CA . ASP B 1 116 ? 12.523 -8.906 9.297 1 98 116 ASP B CA 1
ATOM 4530 C C . ASP B 1 116 ? 12.18 -7.449 8.969 1 98 116 ASP B C 1
ATOM 4532 O O . ASP B 1 116 ? 11.156 -7.176 8.344 1 98 116 ASP B O 1
ATOM 4536 N N . PHE B 1 117 ? 12.953 -6.484 9.492 1 97.88 117 PHE B N 1
ATOM 4537 C CA . PHE B 1 117 ? 12.875 -5.059 9.188 1 97.88 117 PHE B CA 1
ATOM 4538 C C . PHE B 1 117 ? 11.531 -4.488 9.625 1 97.88 117 PHE B C 1
ATOM 4540 O O . PHE B 1 117 ? 10.891 -3.756 8.867 1 97.88 117 PHE B O 1
ATOM 4547 N N . ASP B 1 118 ? 11.062 -4.828 10.805 1 98.38 118 ASP B N 1
ATOM 4548 C CA . ASP B 1 118 ? 9.82 -4.238 11.297 1 98.38 118 ASP B CA 1
ATOM 4549 C C . ASP B 1 118 ? 9.805 -4.191 12.82 1 98.38 118 ASP B C 1
ATOM 4551 O O . ASP B 1 118 ? 10.688 -4.75 13.477 1 98.38 118 ASP B O 1
ATOM 4555 N N . VAL B 1 119 ? 8.875 -3.426 13.352 1 98.69 119 VAL B N 1
ATOM 4556 C CA . VAL B 1 119 ? 8.766 -3.225 14.789 1 98.69 119 VAL B CA 1
ATOM 4557 C C . VAL B 1 119 ? 7.305 -3.012 15.172 1 98.69 119 VAL B C 1
ATOM 4559 O O . VAL B 1 119 ? 6.551 -2.367 14.438 1 98.69 119 VAL B O 1
ATOM 4562 N N . TRP B 1 120 ? 6.863 -3.613 16.25 1 98.69 120 TRP B N 1
ATOM 4563 C CA . TRP B 1 120 ? 5.562 -3.357 16.859 1 98.69 120 TRP B CA 1
ATOM 4564 C C . TRP B 1 120 ? 5.656 -2.252 17.906 1 98.69 120 TRP B C 1
ATOM 4566 O O . TRP B 1 120 ? 6.5 -2.309 18.812 1 98.69 120 TRP B O 1
ATOM 4576 N N . VAL B 1 121 ? 4.758 -1.259 17.781 1 98.81 121 VAL B N 1
ATOM 4577 C CA . VAL B 1 121 ? 4.797 -0.152 18.734 1 98.81 121 VAL B CA 1
ATOM 4578 C C . VAL B 1 121 ? 3.387 0.158 19.234 1 98.81 121 VAL B C 1
ATOM 4580 O O . VAL B 1 121 ? 2.41 -0.041 18.5 1 98.81 121 VAL B O 1
ATOM 4583 N N . GLN B 1 122 ? 3.309 0.627 20.406 1 98.81 122 GLN B N 1
ATOM 4584 C CA . GLN B 1 122 ? 2.059 1.119 20.984 1 98.81 122 GLN B CA 1
ATOM 4585 C C . GLN B 1 122 ? 1.813 2.574 20.594 1 98.81 122 GLN B C 1
ATOM 4587 O O . GLN B 1 122 ? 2.695 3.23 20.031 1 98.81 122 GLN B O 1
ATOM 4592 N N . PRO B 1 123 ? 0.555 3.088 20.781 1 98.56 123 PRO B N 1
ATOM 4593 C CA . PRO B 1 123 ? 0.14 4.359 20.188 1 98.56 123 PRO B CA 1
ATOM 4594 C C . PRO B 1 123 ? 0.81 5.566 20.844 1 98.56 123 PRO B C 1
ATOM 4596 O O . PRO B 1 123 ? 0.799 6.664 20.297 1 98.56 123 PRO B O 1
ATOM 4599 N N . GLY B 1 124 ? 1.445 5.457 21.984 1 98.38 124 GLY B N 1
ATOM 4600 C CA . GLY B 1 124 ? 2.113 6.574 22.641 1 98.38 124 GLY B CA 1
ATOM 4601 C C . GLY B 1 124 ? 3.533 6.789 22.156 1 98.38 124 GLY B C 1
ATOM 4602 O O . GLY B 1 124 ? 4.164 7.797 22.469 1 98.38 124 GLY B O 1
ATOM 4603 N N . VAL B 1 125 ? 4.078 5.887 21.375 1 98.75 125 VAL B N 1
ATOM 4604 C CA . VAL B 1 125 ? 5.438 5.988 20.844 1 98.75 125 VAL B CA 1
ATOM 4605 C C . VAL B 1 125 ? 5.477 7.012 19.719 1 98.75 125 VAL B C 1
ATOM 4607 O O . VAL B 1 125 ? 4.746 6.887 18.734 1 98.75 125 VAL B O 1
ATOM 4610 N N . THR B 1 126 ? 6.328 8.023 19.828 1 98.56 126 THR B N 1
ATOM 4611 C CA . THR B 1 126 ? 6.461 9.047 18.797 1 98.56 126 THR B CA 1
ATOM 4612 C C . THR B 1 126 ? 7.523 8.656 17.781 1 98.56 126 THR B C 1
ATOM 4614 O O . THR B 1 126 ? 8.297 7.727 18.016 1 98.56 126 THR B O 1
ATOM 4617 N N . ARG B 1 127 ? 7.484 9.336 16.688 1 97.88 127 ARG B N 1
ATOM 4618 C CA . ARG B 1 127 ? 8.445 9.102 15.625 1 97.88 127 ARG B CA 1
ATOM 4619 C C . ARG B 1 127 ? 9.875 9.211 16.141 1 97.88 127 ARG B C 1
ATOM 4621 O O . ARG B 1 127 ? 10.688 8.305 15.93 1 97.88 127 ARG B O 1
ATOM 4628 N N . THR B 1 128 ? 10.203 10.266 16.828 1 97.94 128 THR B N 1
ATOM 4629 C CA . THR B 1 128 ? 11.562 10.516 17.297 1 97.94 128 THR B CA 1
ATOM 4630 C C . THR B 1 128 ? 11.961 9.5 18.359 1 97.94 128 THR B C 1
ATOM 4632 O O . THR B 1 128 ? 13.086 9 18.375 1 97.94 128 THR B O 1
ATOM 4635 N N . ALA B 1 129 ? 11.031 9.195 19.266 1 98.38 129 ALA B N 1
ATOM 4636 C CA . ALA B 1 129 ? 11.305 8.211 20.312 1 98.38 129 ALA B CA 1
ATOM 4637 C C . ALA B 1 129 ? 11.602 6.844 19.703 1 98.38 129 ALA B C 1
ATOM 4639 O O . ALA B 1 129 ? 12.508 6.141 20.156 1 98.38 129 ALA B O 1
ATOM 4640 N N . LEU B 1 130 ? 10.82 6.465 18.719 1 98.69 130 LEU B N 1
ATOM 4641 C CA . LEU B 1 130 ? 11.047 5.18 18.062 1 98.69 130 LEU B CA 1
ATOM 4642 C C . LEU B 1 130 ? 12.453 5.117 17.469 1 98.69 130 LEU B C 1
ATOM 4644 O O . LEU B 1 130 ? 1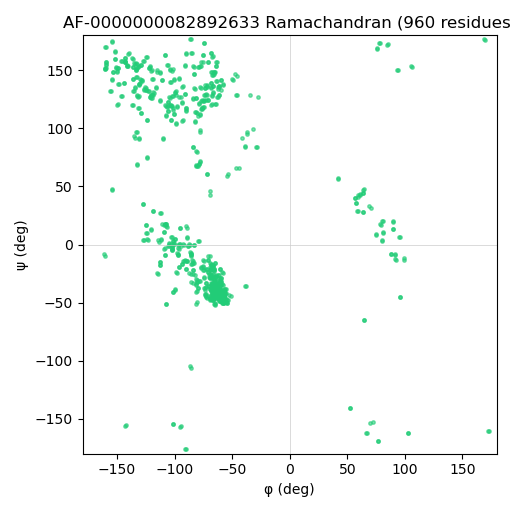3.203 4.176 17.734 1 98.69 130 LEU B O 1
ATOM 4648 N N . ASN B 1 131 ? 12.859 6.102 16.734 1 98.19 131 ASN B N 1
ATOM 4649 C CA . ASN B 1 131 ? 14.156 6.086 16.062 1 98.19 131 ASN B CA 1
ATOM 4650 C C . ASN B 1 131 ? 15.305 6.141 17.062 1 98.19 131 ASN B C 1
ATOM 4652 O O . ASN B 1 131 ? 16.375 5.586 16.812 1 98.19 131 ASN B O 1
ATOM 4656 N N . GLU B 1 132 ? 15.078 6.809 18.125 1 98 132 GLU B N 1
ATOM 4657 C CA . GLU B 1 132 ? 16.078 6.793 19.188 1 98 132 GLU B CA 1
ATOM 4658 C C . GLU B 1 132 ? 16.25 5.395 19.781 1 98 132 GLU B C 1
ATOM 4660 O O . GLU B 1 132 ? 17.375 4.938 20 1 98 132 GLU B O 1
ATOM 4665 N N . ARG B 1 133 ? 15.18 4.715 19.969 1 97.56 133 ARG B N 1
ATOM 4666 C CA . ARG B 1 133 ? 15.188 3.4 20.609 1 97.56 133 ARG B CA 1
ATOM 4667 C C . ARG B 1 133 ? 15.828 2.354 19.703 1 97.56 133 ARG B C 1
ATOM 4669 O O . ARG B 1 133 ? 16.391 1.369 20.188 1 97.56 133 ARG B O 1
ATOM 4676 N N . ILE B 1 134 ? 15.742 2.57 18.359 1 97.62 134 ILE B N 1
ATOM 4677 C CA . ILE B 1 134 ? 16.234 1.525 17.469 1 97.62 134 ILE B CA 1
ATOM 4678 C C . ILE B 1 134 ? 17.531 1.977 16.812 1 97.62 134 ILE B C 1
ATOM 4680 O O . ILE B 1 134 ? 17.969 1.398 15.82 1 97.62 134 ILE B O 1
ATOM 4684 N N . ARG B 1 135 ? 18.172 2.951 17.328 1 95.44 135 ARG B N 1
ATOM 4685 C CA . ARG B 1 135 ? 19.312 3.623 16.719 1 95.44 135 ARG B CA 1
ATOM 4686 C C . ARG B 1 135 ? 20.469 2.652 16.5 1 95.44 135 ARG B C 1
ATOM 4688 O O . ARG B 1 135 ? 21.188 2.748 15.516 1 95.44 135 ARG B O 1
ATOM 4695 N N . ASP B 1 136 ? 20.656 1.642 17.344 1 95.56 136 ASP B N 1
ATOM 4696 C CA . ASP B 1 136 ? 21.828 0.754 17.312 1 95.56 136 ASP B CA 1
ATOM 4697 C C . ASP B 1 136 ? 21.609 -0.413 16.359 1 95.56 136 ASP B C 1
ATOM 4699 O O . ASP B 1 136 ? 22.5 -1.222 16.141 1 95.56 136 ASP B O 1
ATOM 4703 N N . THR B 1 137 ? 20.453 -0.482 15.695 1 95.56 137 THR B N 1
ATOM 4704 C CA . THR B 1 137 ? 20.125 -1.616 14.836 1 95.56 137 THR B CA 1
ATOM 4705 C C . THR B 1 137 ? 20.594 -1.366 13.406 1 95.56 137 THR B C 1
ATOM 4707 O O . THR B 1 137 ? 20.625 -2.287 12.586 1 95.56 137 THR B O 1
ATOM 4710 N N . GLY B 1 138 ? 20.938 -0.165 13.062 1 95.38 138 GLY B N 1
ATOM 4711 C CA . GLY B 1 138 ? 21.234 0.19 11.68 1 95.38 138 GLY B CA 1
ATOM 4712 C C . GLY B 1 138 ? 19.984 0.423 10.852 1 95.38 138 GLY B C 1
ATOM 4713 O O . GLY B 1 138 ? 20.078 0.664 9.641 1 95.38 138 GLY B O 1
ATOM 4714 N N . LEU B 1 139 ? 18.828 0.344 11.484 1 97.81 139 LEU B N 1
ATOM 4715 C CA . LEU B 1 139 ? 17.547 0.579 10.812 1 97.81 139 LEU B CA 1
ATOM 4716 C C . LEU B 1 139 ? 16.938 1.904 11.258 1 97.81 139 LEU B C 1
ATOM 4718 O O . LEU B 1 139 ? 17.391 2.506 12.234 1 97.81 139 LEU B O 1
ATOM 4722 N N . PHE B 1 140 ? 16 2.398 10.508 1 97.75 140 PHE B N 1
ATOM 4723 C CA . PHE B 1 140 ? 15.266 3.584 10.922 1 97.75 140 PHE B CA 1
ATOM 4724 C C . PHE B 1 140 ? 13.844 3.559 10.367 1 97.75 140 PHE B C 1
ATOM 4726 O O . PHE B 1 140 ? 13.57 2.852 9.398 1 97.75 140 PHE B O 1
ATOM 4733 N N . PHE B 1 141 ? 12.945 4.16 11.148 1 98.38 141 PHE B N 1
ATOM 4734 C CA . PHE B 1 141 ? 11.602 4.473 10.664 1 98.38 141 PHE B CA 1
ATOM 4735 C C . PHE B 1 141 ? 11.609 5.758 9.844 1 98.38 141 PHE B C 1
ATOM 4737 O O . PHE B 1 141 ? 11.969 6.82 10.352 1 98.38 141 PHE B O 1
ATOM 4744 N N . SER B 1 142 ? 11.086 5.711 8.586 1 97.56 142 SER B N 1
ATOM 4745 C CA . SER B 1 142 ? 11.461 6.723 7.602 1 97.56 142 SER B CA 1
ATOM 4746 C C . SER B 1 142 ? 10.406 7.824 7.508 1 97.56 142 SER B C 1
ATOM 4748 O O . SER B 1 142 ? 10.695 8.93 7.043 1 97.56 142 SER B O 1
ATOM 4750 N N . VAL B 1 143 ? 9.133 7.57 7.871 1 97.56 143 VAL B N 1
ATOM 4751 C CA . VAL B 1 143 ? 8.062 8.539 7.645 1 97.56 143 VAL B CA 1
ATOM 4752 C C . VAL B 1 143 ? 8.234 9.727 8.594 1 97.56 143 VAL B C 1
ATOM 4754 O O . VAL B 1 143 ? 8.297 9.547 9.812 1 97.56 143 VAL B O 1
ATOM 4757 N N . ASP B 1 144 ? 8.297 10.914 7.992 1 93.19 144 ASP B N 1
ATOM 4758 C CA . ASP B 1 144 ? 8.523 12.125 8.773 1 93.19 144 ASP B CA 1
ATOM 4759 C C . ASP B 1 144 ? 7.555 13.234 8.359 1 93.19 144 ASP B C 1
ATOM 4761 O O . ASP B 1 144 ? 7.84 14.008 7.445 1 93.19 144 ASP B O 1
ATOM 4765 N N . PRO B 1 145 ? 6.516 13.367 9.078 1 91.62 145 PRO B N 1
ATOM 4766 C CA . PRO B 1 145 ? 5.555 14.422 8.75 1 91.62 145 PRO B CA 1
ATOM 4767 C C . PRO B 1 145 ? 6.008 15.805 9.234 1 91.62 145 PRO B C 1
ATOM 4769 O O . PRO B 1 145 ? 5.281 16.781 9.07 1 91.62 145 PRO B O 1
ATOM 4772 N N . GLY B 1 146 ? 7.207 15.984 9.828 1 88.12 146 GLY B N 1
ATOM 4773 C CA . GLY B 1 146 ? 7.688 17.25 10.367 1 88.12 146 GLY B CA 1
ATOM 4774 C C . GLY B 1 146 ? 7.445 17.391 11.859 1 88.12 146 GLY B C 1
ATOM 4775 O O . GLY B 1 146 ? 8.344 17.797 12.602 1 88.12 146 GLY B O 1
ATOM 4776 N N . ALA B 1 147 ? 6.289 17.062 12.289 1 90.62 147 ALA B N 1
ATOM 4777 C CA . ALA B 1 147 ? 5.977 17.047 13.719 1 90.62 147 ALA B CA 1
ATOM 4778 C C . ALA B 1 147 ? 6.426 15.734 14.367 1 90.62 147 ALA B C 1
ATOM 4780 O O . ALA B 1 147 ? 6.531 14.711 13.695 1 90.62 147 ALA B O 1
ATOM 4781 N N . ASP B 1 148 ? 6.723 15.789 15.641 1 95.94 148 ASP B N 1
ATOM 4782 C CA . ASP B 1 148 ? 6.984 14.547 16.359 1 95.94 148 ASP B CA 1
ATOM 4783 C C . ASP B 1 148 ? 5.684 13.867 16.781 1 95.94 148 ASP B C 1
ATOM 4785 O O . ASP B 1 148 ? 5.402 13.711 17.969 1 95.94 148 ASP B O 1
ATOM 4789 N N . ALA B 1 149 ? 4.941 13.375 15.812 1 97.5 149 ALA B N 1
ATOM 4790 C CA . ALA B 1 149 ? 3.654 12.703 15.984 1 97.5 149 ALA B CA 1
ATOM 4791 C C . ALA B 1 149 ? 3.842 11.273 16.469 1 97.5 149 ALA B C 1
ATOM 4793 O O . ALA B 1 149 ? 4.93 10.703 16.344 1 97.5 149 ALA B O 1
ATOM 4794 N N . SER B 1 150 ? 2.848 10.742 17.156 1 98.25 150 SER B N 1
ATOM 4795 C CA . SER B 1 150 ? 2.877 9.328 17.484 1 98.25 150 SER B CA 1
ATOM 4796 C C . SER B 1 150 ? 2.75 8.453 16.25 1 98.25 150 SER B C 1
ATOM 4798 O O . SER B 1 150 ? 2.053 8.82 15.297 1 98.25 150 SER B O 1
ATOM 4800 N N . VAL B 1 151 ? 3.414 7.312 16.25 1 98.75 151 VAL B N 1
ATOM 4801 C CA . VAL B 1 151 ? 3.443 6.426 15.094 1 98.75 151 VAL B CA 1
ATOM 4802 C C . VAL B 1 151 ? 2.023 5.988 14.742 1 98.75 151 VAL B C 1
ATOM 4804 O O . VAL B 1 151 ? 1.615 6.047 13.578 1 98.75 151 VAL B O 1
ATOM 4807 N N . CYS B 1 152 ? 1.218 5.574 15.719 1 98.81 152 CYS B N 1
ATOM 4808 C CA . CYS B 1 152 ? -0.146 5.129 15.461 1 98.81 152 CYS B CA 1
ATOM 4809 C C . CYS B 1 152 ? -1.022 6.289 15 1 98.81 152 CYS B C 1
ATOM 4811 O O . CYS B 1 152 ? -1.941 6.102 14.203 1 98.81 152 CYS B O 1
ATOM 4813 N N . GLY B 1 153 ? -0.751 7.512 15.523 1 98.5 153 GLY B N 1
ATOM 4814 C CA . GLY B 1 153 ? -1.431 8.688 15 1 98.5 153 GLY B CA 1
ATOM 4815 C C . GLY B 1 153 ? -1.131 8.938 13.531 1 98.5 153 GLY B C 1
ATOM 4816 O O . GLY B 1 153 ? -2.021 9.312 12.766 1 98.5 153 GLY B O 1
ATOM 4817 N N . MET B 1 154 ? 0.132 8.734 13.172 1 98.69 154 MET B N 1
ATOM 4818 C CA . MET B 1 154 ? 0.532 8.867 11.773 1 98.69 154 MET B CA 1
ATOM 4819 C C . MET B 1 154 ? -0.197 7.855 10.898 1 98.69 154 MET B C 1
ATOM 4821 O O . MET B 1 154 ? -0.59 8.172 9.773 1 98.69 154 MET B O 1
ATOM 4825 N N . VAL B 1 155 ? -0.366 6.605 11.398 1 98.75 155 VAL B N 1
ATOM 4826 C CA . VAL B 1 155 ? -1.131 5.605 10.664 1 98.75 155 VAL B CA 1
ATOM 4827 C C . VAL B 1 155 ? -2.576 6.074 10.5 1 98.75 155 VAL B C 1
ATOM 4829 O O . VAL B 1 155 ? -3.125 6.047 9.398 1 98.75 155 VAL B O 1
ATOM 4832 N N . ALA B 1 156 ? -3.176 6.57 11.555 1 98.44 156 ALA B N 1
ATOM 4833 C CA . ALA B 1 156 ? -4.586 6.949 11.57 1 98.44 156 ALA B CA 1
ATOM 4834 C C . ALA B 1 156 ? -4.852 8.102 10.602 1 98.44 156 ALA B C 1
ATOM 4836 O O . ALA B 1 156 ? -5.945 8.203 10.039 1 98.44 156 ALA B O 1
ATOM 4837 N N . THR B 1 157 ? -3.867 8.93 10.359 1 97.94 157 THR B N 1
ATOM 4838 C CA . THR B 1 157 ? -4.066 10.094 9.508 1 97.94 157 THR B CA 1
ATOM 4839 C C . THR B 1 157 ? -3.586 9.812 8.086 1 97.94 157 THR B C 1
ATOM 4841 O O . THR B 1 157 ? -3.834 10.602 7.172 1 97.94 157 THR B O 1
ATOM 4844 N N . GLY B 1 158 ? -2.939 8.648 7.887 1 97.94 158 GLY B N 1
ATOM 4845 C CA . GLY B 1 158 ? -2.318 8.422 6.594 1 97.94 158 GLY B CA 1
ATOM 4846 C C . GLY B 1 158 ? -1.195 9.398 6.289 1 97.94 158 GLY B C 1
ATOM 4847 O O . GLY B 1 158 ? -1.123 9.938 5.184 1 97.94 158 GLY B O 1
ATOM 4848 N N . ALA B 1 159 ? -0.339 9.594 7.215 1 98.06 159 ALA B N 1
ATOM 4849 C CA . ALA B 1 159 ? 0.712 10.602 7.133 1 98.06 159 ALA B CA 1
ATOM 4850 C C . ALA B 1 159 ? 1.777 10.203 6.113 1 98.06 159 ALA B C 1
ATOM 4852 O O . ALA B 1 159 ? 1.864 9.039 5.723 1 98.06 159 ALA B O 1
ATOM 4853 N N . SER B 1 160 ? 2.428 11.18 5.672 1 97.25 160 SER B N 1
ATOM 4854 C CA . SER B 1 160 ? 3.623 11.039 4.848 1 97.25 160 SER B CA 1
ATOM 4855 C C . SER B 1 160 ? 4.656 12.109 5.184 1 97.25 160 SER B C 1
ATOM 4857 O O . SER B 1 160 ? 4.676 12.633 6.297 1 97.25 160 SER B O 1
ATOM 4859 N N . GLY B 1 161 ? 5.559 12.438 4.262 1 93.69 161 GLY B N 1
ATOM 4860 C CA . GLY B 1 161 ? 6.609 13.406 4.516 1 93.69 161 GLY B CA 1
ATOM 4861 C C . GLY B 1 161 ? 7.621 13.508 3.391 1 93.69 161 GLY B C 1
ATOM 4862 O O . GLY B 1 161 ? 7.328 13.125 2.254 1 93.69 161 GLY B O 1
ATOM 4863 N N . THR B 1 162 ? 8.75 14.031 3.705 1 94.25 162 THR B N 1
ATOM 4864 C CA . THR B 1 162 ? 9.711 14.445 2.693 1 94.25 162 THR B CA 1
ATOM 4865 C C . THR B 1 162 ? 10.414 13.234 2.088 1 94.25 162 THR B C 1
ATOM 4867 O O . THR B 1 162 ? 10.977 13.32 0.991 1 94.25 162 THR B O 1
ATOM 4870 N N . THR B 1 163 ? 10.375 12.133 2.777 1 95.88 163 THR B N 1
ATOM 4871 C CA . THR B 1 163 ? 11.133 10.984 2.281 1 95.88 163 THR B CA 1
ATOM 4872 C C . THR B 1 163 ? 10.211 9.984 1.602 1 95.88 163 THR B C 1
ATOM 4874 O O . THR B 1 163 ? 10.641 8.891 1.22 1 95.88 163 THR B O 1
ATOM 4877 N N . SER B 1 164 ? 8.945 10.344 1.453 1 96.19 164 SER B N 1
ATOM 4878 C CA . SER B 1 164 ? 7.953 9.391 0.953 1 96.19 164 SER B CA 1
ATOM 4879 C C . SER B 1 164 ? 8.25 9 -0.492 1 96.19 164 SER B C 1
ATOM 4881 O O . SER B 1 164 ? 7.855 7.922 -0.939 1 96.19 164 SER B O 1
ATOM 4883 N N . VAL B 1 165 ? 8.984 9.844 -1.215 1 95.81 165 VAL B N 1
ATOM 4884 C CA . VAL B 1 165 ? 9.281 9.539 -2.611 1 95.81 165 VAL B CA 1
ATOM 4885 C C . VAL B 1 165 ? 10.094 8.25 -2.697 1 95.81 165 VAL B C 1
ATOM 4887 O O . VAL B 1 165 ? 9.922 7.457 -3.623 1 95.81 165 VAL B O 1
ATOM 4890 N N . ARG B 1 166 ? 10.914 8.023 -1.718 1 95.31 166 ARG B N 1
ATOM 4891 C CA . ARG B 1 166 ? 11.773 6.844 -1.737 1 95.31 166 ARG B CA 1
ATOM 4892 C C . ARG B 1 166 ? 11.211 5.746 -0.837 1 95.31 166 ARG B C 1
ATOM 4894 O O . ARG B 1 166 ? 11.219 4.57 -1.206 1 95.31 166 ARG B O 1
ATOM 4901 N N . TYR B 1 167 ? 10.703 6.121 0.343 1 96.5 167 TYR B N 1
ATOM 4902 C CA . TYR B 1 167 ? 10.43 5.121 1.372 1 96.5 167 TYR B CA 1
ATOM 4903 C C . TYR B 1 167 ? 8.93 4.918 1.547 1 96.5 167 TYR B C 1
ATOM 4905 O O . TYR B 1 167 ? 8.5 4.078 2.342 1 96.5 167 TYR B O 1
ATOM 4913 N N . GLY B 1 168 ? 8.117 5.676 0.836 1 96.5 168 GLY B N 1
ATOM 4914 C CA . GLY B 1 168 ? 6.672 5.508 0.9 1 96.5 168 GLY B CA 1
ATOM 4915 C C . GLY B 1 168 ? 6.035 6.262 2.053 1 96.5 168 GLY B C 1
ATOM 4916 O O . GLY B 1 168 ? 6.734 6.902 2.844 1 96.5 168 GLY B O 1
ATOM 4917 N N . THR B 1 169 ? 4.727 6.285 2.074 1 98.12 169 THR B N 1
ATOM 4918 C CA . THR B 1 169 ? 3.91 6.895 3.117 1 98.12 169 THR B CA 1
ATOM 4919 C C . THR B 1 169 ? 3.584 5.883 4.211 1 98.12 169 THR B C 1
ATOM 4921 O O . THR B 1 169 ? 4.098 4.762 4.199 1 98.12 169 THR B O 1
ATOM 4924 N N . MET B 1 170 ? 2.771 6.289 5.176 1 98.44 170 MET B N 1
ATOM 4925 C CA . MET B 1 170 ? 2.332 5.34 6.195 1 98.44 170 MET B CA 1
ATOM 4926 C C . MET B 1 170 ? 1.589 4.168 5.562 1 98.44 170 MET B C 1
ATOM 4928 O O . MET B 1 170 ? 1.672 3.037 6.047 1 98.44 170 MET B O 1
ATOM 4932 N N . LYS B 1 171 ? 0.895 4.41 4.473 1 97.19 171 LYS B N 1
ATOM 4933 C CA . LYS B 1 171 ? 0.204 3.332 3.771 1 97.19 171 LYS B CA 1
ATOM 4934 C C . LYS B 1 171 ? 1.175 2.225 3.375 1 97.19 171 LYS B C 1
ATOM 4936 O O . LYS B 1 171 ? 0.854 1.039 3.492 1 97.19 171 LYS B O 1
ATOM 4941 N N . ASN B 1 172 ? 2.357 2.566 2.961 1 96.56 172 ASN B N 1
ATOM 4942 C CA . ASN B 1 172 ? 3.357 1.62 2.48 1 96.56 172 ASN B CA 1
ATOM 4943 C C . ASN B 1 172 ? 4.141 1 3.635 1 96.56 172 ASN B C 1
ATOM 4945 O O . ASN B 1 172 ? 4.73 -0.072 3.484 1 96.56 172 ASN B O 1
ATOM 4949 N N . ASN B 1 173 ? 4.129 1.716 4.766 1 98.25 173 ASN B N 1
ATOM 4950 C CA . ASN B 1 173 ? 5.035 1.309 5.832 1 98.25 173 ASN B CA 1
ATOM 4951 C C . ASN B 1 173 ? 4.277 0.692 7.008 1 98.25 173 ASN B C 1
ATOM 4953 O O . ASN B 1 173 ? 4.836 0.528 8.094 1 98.25 173 ASN B O 1
ATOM 4957 N N . THR B 1 174 ? 3.006 0.405 6.871 1 98.5 174 THR B N 1
ATOM 4958 C CA . THR B 1 174 ? 2.213 -0.274 7.891 1 98.5 174 THR B CA 1
ATOM 4959 C C . THR B 1 174 ? 1.943 -1.722 7.488 1 98.5 174 THR B C 1
ATOM 4961 O O . THR B 1 174 ? 1.351 -1.981 6.438 1 98.5 174 THR B O 1
ATOM 4964 N N . LYS B 1 175 ? 2.342 -2.643 8.328 1 98.19 175 LYS B N 1
ATOM 4965 C CA . LYS B 1 175 ? 2.244 -4.059 7.984 1 98.19 175 LYS B CA 1
ATOM 4966 C C . LYS B 1 175 ? 1.017 -4.699 8.625 1 98.19 175 LYS B C 1
ATOM 4968 O O . LYS B 1 175 ? 0.414 -5.609 8.055 1 98.19 175 LYS B O 1
ATOM 4973 N N . ASN B 1 176 ? 0.707 -4.348 9.805 1 98.69 176 ASN B N 1
ATOM 4974 C CA . ASN B 1 176 ? -0.381 -4.906 10.602 1 98.69 176 ASN B CA 1
ATOM 4975 C C . ASN B 1 176 ? -0.794 -3.961 11.727 1 98.69 176 ASN B C 1
ATOM 4977 O O . ASN B 1 176 ? -0.033 -3.066 12.102 1 98.69 176 ASN B O 1
ATOM 4981 N N . LEU B 1 177 ? -2.006 -4.09 12.156 1 98.88 177 LEU B N 1
ATOM 4982 C CA . LEU B 1 177 ? -2.518 -3.229 13.219 1 98.88 177 LEU B CA 1
ATOM 4983 C C . LEU B 1 177 ? -3.309 -4.039 14.242 1 98.88 177 LEU B C 1
ATOM 4985 O O . LEU B 1 177 ? -3.982 -5.008 13.883 1 98.88 177 LEU B O 1
ATOM 4989 N N . GLU B 1 178 ? -3.16 -3.68 15.453 1 98.88 178 GLU B N 1
ATOM 4990 C CA . GLU B 1 178 ? -4.133 -3.994 16.5 1 98.88 178 GLU B CA 1
ATOM 4991 C C . GLU B 1 178 ? -5.137 -2.859 16.672 1 98.88 178 GLU B C 1
ATOM 4993 O O . GLU B 1 178 ? -4.75 -1.707 16.875 1 98.88 178 GLU B O 1
ATOM 4998 N N . VAL B 1 179 ? -6.383 -3.154 16.516 1 98.94 179 VAL B N 1
ATOM 4999 C CA . VAL B 1 179 ? -7.414 -2.119 16.531 1 98.94 179 VAL B CA 1
ATOM 5000 C C . VAL B 1 179 ? -8.547 -2.521 17.469 1 98.94 179 VAL B C 1
ATOM 5002 O O . VAL B 1 179 ? -9.07 -3.635 17.375 1 98.94 179 VAL B O 1
ATOM 5005 N N . VAL B 1 180 ? -8.914 -1.673 18.391 1 98.94 180 VAL B N 1
ATOM 5006 C CA . VAL B 1 180 ? -10.148 -1.851 19.156 1 98.94 180 VAL B CA 1
ATOM 5007 C C . VAL B 1 180 ? -11.328 -1.329 18.344 1 98.94 180 VAL B C 1
ATOM 5009 O O . VAL B 1 180 ? -11.414 -0.133 18.062 1 98.94 180 VAL B O 1
ATOM 5012 N N . LEU B 1 181 ? -12.195 -2.207 17.953 1 98.88 181 LEU B N 1
ATOM 5013 C CA . LEU B 1 181 ? -13.383 -1.875 17.172 1 98.88 181 LEU B CA 1
ATOM 5014 C C . LEU B 1 181 ? -14.445 -1.221 18.062 1 98.88 181 LEU B C 1
ATOM 5016 O O . LEU B 1 181 ? -14.375 -1.301 19.281 1 98.88 181 LEU B O 1
ATOM 5020 N N . PRO B 1 182 ? -15.414 -0.57 17.453 1 98.56 182 PRO B N 1
ATOM 5021 C CA . PRO B 1 182 ? -16.422 0.158 18.219 1 98.56 182 PRO B CA 1
ATOM 5022 C C . PRO B 1 182 ? -17.188 -0.741 19.188 1 98.56 182 PRO B C 1
ATOM 5024 O O . PRO B 1 182 ? -17.703 -0.266 20.203 1 98.56 182 PRO B O 1
ATOM 5027 N N . ASN B 1 183 ? -17.25 -2.021 18.938 1 98.44 183 ASN B N 1
ATOM 5028 C CA . ASN B 1 183 ? -17.969 -2.936 19.828 1 98.44 183 ASN B CA 1
ATOM 5029 C C . ASN B 1 183 ? -17.062 -3.467 20.938 1 98.44 183 ASN B C 1
ATOM 5031 O O . ASN B 1 183 ? -17.469 -4.312 21.734 1 98.44 183 ASN B O 1
ATOM 5035 N N . GLY B 1 184 ? -15.836 -3.061 20.906 1 98.75 184 GLY B N 1
ATOM 5036 C CA . GLY B 1 184 ? -14.898 -3.441 21.953 1 98.75 184 GLY B CA 1
ATOM 5037 C C . GLY B 1 184 ? -14.008 -4.605 21.562 1 98.75 184 GLY B C 1
ATOM 5038 O O . GLY B 1 184 ? -13.016 -4.887 22.234 1 98.75 184 GLY B O 1
ATOM 5039 N N . GLU B 1 185 ? -14.289 -5.289 20.5 1 98.75 185 GLU B N 1
ATOM 5040 C CA . GLU B 1 185 ? -13.453 -6.395 20.062 1 98.75 185 GLU B CA 1
ATOM 5041 C C . GLU B 1 185 ? -12.094 -5.898 19.578 1 98.75 185 GLU B C 1
ATOM 5043 O O . GLU B 1 185 ? -11.977 -4.773 19.078 1 98.75 185 GLU B O 1
ATOM 5048 N N . ILE B 1 186 ? -11.094 -6.723 19.766 1 98.88 186 ILE B N 1
ATOM 5049 C CA . ILE B 1 186 ? -9.734 -6.387 19.344 1 98.88 186 ILE B CA 1
ATOM 5050 C C . ILE B 1 186 ? -9.406 -7.105 18.047 1 98.88 186 ILE B C 1
ATOM 5052 O O . ILE B 1 186 ? -9.391 -8.336 17.984 1 98.88 186 ILE B O 1
ATOM 5056 N N . LEU B 1 187 ? -9.188 -6.355 17.016 1 98.81 187 LEU B N 1
ATOM 5057 C CA . LEU B 1 187 ? -8.883 -6.844 15.672 1 98.81 187 LEU B CA 1
ATOM 5058 C C . LEU B 1 187 ? -7.391 -6.75 15.383 1 98.81 187 LEU B C 1
ATOM 5060 O O . LEU B 1 187 ? -6.762 -5.727 15.664 1 98.81 187 LEU B O 1
ATOM 5064 N N . HIS B 1 188 ? -6.82 -7.824 14.961 1 98.75 188 HIS B N 1
ATOM 5065 C CA . HIS B 1 188 ? -5.559 -7.766 14.227 1 98.75 188 HIS B CA 1
ATOM 5066 C C . HIS B 1 188 ? -5.793 -7.848 12.727 1 98.75 188 HIS B C 1
ATOM 5068 O O . HIS B 1 188 ? -6.285 -8.859 12.219 1 98.75 188 HIS B O 1
ATOM 5074 N N . THR B 1 189 ? -5.41 -6.832 12.031 1 98.56 189 THR B N 1
ATOM 5075 C CA . THR B 1 189 ? -5.902 -6.617 10.672 1 98.56 189 THR B CA 1
ATOM 5076 C C . THR B 1 189 ? -5.344 -7.672 9.719 1 98.56 189 THR B C 1
ATOM 5078 O O . THR B 1 189 ? -5.926 -7.93 8.664 1 98.56 189 THR B O 1
ATOM 5081 N N . LYS B 1 190 ? -4.191 -8.281 9.992 1 97.75 190 LYS B N 1
ATOM 5082 C CA . LYS B 1 190 ? -3.654 -9.383 9.203 1 97.75 190 LYS B CA 1
ATOM 5083 C C . LYS B 1 190 ? -3.625 -10.68 10.016 1 97.75 190 LYS B C 1
ATOM 5085 O O . LYS B 1 190 ? -3.121 -11.703 9.547 1 97.75 190 LYS B O 1
ATOM 5090 N N . GLY B 1 191 ? -4.125 -10.602 11.242 1 97.81 191 GLY B N 1
ATOM 5091 C CA . GLY B 1 191 ? -4.016 -11.703 12.188 1 97.81 191 GLY B CA 1
ATOM 5092 C C . GLY B 1 191 ? -2.992 -11.445 13.281 1 97.81 191 GLY B C 1
ATOM 5093 O O . GLY B 1 191 ? -2.066 -10.656 13.102 1 97.81 191 GLY B O 1
ATOM 5094 N N . PRO B 1 192 ? -3.197 -12.062 14.43 1 97 192 PRO B N 1
ATOM 5095 C CA . PRO B 1 192 ? -2.299 -11.836 15.562 1 97 192 PRO B CA 1
ATOM 5096 C C . PRO B 1 192 ? -0.866 -12.281 15.273 1 97 192 PRO B C 1
ATOM 5098 O O . PRO B 1 192 ? -0.641 -13.422 14.859 1 97 192 PRO B O 1
ATOM 5101 N N . GLY B 1 193 ? 0.021 -11.391 15.484 1 94.81 193 GLY B N 1
ATOM 5102 C CA . GLY B 1 193 ? 1.438 -11.703 15.391 1 94.81 193 GLY B CA 1
ATOM 5103 C C . GLY B 1 193 ? 1.93 -11.844 13.969 1 94.81 193 GLY B C 1
ATOM 5104 O O . GLY B 1 193 ? 3.074 -12.234 13.734 1 94.81 193 GLY B O 1
ATOM 5105 N N . ARG B 1 194 ? 1.128 -11.523 13.039 1 97.38 194 ARG B N 1
ATOM 5106 C CA . ARG B 1 194 ? 1.499 -11.758 11.648 1 97.38 194 ARG B CA 1
ATOM 5107 C C . ARG B 1 194 ? 2.16 -10.516 11.047 1 97.38 194 ARG B C 1
ATOM 5109 O O . ARG B 1 194 ? 1.69 -9.398 11.242 1 97.38 194 ARG B O 1
ATOM 5116 N N . HIS B 1 195 ? 3.262 -10.758 10.305 1 97.25 195 HIS B N 1
ATOM 5117 C CA . HIS B 1 195 ? 3.93 -9.617 9.68 1 97.25 195 HIS B CA 1
ATOM 5118 C C . HIS B 1 195 ? 4.703 -10.055 8.438 1 97.25 195 HIS B C 1
ATOM 5120 O O . HIS B 1 195 ? 5.883 -9.719 8.289 1 97.25 195 HIS B O 1
ATOM 5126 N N . PRO B 1 196 ? 4.027 -10.867 7.559 1 97 196 PRO B N 1
ATOM 5127 C CA . PRO B 1 196 ? 4.691 -11.172 6.289 1 97 196 PRO B CA 1
ATOM 5128 C C . PRO B 1 196 ? 4.906 -9.938 5.422 1 97 196 PRO B C 1
ATOM 5130 O O . PRO B 1 196 ? 4.164 -8.961 5.539 1 97 196 PRO B O 1
ATOM 5133 N N . TRP B 1 197 ? 5.918 -9.977 4.555 1 95.38 197 TRP B N 1
ATOM 5134 C CA . TRP B 1 197 ? 6.191 -8.852 3.666 1 95.38 197 TRP B CA 1
ATOM 5135 C C . TRP B 1 197 ? 5.082 -8.688 2.635 1 95.38 197 TRP B C 1
ATOM 5137 O O . TRP B 1 197 ? 4.734 -7.57 2.256 1 95.38 197 TRP B O 1
ATOM 5147 N N . LYS B 1 198 ? 4.551 -9.75 2.16 1 95.38 198 LYS B N 1
ATOM 5148 C CA . LYS B 1 198 ? 3.439 -9.695 1.216 1 95.38 198 LYS B CA 1
ATOM 5149 C C . LYS B 1 198 ? 2.426 -10.805 1.496 1 95.38 198 LYS B C 1
ATOM 5151 O O . LYS B 1 198 ? 2.748 -11.797 2.145 1 95.38 198 LYS B O 1
ATOM 5156 N N . THR B 1 199 ? 1.26 -10.586 1.137 1 97.62 199 THR B N 1
ATOM 5157 C CA . THR B 1 199 ? 0.143 -11.516 1.279 1 97.62 199 THR B CA 1
ATOM 5158 C C . THR B 1 199 ? -0.927 -11.234 0.226 1 97.62 199 THR B C 1
ATOM 5160 O O . THR B 1 199 ? -1.094 -10.094 -0.213 1 97.62 199 THR B O 1
ATOM 5163 N N . SER B 1 200 ? -1.516 -12.258 -0.267 1 97.62 200 SER B N 1
ATOM 5164 C CA . SER B 1 200 ? -2.701 -12.133 -1.109 1 97.62 200 SER B CA 1
ATOM 5165 C C . SER B 1 200 ? -3.898 -12.844 -0.482 1 97.62 200 SER B C 1
ATOM 5167 O O . SER B 1 200 ? -4.781 -13.328 -1.192 1 97.62 200 SER B O 1
ATOM 5169 N N . ALA B 1 201 ? -3.857 -12.898 0.891 1 97.69 201 ALA B N 1
ATOM 5170 C CA . ALA B 1 201 ? -4.879 -13.625 1.644 1 97.69 201 ALA B CA 1
ATOM 5171 C C . ALA B 1 201 ? -6.047 -12.711 2.002 1 97.69 201 ALA B C 1
ATOM 5173 O O . ALA B 1 201 ? -5.883 -11.75 2.754 1 97.69 201 ALA B O 1
ATOM 5174 N N . GLY B 1 202 ? -7.203 -12.977 1.497 1 96.56 202 GLY B N 1
ATOM 5175 C CA . GLY B 1 202 ? -8.414 -12.297 1.934 1 96.56 202 GLY B CA 1
ATOM 5176 C C . GLY B 1 202 ? -8.43 -10.82 1.583 1 96.56 202 GLY B C 1
ATOM 5177 O O . GLY B 1 202 ? -7.801 -10.398 0.612 1 96.56 202 GLY B O 1
ATOM 5178 N N . TYR B 1 203 ? -9.305 -10.039 2.256 1 97.75 203 TYR B N 1
ATOM 5179 C CA . TYR B 1 203 ? -9.422 -8.609 2.018 1 97.75 203 TYR B CA 1
ATOM 5180 C C . TYR B 1 203 ? -8.367 -7.836 2.797 1 97.75 203 TYR B C 1
ATOM 5182 O O . TYR B 1 203 ? -7.953 -8.258 3.881 1 97.75 203 TYR B O 1
ATOM 5190 N N . ASN B 1 204 ? -7.934 -6.785 2.246 1 96.69 204 ASN B N 1
ATOM 5191 C CA . ASN B 1 204 ? -6.918 -5.957 2.887 1 96.69 204 ASN B CA 1
ATOM 5192 C C . ASN B 1 204 ? -7.516 -5.086 3.988 1 96.69 204 ASN B C 1
ATOM 5194 O O . ASN B 1 204 ? -7.965 -3.967 3.727 1 96.69 204 ASN B O 1
ATOM 5198 N N . LEU B 1 205 ? -7.426 -5.523 5.188 1 98.06 205 LEU B N 1
ATOM 5199 C CA . LEU B 1 205 ? -8.016 -4.797 6.309 1 98.06 205 LEU B CA 1
ATOM 5200 C C . LEU B 1 205 ? -7.07 -3.709 6.809 1 98.06 205 LEU B C 1
ATOM 5202 O O . LEU B 1 205 ? -7.52 -2.66 7.277 1 98.06 205 LEU B O 1
ATOM 5206 N N . THR B 1 206 ? -5.781 -3.951 6.727 1 98.31 206 THR B N 1
ATOM 5207 C CA . THR B 1 206 ? -4.809 -3.021 7.293 1 98.31 206 THR B CA 1
ATOM 5208 C C . THR B 1 206 ? -4.977 -1.631 6.688 1 98.31 206 THR B C 1
ATOM 5210 O O . THR B 1 206 ? -5.141 -0.647 7.41 1 98.31 206 THR B O 1
ATOM 5213 N N . GLU B 1 207 ? -5.031 -1.563 5.379 1 97.12 207 GLU B N 1
ATOM 5214 C CA . GLU B 1 207 ? -5.078 -0.271 4.703 1 97.12 207 GLU B CA 1
ATOM 5215 C C . GLU B 1 207 ? -6.422 0.417 4.918 1 97.12 207 GLU B C 1
ATOM 5217 O O . GLU B 1 207 ? -6.531 1.637 4.781 1 97.12 207 GLU B O 1
ATOM 5222 N N . LEU B 1 208 ? -7.41 -0.373 5.199 1 97.69 208 LEU B N 1
ATOM 5223 C CA . LEU B 1 208 ? -8.711 0.208 5.516 1 97.69 208 LEU B CA 1
ATOM 5224 C C . LEU B 1 208 ? -8.625 1.096 6.754 1 97.69 208 LEU B C 1
ATOM 5226 O O . LEU B 1 208 ? -9.359 2.08 6.867 1 97.69 208 LEU B O 1
ATOM 5230 N N . PHE B 1 209 ? -7.703 0.786 7.645 1 98.38 209 PHE B N 1
ATOM 5231 C CA . PHE B 1 209 ? -7.594 1.53 8.891 1 98.38 209 PHE B CA 1
ATOM 5232 C C . PHE B 1 209 ? -6.516 2.602 8.789 1 98.38 209 PHE B C 1
ATOM 5234 O O . PHE B 1 209 ? -6.383 3.441 9.688 1 98.38 209 PHE B O 1
ATOM 5241 N N . VAL B 1 210 ? -5.742 2.6 7.742 1 98.38 210 VAL B N 1
ATOM 5242 C CA . VAL B 1 210 ? -4.812 3.693 7.484 1 98.38 210 VAL B CA 1
ATOM 5243 C C . VAL B 1 210 ? -5.57 4.906 6.949 1 98.38 210 VAL B C 1
ATOM 5245 O O . VAL B 1 210 ? -6.23 4.824 5.91 1 98.38 210 VAL B O 1
ATOM 5248 N N . GLY B 1 211 ? -5.562 5.98 7.656 1 97.81 211 GLY B N 1
ATOM 5249 C CA . GLY B 1 211 ? -6.242 7.191 7.223 1 97.81 211 GLY B CA 1
ATOM 5250 C C . GLY B 1 211 ? -7.637 7.332 7.801 1 97.81 211 GLY B C 1
ATOM 5251 O O . GLY B 1 211 ? -8.328 8.312 7.523 1 97.81 211 GLY B O 1
ATOM 5252 N N . GLN B 1 212 ? -8.047 6.457 8.711 1 98.38 212 GLN B N 1
ATOM 5253 C CA . GLN B 1 212 ? -9.43 6.418 9.18 1 98.38 212 GLN B CA 1
ATOM 5254 C C . GLN B 1 212 ? -9.672 7.438 10.289 1 98.38 212 GLN B C 1
ATOM 5256 O O . GLN B 1 212 ? -10.812 7.742 10.625 1 98.38 212 GLN B O 1
ATOM 5261 N N . GLU B 1 213 ? -8.609 7.984 10.922 1 98.31 213 GLU B N 1
ATOM 5262 C CA . GLU B 1 213 ? -8.609 9.078 11.883 1 98.31 213 GLU B CA 1
ATOM 5263 C C . GLU B 1 213 ? -9.492 8.758 13.086 1 98.31 213 GLU B C 1
ATOM 5265 O O . GLU B 1 213 ? -10.219 9.633 13.586 1 98.31 213 GLU B O 1
ATOM 5270 N N . GLY B 1 214 ? -9.516 7.48 13.492 1 98.31 214 GLY B N 1
ATOM 5271 C CA . GLY B 1 214 ? -10.242 7.09 14.688 1 98.31 214 GLY B CA 1
ATOM 5272 C C . GLY B 1 214 ? -11.734 6.922 14.453 1 98.31 214 GLY B C 1
ATOM 5273 O O . GLY B 1 214 ? -12.5 6.785 15.406 1 98.31 214 GLY B O 1
ATOM 5274 N N . THR B 1 215 ? -12.172 6.93 13.242 1 98.56 215 THR B N 1
ATOM 5275 C CA . THR B 1 215 ? -13.602 6.902 12.938 1 98.56 215 THR B CA 1
ATOM 5276 C C . THR B 1 215 ? -14.086 5.469 12.742 1 98.56 215 THR B C 1
ATOM 5278 O O . THR B 1 215 ? -15.289 5.211 12.727 1 98.56 215 THR B O 1
ATOM 5281 N N . LEU B 1 216 ? -13.125 4.496 12.57 1 98.62 216 LEU B N 1
ATOM 5282 C CA . LEU B 1 216 ? -13.523 3.102 12.414 1 98.62 216 LEU B CA 1
ATOM 5283 C C . LEU B 1 216 ? -13.086 2.271 13.617 1 98.62 216 LEU B C 1
ATOM 5285 O O . LEU B 1 216 ? -13.57 1.155 13.812 1 98.62 216 LEU B O 1
ATOM 5289 N N . GLY B 1 217 ? -12.195 2.729 14.383 1 98.75 217 GLY B N 1
ATOM 5290 C CA . GLY B 1 217 ? -11.648 2.064 15.555 1 98.75 217 GLY B CA 1
ATOM 5291 C C . GLY B 1 217 ? -10.422 2.758 16.109 1 98.75 217 GLY B C 1
ATOM 5292 O O . GLY B 1 217 ? -9.977 3.771 15.578 1 98.75 217 GLY B O 1
ATOM 5293 N N . ILE B 1 218 ? -9.898 2.262 17.234 1 98.94 218 ILE B N 1
ATOM 5294 C CA . ILE B 1 218 ? -8.727 2.844 17.891 1 98.94 218 ILE B CA 1
ATOM 5295 C C . ILE B 1 218 ? -7.52 1.926 17.688 1 98.94 218 ILE B C 1
ATOM 5297 O O . ILE B 1 218 ? -7.543 0.767 18.109 1 98.94 218 ILE B O 1
ATOM 5301 N N . ILE B 1 219 ? -6.484 2.428 17.047 1 98.94 219 ILE B N 1
ATOM 5302 C CA . ILE B 1 219 ? -5.258 1.656 16.875 1 98.94 219 ILE B CA 1
ATOM 5303 C C . ILE B 1 219 ? -4.488 1.596 18.188 1 98.94 219 ILE B C 1
ATOM 5305 O O . ILE B 1 219 ? -4.07 2.629 18.719 1 98.94 219 ILE B O 1
ATOM 5309 N N . THR B 1 220 ? -4.309 0.41 18.688 1 98.94 220 THR B N 1
ATOM 5310 C CA . THR B 1 220 ? -3.637 0.263 19.984 1 98.94 220 THR B CA 1
ATOM 5311 C C . THR B 1 220 ? -2.244 -0.33 19.797 1 98.94 220 THR B C 1
ATOM 5313 O O . THR B 1 220 ? -1.449 -0.362 20.734 1 98.94 220 THR B O 1
ATOM 5316 N N . ALA B 1 221 ? -1.937 -0.772 18.625 1 98.88 221 ALA B N 1
ATOM 5317 C CA . ALA B 1 221 ? -0.582 -1.154 18.234 1 98.88 221 ALA B CA 1
ATOM 5318 C C . ALA B 1 221 ? -0.432 -1.178 16.719 1 98.88 221 ALA B C 1
ATOM 5320 O O . ALA B 1 221 ? -1.398 -1.437 16 1 98.88 221 ALA B O 1
ATOM 5321 N N . ALA B 1 222 ? 0.75 -0.916 16.266 1 98.88 222 ALA B N 1
ATOM 5322 C CA . ALA B 1 222 ? 1.051 -0.956 14.844 1 98.88 222 ALA B CA 1
ATOM 5323 C C . ALA B 1 222 ? 2.371 -1.674 14.578 1 98.88 222 ALA B C 1
ATOM 5325 O O . ALA B 1 222 ? 3.35 -1.472 15.305 1 98.88 222 ALA B O 1
ATOM 5326 N N . CYS B 1 223 ? 2.361 -2.568 13.664 1 98.88 223 CYS B N 1
ATOM 5327 C CA . CYS B 1 223 ? 3.592 -3.092 13.086 1 98.88 223 CYS B CA 1
ATOM 5328 C C . CYS B 1 223 ? 4.016 -2.273 11.867 1 98.88 223 CYS B C 1
ATOM 5330 O O . CYS B 1 223 ? 3.297 -2.225 10.867 1 98.88 223 CYS B O 1
ATOM 5332 N N . VAL B 1 224 ? 5.184 -1.636 11.953 1 98.75 224 VAL B N 1
ATOM 5333 C CA . VAL B 1 224 ? 5.586 -0.758 10.859 1 98.75 224 VAL B CA 1
ATOM 5334 C C . VAL B 1 224 ? 6.922 -1.225 10.281 1 98.75 224 VAL B C 1
ATOM 5336 O O . VAL B 1 224 ? 7.711 -1.868 10.977 1 98.75 224 VAL B O 1
ATOM 5339 N N . GLN B 1 225 ? 7.137 -0.927 9.078 1 98.38 225 GLN B N 1
ATOM 5340 C CA . GLN B 1 225 ? 8.336 -1.288 8.328 1 98.38 225 GLN B CA 1
ATOM 5341 C C . GLN B 1 225 ? 9.5 -0.37 8.68 1 98.38 225 GLN B C 1
ATOM 5343 O O . GLN B 1 225 ? 9.328 0.841 8.82 1 98.38 225 GLN B O 1
ATOM 5348 N N . LEU B 1 226 ? 10.641 -0.974 8.867 1 98.44 226 LEU B N 1
ATOM 5349 C CA . LEU B 1 226 ? 11.898 -0.251 9.031 1 98.44 226 LEU B CA 1
ATOM 5350 C C . LEU B 1 226 ? 12.766 -0.374 7.781 1 98.44 226 LEU B C 1
ATOM 5352 O O . LEU B 1 226 ? 12.594 -1.306 6.992 1 98.44 226 LEU B O 1
ATOM 5356 N N . HIS B 1 227 ? 13.617 0.574 7.582 1 97.5 227 HIS B N 1
ATOM 5357 C CA . HIS B 1 227 ? 14.547 0.592 6.461 1 97.5 227 HIS B CA 1
ATOM 5358 C C . HIS B 1 227 ? 15.992 0.682 6.945 1 97.5 227 HIS B C 1
ATOM 5360 O O . HIS B 1 227 ? 16.25 1.188 8.039 1 97.5 227 HIS B O 1
ATOM 5366 N N . PRO B 1 228 ? 16.891 0.145 6.137 1 96.19 228 PRO B N 1
ATOM 5367 C CA . PRO B 1 228 ? 18.297 0.37 6.496 1 96.19 228 PRO B CA 1
ATOM 5368 C C . PRO B 1 228 ? 18.672 1.849 6.488 1 96.19 228 PRO B C 1
ATOM 5370 O O . PRO B 1 228 ? 18.297 2.584 5.57 1 96.19 228 PRO B O 1
ATOM 5373 N N . ARG B 1 229 ? 19.391 2.246 7.488 1 95.25 229 ARG B N 1
ATOM 5374 C CA . ARG B 1 229 ? 19.906 3.611 7.5 1 95.25 229 ARG B CA 1
ATOM 5375 C C . ARG B 1 229 ? 20.922 3.82 6.391 1 95.25 229 ARG B C 1
ATOM 5377 O O . ARG B 1 229 ? 21.812 2.992 6.199 1 95.25 229 ARG B O 1
ATOM 5384 N N . PRO B 1 230 ? 20.734 4.875 5.637 1 92.44 230 PRO B N 1
ATOM 5385 C CA . PRO B 1 230 ? 21.766 5.125 4.625 1 92.44 230 PRO B CA 1
ATOM 5386 C C . PRO B 1 230 ? 23.141 5.367 5.234 1 92.44 230 PRO B C 1
ATOM 5388 O O . PRO B 1 230 ? 23.281 6.137 6.188 1 92.44 230 PRO B O 1
ATOM 5391 N N . GLN B 1 231 ? 24.109 4.789 4.688 1 90.25 231 GLN B N 1
ATOM 5392 C CA . GLN B 1 231 ? 25.484 4.953 5.184 1 90.25 231 GLN B CA 1
ATOM 5393 C C . GLN B 1 231 ? 26.078 6.281 4.727 1 90.25 231 GLN B C 1
ATOM 5395 O O . GLN B 1 231 ? 26.922 6.859 5.418 1 90.25 231 GLN B O 1
ATOM 5400 N N . HIS B 1 232 ? 25.672 6.746 3.555 1 92.88 232 HIS B N 1
ATOM 5401 C CA . HIS B 1 232 ? 26.141 8.016 3.008 1 92.88 232 HIS B CA 1
ATOM 5402 C C . HIS B 1 232 ? 24.969 8.844 2.48 1 92.88 232 HIS B C 1
ATOM 5404 O O . HIS B 1 232 ? 24 8.297 1.96 1 92.88 232 HIS B O 1
ATOM 5410 N N . VAL B 1 233 ? 25.094 10.109 2.66 1 95.12 233 VAL B N 1
ATOM 5411 C CA . VAL B 1 233 ? 24.078 11.055 2.221 1 95.12 233 VAL B CA 1
ATOM 5412 C C . VAL B 1 233 ? 24.719 12.195 1.44 1 95.12 233 VAL B C 1
ATOM 5414 O O . VAL B 1 233 ? 25.844 12.609 1.753 1 95.12 233 VAL B O 1
ATOM 5417 N N . SER B 1 234 ? 24.172 12.617 0.392 1 96.06 234 SER B N 1
ATOM 5418 C CA . SER B 1 234 ? 24.484 13.867 -0.291 1 96.06 234 SER B CA 1
ATOM 5419 C C . SER B 1 234 ? 23.234 14.688 -0.562 1 96.06 234 SER B C 1
ATOM 5421 O O . SER B 1 234 ? 22.125 14.156 -0.509 1 96.06 234 SER B O 1
ATOM 5423 N N . ALA B 1 235 ? 23.359 15.961 -0.687 1 96.56 235 ALA B N 1
ATOM 5424 C CA . ALA B 1 235 ? 22.25 16.875 -0.944 1 96.56 235 ALA B CA 1
ATOM 5425 C C . ALA B 1 235 ? 22.625 17.891 -2.014 1 96.56 235 ALA B C 1
ATOM 5427 O O . ALA B 1 235 ? 23.797 18.172 -2.23 1 96.56 235 ALA B O 1
ATOM 5428 N N . ALA B 1 236 ? 21.656 18.359 -2.68 1 97.19 236 ALA B N 1
ATOM 5429 C CA . ALA B 1 236 ? 21.859 19.344 -3.75 1 97.19 236 ALA B CA 1
ATOM 5430 C C . ALA B 1 236 ? 20.766 20.391 -3.75 1 97.19 236 ALA B C 1
ATOM 5432 O O . ALA B 1 236 ? 19.672 20.156 -3.227 1 97.19 236 ALA B O 1
ATOM 5433 N N . VAL B 1 237 ? 21.078 21.531 -4.242 1 97.31 237 VAL B N 1
ATOM 5434 C CA . VAL B 1 237 ? 20.141 22.625 -4.461 1 97.31 237 VAL B CA 1
ATOM 5435 C C . VAL B 1 237 ? 20.281 23.156 -5.879 1 97.31 237 VAL B C 1
ATOM 5437 O O . VAL B 1 237 ? 21.406 23.281 -6.391 1 97.31 237 VAL B O 1
ATOM 5440 N N . CYS B 1 238 ? 19.203 23.438 -6.48 1 98 238 CYS B N 1
ATOM 5441 C CA . CYS B 1 238 ? 19.219 23.938 -7.848 1 98 238 CYS B CA 1
ATOM 5442 C C . CYS B 1 238 ? 18.078 24.922 -8.078 1 98 238 CYS B C 1
ATOM 5444 O O . CYS B 1 238 ? 16.922 24.625 -7.773 1 98 238 CYS B O 1
ATOM 5446 N N . GLY B 1 239 ? 18.391 26.125 -8.602 1 98 239 GLY B N 1
ATOM 5447 C CA . GLY B 1 239 ? 17.375 27.094 -8.984 1 98 239 GLY B CA 1
ATOM 5448 C C . GLY B 1 239 ? 16.938 26.969 -10.43 1 98 239 GLY B C 1
ATOM 5449 O O . GLY B 1 239 ? 17.703 26.469 -11.273 1 98 239 GLY B O 1
ATOM 5450 N N . PHE B 1 240 ? 15.695 27.422 -10.719 1 98.62 240 PHE B N 1
ATOM 5451 C CA . PHE B 1 240 ? 15.125 27.344 -12.055 1 98.62 240 PHE B CA 1
ATOM 5452 C C . PHE B 1 240 ? 14.453 28.656 -12.43 1 98.62 240 PHE B C 1
ATOM 5454 O O . PHE B 1 240 ? 14.016 29.406 -11.562 1 98.62 240 PHE B O 1
ATOM 5461 N N . PRO B 1 241 ? 14.32 28.938 -13.758 1 98.19 241 PRO B N 1
ATOM 5462 C CA . PRO B 1 241 ? 13.734 30.219 -14.164 1 98.19 241 PRO B CA 1
ATOM 5463 C C . PRO B 1 241 ? 12.242 30.312 -13.852 1 98.19 241 PRO B C 1
ATOM 5465 O O . PRO B 1 241 ? 11.703 31.406 -13.695 1 98.19 241 PRO B O 1
ATOM 5468 N N . ASP B 1 242 ? 11.547 29.188 -13.844 1 97.81 242 ASP B N 1
ATOM 5469 C CA . ASP B 1 242 ? 10.125 29.172 -13.5 1 97.81 242 ASP B CA 1
ATOM 5470 C C . ASP B 1 242 ? 9.719 27.797 -12.961 1 97.81 242 ASP B C 1
ATOM 5472 O O . ASP B 1 242 ? 10.539 26.891 -12.875 1 97.81 242 ASP B O 1
ATOM 5476 N N . VAL B 1 243 ? 8.461 27.734 -12.523 1 98.25 243 VAL B N 1
ATOM 5477 C CA . VAL B 1 243 ? 7.93 26.531 -11.898 1 98.25 243 VAL B CA 1
ATOM 5478 C C . VAL B 1 243 ? 7.949 25.375 -12.906 1 98.25 243 VAL B C 1
ATOM 5480 O O . VAL B 1 243 ? 8.305 24.25 -12.555 1 98.25 243 VAL B O 1
ATOM 5483 N N . ARG B 1 244 ? 7.59 25.594 -14.141 1 98.19 244 ARG B N 1
ATOM 5484 C CA . ARG B 1 244 ? 7.531 24.562 -15.172 1 98.19 244 ARG B CA 1
ATOM 5485 C C . ARG B 1 244 ? 8.891 23.891 -15.359 1 98.19 244 ARG B C 1
ATOM 5487 O O . ARG B 1 244 ? 8.992 22.672 -15.391 1 98.19 244 ARG B O 1
ATOM 5494 N N . ALA B 1 245 ? 9.914 24.703 -15.453 1 98.5 245 ALA B N 1
ATOM 5495 C CA . ALA B 1 245 ? 11.258 24.172 -15.641 1 98.5 245 ALA B CA 1
ATOM 5496 C C . ALA B 1 245 ? 11.656 23.266 -14.469 1 98.5 245 ALA B C 1
ATOM 5498 O O . ALA B 1 245 ? 12.266 22.219 -14.672 1 98.5 245 ALA B O 1
ATOM 5499 N N . ALA B 1 246 ? 11.391 23.672 -13.266 1 98.44 246 ALA B N 1
ATOM 5500 C CA . ALA B 1 246 ? 11.695 22.891 -12.078 1 98.44 246 ALA B CA 1
ATOM 5501 C C . ALA B 1 246 ? 10.992 21.531 -12.125 1 98.44 246 ALA B C 1
ATOM 5503 O O . ALA B 1 246 ? 11.609 20.5 -11.859 1 98.44 246 ALA B O 1
ATOM 5504 N N . ILE B 1 247 ? 9.688 21.5 -12.5 1 98.12 247 ILE B N 1
ATOM 5505 C CA . ILE B 1 247 ? 8.898 20.281 -12.484 1 98.12 247 ILE B CA 1
ATOM 5506 C C . ILE B 1 247 ? 9.328 19.375 -13.641 1 98.12 247 ILE B C 1
ATOM 5508 O O . ILE B 1 247 ? 9.359 18.156 -13.5 1 98.12 247 ILE B O 1
ATOM 5512 N N . ASP B 1 248 ? 9.648 19.984 -14.781 1 98 248 ASP B N 1
ATOM 5513 C CA . ASP B 1 248 ? 10.188 19.188 -15.883 1 98 248 ASP B CA 1
ATOM 5514 C C . ASP B 1 248 ? 11.445 18.438 -15.445 1 98 248 ASP B C 1
ATOM 5516 O O . ASP B 1 248 ? 11.656 17.281 -15.836 1 98 248 ASP B O 1
ATOM 5520 N N . ALA B 1 249 ? 12.273 19.094 -14.656 1 98.12 249 ALA B N 1
ATOM 5521 C CA . ALA B 1 249 ? 13.461 18.453 -14.109 1 98.12 249 ALA B CA 1
ATOM 5522 C C . ALA B 1 249 ? 13.078 17.281 -13.195 1 98.12 249 ALA B C 1
ATOM 5524 O O . ALA B 1 249 ? 13.719 16.234 -13.227 1 98.12 249 ALA B O 1
ATOM 5525 N N . VAL B 1 250 ? 12.07 17.5 -12.406 1 97.81 250 VAL B N 1
ATOM 5526 C CA . VAL B 1 250 ? 11.602 16.453 -11.5 1 97.81 250 VAL B CA 1
ATOM 5527 C C . VAL B 1 250 ? 11.172 15.227 -12.305 1 97.81 250 VAL B C 1
ATOM 5529 O O . VAL B 1 250 ? 11.547 14.094 -11.984 1 97.81 250 VAL B O 1
ATOM 5532 N N . VAL B 1 251 ? 10.367 15.398 -13.359 1 96.75 251 VAL B N 1
ATOM 5533 C CA . VAL B 1 251 ? 9.891 14.32 -14.211 1 96.75 251 VAL B CA 1
ATOM 5534 C C . VAL B 1 251 ? 11.078 13.586 -14.836 1 96.75 251 VAL B C 1
ATOM 5536 O O . VAL B 1 251 ? 11.133 12.359 -14.828 1 96.75 251 VAL B O 1
ATOM 5539 N N . ALA B 1 252 ? 12.008 14.359 -15.297 1 96.19 252 ALA B N 1
ATOM 5540 C CA . ALA B 1 252 ? 13.188 13.781 -15.938 1 96.19 252 ALA B CA 1
ATOM 5541 C C . ALA B 1 252 ? 14.008 12.969 -14.938 1 96.19 252 ALA B C 1
ATOM 5543 O O . ALA B 1 252 ? 14.508 11.891 -15.266 1 96.19 252 ALA B O 1
ATOM 5544 N N . LEU B 1 253 ? 14.195 13.477 -13.781 1 95.69 253 LEU B N 1
ATOM 5545 C CA . LEU B 1 253 ? 14.945 12.773 -12.75 1 95.69 253 LEU B CA 1
ATOM 5546 C C . LEU B 1 253 ? 14.281 11.445 -12.398 1 95.69 253 LEU B C 1
ATOM 5548 O O . LEU B 1 253 ? 14.961 10.43 -12.25 1 95.69 253 LEU B O 1
ATOM 5552 N N . ARG B 1 254 ? 13.008 11.445 -12.242 1 93.75 254 ARG B N 1
ATOM 5553 C CA . ARG B 1 254 ? 12.273 10.227 -11.922 1 93.75 254 ARG B CA 1
ATOM 5554 C C . ARG B 1 254 ? 12.359 9.219 -13.062 1 93.75 254 ARG B C 1
ATOM 5556 O O . ARG B 1 254 ? 12.438 8.008 -12.828 1 93.75 254 ARG B O 1
ATOM 5563 N N . GLN B 1 255 ? 12.398 9.695 -14.273 1 91.94 255 GLN B N 1
ATOM 5564 C CA . GLN B 1 255 ? 12.484 8.828 -15.445 1 91.94 255 GLN B CA 1
ATOM 5565 C C . GLN B 1 255 ? 13.844 8.133 -15.516 1 91.94 255 GLN B C 1
ATOM 5567 O O . GLN B 1 255 ? 13.969 7.062 -16.109 1 91.94 255 GLN B O 1
ATOM 5572 N N . CYS B 1 256 ? 14.828 8.711 -14.852 1 89.38 256 CYS B N 1
ATOM 5573 C CA . CYS B 1 256 ? 16.172 8.133 -14.828 1 89.38 256 CYS B CA 1
ATOM 5574 C C . CYS B 1 256 ? 16.266 7.047 -13.758 1 89.38 256 CYS B C 1
ATOM 5576 O O . CYS B 1 256 ? 17.312 6.395 -13.633 1 89.38 256 CYS B O 1
ATOM 5578 N N . ALA B 1 257 ? 15.227 6.766 -13.023 1 85.25 257 ALA B N 1
ATOM 5579 C CA . ALA B 1 257 ? 15.141 5.75 -11.977 1 85.25 257 ALA B CA 1
ATOM 5580 C C . ALA B 1 257 ? 16.188 5.996 -10.891 1 85.25 257 ALA B C 1
ATOM 5582 O O . ALA B 1 257 ? 16.75 5.047 -10.336 1 85.25 257 ALA B O 1
ATOM 5583 N N . LEU B 1 258 ? 16.578 7.277 -10.68 1 85.5 258 LEU B N 1
ATOM 5584 C CA . LEU B 1 258 ? 17.422 7.59 -9.539 1 85.5 258 LEU B CA 1
ATOM 5585 C C . LEU B 1 258 ? 16.672 7.402 -8.227 1 85.5 258 LEU B C 1
ATOM 5587 O O . LEU B 1 258 ? 15.492 7.742 -8.133 1 85.5 258 LEU B O 1
ATOM 5591 N N . PRO B 1 259 ? 17.328 6.77 -7.27 1 87 259 PRO B N 1
ATOM 5592 C CA . PRO B 1 259 ? 16.656 6.562 -5.98 1 87 259 PRO B CA 1
ATOM 5593 C C . PRO B 1 259 ? 16.703 7.805 -5.094 1 87 259 PRO B C 1
ATOM 5595 O O . PRO B 1 259 ? 17.266 7.77 -4.004 1 87 259 PRO B O 1
ATOM 5598 N N . LEU B 1 260 ? 16.016 8.875 -5.48 1 92.81 260 LEU B N 1
ATOM 5599 C CA . LEU B 1 260 ? 16.016 10.141 -4.762 1 92.81 260 LEU B CA 1
ATOM 5600 C C . LEU B 1 260 ? 15.312 9.992 -3.414 1 92.81 260 LEU B C 1
ATOM 5602 O O . LEU B 1 260 ? 14.18 9.508 -3.346 1 92.81 260 LEU B O 1
ATOM 5606 N N . ALA B 1 261 ? 16.016 10.445 -2.359 1 95.88 261 ALA B N 1
ATOM 5607 C CA . ALA B 1 261 ? 15.453 10.359 -1.014 1 95.88 261 ALA B CA 1
ATOM 5608 C C . ALA B 1 261 ? 14.445 11.484 -0.764 1 95.88 261 ALA B C 1
ATOM 5610 O O . ALA B 1 261 ? 13.461 11.297 -0.053 1 95.88 261 ALA B O 1
ATOM 5611 N N . ARG B 1 262 ? 14.742 12.68 -1.304 1 97.31 262 ARG B N 1
ATOM 5612 C CA . ARG B 1 262 ? 13.883 13.852 -1.17 1 97.31 262 ARG B CA 1
ATOM 5613 C C . ARG B 1 262 ? 13.898 14.688 -2.441 1 97.31 262 ARG B C 1
ATOM 5615 O O . ARG B 1 262 ? 14.945 14.836 -3.08 1 97.31 262 ARG B O 1
ATOM 5622 N N . ILE B 1 263 ? 12.805 15.172 -2.834 1 97.94 263 ILE B N 1
ATOM 5623 C CA . ILE B 1 263 ? 12.633 16.172 -3.883 1 97.94 263 ILE B CA 1
ATOM 5624 C C . ILE B 1 263 ? 11.719 17.297 -3.385 1 97.94 263 ILE B C 1
ATOM 5626 O O . ILE B 1 263 ? 10.508 17.266 -3.621 1 97.94 263 ILE B O 1
ATOM 5630 N N . GLU B 1 264 ? 12.312 18.312 -2.818 1 98.12 264 GLU B N 1
ATOM 5631 C CA . GLU B 1 264 ? 11.586 19.406 -2.203 1 98.12 264 GLU B CA 1
ATOM 5632 C C . GLU B 1 264 ? 11.586 20.641 -3.1 1 98.12 264 GLU B C 1
ATOM 5634 O O . GLU B 1 264 ? 12.594 20.938 -3.75 1 98.12 264 GLU B O 1
ATOM 5639 N N . PHE B 1 265 ? 10.477 21.328 -3.162 1 98.31 265 PHE B N 1
ATOM 5640 C CA . PHE B 1 265 ? 10.305 22.531 -3.961 1 98.31 265 PHE B CA 1
ATOM 5641 C C . PHE B 1 265 ? 9.984 23.734 -3.074 1 98.31 265 PHE B C 1
ATOM 5643 O O . PHE B 1 265 ? 9.188 23.625 -2.141 1 98.31 265 PHE B O 1
ATOM 5650 N N . LEU B 1 266 ? 10.633 24.766 -3.24 1 98.38 266 LEU B N 1
ATOM 5651 C CA . LEU B 1 266 ? 10.281 26.078 -2.711 1 98.38 266 LEU B CA 1
ATOM 5652 C C . LEU B 1 266 ? 10.062 27.078 -3.84 1 98.38 266 LEU B C 1
ATOM 5654 O O . LEU B 1 266 ? 10.898 27.203 -4.738 1 98.38 266 LEU B O 1
ATOM 5658 N N . ASP B 1 267 ? 8.945 27.781 -3.832 1 98.31 267 ASP B N 1
ATOM 5659 C CA . ASP B 1 267 ? 8.789 28.828 -4.84 1 98.31 267 ASP B CA 1
ATOM 5660 C C . ASP B 1 267 ? 9.656 30.047 -4.52 1 98.31 267 ASP B C 1
ATOM 5662 O O . ASP B 1 267 ? 10.344 30.062 -3.496 1 98.31 267 ASP B O 1
ATOM 5666 N N . ASP B 1 268 ? 9.711 31.016 -5.441 1 97.81 268 ASP B N 1
ATOM 5667 C CA . ASP B 1 268 ? 10.539 32.219 -5.309 1 97.81 268 ASP B CA 1
ATOM 5668 C C . ASP B 1 268 ? 10.203 32.969 -4.031 1 97.81 268 ASP B C 1
ATOM 5670 O O . ASP B 1 268 ? 11.102 33.438 -3.328 1 97.81 268 ASP B O 1
ATOM 5674 N N . GLU B 1 269 ? 8.938 33.094 -3.684 1 97.69 269 GLU B N 1
ATOM 5675 C CA . GLU B 1 269 ? 8.523 33.812 -2.484 1 97.69 269 GLU B CA 1
ATOM 5676 C C . GLU B 1 269 ? 9.023 33.125 -1.221 1 97.69 269 GLU B C 1
ATOM 5678 O O . GLU B 1 269 ? 9.398 33.781 -0.252 1 97.69 269 GLU B O 1
ATOM 5683 N N . GLN B 1 270 ? 8.945 31.797 -1.198 1 98.06 270 GLN B N 1
ATOM 5684 C CA . GLN B 1 270 ? 9.461 31.047 -0.059 1 98.06 270 GLN B CA 1
ATOM 5685 C C . GLN B 1 270 ? 10.961 31.266 0.104 1 98.06 270 GLN B C 1
ATOM 5687 O O . GLN B 1 270 ? 11.453 31.438 1.224 1 98.06 270 GLN B O 1
ATOM 5692 N N . ILE B 1 271 ? 11.688 31.234 -1.013 1 96.62 271 ILE B N 1
ATOM 5693 C CA . ILE B 1 271 ? 13.125 31.438 -0.962 1 96.62 271 ILE B CA 1
ATOM 5694 C C . ILE B 1 271 ? 13.422 32.844 -0.421 1 96.62 271 ILE B C 1
ATOM 5696 O O . ILE B 1 271 ? 14.312 33 0.417 1 96.62 271 ILE B O 1
ATOM 5700 N N . LYS B 1 272 ? 12.688 33.781 -0.906 1 96.62 272 LYS B N 1
ATOM 5701 C CA . LYS B 1 272 ? 12.844 35.156 -0.436 1 96.62 272 LYS B CA 1
ATOM 5702 C C . LYS B 1 272 ? 12.641 35.25 1.074 1 96.62 272 LYS B C 1
ATOM 5704 O O . LYS B 1 272 ? 13.43 35.875 1.774 1 96.62 272 LYS B O 1
ATOM 5709 N N . ALA B 1 273 ? 11.609 34.656 1.524 1 96.81 273 ALA B N 1
ATOM 5710 C CA . ALA B 1 273 ? 11.32 34.625 2.955 1 96.81 273 ALA B CA 1
ATOM 5711 C C . ALA B 1 273 ? 12.445 33.969 3.738 1 96.81 273 ALA B C 1
ATOM 5713 O O . ALA B 1 273 ? 12.836 34.438 4.805 1 96.81 273 ALA B O 1
ATOM 5714 N N . CYS B 1 274 ? 12.938 32.844 3.25 1 95.44 274 CYS B N 1
ATOM 5715 C CA . CYS B 1 274 ? 14 32.094 3.914 1 95.44 274 CYS B CA 1
ATOM 5716 C C . CYS B 1 274 ? 15.289 32.938 3.963 1 95.44 274 CYS B C 1
ATOM 5718 O O . CYS B 1 274 ? 15.969 32.938 4.988 1 95.44 274 CYS B O 1
ATOM 5720 N N . ASN B 1 275 ? 15.609 33.562 2.846 1 94.19 275 ASN B N 1
ATOM 5721 C CA . ASN B 1 275 ? 16.781 34.406 2.809 1 94.19 275 ASN B CA 1
ATOM 5722 C C . ASN B 1 275 ? 16.719 35.5 3.867 1 94.19 275 ASN B C 1
ATOM 5724 O O . ASN B 1 275 ? 17.672 35.75 4.602 1 94.19 275 ASN B O 1
ATOM 5728 N N . ALA B 1 276 ? 15.633 36.125 3.9 1 93.5 276 ALA B N 1
ATOM 5729 C CA . ALA B 1 276 ? 15.438 37.219 4.852 1 93.5 276 ALA B CA 1
ATOM 5730 C C . ALA B 1 276 ? 15.531 36.719 6.289 1 93.5 276 ALA B C 1
ATOM 5732 O O . ALA B 1 276 ? 16.156 37.344 7.141 1 93.5 276 ALA B O 1
ATOM 5733 N N . TYR B 1 277 ? 14.867 35.625 6.52 1 93.62 277 TYR B N 1
ATOM 5734 C CA . TYR B 1 277 ? 14.828 35.031 7.848 1 93.62 277 TYR B CA 1
ATOM 5735 C C . TYR B 1 277 ? 16.219 34.625 8.305 1 93.62 277 TYR B C 1
ATOM 5737 O O . TYR B 1 277 ? 16.609 34.906 9.445 1 93.62 277 TYR B O 1
ATOM 5745 N N . ASN B 1 278 ? 16.938 33.969 7.449 1 89.69 278 ASN B N 1
ATOM 5746 C CA . ASN B 1 278 ? 18.281 33.5 7.781 1 89.69 278 ASN B CA 1
ATOM 5747 C C . ASN B 1 278 ? 19.25 34.656 7.973 1 89.69 278 ASN B C 1
ATOM 5749 O O . ASN B 1 278 ? 20.141 34.625 8.828 1 89.69 278 ASN B O 1
ATOM 5753 N N . LYS B 1 279 ? 19.125 35.656 7.207 1 87.44 279 LYS B N 1
ATOM 5754 C CA . LYS B 1 279 ? 19.953 36.844 7.352 1 87.44 279 LYS B CA 1
ATOM 5755 C C . LYS B 1 279 ? 19.719 37.5 8.703 1 87.44 279 LYS B C 1
ATOM 5757 O O . LYS B 1 279 ? 20.672 37.938 9.367 1 87.44 279 LYS B O 1
ATOM 5762 N N . ALA B 1 280 ? 18.609 37.562 9.07 1 87 280 ALA B N 1
ATOM 5763 C CA . ALA B 1 280 ? 18.25 38.219 10.336 1 87 280 ALA B CA 1
ATOM 5764 C C . ALA B 1 280 ? 18.781 37.438 11.523 1 87 280 ALA B C 1
ATOM 5766 O O . ALA B 1 280 ? 19.109 38 12.57 1 87 280 ALA B O 1
ATOM 5767 N N . ARG B 1 281 ? 18.938 36.156 11.43 1 86.5 281 ARG B N 1
ATOM 5768 C CA . ARG B 1 281 ? 19.359 35.312 12.531 1 86.5 281 ARG B CA 1
ATOM 5769 C C . ARG B 1 281 ? 20.875 35.062 12.508 1 86.5 281 ARG B C 1
ATOM 5771 O O . ARG B 1 281 ? 21.422 34.438 13.414 1 86.5 281 ARG B O 1
ATOM 5778 N N . GLY B 1 282 ? 21.5 35.625 11.555 1 76.5 282 GLY B N 1
ATOM 5779 C CA . GLY B 1 282 ? 22.938 35.438 11.43 1 76.5 282 GLY B CA 1
ATOM 5780 C C . GLY B 1 282 ? 23.328 34 11.172 1 76.5 282 GLY B C 1
ATOM 5781 O O . GLY B 1 282 ? 24.391 33.531 11.602 1 76.5 282 GLY B O 1
ATOM 5782 N N . ALA B 1 283 ? 22.484 33.312 10.586 1 70.75 283 ALA B N 1
ATOM 5783 C CA . ALA B 1 283 ? 22.734 31.906 10.32 1 70.75 283 ALA B CA 1
ATOM 5784 C C . ALA B 1 283 ? 23.781 31.734 9.219 1 70.75 283 ALA B C 1
ATOM 5786 O O . ALA B 1 283 ? 23.891 32.562 8.32 1 70.75 283 ALA B O 1
ATOM 5787 N N . ASN B 1 284 ? 24.688 30.844 9.375 1 70.19 284 ASN B N 1
ATOM 5788 C CA . ASN B 1 284 ? 25.656 30.469 8.344 1 70.19 284 ASN B CA 1
ATOM 5789 C C . ASN B 1 284 ? 25 29.672 7.227 1 70.19 284 ASN B C 1
ATOM 5791 O O . ASN B 1 284 ? 25.297 28.484 7.047 1 70.19 284 ASN B O 1
ATOM 5795 N N . VAL B 1 285 ? 24.062 30.391 6.641 1 73.19 285 VAL B N 1
ATOM 5796 C CA . VAL B 1 285 ? 23.344 29.703 5.574 1 73.19 285 VAL B CA 1
ATOM 5797 C C . VAL B 1 285 ? 23.609 30.391 4.242 1 73.19 285 VAL B C 1
ATOM 5799 O O . VAL B 1 285 ? 23.938 31.578 4.207 1 73.19 285 VAL B O 1
ATOM 5802 N N . VAL B 1 286 ? 23.562 29.625 3.219 1 77.44 286 VAL B N 1
ATOM 5803 C CA . VAL B 1 286 ? 23.797 30.109 1.858 1 77.44 286 VAL B CA 1
ATOM 5804 C C . VAL B 1 286 ? 22.578 30.906 1.375 1 77.44 286 VAL B C 1
ATOM 5806 O O . VAL B 1 286 ? 21.438 30.469 1.547 1 77.44 286 VAL B O 1
ATOM 5809 N N . GLU B 1 287 ? 22.859 32.094 0.996 1 85.44 287 GLU B N 1
ATOM 5810 C CA . GLU B 1 287 ? 21.812 32.812 0.309 1 85.44 287 GLU B CA 1
ATOM 5811 C C . GLU B 1 287 ? 21.562 32.281 -1.091 1 85.44 287 GLU B C 1
ATOM 5813 O O . GLU B 1 287 ? 22.516 32.031 -1.849 1 85.44 287 GLU B O 1
ATOM 5818 N N . HIS B 1 288 ? 20.297 32 -1.367 1 90.81 288 HIS B N 1
ATOM 5819 C CA . HIS B 1 288 ? 19.922 31.453 -2.662 1 90.81 288 HIS B CA 1
ATOM 5820 C C . HIS B 1 288 ? 19.328 32.531 -3.572 1 90.81 288 HIS B C 1
ATOM 5822 O O . HIS B 1 288 ? 18.766 33.5 -3.092 1 90.81 288 HIS B O 1
ATOM 5828 N N . ALA B 1 289 ? 19.531 32.312 -4.867 1 94.31 289 ALA B N 1
ATOM 5829 C CA . ALA B 1 289 ? 18.781 33.125 -5.801 1 94.31 289 ALA B CA 1
ATOM 5830 C C . ALA B 1 289 ? 17.281 32.969 -5.582 1 94.31 289 ALA B C 1
ATOM 5832 O O . ALA B 1 289 ? 16.797 31.875 -5.324 1 94.31 289 ALA B O 1
ATOM 5833 N N . GLU B 1 290 ? 16.578 34.062 -5.625 1 96.56 290 GLU B N 1
ATOM 5834 C CA . GLU B 1 290 ? 15.148 34.031 -5.352 1 96.56 290 GLU B CA 1
ATOM 5835 C C . GLU B 1 290 ? 14.367 33.5 -6.555 1 96.56 290 GLU B C 1
ATOM 5837 O O . GLU B 1 290 ? 13.586 34.25 -7.168 1 96.56 290 GLU B O 1
ATOM 5842 N N . LEU B 1 291 ? 14.469 32.25 -6.828 1 97.5 291 LEU B N 1
ATOM 5843 C CA . LEU B 1 291 ? 13.883 31.484 -7.918 1 97.5 291 LEU B CA 1
ATOM 5844 C C . LEU B 1 291 ? 13.211 30.219 -7.391 1 97.5 291 LEU B C 1
ATOM 5846 O O . LEU B 1 291 ? 13.516 29.766 -6.289 1 97.5 291 LEU B O 1
ATOM 5850 N N . PRO B 1 292 ? 12.18 29.766 -8.203 1 98.19 292 PRO B N 1
ATOM 5851 C CA . PRO B 1 292 ? 11.789 28.391 -7.863 1 98.19 292 PRO B CA 1
ATOM 5852 C C . PRO B 1 292 ? 12.992 27.469 -7.699 1 98.19 292 PRO B C 1
ATOM 5854 O O . PRO B 1 292 ? 13.898 27.453 -8.539 1 98.19 292 PRO B O 1
ATOM 5857 N N . THR B 1 293 ? 13.039 26.75 -6.582 1 98.25 293 THR B N 1
ATOM 5858 C CA . THR B 1 293 ? 14.25 26.031 -6.23 1 98.25 293 THR B CA 1
ATOM 5859 C C . THR B 1 293 ? 13.914 24.609 -5.785 1 98.25 293 THR B C 1
ATOM 5861 O O . THR B 1 293 ? 12.945 24.391 -5.059 1 98.25 293 THR B O 1
ATOM 5864 N N . LEU B 1 294 ? 14.695 23.625 -6.285 1 98.38 294 LEU B N 1
ATOM 5865 C CA . LEU B 1 294 ? 14.609 22.25 -5.828 1 98.38 294 LEU B CA 1
ATOM 5866 C C . LEU B 1 294 ? 15.711 21.938 -4.812 1 98.38 294 LEU B C 1
ATOM 5868 O O . LEU B 1 294 ? 16.859 22.344 -4.996 1 98.38 294 LEU B O 1
ATOM 5872 N N . PHE B 1 295 ? 15.352 21.406 -3.721 1 97.69 295 PHE B N 1
ATOM 5873 C CA . PHE B 1 295 ? 16.25 20.797 -2.746 1 97.69 295 PHE B CA 1
ATOM 5874 C C . PHE B 1 295 ? 16.203 19.281 -2.836 1 97.69 295 PHE B C 1
ATOM 5876 O O . PHE B 1 295 ? 15.156 18.672 -2.646 1 97.69 295 PHE B O 1
ATOM 5883 N N . LEU B 1 296 ? 17.344 18.641 -3.125 1 97.88 296 LEU B N 1
ATOM 5884 C CA . LEU B 1 296 ? 17.422 17.219 -3.379 1 97.88 296 LEU B CA 1
ATOM 5885 C C . LEU B 1 296 ? 18.328 16.531 -2.369 1 97.88 296 LEU B C 1
ATOM 5887 O O . LEU B 1 296 ? 19.328 17.109 -1.936 1 97.88 296 LEU B O 1
ATOM 5891 N N . GLU B 1 297 ? 17.953 15.375 -1.973 1 97.25 297 GLU B N 1
ATOM 5892 C CA . GLU B 1 297 ? 18.781 14.57 -1.091 1 97.25 297 GLU B CA 1
ATOM 5893 C C . GLU B 1 297 ? 18.953 13.148 -1.636 1 97.25 297 GLU B C 1
ATOM 5895 O O . GLU B 1 297 ? 18 12.578 -2.193 1 97.25 297 GLU B O 1
ATOM 5900 N N . PHE B 1 298 ? 20.156 12.594 -1.475 1 95.62 298 PHE B N 1
ATOM 5901 C CA . PHE B 1 298 ? 20.516 11.273 -1.99 1 95.62 298 PHE B CA 1
ATOM 5902 C C . PHE B 1 298 ? 21.031 10.375 -0.87 1 95.62 298 PHE B C 1
ATOM 5904 O O . PHE B 1 298 ? 21.797 10.82 -0.011 1 95.62 298 PHE B O 1
ATOM 5911 N N . HIS B 1 299 ? 20.484 9.148 -0.872 1 94.25 299 HIS B N 1
ATOM 5912 C CA . HIS B 1 299 ? 20.922 8.117 0.06 1 94.25 299 HIS B CA 1
ATOM 5913 C C . HIS B 1 299 ? 21.672 7 -0.663 1 94.25 299 HIS B C 1
ATOM 5915 O O . HIS B 1 299 ? 21.312 6.629 -1.783 1 94.25 299 HIS B O 1
ATOM 5921 N N . GLY B 1 300 ? 22.734 6.449 -0.07 1 89.12 300 GLY B N 1
ATOM 5922 C CA . GLY B 1 300 ? 23.469 5.355 -0.687 1 89.12 300 GLY B CA 1
ATOM 5923 C C . GLY B 1 300 ? 24.312 4.57 0.302 1 89.12 300 GLY B C 1
ATOM 5924 O O . GLY B 1 300 ? 24.422 4.949 1.47 1 89.12 300 GLY B O 1
ATOM 5925 N N . ALA B 1 301 ? 24.828 3.43 -0.229 1 84.25 301 ALA B N 1
ATOM 5926 C CA . ALA B 1 301 ? 25.656 2.531 0.584 1 84.25 301 ALA B CA 1
ATOM 5927 C C . ALA B 1 301 ? 27.109 2.967 0.586 1 84.25 301 ALA B C 1
ATOM 5929 O O . ALA B 1 301 ? 27.891 2.555 1.451 1 84.25 301 ALA B O 1
ATOM 5930 N N . SER B 1 302 ? 27.484 3.84 -0.373 1 85.25 302 SER B N 1
ATOM 5931 C CA . SER B 1 302 ? 28.859 4.309 -0.481 1 85.25 302 SER B CA 1
ATOM 5932 C C . SER B 1 302 ? 28.922 5.777 -0.886 1 85.25 302 SER B C 1
ATOM 5934 O O . SER B 1 302 ? 27.953 6.312 -1.427 1 85.25 302 SER B O 1
ATOM 5936 N N . LYS B 1 303 ? 30.062 6.328 -0.612 1 90.31 303 LYS B N 1
ATOM 5937 C CA . LYS B 1 303 ? 30.266 7.715 -1.01 1 90.31 303 LYS B CA 1
ATOM 5938 C C . LYS B 1 303 ? 30.203 7.867 -2.527 1 90.31 303 LYS B C 1
ATOM 5940 O O . LYS B 1 303 ? 29.641 8.836 -3.033 1 90.31 303 LYS B O 1
ATOM 5945 N N . LEU B 1 304 ? 30.734 6.93 -3.197 1 88 304 LEU B N 1
ATOM 5946 C CA . LEU B 1 304 ? 30.734 6.957 -4.656 1 88 304 LEU B CA 1
ATOM 5947 C C . LEU B 1 304 ? 29.312 6.945 -5.211 1 88 304 LEU B C 1
ATOM 5949 O O . LEU B 1 304 ? 29.016 7.648 -6.176 1 88 304 LEU B O 1
ATOM 5953 N N . GLU B 1 305 ? 28.484 6.18 -4.652 1 86.94 305 GLU B N 1
ATOM 5954 C CA . GLU B 1 305 ? 27.109 6.062 -5.113 1 86.94 305 GLU B CA 1
ATOM 5955 C C . GLU B 1 305 ? 26.375 7.398 -5.016 1 86.94 305 GLU B C 1
ATOM 5957 O O . GLU B 1 305 ? 25.719 7.82 -5.969 1 86.94 305 GLU B O 1
ATOM 5962 N N . VAL B 1 306 ? 26.484 8.086 -3.9 1 92.88 306 VAL B N 1
ATOM 5963 C CA . VAL B 1 306 ? 25.734 9.32 -3.709 1 92.88 306 VAL B CA 1
ATOM 5964 C C . VAL B 1 306 ? 26.359 10.438 -4.547 1 92.88 306 VAL B C 1
ATOM 5966 O O . VAL B 1 306 ? 25.656 11.352 -4.988 1 92.88 306 VAL B O 1
ATOM 5969 N N . GLU B 1 307 ? 27.656 10.375 -4.82 1 93 307 GLU B N 1
ATOM 5970 C CA . GLU B 1 307 ? 28.297 11.328 -5.715 1 93 307 GLU B CA 1
ATOM 5971 C C . GLU B 1 307 ? 27.812 11.156 -7.152 1 93 307 GLU B C 1
ATOM 5973 O O . GLU B 1 307 ? 27.562 12.141 -7.852 1 93 307 GLU B O 1
ATOM 5978 N N . GLU B 1 308 ? 27.703 9.961 -7.535 1 89.75 308 GLU B N 1
ATOM 5979 C CA . GLU B 1 308 ? 27.219 9.688 -8.883 1 89.75 308 GLU B CA 1
ATOM 5980 C C . GLU B 1 308 ? 25.781 10.156 -9.055 1 89.75 308 GLU B C 1
ATOM 5982 O O . GLU B 1 308 ? 25.406 10.68 -10.109 1 89.75 308 GLU B O 1
ATOM 5987 N N . GLN B 1 309 ? 24.953 9.906 -8.055 1 91.88 309 GLN B N 1
ATOM 5988 C CA . GLN B 1 309 ? 23.578 10.391 -8.094 1 91.88 309 GLN B CA 1
ATOM 5989 C C . GLN B 1 309 ? 23.531 11.906 -8.25 1 91.88 309 GLN B C 1
ATOM 5991 O O . GLN B 1 309 ? 22.766 12.422 -9.062 1 91.88 309 GLN B O 1
ATOM 5996 N N . ALA B 1 310 ? 24.375 12.602 -7.508 1 95 310 ALA B N 1
ATOM 5997 C CA . ALA B 1 310 ? 24.422 14.062 -7.559 1 95 310 ALA B CA 1
ATOM 5998 C C . ALA B 1 310 ? 24.875 14.555 -8.93 1 95 310 ALA B C 1
ATOM 6000 O O . ALA B 1 310 ? 24.312 15.508 -9.469 1 95 310 ALA B O 1
ATOM 6001 N N . THR B 1 311 ? 25.844 13.906 -9.453 1 93.94 311 THR B N 1
ATOM 6002 C CA . THR B 1 311 ? 26.391 14.297 -10.75 1 93.94 311 THR B CA 1
ATOM 6003 C C . THR B 1 311 ? 25.359 14.086 -11.859 1 93.94 311 THR B C 1
ATOM 6005 O O . THR B 1 311 ? 25.188 14.953 -12.711 1 93.94 311 THR B O 1
ATOM 6008 N N . THR B 1 312 ? 24.734 12.961 -11.828 1 92.56 312 THR B N 1
ATOM 6009 C CA . THR B 1 312 ? 23.672 12.695 -12.797 1 92.56 312 THR B CA 1
ATOM 6010 C C . THR B 1 312 ? 22.547 13.719 -12.664 1 92.56 312 THR B C 1
ATOM 6012 O O . THR B 1 312 ? 22.016 14.195 -13.664 1 92.56 312 THR B O 1
ATOM 6015 N N . THR B 1 313 ? 22.234 14.047 -11.469 1 96.31 313 THR B N 1
ATOM 6016 C CA . THR B 1 313 ? 21.172 15.023 -11.195 1 96.31 313 THR B CA 1
ATOM 6017 C C . THR B 1 313 ? 21.562 16.391 -11.742 1 96.31 313 THR B C 1
ATOM 6019 O O . THR B 1 313 ? 20.719 17.109 -12.289 1 96.31 313 THR B O 1
ATOM 6022 N N . GLU B 1 314 ? 22.812 16.734 -11.562 1 97.25 314 GLU B N 1
ATOM 6023 C CA . GLU B 1 314 ? 23.281 18.016 -12.094 1 97.25 314 GLU B CA 1
ATOM 6024 C C . GLU B 1 314 ? 23.078 18.094 -13.602 1 97.25 314 GLU B C 1
ATOM 6026 O O . GLU B 1 314 ? 22.625 19.125 -14.117 1 97.25 314 GLU B O 1
ATOM 6031 N N . GLU B 1 315 ? 23.391 17.047 -14.242 1 96.06 315 GLU B N 1
ATOM 6032 C CA . GLU B 1 315 ? 23.234 17 -15.695 1 96.06 315 GLU B CA 1
ATOM 6033 C C . GLU B 1 315 ? 21.766 17.156 -16.094 1 96.06 315 GLU B C 1
ATOM 6035 O O . GLU B 1 315 ? 21.453 17.922 -17.016 1 96.06 315 GLU B O 1
ATOM 6040 N N . VAL B 1 316 ? 20.922 16.469 -15.406 1 96.19 316 VAL B N 1
ATOM 6041 C CA . VAL B 1 316 ? 19.5 16.5 -15.711 1 96.19 316 VAL B CA 1
ATOM 6042 C C . VAL B 1 316 ? 18.938 17.906 -15.422 1 96.19 316 VAL B C 1
ATOM 6044 O O . VAL B 1 316 ? 18.188 18.453 -16.219 1 96.19 316 VAL B O 1
ATOM 6047 N N . CYS B 1 317 ? 19.297 18.469 -14.281 1 97.88 317 CYS B N 1
ATOM 6048 C CA . CYS B 1 317 ? 18.812 19.797 -13.914 1 97.88 317 CYS B CA 1
ATOM 6049 C C . CYS B 1 317 ? 19.281 20.844 -14.906 1 97.88 317 CYS B C 1
ATOM 6051 O O . CYS B 1 317 ? 18.516 21.703 -15.336 1 97.88 317 CYS B O 1
ATOM 6053 N N . THR B 1 318 ? 20.562 20.766 -15.242 1 97.5 318 THR B N 1
ATOM 6054 C CA . THR B 1 318 ? 21.125 21.703 -16.203 1 97.5 318 THR B CA 1
ATOM 6055 C C . THR B 1 318 ? 20.422 21.578 -17.562 1 97.5 318 THR B C 1
ATOM 6057 O O . THR B 1 318 ? 20.141 22.578 -18.219 1 97.5 318 THR B O 1
ATOM 6060 N N . GLY B 1 319 ? 20.094 20.406 -17.922 1 97.19 319 GLY B N 1
ATOM 6061 C CA . GLY B 1 319 ? 19.391 20.156 -19.172 1 97.19 319 GLY B CA 1
ATOM 6062 C C . GLY B 1 319 ? 17.969 20.672 -19.156 1 97.19 319 GLY B C 1
ATOM 6063 O O . GLY B 1 319 ? 17.359 20.828 -20.219 1 97.19 319 GLY B O 1
ATOM 6064 N N . ASN B 1 320 ? 17.469 20.953 -18.016 1 97.56 320 ASN B N 1
ATOM 6065 C CA . ASN B 1 320 ? 16.125 21.5 -17.859 1 97.56 320 ASN B CA 1
ATOM 6066 C C . ASN B 1 320 ? 16.156 22.938 -17.344 1 97.56 320 ASN B C 1
ATOM 6068 O O . ASN B 1 320 ? 15.32 23.328 -16.531 1 97.56 320 ASN B O 1
ATOM 6072 N N . GLU B 1 321 ? 17.25 23.594 -17.656 1 97.31 321 GLU B N 1
ATOM 6073 C CA . GLU B 1 321 ? 17.406 25.016 -17.438 1 97.31 321 GLU B CA 1
ATOM 6074 C C . GLU B 1 321 ? 17.719 25.328 -15.984 1 97.31 321 GLU B C 1
ATOM 6076 O O . GLU B 1 321 ? 17.531 26.469 -15.523 1 97.31 321 GLU B O 1
ATOM 6081 N N . GLY B 1 322 ? 18.141 24.344 -15.273 1 97.06 322 GLY B N 1
ATOM 6082 C CA . GLY B 1 322 ? 18.609 24.594 -13.914 1 97.06 322 GLY B CA 1
ATOM 6083 C C . GLY B 1 322 ? 19.875 25.438 -13.867 1 97.06 322 GLY B C 1
ATOM 6084 O O . GLY B 1 322 ? 20.688 25.391 -14.781 1 97.06 322 GLY B O 1
ATOM 6085 N N . SER B 1 323 ? 19.891 26.219 -12.797 1 94.81 323 SER B N 1
ATOM 6086 C CA . SER B 1 323 ? 21.078 27.062 -12.617 1 94.81 323 SER B CA 1
ATOM 6087 C C . SER B 1 323 ? 21.594 26.969 -11.188 1 94.81 323 SER B C 1
ATOM 6089 O O . SER B 1 323 ? 20.859 26.625 -10.266 1 94.81 323 SER B O 1
ATOM 6091 N N . SER B 1 324 ? 22.922 27.172 -11.008 1 91.19 324 SER B N 1
ATOM 6092 C CA . SER B 1 324 ? 23.578 27.25 -9.703 1 91.19 324 SER B CA 1
ATOM 6093 C C . SER B 1 324 ? 23.406 25.953 -8.922 1 91.19 324 SER B C 1
ATOM 6095 O O . SER B 1 324 ? 23.031 25.969 -7.754 1 91.19 324 SER B O 1
ATOM 6097 N N . PHE B 1 325 ? 23.578 24.922 -9.648 1 95.31 325 PHE B N 1
ATOM 6098 C CA . PHE B 1 325 ? 23.531 23.625 -8.992 1 95.31 325 PHE B CA 1
ATOM 6099 C C . PHE B 1 325 ? 24.672 23.469 -8.008 1 95.31 325 PHE B C 1
ATOM 6101 O O . PHE B 1 325 ? 25.844 23.641 -8.375 1 95.31 325 PHE B O 1
ATOM 6108 N N . GLN B 1 326 ? 24.344 23.25 -6.785 1 95.12 326 GLN B N 1
ATOM 6109 C CA . GLN B 1 326 ? 25.328 23 -5.727 1 95.12 326 GLN B CA 1
ATOM 6110 C C . GLN B 1 326 ? 25.016 21.688 -5.004 1 95.12 326 GLN B C 1
ATOM 6112 O O . GLN B 1 326 ? 23.859 21.359 -4.754 1 95.12 326 GLN B O 1
ATOM 6117 N N . TRP B 1 327 ? 26.031 20.891 -4.773 1 94.5 327 TRP B N 1
ATOM 6118 C CA . TRP B 1 327 ? 25.828 19.688 -3.99 1 94.5 327 TRP B CA 1
ATOM 6119 C C . TRP B 1 327 ? 27.031 19.406 -3.098 1 94.5 327 TRP B C 1
ATOM 6121 O O . TRP B 1 327 ? 28.109 19.969 -3.297 1 94.5 327 TRP B O 1
ATOM 6131 N N . SER B 1 328 ? 26.828 18.672 -2.055 1 94.25 328 SER B N 1
ATOM 6132 C CA . SER B 1 328 ? 27.891 18.312 -1.141 1 94.25 328 SER B CA 1
ATOM 6133 C C . SER B 1 328 ? 27.625 16.969 -0.475 1 94.25 328 SER B C 1
ATOM 6135 O O . SER B 1 328 ? 26.469 16.516 -0.409 1 94.25 328 SER B O 1
ATOM 6137 N N . THR B 1 329 ? 28.656 16.234 -0.083 1 93.5 329 THR B N 1
ATOM 6138 C CA . THR B 1 329 ? 28.578 15.039 0.748 1 93.5 329 THR B CA 1
ATOM 6139 C C . THR B 1 329 ? 28.969 15.359 2.189 1 93.5 329 THR B C 1
ATOM 6141 O O . THR B 1 329 ? 28.875 14.5 3.066 1 93.5 329 THR B O 1
ATOM 6144 N N . ASP B 1 330 ? 29.391 16.625 2.373 1 92.81 330 ASP B N 1
ATOM 6145 C CA . ASP B 1 330 ? 29.797 17.047 3.713 1 92.81 330 ASP B CA 1
ATOM 6146 C C . ASP B 1 330 ? 28.578 17.438 4.555 1 92.81 330 ASP B C 1
ATOM 6148 O O . ASP B 1 330 ? 27.75 18.25 4.121 1 92.81 330 ASP B O 1
ATOM 6152 N N . ARG B 1 331 ? 28.594 16.953 5.711 1 89.69 331 ARG B N 1
ATOM 6153 C CA . ARG B 1 331 ? 27.438 17.109 6.578 1 89.69 331 ARG B CA 1
ATOM 6154 C C . ARG B 1 331 ? 27.156 18.578 6.863 1 89.69 331 ARG B C 1
ATOM 6156 O O . ARG B 1 331 ? 26 19.016 6.852 1 89.69 331 ARG B O 1
ATOM 6163 N N . HIS B 1 332 ? 28.109 19.344 7.188 1 90.75 332 HIS B N 1
ATOM 6164 C CA . HIS B 1 332 ? 27.938 20.766 7.5 1 90.75 332 HIS B CA 1
ATOM 6165 C C . HIS B 1 332 ? 27.453 21.547 6.281 1 90.75 332 HIS B C 1
ATOM 6167 O O . HIS B 1 332 ? 26.594 22.422 6.398 1 90.75 332 HIS B O 1
ATOM 6173 N N . GLU B 1 333 ? 28.016 21.188 5.164 1 91.31 333 GLU B N 1
ATOM 6174 C CA . GLU B 1 333 ? 27.609 21.859 3.93 1 91.31 333 GLU B CA 1
ATOM 6175 C C . GLU B 1 333 ? 26.172 21.5 3.559 1 91.31 333 GLU B C 1
ATOM 6177 O O . GLU B 1 333 ? 25.422 22.359 3.076 1 91.31 333 GLU B O 1
ATOM 6182 N N . ILE B 1 334 ? 25.859 20.266 3.773 1 91.81 334 ILE B N 1
ATOM 6183 C CA . ILE B 1 334 ? 24.5 19.828 3.518 1 91.81 334 ILE B CA 1
ATOM 6184 C C . ILE B 1 334 ? 23.516 20.625 4.379 1 91.81 334 ILE B C 1
ATOM 6186 O O . ILE B 1 334 ? 22.5 21.109 3.887 1 91.81 334 ILE B O 1
ATOM 6190 N N . GLU B 1 335 ? 23.812 20.734 5.625 1 89 335 GLU B N 1
ATOM 6191 C CA . GLU B 1 335 ? 22.969 21.5 6.539 1 89 335 GLU B CA 1
ATOM 6192 C C . GLU B 1 335 ? 22.828 22.938 6.094 1 89 335 GLU B C 1
ATOM 6194 O O . GLU B 1 335 ? 21.734 23.531 6.199 1 89 335 GLU B O 1
ATOM 6199 N N . ALA B 1 336 ? 23.875 23.469 5.652 1 88.06 336 ALA B N 1
ATOM 6200 C CA . ALA B 1 336 ? 23.859 24.859 5.172 1 88.06 336 ALA B CA 1
ATOM 6201 C C . ALA B 1 336 ? 22.984 24.984 3.922 1 88.06 336 ALA B C 1
ATOM 6203 O O . ALA B 1 336 ? 22.203 25.922 3.803 1 88.06 336 ALA B O 1
ATOM 6204 N N . LEU B 1 337 ? 23.188 24.078 3.045 1 86.06 337 LEU B N 1
ATOM 6205 C CA . LEU B 1 337 ? 22.438 24.078 1.794 1 86.06 337 LEU B CA 1
ATOM 6206 C C . LEU B 1 337 ? 20.938 23.922 2.057 1 86.06 337 LEU B C 1
ATOM 6208 O O . LEU B 1 337 ? 20.125 24.547 1.395 1 86.06 337 LEU B O 1
ATOM 6212 N N . TRP B 1 338 ? 20.609 23.156 3.066 1 89 338 TRP B N 1
ATOM 6213 C CA . TRP B 1 338 ? 19.219 22.781 3.338 1 89 338 TRP B CA 1
ATOM 6214 C C . TRP B 1 338 ? 18.609 23.719 4.379 1 89 338 TRP B C 1
ATOM 6216 O O . TRP B 1 338 ? 17.438 23.578 4.734 1 89 338 TRP B O 1
ATOM 6226 N N . GLY B 1 339 ? 19.422 24.609 4.891 1 84.88 339 GLY B N 1
ATOM 6227 C CA . GLY B 1 339 ? 18.969 25.516 5.926 1 84.88 339 GLY B CA 1
ATOM 6228 C C . GLY B 1 339 ? 17.703 26.266 5.559 1 84.88 339 GLY B C 1
ATOM 6229 O O . GLY B 1 339 ? 16.812 26.422 6.391 1 84.88 339 GLY B O 1
ATOM 6230 N N . ALA B 1 340 ? 17.656 26.75 4.285 1 84.62 340 ALA B N 1
ATOM 6231 C CA . ALA B 1 340 ? 16.453 27.453 3.818 1 84.62 340 ALA B CA 1
ATOM 6232 C C . ALA B 1 340 ? 15.219 26.562 3.934 1 84.62 340 ALA B C 1
ATOM 6234 O O . ALA B 1 340 ? 14.18 27 4.43 1 84.62 340 ALA B O 1
ATOM 6235 N N . ARG B 1 341 ? 15.344 25.359 3.441 1 88.62 341 ARG B N 1
ATOM 6236 C CA . ARG B 1 341 ? 14.203 24.438 3.484 1 88.62 341 ARG B CA 1
ATOM 6237 C C . ARG B 1 341 ? 13.797 24.141 4.922 1 88.62 341 ARG B C 1
ATOM 6239 O O . ARG B 1 341 ? 12.609 24.062 5.23 1 88.62 341 ARG B O 1
ATOM 6246 N N . HIS B 1 342 ? 14.68 23.984 5.812 1 84.81 342 HIS B N 1
ATOM 6247 C CA . HIS B 1 342 ? 14.391 23.656 7.207 1 84.81 342 HIS B CA 1
ATOM 6248 C C . HIS B 1 342 ? 13.711 24.828 7.914 1 84.81 342 HIS B C 1
ATOM 6250 O O . HIS B 1 342 ? 12.93 24.625 8.844 1 84.81 342 HIS B O 1
ATOM 6256 N N . ALA B 1 343 ? 13.867 25.969 7.395 1 88.25 343 ALA B N 1
ATOM 6257 C CA . ALA B 1 343 ? 13.336 27.172 8.031 1 88.25 343 ALA B CA 1
ATOM 6258 C C . ALA B 1 343 ? 12.039 27.625 7.352 1 88.25 343 ALA B C 1
ATOM 6260 O O . ALA B 1 343 ? 11.469 28.656 7.723 1 88.25 343 ALA B O 1
ATOM 6261 N N . ALA B 1 344 ? 11.562 26.906 6.414 1 93.12 344 ALA B N 1
ATOM 6262 C CA . ALA B 1 344 ? 10.516 27.359 5.504 1 93.12 344 ALA B CA 1
ATOM 6263 C C . ALA B 1 344 ? 9.297 27.875 6.273 1 93.12 344 ALA B C 1
ATOM 6265 O O . ALA B 1 344 ? 8.82 28.984 6.031 1 93.12 344 ALA B O 1
ATOM 6266 N N . TYR B 1 345 ? 8.852 27.141 7.219 1 92.06 345 TYR B N 1
ATOM 6267 C CA . TYR B 1 345 ? 7.652 27.5 7.965 1 92.06 345 TYR B CA 1
ATOM 6268 C C . TYR B 1 345 ? 7.863 28.781 8.75 1 92.06 345 TYR B C 1
ATOM 6270 O O . TYR B 1 345 ? 7.098 29.734 8.609 1 92.06 345 TYR B O 1
ATOM 6278 N N . TYR B 1 346 ? 8.891 28.828 9.477 1 92.69 346 TYR B N 1
ATOM 6279 C CA . TYR B 1 346 ? 9.164 29.969 10.352 1 92.69 346 TYR B CA 1
ATOM 6280 C C . TYR B 1 346 ? 9.508 31.203 9.531 1 92.69 346 TYR B C 1
ATOM 6282 O O . TYR B 1 346 ? 9.148 32.312 9.914 1 92.69 346 TYR B O 1
ATOM 6290 N N . ALA B 1 347 ? 10.234 30.953 8.484 1 95.38 347 ALA B N 1
ATOM 6291 C CA . ALA B 1 347 ? 10.57 32.062 7.59 1 95.38 347 ALA B CA 1
ATOM 6292 C C . ALA B 1 347 ? 9.305 32.719 7.035 1 95.38 347 ALA B C 1
ATOM 6294 O O . ALA B 1 347 ? 9.227 33.938 6.949 1 95.38 347 ALA B O 1
ATOM 6295 N N . THR B 1 348 ? 8.344 31.891 6.664 1 96.88 348 THR B N 1
ATOM 6296 C CA . THR B 1 348 ? 7.082 32.406 6.16 1 96.88 348 THR B CA 1
ATOM 6297 C C . THR B 1 348 ? 6.344 33.188 7.246 1 96.88 348 THR B C 1
ATOM 6299 O O . THR B 1 348 ? 5.863 34.312 7.004 1 96.88 348 THR B O 1
ATOM 6302 N N . LEU B 1 349 ? 6.289 32.688 8.43 1 95 349 LEU B N 1
ATOM 6303 C CA . LEU B 1 349 ? 5.586 33.344 9.531 1 95 349 LEU B CA 1
ATOM 6304 C C . LEU B 1 349 ? 6.234 34.656 9.891 1 95 349 LEU B C 1
ATOM 6306 O O . LEU B 1 349 ? 5.539 35.625 10.266 1 95 349 LEU B O 1
ATOM 6310 N N . ASN B 1 350 ? 7.477 34.719 9.734 1 94.69 350 ASN B N 1
ATOM 6311 C CA . ASN B 1 350 ? 8.234 35.906 10.102 1 94.69 350 ASN B CA 1
ATOM 6312 C C . ASN B 1 350 ? 7.945 37.062 9.156 1 94.69 350 ASN B C 1
ATOM 6314 O O . ASN B 1 350 ? 8.305 38.219 9.445 1 94.69 350 ASN B O 1
ATOM 6318 N N . GLN B 1 351 ? 7.281 36.844 8.102 1 95.06 351 GLN B N 1
ATOM 6319 C CA . GLN B 1 351 ? 6.941 37.906 7.168 1 95.06 351 GLN B CA 1
ATOM 6320 C C . GLN B 1 351 ? 5.781 38.75 7.691 1 95.06 351 GLN B C 1
ATOM 6322 O O . GLN B 1 351 ? 5.535 39.844 7.191 1 95.06 351 GLN B O 1
ATOM 6327 N N . ARG B 1 352 ? 5.016 38.219 8.625 1 94.56 352 ARG B N 1
ATOM 6328 C CA . ARG B 1 352 ? 3.941 38.938 9.305 1 94.56 352 ARG B CA 1
ATOM 6329 C C . ARG B 1 352 ? 3.994 38.688 10.812 1 94.56 352 ARG B C 1
ATOM 6331 O O . ARG B 1 352 ? 3.318 37.781 11.32 1 94.56 352 ARG B O 1
ATOM 6338 N N . LYS B 1 353 ? 4.672 39.531 11.469 1 91.56 353 LYS B N 1
ATOM 6339 C CA . LYS B 1 353 ? 4.926 39.344 12.898 1 91.56 353 LYS B CA 1
ATOM 6340 C C . LYS B 1 353 ? 3.619 39.281 13.68 1 91.56 353 LYS B C 1
ATOM 6342 O O . LYS B 1 353 ? 2.742 40.125 13.5 1 91.56 353 LYS B O 1
ATOM 6347 N N . GLY B 1 354 ? 3.535 38.312 14.531 1 91.81 354 GLY B N 1
ATOM 6348 C CA . GLY B 1 354 ? 2.348 38.156 15.359 1 91.81 354 GLY B CA 1
ATOM 6349 C C . GLY B 1 354 ? 1.302 37.25 14.734 1 91.81 354 GLY B C 1
ATOM 6350 O O . GLY B 1 354 ? 0.362 36.812 15.414 1 91.81 354 GLY B O 1
ATOM 6351 N N . ALA B 1 355 ? 1.461 36.938 13.484 1 94.38 355 ALA B N 1
ATOM 6352 C CA . ALA B 1 355 ? 0.523 36.062 12.797 1 94.38 355 ALA B CA 1
ATOM 6353 C C . ALA B 1 355 ? 0.763 34.594 13.172 1 94.38 355 ALA B C 1
ATOM 6355 O O . ALA B 1 355 ? 1.819 34.25 13.711 1 94.38 355 ALA B O 1
ATOM 6356 N N . GLN B 1 356 ? -0.25 33.812 13 1 93.25 356 GLN B N 1
ATOM 6357 C CA . GLN B 1 356 ? -0.15 32.375 13.133 1 93.25 356 GLN B CA 1
ATOM 6358 C C . GLN B 1 356 ? -0.139 31.703 11.766 1 93.25 356 GLN B C 1
ATOM 6360 O O . GLN B 1 356 ? -0.696 32.219 10.805 1 93.25 356 GLN B O 1
ATOM 6365 N N . GLY B 1 357 ? 0.527 30.578 11.805 1 93.81 357 GLY B N 1
ATOM 6366 C CA . GLY B 1 357 ? 0.663 29.875 10.539 1 93.81 357 GLY B CA 1
ATOM 6367 C C . GLY B 1 357 ? -0.584 29.109 10.141 1 93.81 357 GLY B C 1
ATOM 6368 O O . GLY B 1 357 ? -1.112 28.328 10.93 1 93.81 357 GLY B O 1
ATOM 6369 N N . PHE B 1 358 ? -1.125 29.438 8.992 1 94.94 358 PHE B N 1
ATOM 6370 C CA . PHE B 1 358 ? -2.145 28.656 8.305 1 94.94 358 PHE B CA 1
ATOM 6371 C C . PHE B 1 358 ? -1.524 27.828 7.191 1 94.94 358 PHE B C 1
ATOM 6373 O O . PHE B 1 358 ? -0.951 28.375 6.246 1 94.94 358 PHE B O 1
ATOM 6380 N N . SER B 1 359 ? -1.54 26.516 7.371 1 94.88 359 SER B N 1
ATOM 6381 C CA . SER B 1 359 ? -0.965 25.625 6.375 1 94.88 359 SER B CA 1
ATOM 6382 C C . SER B 1 359 ? -2.033 24.719 5.762 1 94.88 359 SER B C 1
ATOM 6384 O O . SER B 1 359 ? -2.924 24.234 6.461 1 94.88 359 SER B O 1
ATOM 6386 N N . THR B 1 360 ? -2.047 24.547 4.48 1 96.38 360 THR B N 1
ATOM 6387 C CA . THR B 1 360 ? -2.883 23.594 3.75 1 96.38 360 THR B CA 1
ATOM 6388 C C . THR B 1 360 ? -2.074 22.891 2.672 1 96.38 360 THR B C 1
ATOM 6390 O O . THR B 1 360 ? -0.946 23.281 2.371 1 96.38 360 THR B O 1
ATOM 6393 N N . ASP B 1 361 ? -2.607 21.781 2.271 1 97.5 361 ASP B N 1
ATOM 6394 C CA . ASP B 1 361 ? -1.883 21.031 1.247 1 97.5 361 ASP B CA 1
ATOM 6395 C C . ASP B 1 361 ? -2.848 20.375 0.265 1 97.5 361 ASP B C 1
ATOM 6397 O O . ASP B 1 361 ? -4.039 20.25 0.547 1 97.5 361 ASP B O 1
ATOM 6401 N N . VAL B 1 362 ? -2.377 20.078 -0.911 1 98.75 362 VAL B N 1
ATOM 6402 C CA . VAL B 1 362 ? -3.027 19.266 -1.931 1 98.75 362 VAL B CA 1
ATOM 6403 C C . VAL B 1 362 ? -1.992 18.375 -2.615 1 98.75 362 VAL B C 1
ATOM 6405 O O . VAL B 1 362 ? -0.787 18.547 -2.424 1 98.75 362 VAL B O 1
ATOM 6408 N N . CYS B 1 363 ? -2.436 17.422 -3.279 1 98.81 363 CYS B N 1
ATOM 6409 C CA . CYS B 1 363 ? -1.584 16.594 -4.125 1 98.81 363 CYS B CA 1
ATOM 6410 C C . CYS B 1 363 ? -2.203 16.406 -5.508 1 98.81 363 CYS B C 1
ATOM 6412 O O . CYS B 1 363 ? -3.393 16.109 -5.621 1 98.81 363 CYS B O 1
ATOM 6414 N N . VAL B 1 364 ? -1.433 16.688 -6.527 1 98.75 364 VAL B N 1
ATOM 6415 C CA . VAL B 1 364 ? -1.897 16.562 -7.906 1 98.75 364 VAL B CA 1
ATOM 6416 C C . VAL B 1 364 ? -0.939 15.688 -8.703 1 98.75 364 VAL B C 1
ATOM 6418 O O . VAL B 1 364 ? 0.177 15.414 -8.258 1 98.75 364 VAL B O 1
ATOM 6421 N N . PRO B 1 365 ? -1.42 15.086 -9.852 1 98.38 365 PRO B N 1
ATOM 6422 C CA . PRO B 1 365 ? -0.432 14.445 -10.727 1 98.38 365 PRO B CA 1
ATOM 6423 C C . PRO B 1 365 ? 0.759 15.352 -11.031 1 98.38 365 PRO B C 1
ATOM 6425 O O . PRO B 1 365 ? 0.591 16.562 -11.211 1 98.38 365 PRO B O 1
ATOM 6428 N N . ILE B 1 366 ? 1.939 14.812 -11.094 1 98.12 366 ILE B N 1
ATOM 6429 C CA . ILE B 1 366 ? 3.164 15.586 -11.242 1 98.12 366 ILE B CA 1
ATOM 6430 C C . ILE B 1 366 ? 3.062 16.469 -12.484 1 98.12 366 ILE B C 1
ATOM 6432 O O . ILE B 1 366 ? 3.443 17.656 -12.445 1 98.12 366 ILE B O 1
ATOM 6436 N N . SER B 1 367 ? 2.463 15.938 -13.547 1 97.5 367 SER B N 1
ATOM 6437 C CA . SER B 1 367 ? 2.354 16.656 -14.812 1 97.5 367 SER B CA 1
ATOM 6438 C C . SER B 1 367 ? 1.475 17.891 -14.672 1 97.5 367 SER B C 1
ATOM 6440 O O . SER B 1 367 ? 1.522 18.797 -15.508 1 97.5 367 SER B O 1
ATOM 6442 N N . LYS B 1 368 ? 0.688 17.984 -13.602 1 98.56 368 LYS B N 1
ATOM 6443 C CA . LYS B 1 368 ? -0.25 19.078 -13.406 1 98.56 368 LYS B CA 1
ATOM 6444 C C . LYS B 1 368 ? 0.292 20.094 -12.398 1 98.56 368 LYS B C 1
ATOM 6446 O O . LYS B 1 368 ? -0.295 21.156 -12.211 1 98.56 368 LYS B O 1
ATOM 6451 N N . LEU B 1 369 ? 1.462 19.844 -11.789 1 98.56 369 LEU B N 1
ATOM 6452 C CA . LEU B 1 369 ? 2.047 20.719 -10.773 1 98.56 369 LEU B CA 1
ATOM 6453 C C . LEU B 1 369 ? 2.299 22.109 -11.32 1 98.56 369 LEU B C 1
ATOM 6455 O O . LEU B 1 369 ? 1.937 23.109 -10.695 1 98.56 369 LEU B O 1
ATOM 6459 N N . PRO B 1 370 ? 2.939 22.25 -12.562 1 98.25 370 PRO B N 1
ATOM 6460 C CA . PRO B 1 370 ? 3.207 23.609 -13.055 1 98.25 370 PRO B CA 1
ATOM 6461 C C . PRO B 1 370 ? 1.939 24.453 -13.188 1 98.25 370 PRO B C 1
ATOM 6463 O O . PRO B 1 370 ? 1.912 25.609 -12.75 1 98.25 370 PRO B O 1
ATOM 6466 N N . GLU B 1 371 ? 0.917 23.844 -13.656 1 98.38 371 GLU B N 1
ATOM 6467 C CA . GLU B 1 371 ? -0.357 24.531 -13.852 1 98.38 371 GLU B CA 1
ATOM 6468 C C . GLU B 1 371 ? -0.972 24.938 -12.516 1 98.38 371 GLU B C 1
ATOM 6470 O O . GLU B 1 371 ? -1.345 26.094 -12.32 1 98.38 371 GLU B O 1
ATOM 6475 N N . VAL B 1 372 ? -1.022 24.047 -11.586 1 98.75 372 VAL B N 1
ATOM 6476 C CA . VAL B 1 372 ? -1.719 24.266 -10.32 1 98.75 372 VAL B CA 1
ATOM 6477 C C . VAL B 1 372 ? -0.915 25.234 -9.453 1 98.75 372 VAL B C 1
ATOM 6479 O O . VAL B 1 372 ? -1.479 26.141 -8.836 1 98.75 372 VAL B O 1
ATOM 6482 N N . ILE B 1 373 ? 0.413 25.078 -9.398 1 98.69 373 ILE B N 1
ATOM 6483 C CA . ILE B 1 373 ? 1.248 25.953 -8.578 1 98.69 373 ILE B CA 1
ATOM 6484 C C . ILE B 1 373 ? 1.193 27.375 -9.125 1 98.69 373 ILE B C 1
ATOM 6486 O O . ILE B 1 373 ? 1.066 28.328 -8.367 1 98.69 373 ILE B O 1
ATOM 6490 N N . THR B 1 374 ? 1.27 27.547 -10.477 1 98.44 374 THR B N 1
ATOM 6491 C CA . THR B 1 374 ? 1.221 28.875 -11.086 1 98.44 374 THR B CA 1
ATOM 6492 C C . THR B 1 374 ? -0.117 29.547 -10.805 1 98.44 374 THR B C 1
ATOM 6494 O O . THR B 1 374 ? -0.157 30.719 -10.414 1 98.44 374 THR B O 1
ATOM 6497 N N . ALA B 1 375 ? -1.189 28.797 -10.984 1 98.62 375 ALA B N 1
ATOM 6498 C CA . ALA B 1 375 ? -2.516 29.328 -10.703 1 98.62 375 ALA B CA 1
ATOM 6499 C C . ALA B 1 375 ? -2.65 29.703 -9.227 1 98.62 375 ALA B C 1
ATOM 6501 O O . ALA B 1 375 ? -3.326 30.672 -8.875 1 98.62 375 ALA B O 1
ATOM 6502 N N . THR B 1 376 ? -2.082 28.906 -8.375 1 98.69 376 THR B N 1
ATOM 6503 C CA . THR B 1 376 ? -2.111 29.156 -6.938 1 98.69 376 THR B CA 1
ATOM 6504 C C . THR B 1 376 ? -1.4 30.469 -6.605 1 98.69 376 THR B C 1
ATOM 6506 O O . THR B 1 376 ? -1.908 31.281 -5.824 1 98.69 376 THR B O 1
ATOM 6509 N N . LYS B 1 377 ? -0.255 30.688 -7.18 1 98.31 377 LYS B N 1
ATOM 6510 C CA . LYS B 1 377 ? 0.497 31.922 -6.965 1 98.31 377 LYS B CA 1
ATOM 6511 C C . LYS B 1 377 ? -0.291 33.125 -7.445 1 98.31 377 LYS B C 1
ATOM 6513 O O . LYS B 1 377 ? -0.306 34.156 -6.781 1 98.31 377 LYS B O 1
ATOM 6518 N N . GLU B 1 378 ? -0.925 32.969 -8.586 1 98.31 378 GLU B N 1
ATOM 6519 C CA . GLU B 1 378 ? -1.76 34.062 -9.109 1 98.31 378 GLU B CA 1
ATOM 6520 C C . GLU B 1 378 ? -2.92 34.344 -8.164 1 98.31 378 GLU B C 1
ATOM 6522 O O . GLU B 1 378 ? -3.283 35.531 -7.969 1 98.31 378 GLU B O 1
ATOM 6527 N N . ASP B 1 379 ? -3.467 33.312 -7.605 1 98.44 379 ASP B N 1
ATOM 6528 C CA . ASP B 1 379 ? -4.57 33.469 -6.668 1 98.44 379 ASP B CA 1
ATOM 6529 C C . ASP B 1 379 ? -4.113 34.188 -5.398 1 98.44 379 ASP B C 1
ATOM 6531 O O . ASP B 1 379 ? -4.824 35.062 -4.875 1 98.44 379 ASP B O 1
ATOM 6535 N N . LEU B 1 380 ? -2.943 33.844 -4.875 1 97.81 380 LEU B N 1
ATOM 6536 C CA . LEU B 1 380 ? -2.377 34.531 -3.725 1 97.81 380 LEU B CA 1
ATOM 6537 C C . LEU B 1 380 ? -2.223 36.031 -4.008 1 97.81 380 LEU B C 1
ATOM 6539 O O . LEU B 1 380 ? -2.613 36.844 -3.189 1 97.81 380 LEU B O 1
ATOM 6543 N N . LYS B 1 381 ? -1.735 36.344 -5.168 1 96.94 381 LYS B N 1
ATOM 6544 C CA . LYS B 1 381 ? -1.548 37.719 -5.566 1 96.94 381 LYS B CA 1
ATOM 6545 C C . LYS B 1 381 ? -2.885 38.438 -5.668 1 96.94 381 LYS B C 1
ATOM 6547 O O . LYS B 1 381 ? -3.018 39.594 -5.199 1 96.94 381 LYS B O 1
ATOM 6552 N N . ALA B 1 382 ? -3.826 37.812 -6.223 1 97.44 382 ALA B N 1
ATOM 6553 C CA . ALA B 1 382 ? -5.133 38.406 -6.461 1 97.44 382 ALA B CA 1
ATOM 6554 C C . ALA B 1 382 ? -5.852 38.688 -5.145 1 97.44 382 ALA B C 1
ATOM 6556 O O . ALA B 1 382 ? -6.574 39.688 -5.031 1 97.44 382 ALA B O 1
ATOM 6557 N N . THR B 1 383 ? -5.703 37.875 -4.145 1 95.56 383 THR B N 1
ATOM 6558 C CA . THR B 1 383 ? -6.395 38 -2.869 1 95.56 383 THR B CA 1
ATOM 6559 C C . THR B 1 383 ? -5.66 38.969 -1.96 1 95.56 383 THR B C 1
ATOM 6561 O O . THR B 1 383 ? -6.254 39.531 -1.034 1 95.56 383 THR B O 1
ATOM 6564 N N . GLY B 1 384 ? -4.344 39.125 -2.18 1 94.19 384 GLY B N 1
ATOM 6565 C CA . GLY B 1 384 ? -3.529 40.031 -1.374 1 94.19 384 GLY B CA 1
ATOM 6566 C C . GLY B 1 384 ? -2.967 39.375 -0.13 1 94.19 384 GLY B C 1
ATOM 6567 O O . GLY B 1 384 ? -2.168 39.969 0.593 1 94.19 384 GLY B O 1
ATOM 6568 N N . ILE B 1 385 ? -3.393 38.188 0.146 1 93.81 385 ILE B N 1
ATOM 6569 C CA . ILE B 1 385 ? -2.828 37.5 1.302 1 93.81 385 ILE B CA 1
ATOM 6570 C C . ILE B 1 385 ? -1.41 37.031 0.983 1 93.81 385 ILE B C 1
ATOM 6572 O O . ILE B 1 385 ? -1.13 36.594 -0.137 1 93.81 385 ILE B O 1
ATOM 6576 N N . TYR B 1 386 ? -0.496 37.25 1.915 1 96.69 386 TYR B N 1
ATOM 6577 C CA . TYR B 1 386 ? 0.854 36.719 1.738 1 96.69 386 TYR B CA 1
ATOM 6578 C C . TYR B 1 386 ? 0.877 35.219 1.913 1 96.69 386 TYR B C 1
ATOM 6580 O O . TYR B 1 386 ? 0.243 34.688 2.824 1 96.69 386 TYR B O 1
ATOM 6588 N N . GLY B 1 387 ? 1.568 34.594 1.04 1 97.75 387 GLY B N 1
ATOM 6589 C CA . GLY B 1 387 ? 1.724 33.125 1.132 1 97.75 387 GLY B CA 1
ATOM 6590 C C . GLY B 1 387 ? 2.912 32.625 0.349 1 97.75 387 GLY B C 1
ATOM 6591 O O . GLY B 1 387 ? 3.379 33.25 -0.59 1 97.75 387 GLY B O 1
ATOM 6592 N N . THR B 1 388 ? 3.439 31.5 0.832 1 98.38 388 THR B N 1
ATOM 6593 C CA . THR B 1 388 ? 4.551 30.812 0.181 1 98.38 388 THR B CA 1
ATOM 6594 C C . THR B 1 388 ? 4.195 29.359 -0.112 1 98.38 388 THR B C 1
ATOM 6596 O O . THR B 1 388 ? 3.203 28.844 0.404 1 98.38 388 THR B O 1
ATOM 6599 N N . ILE B 1 389 ? 4.941 28.75 -1.021 1 98.5 389 ILE B N 1
ATOM 6600 C CA . ILE B 1 389 ? 4.684 27.375 -1.426 1 98.5 389 ILE B CA 1
ATOM 6601 C C . ILE B 1 389 ? 5.918 26.516 -1.166 1 98.5 389 ILE B C 1
ATOM 6603 O O . ILE B 1 389 ? 7.035 26.891 -1.532 1 98.5 389 ILE B O 1
ATOM 6607 N N . VAL B 1 390 ? 5.762 25.453 -0.478 1 97.75 390 VAL B N 1
ATOM 6608 C CA . VAL B 1 390 ? 6.742 24.391 -0.266 1 97.75 390 VAL B CA 1
ATOM 6609 C C . VAL B 1 390 ? 6.121 23.047 -0.604 1 97.75 390 VAL B C 1
ATOM 6611 O O . VAL B 1 390 ? 4.938 22.812 -0.351 1 97.75 390 VAL B O 1
ATOM 6614 N N . GLY B 1 391 ? 6.918 22.172 -1.237 1 97 391 GLY B N 1
ATOM 6615 C CA . GLY B 1 391 ? 6.25 20.938 -1.621 1 97 391 GLY B CA 1
ATOM 6616 C C . GLY B 1 391 ? 7.195 19.75 -1.723 1 97 391 GLY B C 1
ATOM 6617 O O . GLY B 1 391 ? 8.391 19.922 -1.977 1 97 391 GLY B O 1
ATOM 6618 N N . HIS B 1 392 ? 6.668 18.547 -1.415 1 97.56 392 HIS B N 1
ATOM 6619 C CA . HIS B 1 392 ? 7.242 17.266 -1.82 1 97.56 392 HIS B CA 1
ATOM 6620 C C . HIS B 1 392 ? 6.859 16.922 -3.256 1 97.56 392 HIS B C 1
ATOM 6622 O O . HIS B 1 392 ? 6.039 16.031 -3.49 1 97.56 392 HIS B O 1
ATOM 6628 N N . VAL B 1 393 ? 7.547 17.5 -4.246 1 97.94 393 VAL B N 1
ATOM 6629 C CA . VAL B 1 393 ? 7.016 17.547 -5.605 1 97.94 393 VAL B CA 1
ATOM 6630 C C . VAL B 1 393 ? 7.371 16.266 -6.352 1 97.94 393 VAL B C 1
ATOM 6632 O O . VAL B 1 393 ? 6.879 16.016 -7.453 1 97.94 393 VAL B O 1
ATOM 6635 N N . GLY B 1 394 ? 8.227 15.422 -5.703 1 96.94 394 GLY B N 1
ATOM 6636 C CA . GLY B 1 394 ? 8.461 14.109 -6.289 1 96.94 394 GLY B CA 1
ATOM 6637 C C . GLY B 1 394 ? 7.199 13.273 -6.402 1 96.94 394 GLY B C 1
ATOM 6638 O O . GLY B 1 394 ? 7.133 12.352 -7.219 1 96.94 394 GLY B O 1
ATOM 6639 N N . GLU B 1 395 ? 6.195 13.609 -5.609 1 96.69 395 GLU B N 1
ATOM 6640 C CA . GLU B 1 395 ? 4.945 12.859 -5.609 1 96.69 395 GLU B CA 1
ATOM 6641 C C . GLU B 1 395 ? 3.756 13.766 -5.906 1 96.69 395 GLU B C 1
ATOM 6643 O O . GLU B 1 395 ? 2.602 13.359 -5.746 1 96.69 395 GLU B O 1
ATOM 6648 N N . GLY B 1 396 ? 3.998 14.992 -6.188 1 98.19 396 GLY B N 1
ATOM 6649 C CA . GLY B 1 396 ? 2.934 15.891 -6.602 1 98.19 396 GLY B CA 1
ATOM 6650 C C . GLY B 1 396 ? 2.271 16.609 -5.438 1 98.19 396 GLY B C 1
ATOM 6651 O O . GLY B 1 396 ? 1.242 17.266 -5.609 1 98.19 396 GLY B O 1
ATOM 6652 N N . ASN B 1 397 ? 2.885 16.562 -4.27 1 98.56 397 ASN B N 1
ATOM 6653 C CA . ASN B 1 397 ? 2.33 17.141 -3.055 1 98.56 397 ASN B CA 1
ATOM 6654 C C . ASN B 1 397 ? 2.953 18.5 -2.752 1 98.56 397 ASN B C 1
ATOM 6656 O O . ASN B 1 397 ? 4.172 18.672 -2.848 1 98.56 397 ASN B O 1
ATOM 6660 N N . PHE B 1 398 ? 2.1 19.516 -2.463 1 98.56 398 PHE B N 1
ATOM 6661 C CA . PHE B 1 398 ? 2.676 20.781 -2.02 1 98.56 398 PHE B CA 1
ATOM 6662 C C . PHE B 1 398 ? 1.771 21.469 -1 1 98.56 398 PHE B C 1
ATOM 6664 O O . PHE B 1 398 ? 0.59 21.125 -0.889 1 98.56 398 PHE B O 1
ATOM 6671 N N . HIS B 1 399 ? 2.373 22.328 -0.231 1 97.94 399 HIS B N 1
ATOM 6672 C CA . HIS B 1 399 ? 1.734 23.125 0.811 1 97.94 399 HIS B CA 1
ATOM 6673 C C . HIS B 1 399 ? 1.732 24.609 0.448 1 97.94 399 HIS B C 1
ATOM 6675 O O . HIS B 1 399 ? 2.654 25.094 -0.212 1 97.94 399 HIS B O 1
ATOM 6681 N N . THR B 1 400 ? 0.747 25.266 0.867 1 98.31 400 THR B N 1
ATOM 6682 C CA . THR B 1 400 ? 0.752 26.719 0.942 1 98.31 400 THR B CA 1
ATOM 6683 C C . THR B 1 400 ? 0.726 27.188 2.395 1 98.31 400 THR B C 1
ATOM 6685 O O . THR B 1 400 ? -0.108 26.734 3.182 1 98.31 400 THR B O 1
ATOM 6688 N N . LEU B 1 401 ? 1.685 27.953 2.717 1 97.69 401 LEU B N 1
ATOM 6689 C CA . LEU B 1 401 ? 1.821 28.516 4.059 1 97.69 401 LEU B CA 1
ATOM 6690 C C . LEU B 1 401 ? 1.417 29.984 4.078 1 97.69 401 LEU B C 1
ATOM 6692 O O . LEU B 1 401 ? 1.93 30.781 3.289 1 97.69 401 LEU B O 1
ATOM 6696 N N . MET B 1 402 ? 0.497 30.359 4.969 1 97.56 402 MET B N 1
ATOM 6697 C CA . MET B 1 402 ? 0.006 31.734 5.066 1 97.56 402 MET B CA 1
ATOM 6698 C C . MET B 1 402 ? 0.031 32.219 6.512 1 97.56 402 MET B C 1
ATOM 6700 O O . MET B 1 402 ? -0.597 31.609 7.383 1 97.56 402 MET B O 1
ATOM 6704 N N . PRO B 1 403 ? 0.804 33.25 6.797 1 97.25 403 PRO B N 1
ATOM 6705 C CA . PRO B 1 403 ? 0.649 33.906 8.102 1 97.25 403 PRO B CA 1
ATOM 6706 C C . PRO B 1 403 ? -0.673 34.656 8.242 1 97.25 403 PRO B C 1
ATOM 6708 O O . PRO B 1 403 ? -0.931 35.594 7.484 1 97.25 403 PRO B O 1
ATOM 6711 N N . VAL B 1 404 ? -1.453 34.25 9.211 1 96.31 404 VAL B N 1
ATOM 6712 C CA . VAL B 1 404 ? -2.801 34.812 9.352 1 96.31 404 VAL B CA 1
ATOM 6713 C C . VAL B 1 404 ? -2.998 35.344 10.766 1 96.31 404 VAL B C 1
ATOM 6715 O O . VAL B 1 404 ? -2.613 34.688 11.742 1 96.31 404 VAL B O 1
ATOM 6718 N N . PHE B 1 405 ? -3.547 36.531 10.844 1 95.06 405 PHE B N 1
ATOM 6719 C CA . PHE B 1 405 ? -3.959 37.062 12.141 1 95.06 405 PHE B CA 1
ATOM 6720 C C . PHE B 1 405 ? -5.301 36.469 12.555 1 95.06 405 PHE B C 1
ATOM 6722 O O . PHE B 1 405 ? -6.348 36.844 12.031 1 95.06 405 PHE B O 1
ATOM 6729 N N . GLU B 1 406 ? -5.27 35.656 13.555 1 90.88 406 GLU B N 1
ATOM 6730 C CA . GLU B 1 406 ? -6.43 34.875 13.961 1 90.88 406 GLU B CA 1
ATOM 6731 C C . GLU B 1 406 ? -7.543 35.75 14.5 1 90.88 406 GLU B C 1
ATOM 6733 O O . GLU B 1 406 ? -8.719 35.406 14.422 1 90.88 406 GLU B O 1
ATOM 6738 N N . HIS B 1 407 ? -7.219 36.906 15 1 91.38 407 HIS B N 1
ATOM 6739 C CA . HIS B 1 407 ? -8.203 37.812 15.578 1 91.38 407 HIS B CA 1
ATOM 6740 C C . HIS B 1 407 ? -8.859 38.688 14.5 1 91.38 407 HIS B C 1
ATOM 6742 O O . HIS B 1 407 ? -9.867 39.344 14.758 1 91.38 407 HIS B O 1
ATOM 6748 N N . ASP B 1 408 ? -8.242 38.656 13.352 1 93.69 408 ASP B N 1
ATOM 6749 C CA . ASP B 1 408 ? -8.797 39.375 12.219 1 93.69 408 ASP B CA 1
ATOM 6750 C C . ASP B 1 408 ? -9.688 38.469 11.367 1 93.69 408 ASP B C 1
ATOM 6752 O O . ASP B 1 408 ? -9.203 37.719 10.523 1 93.69 408 ASP B O 1
ATOM 6756 N N . GLU B 1 409 ? -10.945 38.656 11.453 1 93.94 409 GLU B N 1
ATOM 6757 C CA . GLU B 1 409 ? -11.93 37.812 10.789 1 93.94 409 GLU B CA 1
ATOM 6758 C C . GLU B 1 409 ? -11.766 37.875 9.273 1 93.94 409 GLU B C 1
ATOM 6760 O O . GLU B 1 409 ? -12 36.875 8.578 1 93.94 409 GLU B O 1
ATOM 6765 N N . LYS B 1 410 ? -11.5 39.031 8.805 1 94.44 410 LYS B N 1
ATOM 6766 C CA . LYS B 1 410 ? -11.305 39.188 7.367 1 94.44 410 LYS B CA 1
ATOM 6767 C C . LYS B 1 410 ? -10.109 38.344 6.883 1 94.44 410 LYS B C 1
ATOM 6769 O O . LYS B 1 410 ? -10.195 37.688 5.848 1 94.44 410 LYS B O 1
ATOM 6774 N N . ASP B 1 411 ? -9.016 38.438 7.66 1 94.31 411 ASP B N 1
ATOM 6775 C CA . ASP B 1 411 ? -7.816 37.688 7.34 1 94.31 411 ASP B CA 1
ATOM 6776 C C . ASP B 1 411 ? -8.094 36.188 7.34 1 94.31 411 ASP B C 1
ATOM 6778 O O . ASP B 1 411 ? -7.68 35.469 6.43 1 94.31 411 ASP B O 1
ATOM 6782 N N . VAL B 1 412 ? -8.797 35.781 8.289 1 94.88 412 VAL B N 1
ATOM 6783 C CA . VAL B 1 412 ? -9.141 34.375 8.453 1 94.88 412 VAL B CA 1
ATOM 6784 C C . VAL B 1 412 ? -10.039 33.938 7.297 1 94.88 412 VAL B C 1
ATOM 6786 O O . VAL B 1 412 ? -9.828 32.875 6.719 1 94.88 412 VAL B O 1
ATOM 6789 N N . LYS B 1 413 ? -10.984 34.688 6.953 1 96.5 413 LYS B N 1
ATOM 6790 C CA . LYS B 1 413 ? -11.898 34.344 5.867 1 96.5 413 LYS B CA 1
ATOM 6791 C C . LYS B 1 413 ? -11.156 34.25 4.535 1 96.5 413 LYS B C 1
ATOM 6793 O O . LYS B 1 413 ? -11.438 33.344 3.738 1 96.5 413 LYS B O 1
ATOM 6798 N N . ILE B 1 414 ? -10.266 35.188 4.254 1 97.06 414 ILE B N 1
ATOM 6799 C CA . ILE B 1 414 ? -9.5 35.156 3.016 1 97.06 414 ILE B CA 1
ATOM 6800 C C . ILE B 1 414 ? -8.68 33.875 2.93 1 97.06 414 ILE B C 1
ATOM 6802 O O . ILE B 1 414 ? -8.609 33.25 1.871 1 97.06 414 ILE B O 1
ATOM 6806 N N . ALA B 1 415 ? -8.062 33.5 4.055 1 96.75 415 ALA B N 1
ATOM 6807 C CA . ALA B 1 415 ? -7.246 32.312 4.09 1 96.75 415 ALA B CA 1
ATOM 6808 C C . ALA B 1 415 ? -8.094 31.062 3.791 1 96.75 415 ALA B C 1
ATOM 6810 O O . ALA B 1 415 ? -7.695 30.219 2.99 1 96.75 415 ALA B O 1
ATOM 6811 N N . TRP B 1 416 ? -9.242 30.969 4.379 1 96.62 416 TRP B N 1
ATOM 6812 C CA . TRP B 1 416 ? -10.117 29.812 4.184 1 96.62 416 TRP B CA 1
ATOM 6813 C C . TRP B 1 416 ? -10.664 29.781 2.76 1 96.62 416 TRP B C 1
ATOM 6815 O O . TRP B 1 416 ? -10.773 28.719 2.154 1 96.62 416 TRP B O 1
ATOM 6825 N N . ASP B 1 417 ? -11.094 30.922 2.238 1 98 417 ASP B N 1
ATOM 6826 C CA . ASP B 1 417 ? -11.57 31 0.861 1 98 417 ASP B CA 1
ATOM 6827 C C . ASP B 1 417 ? -10.484 30.578 -0.122 1 98 417 ASP B C 1
ATOM 6829 O O . ASP B 1 417 ? -10.758 29.875 -1.101 1 98 417 ASP B O 1
ATOM 6833 N N . PHE B 1 418 ? -9.266 31.078 0.144 1 97.94 418 PHE B N 1
ATOM 6834 C CA . PHE B 1 418 ? -8.133 30.688 -0.678 1 97.94 418 PHE B CA 1
ATOM 6835 C C . PHE B 1 418 ? -7.949 29.172 -0.644 1 97.94 418 PHE B C 1
ATOM 6837 O O . PHE B 1 418 ? -7.789 28.531 -1.689 1 97.94 418 PHE B O 1
ATOM 6844 N N . SER B 1 419 ? -7.914 28.609 0.562 1 97.75 419 SER B N 1
ATOM 6845 C CA . SER B 1 419 ? -7.75 27.172 0.727 1 97.75 419 SER B CA 1
ATOM 6846 C C . SER B 1 419 ? -8.82 26.406 -0.04 1 97.75 419 SER B C 1
ATOM 6848 O O . SER B 1 419 ? -8.531 25.391 -0.672 1 97.75 419 SER B O 1
ATOM 6850 N N . ASP B 1 420 ? -10.016 26.875 0.021 1 98.38 420 ASP B N 1
ATOM 6851 C CA . ASP B 1 420 ? -11.133 26.25 -0.692 1 98.38 420 ASP B CA 1
ATOM 6852 C C . ASP B 1 420 ? -10.875 26.219 -2.197 1 98.38 420 ASP B C 1
ATOM 6854 O O . ASP B 1 420 ? -11.055 25.188 -2.846 1 98.38 420 ASP B O 1
ATOM 6858 N N . ARG B 1 421 ? -10.445 27.328 -2.773 1 98.62 421 ARG B N 1
ATOM 6859 C CA . ARG B 1 421 ? -10.164 27.422 -4.203 1 98.62 421 ARG B CA 1
ATOM 6860 C C . ARG B 1 421 ? -8.992 26.516 -4.582 1 98.62 421 ARG B C 1
ATOM 6862 O O . ARG B 1 421 ? -9.008 25.891 -5.641 1 98.62 421 ARG B O 1
ATOM 6869 N N . LEU B 1 422 ? -7.996 26.484 -3.713 1 98.69 422 LEU B N 1
ATOM 6870 C CA . LEU B 1 422 ? -6.84 25.625 -3.971 1 98.69 422 LEU B CA 1
ATOM 6871 C C . LEU B 1 422 ? -7.254 24.156 -4.055 1 98.69 422 LEU B C 1
ATOM 6873 O O . LEU B 1 422 ? -6.852 23.453 -4.98 1 98.69 422 LEU B O 1
ATOM 6877 N N . VAL B 1 423 ? -8.031 23.703 -3.102 1 98.75 423 VAL B N 1
ATOM 6878 C CA . VAL B 1 423 ? -8.477 22.312 -3.061 1 98.75 423 VAL B CA 1
ATOM 6879 C C . VAL B 1 423 ? -9.289 22 -4.312 1 98.75 423 VAL B C 1
ATOM 6881 O O . VAL B 1 423 ? -9.07 20.969 -4.961 1 98.75 423 VAL B O 1
ATOM 6884 N N . LYS B 1 424 ? -10.203 22.875 -4.664 1 98.75 424 LYS B N 1
ATOM 6885 C CA . LYS B 1 424 ? -11.039 22.656 -5.844 1 98.75 424 LYS B CA 1
ATOM 6886 C C . LYS B 1 424 ? -10.195 22.625 -7.113 1 98.75 424 LYS B C 1
ATOM 6888 O O . LYS B 1 424 ? -10.477 21.859 -8.031 1 98.75 424 LYS B O 1
ATOM 6893 N N . ARG B 1 425 ? -9.156 23.453 -7.168 1 98.62 425 ARG B N 1
ATOM 6894 C CA . ARG B 1 425 ? -8.227 23.453 -8.289 1 98.62 425 ARG B CA 1
ATOM 6895 C C . ARG B 1 425 ? -7.516 22.109 -8.406 1 98.62 425 ARG B C 1
ATOM 6897 O O . ARG B 1 425 ? -7.367 21.578 -9.508 1 98.62 425 ARG B O 1
ATOM 6904 N N . ALA B 1 426 ? -7.066 21.578 -7.285 1 98.75 426 ALA B N 1
ATOM 6905 C CA . ALA B 1 426 ? -6.379 20.281 -7.273 1 98.75 426 ALA B CA 1
ATOM 6906 C C . ALA B 1 426 ? -7.316 19.156 -7.719 1 98.75 426 ALA B C 1
ATOM 6908 O O . ALA B 1 426 ? -6.934 18.312 -8.523 1 98.75 426 ALA B O 1
ATOM 6909 N N . LEU B 1 427 ? -8.523 19.172 -7.199 1 98.62 427 LEU B N 1
ATOM 6910 C CA . LEU B 1 427 ? -9.5 18.141 -7.543 1 98.62 427 LEU B CA 1
ATOM 6911 C C . LEU B 1 427 ? -9.867 18.203 -9.023 1 98.62 427 LEU B C 1
ATOM 6913 O O . LEU B 1 427 ? -10.07 17.172 -9.664 1 98.62 427 LEU B O 1
ATOM 6917 N N . ALA B 1 428 ? -9.906 19.375 -9.594 1 98.38 428 ALA B N 1
ATOM 6918 C CA . ALA B 1 428 ? -10.305 19.578 -10.984 1 98.38 428 ALA B CA 1
ATOM 6919 C C . ALA B 1 428 ? -9.305 18.938 -11.945 1 98.38 428 ALA B C 1
ATOM 6921 O O . ALA B 1 428 ? -9.648 18.625 -13.086 1 98.38 428 ALA B O 1
ATOM 6922 N N . VAL B 1 429 ? -8.094 18.719 -11.469 1 98.25 429 VAL B N 1
ATOM 6923 C CA . VAL B 1 429 ? -7.086 18.172 -12.375 1 98.25 429 VAL B CA 1
ATOM 6924 C C . VAL B 1 429 ? -6.77 16.734 -12 1 98.25 429 VAL B C 1
ATOM 6926 O O . VAL B 1 429 ? -5.707 16.203 -12.352 1 98.25 429 VAL B O 1
ATOM 6929 N N . GLY B 1 430 ? -7.602 16.094 -11.234 1 97.81 430 GLY B N 1
ATOM 6930 C CA . GLY B 1 430 ? -7.445 14.68 -10.93 1 97.81 430 GLY B CA 1
ATOM 6931 C C . GLY B 1 430 ? -6.598 14.43 -9.695 1 97.81 430 GLY B C 1
ATOM 6932 O O . GLY B 1 430 ? -6.031 13.344 -9.539 1 97.81 430 GLY B O 1
ATOM 6933 N N . GLY B 1 431 ? -6.441 15.438 -8.82 1 98.56 431 GLY B N 1
ATOM 6934 C CA . GLY B 1 431 ? -5.676 15.305 -7.59 1 98.56 431 GLY B CA 1
ATOM 6935 C C . GLY B 1 431 ? -6.535 14.969 -6.387 1 98.56 431 GLY B C 1
ATOM 6936 O O . GLY B 1 431 ? -7.562 14.297 -6.52 1 98.56 431 GLY B O 1
ATOM 6937 N N . THR B 1 432 ? -6.02 15.281 -5.246 1 98.81 432 THR B N 1
ATOM 6938 C CA . THR B 1 432 ? -6.68 15.023 -3.969 1 98.81 432 THR B CA 1
ATOM 6939 C C . THR B 1 432 ? -6.637 16.266 -3.082 1 98.81 432 THR B C 1
ATOM 6941 O O . THR B 1 432 ? -5.738 17.109 -3.219 1 98.81 432 THR B O 1
ATOM 6944 N N . CYS B 1 433 ? -7.582 16.344 -2.184 1 98.75 433 CYS B N 1
ATOM 6945 C CA . CYS B 1 433 ? -7.715 17.5 -1.3 1 98.75 433 CYS B CA 1
ATOM 6946 C C . CYS B 1 433 ? -6.637 17.484 -0.222 1 98.75 433 CYS B C 1
ATOM 6948 O O . CYS B 1 433 ? -6.402 18.5 0.436 1 98.75 433 CYS B O 1
ATOM 6950 N N . THR B 1 434 ? -5.977 16.375 -0.068 1 98.56 434 THR B N 1
ATOM 6951 C CA . THR B 1 434 ? -4.945 16.25 0.959 1 98.56 434 THR B CA 1
ATOM 6952 C C . THR B 1 434 ? -3.939 15.172 0.59 1 98.56 434 THR B C 1
ATOM 6954 O O . THR B 1 434 ? -4.328 14.062 0.219 1 98.56 434 THR B O 1
ATOM 6957 N N . GLY B 1 435 ? -2.709 15.508 0.708 1 97.69 435 GLY B N 1
ATOM 6958 C CA . GLY B 1 435 ? -1.659 14.539 0.438 1 97.69 435 GLY B CA 1
ATOM 6959 C C . GLY B 1 435 ? -1.143 13.859 1.69 1 97.69 435 GLY B C 1
ATOM 6960 O O . GLY B 1 435 ? -0.55 12.781 1.616 1 97.69 435 GLY B O 1
ATOM 6961 N N . GLU B 1 436 ? -1.39 14.492 2.891 1 96.12 436 GLU B N 1
ATOM 6962 C CA . GLU B 1 436 ? -0.694 13.875 4.02 1 96.12 436 GLU B CA 1
ATOM 6963 C C . GLU B 1 436 ? -1.332 14.273 5.344 1 96.12 436 GLU B C 1
ATOM 6965 O O . GLU B 1 436 ? -1.04 13.68 6.387 1 96.12 436 GLU B O 1
ATOM 6970 N N . HIS B 1 437 ? -2.27 15.234 5.426 1 95.56 437 HIS B N 1
ATOM 6971 C CA . HIS B 1 437 ? -2.723 15.781 6.699 1 95.56 437 HIS B CA 1
ATOM 6972 C C . HIS B 1 437 ? -4.066 15.188 7.105 1 95.56 437 HIS B C 1
ATOM 6974 O O . HIS B 1 437 ? -4.629 15.555 8.141 1 95.56 437 HIS B O 1
ATOM 6980 N N . GLY B 1 438 ? -4.578 14.328 6.281 1 97.38 438 GLY B N 1
ATOM 6981 C CA . GLY B 1 438 ? -5.883 13.773 6.582 1 97.38 438 GLY B CA 1
ATOM 6982 C C . GLY B 1 438 ? -7.023 14.727 6.293 1 97.38 438 GLY B C 1
ATOM 6983 O O . GLY B 1 438 ? -6.836 15.742 5.621 1 97.38 438 GLY B O 1
ATOM 6984 N N . ILE B 1 439 ? -8.195 14.414 6.723 1 98.25 439 ILE B N 1
ATOM 6985 C CA . ILE B 1 439 ? -9.422 15.141 6.41 1 98.25 439 ILE B CA 1
ATOM 6986 C C . ILE B 1 439 ? -9.891 15.914 7.641 1 98.25 439 ILE B C 1
ATOM 6988 O O . ILE B 1 439 ? -10.102 17.125 7.578 1 98.25 439 ILE B O 1
ATOM 6992 N N . GLY B 1 440 ? -9.969 15.164 8.773 1 97.19 440 GLY B N 1
ATOM 6993 C CA . GLY B 1 440 ? -10.484 15.773 9.992 1 97.19 440 GLY B CA 1
ATOM 6994 C C . GLY B 1 440 ? -11.82 16.453 9.805 1 97.19 440 GLY B C 1
ATOM 6995 O O . GLY B 1 440 ? -12.734 15.891 9.211 1 97.19 440 GLY B O 1
ATOM 6996 N N . LEU B 1 441 ? -11.984 17.594 10.453 1 95.94 441 LEU B N 1
ATOM 6997 C CA . LEU B 1 441 ? -13.133 18.469 10.273 1 95.94 441 LEU B CA 1
ATOM 6998 C C . LEU B 1 441 ? -12.977 19.344 9.031 1 95.94 441 LEU B C 1
ATOM 7000 O O . LEU B 1 441 ? -13.945 19.609 8.336 1 95.94 441 LEU B O 1
ATOM 7004 N N . GLY B 1 442 ? -11.828 19.703 8.781 1 94.5 442 GLY B N 1
ATOM 7005 C CA . GLY B 1 442 ? -11.523 20.812 7.883 1 94.5 442 GLY B CA 1
ATOM 7006 C C . GLY B 1 442 ? -11.773 20.469 6.426 1 94.5 442 GLY B C 1
ATOM 7007 O O . GLY B 1 442 ? -12.125 21.359 5.637 1 94.5 442 GLY B O 1
ATOM 7008 N N . LYS B 1 443 ? -11.562 19.219 6.043 1 97.56 443 LYS B N 1
ATOM 7009 C CA . LYS B 1 443 ? -11.609 18.938 4.613 1 97.56 443 LYS B CA 1
ATOM 7010 C C . LYS B 1 443 ? -12.703 17.906 4.297 1 97.56 443 LYS B C 1
ATOM 7012 O O . LYS B 1 443 ? -12.766 17.391 3.182 1 97.56 443 LYS B O 1
ATOM 7017 N N . ARG B 1 444 ? -13.586 17.625 5.215 1 96.56 444 ARG B N 1
ATOM 7018 C CA . ARG B 1 444 ? -14.641 16.641 5.039 1 96.56 444 ARG B CA 1
ATOM 7019 C C . ARG B 1 444 ? -15.555 17.016 3.881 1 96.56 444 ARG B C 1
ATOM 7021 O O . ARG B 1 444 ? -16.047 16.156 3.16 1 96.56 444 ARG B O 1
ATOM 7028 N N . LYS B 1 445 ? -15.797 18.266 3.662 1 96.69 445 LYS B N 1
ATOM 7029 C CA . LYS B 1 445 ? -16.75 18.75 2.67 1 96.69 445 LYS B CA 1
ATOM 7030 C C . LYS B 1 445 ? -16.281 18.438 1.253 1 96.69 445 LYS B C 1
ATOM 7032 O O . LYS B 1 445 ? -17.062 18.516 0.302 1 96.69 445 LYS B O 1
ATOM 7037 N N . TYR B 1 446 ? -15 18.141 1.074 1 98.31 446 TYR B N 1
ATOM 7038 C CA . TYR B 1 446 ? -14.453 17.953 -0.265 1 98.31 446 TYR B CA 1
ATOM 7039 C C . TYR B 1 446 ? -14.578 16.484 -0.695 1 98.31 446 TYR B C 1
ATOM 7041 O O . TYR B 1 446 ? -14.391 16.172 -1.871 1 98.31 446 TYR B O 1
ATOM 7049 N N . LEU B 1 447 ? -14.867 15.547 0.238 1 98.31 447 LEU B N 1
ATOM 7050 C CA . LEU B 1 447 ? -14.797 14.117 -0.04 1 98.31 447 LEU B CA 1
ATOM 7051 C C . LEU B 1 447 ? -15.812 13.719 -1.099 1 98.31 447 LEU B C 1
ATOM 7053 O O . LEU B 1 447 ? -15.531 12.867 -1.95 1 98.31 447 LEU B O 1
ATOM 7057 N N . GLU B 1 448 ? -17 14.273 -1.01 1 98.06 448 GLU B N 1
ATOM 7058 C CA . GLU B 1 448 ? -18 13.922 -2.023 1 98.06 448 GLU B CA 1
ATOM 7059 C C . GLU B 1 448 ? -17.547 14.367 -3.412 1 98.06 448 GLU B C 1
ATOM 7061 O O . GLU B 1 448 ? -17.75 13.656 -4.395 1 98.06 448 GLU B O 1
ATOM 7066 N N . LEU B 1 449 ? -17.031 15.586 -3.439 1 98.12 449 LEU B N 1
ATOM 7067 C CA . LEU B 1 449 ? -16.5 16.078 -4.707 1 98.12 449 LEU B CA 1
ATOM 7068 C C . LEU B 1 449 ? -15.367 15.188 -5.211 1 98.12 449 LEU B C 1
ATOM 7070 O O . LEU B 1 449 ? -15.258 14.945 -6.418 1 98.12 449 LEU B O 1
ATOM 7074 N N . GLU B 1 450 ? -14.5 14.711 -4.355 1 98.56 450 GLU B N 1
ATOM 7075 C CA . GLU B 1 450 ? -13.336 13.906 -4.719 1 98.56 450 GLU B CA 1
ATOM 7076 C C . GLU B 1 450 ? -13.742 12.492 -5.129 1 98.56 450 GLU B C 1
ATOM 7078 O O . GLU B 1 450 ? -13.32 12 -6.172 1 98.56 450 GLU B O 1
ATOM 7083 N N . TYR B 1 451 ? -14.633 11.844 -4.422 1 98.38 451 TYR B N 1
ATOM 7084 C CA . TYR B 1 451 ? -14.938 10.43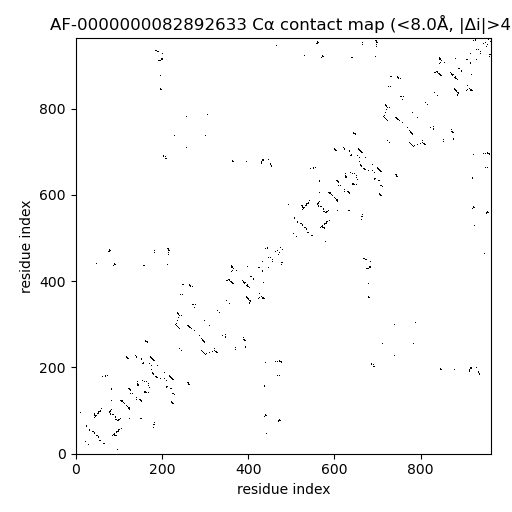 -4.621 1 98.38 451 TYR B CA 1
ATOM 7085 C C . TYR B 1 451 ? -16.109 10.25 -5.566 1 98.38 451 TYR B C 1
ATOM 7087 O O . TYR B 1 451 ? -16.344 9.148 -6.082 1 98.38 451 TYR B O 1
ATOM 7095 N N . GLY B 1 452 ? -16.922 11.297 -5.824 1 97.94 452 GLY B N 1
ATOM 7096 C CA . GLY B 1 452 ? -18.203 11.141 -6.504 1 97.94 452 GLY B CA 1
ATOM 7097 C C . GLY B 1 452 ? -19.281 10.555 -5.617 1 97.94 452 GLY B C 1
ATOM 7098 O O . GLY B 1 452 ? -19 10.102 -4.508 1 97.94 452 GLY B O 1
ATOM 7099 N N . PRO B 1 453 ? -20.5 10.586 -6.082 1 97.88 453 PRO B N 1
ATOM 7100 C CA . PRO B 1 453 ? -21.625 10.164 -5.25 1 97.88 453 PRO B CA 1
ATOM 7101 C C . PRO B 1 453 ? -21.531 8.703 -4.828 1 97.88 453 PRO B C 1
ATOM 7103 O O . PRO B 1 453 ? -21.781 8.375 -3.664 1 97.88 453 PRO B O 1
ATOM 7106 N N . VAL B 1 454 ? -21.156 7.816 -5.719 1 98.56 454 VAL B N 1
ATOM 7107 C CA . VAL B 1 454 ? -21.094 6.391 -5.41 1 98.56 454 VAL B CA 1
ATOM 7108 C C . VAL B 1 454 ? -19.984 6.129 -4.395 1 98.56 454 VAL B C 1
ATOM 7110 O O . VAL B 1 454 ? -20.203 5.453 -3.387 1 98.56 454 VAL B O 1
ATOM 7113 N N . GLY B 1 455 ? -18.797 6.73 -4.695 1 98.5 455 GLY B N 1
ATOM 7114 C CA . GLY B 1 455 ? -17.688 6.559 -3.77 1 98.5 455 GLY B CA 1
ATOM 7115 C C . GLY B 1 455 ? -17.969 7.109 -2.387 1 98.5 455 GLY B C 1
ATOM 7116 O O . GLY B 1 455 ? -17.641 6.477 -1.38 1 98.5 455 GLY B O 1
ATOM 7117 N N . PHE B 1 456 ? -18.578 8.258 -2.367 1 98.25 456 PHE B N 1
ATOM 7118 C CA . PHE B 1 456 ? -18.891 8.891 -1.094 1 98.25 456 PHE B CA 1
ATOM 7119 C C . PHE B 1 456 ? -19.891 8.047 -0.305 1 98.25 456 PHE B C 1
ATOM 7121 O O . PHE B 1 456 ? -19.781 7.918 0.915 1 98.25 456 PHE B O 1
ATOM 7128 N N . GLU B 1 457 ? -20.844 7.449 -0.926 1 98.19 457 GLU B N 1
ATOM 7129 C CA . GLU B 1 457 ? -21.797 6.582 -0.256 1 98.19 457 GLU B CA 1
ATOM 7130 C C . GLU B 1 457 ? -21.125 5.328 0.293 1 98.19 457 GLU B C 1
ATOM 7132 O O . GLU B 1 457 ? -21.531 4.812 1.341 1 98.19 457 GLU B O 1
ATOM 7137 N N . ILE B 1 458 ? -20.156 4.832 -0.41 1 98.44 458 ILE B N 1
ATOM 7138 C CA . ILE B 1 458 ? -19.438 3.656 0.068 1 98.44 458 ILE B CA 1
ATOM 7139 C C . ILE B 1 458 ? -18.656 4.008 1.333 1 98.44 458 ILE B C 1
ATOM 7141 O O . ILE B 1 458 ? -18.562 3.199 2.262 1 98.44 458 ILE B O 1
ATOM 7145 N N . LEU B 1 459 ? -18.031 5.227 1.349 1 98.5 459 LEU B N 1
ATOM 7146 C CA . LEU B 1 459 ? -17.375 5.664 2.574 1 98.5 459 LEU B CA 1
ATOM 7147 C C . LEU B 1 459 ? -18.359 5.68 3.742 1 98.5 459 LEU B C 1
ATOM 7149 O O . LEU B 1 459 ? -18.047 5.176 4.824 1 98.5 459 LEU B O 1
ATOM 7153 N N . LYS B 1 460 ? -19.531 6.219 3.518 1 98.31 460 LYS B N 1
ATOM 7154 C CA . LYS B 1 460 ? -20.547 6.254 4.551 1 98.31 460 LYS B CA 1
ATOM 7155 C C . LYS B 1 460 ? -20.969 4.844 4.965 1 98.31 460 LYS B C 1
ATOM 7157 O O . LYS B 1 460 ? -21.156 4.57 6.148 1 98.31 460 LYS B O 1
ATOM 7162 N N . LEU B 1 461 ? -21.109 4.02 3.965 1 98.12 461 LEU B N 1
ATOM 7163 C CA . LEU B 1 461 ? -21.5 2.633 4.207 1 98.12 461 LEU B CA 1
ATOM 7164 C C . LEU B 1 461 ? -20.5 1.943 5.133 1 98.12 461 LEU B C 1
ATOM 7166 O O . LEU B 1 461 ? -20.906 1.228 6.055 1 98.12 461 LEU B O 1
ATOM 7170 N N . LEU B 1 462 ? -19.25 2.135 4.875 1 98.31 462 LEU B N 1
ATOM 7171 C CA . LEU B 1 462 ? -18.203 1.523 5.707 1 98.31 462 LEU B CA 1
ATOM 7172 C C . LEU B 1 462 ? -18.266 2.072 7.129 1 98.31 462 LEU B C 1
ATOM 7174 O O . LEU B 1 462 ? -18.141 1.314 8.094 1 98.31 462 LEU B O 1
ATOM 7178 N N . LYS B 1 463 ? -18.438 3.402 7.242 1 98.56 463 LYS B N 1
ATOM 7179 C CA . LYS B 1 463 ? -18.578 4.004 8.562 1 98.56 463 LYS B CA 1
ATOM 7180 C C . LYS B 1 463 ? -19.75 3.391 9.328 1 98.56 463 LYS B C 1
ATOM 7182 O O . LYS B 1 463 ? -19.609 3.004 10.492 1 98.56 463 LYS B O 1
ATOM 7187 N N . ARG B 1 464 ? -20.875 3.215 8.703 1 97.94 464 ARG B N 1
ATOM 7188 C CA . ARG B 1 464 ? -22.062 2.646 9.328 1 97.94 464 ARG B CA 1
ATOM 7189 C C . ARG B 1 464 ? -21.844 1.182 9.695 1 97.94 464 ARG B C 1
ATOM 7191 O O . ARG B 1 464 ? -22.344 0.705 10.711 1 97.94 464 ARG B O 1
ATOM 7198 N N . THR B 1 465 ? -21.125 0.537 8.859 1 97.81 465 THR B N 1
ATOM 7199 C CA . THR B 1 465 ? -20.891 -0.888 9.055 1 97.81 465 THR B CA 1
ATOM 7200 C C . THR B 1 465 ? -20.016 -1.125 10.289 1 97.81 465 THR B C 1
ATOM 7202 O O . THR B 1 465 ? -20.344 -1.956 11.133 1 97.81 465 THR B O 1
ATOM 7205 N N . PHE B 1 466 ? -18.938 -0.399 10.445 1 98.12 466 PHE B N 1
ATOM 7206 C CA . PHE B 1 466 ? -17.984 -0.606 11.539 1 98.12 466 PHE B CA 1
ATOM 7207 C C . PHE B 1 466 ? -18.5 0.043 12.82 1 98.12 466 PHE B C 1
ATOM 7209 O O . PHE B 1 466 ? -18.219 -0.438 13.922 1 98.12 466 PHE B O 1
ATOM 7216 N N . ASP B 1 467 ? -19.203 1.098 12.672 1 98.12 467 ASP B N 1
ATOM 7217 C CA . ASP B 1 467 ? -19.625 1.905 13.812 1 98.12 467 ASP B CA 1
ATOM 7218 C C . ASP B 1 467 ? -21.109 2.248 13.719 1 98.12 467 ASP B C 1
ATOM 7220 O O . ASP B 1 467 ? -21.484 3.418 13.586 1 98.12 467 ASP B O 1
ATOM 7224 N N . PRO B 1 468 ? -21.938 1.269 13.867 1 97.31 468 PRO B N 1
ATOM 7225 C CA . PRO B 1 468 ? -23.375 1.475 13.68 1 97.31 468 PRO B CA 1
ATOM 7226 C C . PRO B 1 468 ? -23.953 2.514 14.633 1 97.31 468 PRO B C 1
ATOM 7228 O O . PRO B 1 468 ? -24.953 3.174 14.305 1 97.31 468 PRO B O 1
ATOM 7231 N N . ASN B 1 469 ? -23.391 2.693 15.797 1 96.88 469 ASN B N 1
ATOM 7232 C CA . ASN B 1 469 ? -23.906 3.672 16.75 1 96.88 469 ASN B CA 1
ATOM 7233 C C . ASN B 1 469 ? -23.203 5.023 16.594 1 96.88 469 ASN B C 1
ATOM 7235 O O . ASN B 1 469 ? -23.484 5.957 17.344 1 96.88 469 ASN B O 1
ATOM 7239 N N . ASN B 1 470 ? -22.25 5.172 15.641 1 97.25 470 ASN B N 1
ATOM 7240 C CA . ASN B 1 470 ? -21.547 6.402 15.289 1 97.25 470 ASN B CA 1
ATOM 7241 C C . ASN B 1 470 ? -20.844 7.02 16.5 1 97.25 470 ASN B C 1
ATOM 7243 O O . ASN B 1 470 ? -20.938 8.227 16.719 1 97.25 470 ASN B O 1
ATOM 7247 N N . ILE B 1 471 ? -20.25 6.207 17.328 1 96.81 471 ILE B N 1
ATOM 7248 C CA . ILE B 1 471 ? -19.625 6.723 18.531 1 96.81 471 ILE B CA 1
ATOM 7249 C C . ILE B 1 471 ? -18.156 7.07 18.25 1 96.81 471 ILE B C 1
ATOM 7251 O O . ILE B 1 471 ? -17.562 7.871 18.969 1 96.81 471 ILE B O 1
ATOM 7255 N N . MET B 1 472 ? -17.562 6.496 17.203 1 98.31 472 MET B N 1
ATOM 7256 C CA . MET B 1 472 ? -16.141 6.641 16.969 1 98.31 472 MET B CA 1
ATOM 7257 C C . MET B 1 472 ? -15.836 7.965 16.266 1 98.31 472 MET B C 1
ATOM 7259 O O . MET B 1 472 ? -16.109 8.117 15.07 1 98.31 472 MET B O 1
ATOM 7263 N N . ASN B 1 473 ? -15.305 8.883 16.984 1 98.06 473 ASN B N 1
ATOM 7264 C CA . ASN B 1 473 ? -14.898 10.195 16.484 1 98.06 473 ASN B CA 1
ATOM 7265 C C . ASN B 1 473 ? -15.93 10.773 15.523 1 98.06 473 ASN B C 1
ATOM 7267 O O . ASN B 1 473 ? -15.602 11.164 14.406 1 98.06 473 ASN B O 1
ATOM 7271 N N . PRO B 1 474 ? -17.125 10.898 16 1 96.81 474 PRO B N 1
ATOM 7272 C CA . PRO B 1 474 ? -18.219 11.281 15.102 1 96.81 474 PRO B CA 1
ATOM 7273 C C . PRO B 1 474 ? -18.031 12.68 14.516 1 96.81 474 PRO B C 1
ATOM 7275 O O . PRO B 1 474 ? -17.562 13.586 15.203 1 96.81 474 PRO B O 1
ATOM 7278 N N . GLY B 1 475 ? -18.391 12.781 13.258 1 95.44 475 GLY B N 1
ATOM 7279 C CA . GLY B 1 475 ? -18.312 14.062 12.562 1 95.44 475 GLY B CA 1
ATOM 7280 C C . GLY B 1 475 ? -17 14.289 11.859 1 95.44 475 GLY B C 1
ATOM 7281 O O . GLY B 1 475 ? -16.844 15.266 11.125 1 95.44 475 GLY B O 1
ATOM 7282 N N . LYS B 1 476 ? -16.031 13.453 12.078 1 97.31 476 LYS B N 1
ATOM 7283 C CA . LYS B 1 476 ? -14.742 13.539 11.414 1 97.31 476 LYS B CA 1
ATOM 7284 C C . LYS B 1 476 ? -14.688 12.609 10.203 1 97.31 476 LYS B C 1
ATOM 7286 O O . LYS B 1 476 ? -15.219 11.5 10.242 1 97.31 476 LYS B O 1
ATOM 7291 N N . VAL B 1 477 ? -14.031 12.992 9.07 1 97.5 477 VAL B N 1
ATOM 7292 C CA . VAL B 1 477 ? -13.898 12.273 7.812 1 97.5 477 VAL B CA 1
ATOM 7293 C C . VAL B 1 477 ? -15.273 12.109 7.164 1 97.5 477 VAL B C 1
ATOM 7295 O O . VAL B 1 477 ? -15.586 12.766 6.172 1 97.5 477 VAL B O 1
ATOM 7298 N N . ILE B 1 478 ? -16.141 11.359 7.832 1 96.06 478 ILE B N 1
ATOM 7299 C CA . ILE B 1 478 ? -17.516 11.164 7.391 1 96.06 478 ILE B CA 1
ATOM 7300 C C . ILE B 1 478 ? -18.484 11.68 8.461 1 96.06 478 ILE B C 1
ATOM 7302 O O . ILE B 1 478 ? -18.406 11.266 9.617 1 96.06 478 ILE B O 1
ATOM 7306 N N . ASP B 1 479 ? -19.359 12.523 8.07 1 94.25 479 ASP B N 1
ATOM 7307 C CA . ASP B 1 479 ? -20.422 12.992 8.961 1 94.25 479 ASP B CA 1
ATOM 7308 C C . ASP B 1 479 ? -21.75 12.312 8.641 1 94.25 479 ASP B C 1
ATOM 7310 O O . ASP B 1 479 ? -22.359 12.594 7.609 1 94.25 479 ASP B O 1
ATOM 7314 N N . LEU B 1 480 ? -22.156 11.414 9.508 1 92.5 480 LEU B N 1
ATOM 7315 C CA . LEU B 1 480 ? -23.406 10.688 9.312 1 92.5 480 LEU B CA 1
ATOM 7316 C C . LEU B 1 480 ? -24.578 11.445 9.938 1 92.5 480 LEU B C 1
ATOM 7318 O O . LEU B 1 480 ? -25.734 10.992 9.859 1 92.5 480 LEU B O 1
ATOM 7322 N N . GLY B 1 481 ? -24.312 12.617 10.398 1 82 481 GLY B N 1
ATOM 7323 C CA . GLY B 1 481 ? -25.359 13.383 11.062 1 82 481 GLY B CA 1
ATOM 7324 C C . GLY B 1 481 ? -25.625 12.922 12.477 1 82 481 GLY B C 1
ATOM 7325 O O . GLY B 1 481 ? -24.969 12 12.969 1 82 481 GLY B O 1
ATOM 7326 N N . GLU B 1 482 ? -26.5 13.68 13.203 1 68.31 482 GLU B N 1
ATOM 7327 C CA . GLU B 1 482 ? -26.859 13.375 14.586 1 68.31 482 GLU B CA 1
ATOM 7328 C C . GLU B 1 482 ? -27.812 12.195 14.656 1 68.31 482 GLU B C 1
ATOM 7330 O O . GLU B 1 482 ? -28.609 11.969 13.734 1 68.31 482 GLU B O 1
#

Nearest PDB structures (foldseek):
  8jde-assembly1_A  TM=9.550E-01  e=1.461E-67  Mus musculus
  8jdu-assembly1_A  TM=9.531E-01  e=1.053E-66  Mus musculus
  8jdx-assembly1_A  TM=9.534E-01  e=2.114E-66  Mus musculus
  8jdv-assembly1_A  TM=9.573E-01  e=9.569E-66  Mus musculus
  8jdt-assembly1_A  TM=9.519E-01  e=2.826E-66  Mus musculus

Secondary structure (DSSP, 8-state):
----------HHHHHHHHHHHHHHHH-GGGEE--HHHHHTTS--SSSSPP---SEEE---SHHHHHHHHHHHHHTT--EEEESS---SSSTT--TT--EEEE-TT---EEEEEGGGTEEEE-TT-BHHHHHHHTGGGTEE-----SS--BHHHHHHHT---TTHHHH--HHHHEEEEEEE-TTSPEEETT-TT---S---SS---HHHHTT-TTSS-EEEEEEEE-EEPPSEEEEEEEE-SSHHHHHHHHHHHHHTT--EEEEEEE-HHHHHHHHHHHHHHT---PPPPSS-EEEEEEEESSHHHHHHHHHHHHHHHHHTT-EEEEEESSHHHHHHHHHHHHTHHHHHHTTSTT-EEEEEEEE--GGGHHHHHHHHHHHHHHH----EEEEETTTTEEEEEEEE-TT-HHHHHHHHHHHHHHHHHHHHTT-BS-SSS--TTTTGGGHHHHHHHHHHHHHHHHHHHH-TT--BSTTSSS----/----------HHHHHHHHHHHHHHHH-GGGEE--HHHHHTTS--SSSSPP---SEEE---SHHHHHHHHHHHHHTT--EEEESS---SSSTT--TT--EEEE-TT---EEEEEGGGTEEEE-TT-BHHHHHHHTGGGTEE-----SS--BHHHHHHHT---TTHHHH--HHHHEEEEEEE-TTS-EEETT-TT---S---SS--HHHHHTT-TTSS-EEEEEEEE-EEPPSEEEEEEEE-SSHHHHHHHHHHHHHTT--EEEEEEE-HHHHHHHHHHHHHHT---PPPPSS-EEEEEEEESSHHHHHHHHHHHHHHHHHTT-EEEEEESSHHHHHHHHHHHHTHHHHHHTTSTTPEEEEEEEE--GGGHHHHHHHHHHHHHHH----EEEEETTTTEEEEEEEE-TT-HHHHHHHHHHHHHHHHHHHHTT-BS-SSS--TTTTGGGHHHHHHHHHHHHHHHHHHHH-TT--BSTTSSS----